Protein AF-0000000075462450 (afdb_homodimer)

pLDDT: mean 81.47, std 20.23, range [20.88, 98.69]

Sequence (1156 aa):
MPPSSGRVQSLVVSHPALSFTASSAVLGLFALSPTPPLVPVALLVAIIRLSAWTFVPRQHGYVKGGLQALAIAASAGAAHLAPGLDATSTPRTAFVVLSAMSLGTSAFAVFLVFLGTRLGWSGNMHWSKLTVFPALWASGWGLMSEVTSVGQLVTWSPVVGQGPYVWMRQFFGQWGIDWVTAAWAVVISEVLGDWLVGAPDHDGDALVDTEPLLGDHAHPQYGSVATPADTKTSAPLSRSRSLLVLTGTLVLLMLPSYTFPVTPLPYTSGDTVTPFHVSCALPITRSGNPTLEDYIVETRRIQDKADVILWPESAVRFESPQEREEAFARIQNSSGVTNKKHIGVSFEEYVPADARGQPGHRYNGFALLSLKGPPAIEYYKRNLVPIVFSDPGHGPPAIFDVELDRPKGAAGPKTRLVPVTASICLDFASTSSFTPLENRAAVILAPAKTWHPSVGLAMWEQAKARAAETGASIVWCDGGRGGLSGVAEGRYSEIVQVGPGSWSKPLGVPYPFDERRTFYERGGQFATLGTVWAVVAAGYVVEIAFSDKAVGGVRVAVQTLAQKLRGGRPTEGNLLDMMPPSSGRVQSLVVSHPALSFTASSAVLGLFALSPTPPLVPVALLVAIIRLSAWTFVPRQHGYVKGGLQALAIAASAGAAHLAPGLDATSTPRTAFVVLSAMSLGTSAFAVFLVFLGTRLGWSGNMHWSKLTVFPALWASGWGLMSEVTSVGQLVTWSPVVGQGPYVWMRQFFGQWGIDWVTAAWAVVISEVLGDWLVGAPDHDGDALVDTEPLLGDHAHPQYGSVATPADTKTSAPLSRSRSLLVLTGTLVLLMLPSYTFPVTPLPYTSGDTVTPFHVSCALPITRSGNPTLEDYIVETRRIQDKADVILWPESAVRFESPQEREEAFARIQNSSGVTNKKHIGVSFEEYVPADARGQPGHRYNGFALLSLKGPPAIEYYKRNLVPIVFSDPGHGPPAIFDVELDRPKGAAGPKTRLVPVTASICLDFASTSSFTPLENRAAVILAPAKTWHPSVGLAMWEQAKARAAETGASIVWCDGGRGGLSGVAEGRYSEIVQVGPGSWSKPLGVPYPFDERRTFYERGGQFATLGTVWAVVAAGYVVEIAFSDKAVGGVRVAVQTLAQKLRGGRPTEGNLLDM

Organism: Phanerochaete carnosa (strain HHB-10118-sp) (NCBI:txid650164)

Structure (mmCIF, N/CA/C/O backbone):
data_AF-0000000075462450-model_v1
#
loop_
_entity.id
_entity.type
_entity.pdbx_description
1 polymer 'CN hydrolase domain-containing protein'
#
loop_
_atom_site.group_PDB
_atom_site.id
_atom_site.type_symbol
_atom_site.label_atom_id
_atom_site.label_alt_id
_atom_site.label_comp_id
_atom_site.label_asym_id
_atom_site.label_entity_id
_atom_site.label_seq_id
_atom_site.pdbx_PDB_ins_code
_atom_site.Cartn_x
_atom_site.Cartn_y
_atom_site.Cartn_z
_atom_site.occupancy
_atom_site.B_iso_or_equiv
_atom_site.auth_seq_id
_atom_site.auth_comp_id
_atom_site.auth_asym_id
_atom_site.auth_atom_id
_atom_site.pdbx_PDB_model_num
ATOM 1 N N . MET A 1 1 ? -5.277 23.609 43.062 1 22.84 1 MET A N 1
ATOM 2 C CA . MET A 1 1 ? -4.535 22.781 42.094 1 22.84 1 MET A CA 1
ATOM 3 C C . MET A 1 1 ? -4.973 23.078 40.656 1 22.84 1 MET A C 1
ATOM 5 O O . MET A 1 1 ? -6.16 23.016 40.344 1 22.84 1 MET A O 1
ATOM 9 N N . PRO A 1 2 ? -4.227 23.844 39.938 1 31.42 2 PRO A N 1
ATOM 10 C CA . PRO A 1 2 ? -4.609 24.344 38.625 1 31.42 2 PRO A CA 1
ATOM 11 C C . PRO A 1 2 ? -5.105 23.234 37.688 1 31.42 2 PRO A C 1
ATOM 13 O O . PRO A 1 2 ? -4.742 22.078 37.844 1 31.42 2 PRO A O 1
ATOM 16 N N . PRO A 1 3 ? -6.152 23.453 37.031 1 34.84 3 PRO A N 1
ATOM 17 C CA . PRO A 1 3 ? -6.805 22.453 36.156 1 34.84 3 PRO A CA 1
ATOM 18 C C . PRO A 1 3 ? -5.824 21.734 35.25 1 34.84 3 PRO A C 1
ATOM 20 O O . PRO A 1 3 ? -4.762 22.281 34.906 1 34.84 3 PRO A O 1
ATOM 23 N N . SER A 1 4 ? -5.988 20.453 35.156 1 36.59 4 SER A N 1
ATOM 24 C CA . SER A 1 4 ? -5.047 19.484 34.594 1 36.59 4 SER A CA 1
ATOM 25 C C . SER A 1 4 ? -4.602 19.891 33.188 1 36.59 4 SER A C 1
ATOM 27 O O . SER A 1 4 ? -3.465 19.625 32.781 1 36.59 4 SER A O 1
ATOM 29 N N . SER A 1 5 ? -5.543 20.234 32.344 1 40.62 5 SER A N 1
ATOM 30 C CA . SER A 1 5 ? -5.215 20.625 30.984 1 40.62 5 SER A CA 1
ATOM 31 C C . SER A 1 5 ? -4.277 21.828 30.953 1 40.62 5 SER A C 1
ATOM 33 O O . SER A 1 5 ? -3.449 21.953 30.047 1 40.62 5 SER A O 1
ATOM 35 N N . GLY A 1 6 ? -4.328 22.719 31.953 1 41.72 6 GLY A N 1
ATOM 36 C CA . GLY A 1 6 ? -3.352 23.703 32.406 1 41.72 6 GLY A CA 1
ATOM 37 C C . GLY A 1 6 ? -2.004 23.094 32.75 1 41.72 6 GLY A C 1
ATOM 38 O O . GLY A 1 6 ? -0.999 23.797 32.844 1 41.72 6 GLY A O 1
ATOM 39 N N . ARG A 1 7 ? -2.107 21.828 32.875 1 44.19 7 ARG A N 1
ATOM 40 C CA . ARG A 1 7 ? -0.915 21.125 33.375 1 44.19 7 ARG A CA 1
ATOM 41 C C . ARG A 1 7 ? -0 20.75 32.219 1 44.19 7 ARG A C 1
ATOM 43 O O . ARG A 1 7 ? 1.225 20.812 32.312 1 44.19 7 ARG A O 1
ATOM 50 N N . VAL A 1 8 ? -0.597 20.234 31.031 1 47.72 8 VAL A N 1
ATOM 51 C CA . VAL A 1 8 ? 0.32 19.922 29.938 1 47.72 8 VAL A CA 1
ATOM 52 C C . VAL A 1 8 ? 1.016 21.203 29.469 1 47.72 8 VAL A C 1
ATOM 54 O O . VAL A 1 8 ? 2.23 21.203 29.25 1 47.72 8 VAL A O 1
ATOM 57 N N . GLN A 1 9 ? 0.197 22.25 29.062 1 52.81 9 GLN A N 1
ATOM 58 C CA . GLN A 1 9 ? 0.823 23.547 28.828 1 52.81 9 GLN A CA 1
ATOM 59 C C . GLN A 1 9 ? 1.702 23.953 30.016 1 52.81 9 GLN A C 1
ATOM 61 O O . GLN A 1 9 ? 2.781 24.516 29.828 1 52.81 9 GLN A O 1
ATOM 66 N N . SER A 1 10 ? 1.159 23.391 31.125 1 55.94 10 SER A N 1
ATOM 67 C CA . SER A 1 10 ? 1.868 23.719 32.344 1 55.94 10 SER A CA 1
ATOM 68 C C . SER A 1 10 ? 3.146 22.891 32.5 1 55.94 10 SER A C 1
ATOM 70 O O . SER A 1 10 ? 4.176 23.406 32.938 1 55.94 10 SER A O 1
ATOM 72 N N . LEU A 1 11 ? 3.018 21.641 31.906 1 51.44 11 LEU A N 1
ATOM 73 C CA . LEU A 1 11 ? 4.223 20.828 32.062 1 51.44 11 LEU A CA 1
ATOM 74 C C . LEU A 1 11 ? 5.312 21.297 31.109 1 51.44 11 LEU A C 1
ATOM 76 O O . LEU A 1 11 ? 6.484 21.359 31.484 1 51.44 11 LEU A O 1
ATOM 80 N N . VAL A 1 12 ? 4.898 21.562 29.859 1 61.53 12 VAL A N 1
ATOM 81 C CA . VAL A 1 12 ? 5.883 22.016 28.875 1 61.53 12 VAL A CA 1
ATOM 82 C C . VAL A 1 12 ? 6.453 23.375 29.297 1 61.53 12 VAL A C 1
ATOM 84 O O . VAL A 1 12 ? 7.641 23.641 29.094 1 61.53 12 VAL A O 1
ATOM 87 N N . VAL A 1 13 ? 5.543 24.078 29.938 1 62.81 13 VAL A N 1
ATOM 88 C CA . VAL A 1 13 ? 5.969 25.406 30.359 1 62.81 13 VAL A CA 1
ATOM 89 C C . VAL A 1 13 ? 6.75 25.297 31.672 1 62.81 13 VAL A C 1
ATOM 91 O O . VAL A 1 13 ? 7.754 25.984 31.859 1 62.81 13 VAL A O 1
ATOM 94 N N . SER A 1 14 ? 6.336 24.234 32.531 1 67.56 14 SER A N 1
ATOM 95 C CA . SER A 1 14 ? 6.984 24.141 33.844 1 67.56 14 SER A CA 1
ATOM 96 C C . SER A 1 14 ? 8.266 23.328 33.781 1 67.56 14 SER A C 1
ATOM 98 O O . SER A 1 14 ? 9.242 23.625 34.438 1 67.56 14 SER A O 1
ATOM 100 N N . HIS A 1 15 ? 8.258 22.312 32.906 1 77.56 15 HIS A N 1
ATOM 101 C CA . HIS A 1 15 ? 9.438 21.469 32.75 1 77.56 15 HIS A CA 1
ATOM 102 C C . HIS A 1 15 ? 9.695 21.125 31.297 1 77.56 15 HIS A C 1
ATOM 104 O O . HIS A 1 15 ? 9.648 19.953 30.906 1 77.56 15 HIS A O 1
ATOM 110 N N . PRO A 1 16 ? 10.07 22.047 30.562 1 80.25 16 PRO A N 1
ATOM 111 C CA . PRO A 1 16 ? 10.203 21.859 29.125 1 80.25 16 PRO A CA 1
ATOM 112 C C . PRO A 1 16 ? 11.242 20.812 28.75 1 80.25 16 PRO A C 1
ATOM 114 O O . PRO A 1 16 ? 11.016 20.016 27.844 1 80.25 16 PRO A O 1
ATOM 117 N N . ALA A 1 17 ? 12.312 20.75 29.516 1 83.88 17 ALA A N 1
ATOM 118 C CA . ALA A 1 17 ? 13.375 19.812 29.172 1 83.88 17 ALA A CA 1
ATOM 119 C C . ALA A 1 17 ? 12.906 18.375 29.297 1 83.88 17 ALA A C 1
ATOM 121 O O . ALA A 1 17 ? 13.141 17.547 28.406 1 83.88 17 ALA A O 1
ATOM 122 N N . LEU A 1 18 ? 12.234 18.125 30.375 1 84.88 18 LEU A N 1
ATOM 123 C CA . LEU A 1 18 ? 11.75 16.766 30.625 1 84.88 18 LEU A CA 1
ATOM 124 C C . LEU A 1 18 ? 10.641 16.391 29.641 1 84.88 18 LEU A C 1
ATOM 126 O O . LEU A 1 18 ? 10.586 15.266 29.156 1 84.88 18 LEU A O 1
ATOM 130 N N . SER A 1 19 ? 9.82 17.328 29.297 1 87.5 19 SER A N 1
ATOM 131 C CA . SER A 1 19 ? 8.703 17.062 28.406 1 87.5 19 SER A CA 1
ATOM 132 C C . SER A 1 19 ? 9.188 16.797 26.984 1 87.5 19 SER A C 1
ATOM 134 O O . SER A 1 19 ? 8.734 15.836 26.344 1 87.5 19 SER A O 1
ATOM 136 N N . PHE A 1 20 ? 10.102 17.578 26.531 1 90.69 20 PHE A N 1
ATOM 137 C CA . PHE A 1 20 ? 10.609 17.406 25.188 1 90.69 20 PHE A CA 1
ATOM 138 C C . PHE A 1 20 ? 11.43 16.125 25.078 1 90.69 20 PHE A C 1
ATOM 140 O O . PHE A 1 20 ? 11.328 15.391 24.094 1 90.69 20 PHE A O 1
ATOM 147 N N . THR A 1 21 ? 12.203 15.859 26.125 1 91.38 21 THR A N 1
ATOM 148 C CA . THR A 1 21 ? 13.023 14.656 26.125 1 91.38 21 THR A CA 1
ATOM 149 C C . THR A 1 21 ? 12.148 13.406 26.172 1 91.38 21 THR A C 1
ATOM 151 O O . THR A 1 21 ? 12.359 12.461 25.406 1 91.38 21 THR A O 1
ATOM 154 N N . ALA A 1 22 ? 11.156 13.438 26.969 1 91.19 22 ALA A N 1
ATOM 155 C CA . ALA A 1 22 ? 10.258 12.289 27.094 1 91.19 22 ALA A CA 1
ATOM 156 C C . ALA A 1 22 ? 9.453 12.078 25.812 1 91.19 22 ALA A C 1
ATOM 158 O O . ALA A 1 22 ? 9.305 10.945 25.344 1 91.19 22 ALA A O 1
ATOM 159 N N . SER A 1 23 ? 8.922 13.156 25.25 1 91.75 23 SER A N 1
ATOM 160 C CA . SER A 1 23 ? 8.156 13.055 24.016 1 91.75 23 SER A CA 1
ATOM 161 C C . SER A 1 23 ? 9.023 12.555 22.875 1 91.75 23 SER A C 1
ATOM 163 O O . SER A 1 23 ? 8.578 11.758 22.047 1 91.75 23 SER A O 1
ATOM 165 N N . SER A 1 24 ? 10.242 13.039 22.891 1 94.56 24 SER A N 1
ATOM 166 C CA . SER A 1 24 ? 11.156 12.594 21.844 1 94.56 24 SER A CA 1
ATOM 167 C C . SER A 1 24 ? 11.484 11.117 21.984 1 94.56 24 SER A C 1
ATOM 169 O O . SER A 1 24 ? 11.625 10.406 20.984 1 94.56 24 SER A O 1
ATOM 171 N N . ALA A 1 25 ? 11.602 10.688 23.188 1 93.31 25 ALA A N 1
ATOM 172 C CA . ALA A 1 25 ? 11.898 9.281 23.438 1 93.31 25 ALA A CA 1
ATOM 173 C C . ALA A 1 25 ? 10.75 8.383 23 1 93.31 25 ALA A C 1
ATOM 175 O O . ALA A 1 25 ? 10.969 7.355 22.344 1 93.31 25 ALA A O 1
ATOM 176 N N . VAL A 1 26 ? 9.578 8.789 23.25 1 91.75 26 VAL A N 1
ATOM 177 C CA . VAL A 1 26 ? 8.414 7.996 22.891 1 91.75 26 VAL A CA 1
ATOM 178 C C . VAL A 1 26 ? 8.266 7.969 21.359 1 91.75 26 VAL A C 1
ATOM 180 O O . VAL A 1 26 ? 8.062 6.906 20.766 1 91.75 26 VAL A O 1
ATOM 183 N N . LEU A 1 27 ? 8.383 9.109 20.75 1 93.5 27 LEU A N 1
ATOM 184 C CA . LEU A 1 27 ? 8.266 9.188 19.297 1 93.5 27 LEU A CA 1
ATOM 185 C C . LEU A 1 27 ? 9.414 8.445 18.625 1 93.5 27 LEU A C 1
ATOM 187 O O . LEU A 1 27 ? 9.25 7.887 17.531 1 93.5 27 LEU A O 1
ATOM 191 N N . GLY A 1 28 ? 10.562 8.469 19.328 1 94.62 28 GLY A N 1
ATOM 192 C CA . GLY A 1 28 ? 11.719 7.777 18.781 1 94.62 28 GLY A CA 1
ATOM 193 C C . GLY A 1 28 ? 11.508 6.285 18.625 1 94.62 28 GLY A C 1
ATOM 194 O O . GLY A 1 28 ? 12.055 5.664 17.703 1 94.62 28 GLY A O 1
ATOM 195 N N . LEU A 1 29 ? 10.664 5.703 19.453 1 92.56 29 LEU A N 1
ATOM 196 C CA . LEU A 1 29 ? 10.383 4.273 19.406 1 92.56 29 LEU A CA 1
ATOM 197 C C . LEU A 1 29 ? 9.688 3.904 18.094 1 92.56 29 LEU A C 1
ATOM 199 O O . LEU A 1 29 ? 9.898 2.811 17.562 1 92.56 29 LEU A O 1
ATOM 203 N N . PHE A 1 30 ? 8.977 4.871 17.562 1 92 30 PHE A N 1
ATOM 204 C CA . PHE A 1 30 ? 8.219 4.598 16.344 1 92 30 PHE A CA 1
ATOM 205 C C . PHE A 1 30 ? 8.93 5.164 15.125 1 92 30 PHE A C 1
ATOM 207 O O . PHE A 1 30 ? 8.977 4.527 14.07 1 92 30 PHE A O 1
ATOM 214 N N . ALA A 1 31 ? 9.516 6.273 15.273 1 95.38 31 ALA A N 1
ATOM 215 C CA . ALA A 1 31 ? 10.125 6.992 14.156 1 95.38 31 ALA A CA 1
ATOM 216 C C . ALA A 1 31 ? 11.422 6.312 13.711 1 95.38 31 ALA A C 1
ATOM 218 O O . ALA A 1 31 ? 11.781 6.375 12.531 1 95.38 31 ALA A O 1
ATOM 219 N N . LEU A 1 32 ? 12.117 5.73 14.672 1 94.81 32 LEU A N 1
ATOM 220 C CA . LEU A 1 32 ? 13.445 5.211 14.352 1 94.81 32 LEU A CA 1
ATOM 221 C C . LEU A 1 32 ? 13.453 3.688 14.391 1 94.81 32 LEU A C 1
ATOM 223 O O . LEU A 1 32 ? 14.43 3.08 14.836 1 94.81 32 LEU A O 1
ATOM 227 N N . SER A 1 33 ? 12.32 3.096 13.961 1 91.44 33 SER A N 1
ATOM 228 C CA . SER A 1 33 ? 12.258 1.657 13.727 1 91.44 33 SER A CA 1
ATOM 229 C C . SER A 1 33 ? 13.062 1.26 12.5 1 91.44 33 SER A C 1
ATOM 231 O O . SER A 1 33 ? 13.555 2.121 11.766 1 91.44 33 SER A O 1
ATOM 233 N N . PRO A 1 34 ? 13.258 -0.022 12.227 1 90.31 34 PRO A N 1
ATOM 234 C CA . PRO A 1 34 ? 13.992 -0.437 11.031 1 90.31 34 PRO A CA 1
ATOM 235 C C . PRO A 1 34 ? 13.328 0.048 9.742 1 90.31 34 PRO A C 1
ATOM 237 O O . PRO A 1 34 ? 13.984 0.101 8.695 1 90.31 34 PRO A O 1
ATOM 240 N N . THR A 1 35 ? 12.07 0.319 9.836 1 93.19 35 THR A N 1
ATOM 241 C CA . THR A 1 35 ? 11.328 0.921 8.727 1 93.19 35 THR A CA 1
ATOM 242 C C . THR A 1 35 ? 10.703 2.246 9.156 1 93.19 35 THR A C 1
ATOM 244 O O . THR A 1 35 ? 9.492 2.318 9.398 1 93.19 35 THR A O 1
ATOM 247 N N . PRO A 1 36 ? 11.445 3.307 9.227 1 95.25 36 PRO A N 1
ATOM 248 C CA . PRO A 1 36 ? 10.945 4.59 9.727 1 95.25 36 PRO A CA 1
ATOM 249 C C . PRO A 1 36 ? 9.781 5.125 8.891 1 95.25 36 PRO A C 1
ATOM 251 O O . PRO A 1 36 ? 9.914 5.305 7.68 1 95.25 36 PRO A O 1
ATOM 254 N N . PRO A 1 37 ? 8.664 5.41 9.539 1 95.44 37 PRO A N 1
ATOM 255 C CA . PRO A 1 37 ? 7.508 5.969 8.836 1 95.44 37 PRO A CA 1
ATOM 256 C C . PRO A 1 37 ? 7.551 7.492 8.75 1 95.44 37 PRO A C 1
ATOM 258 O O . PRO A 1 37 ? 8.094 8.148 9.641 1 95.44 37 PRO A O 1
ATOM 261 N N . LEU A 1 38 ? 6.914 8.039 7.77 1 96.25 38 LEU A N 1
ATOM 262 C CA . LEU A 1 38 ? 6.988 9.469 7.492 1 96.25 38 LEU A CA 1
ATOM 263 C C . LEU A 1 38 ? 6.387 10.273 8.641 1 96.25 38 LEU A C 1
ATOM 265 O O . LEU A 1 38 ? 7.023 11.195 9.156 1 96.25 38 LEU A O 1
ATOM 269 N N . VAL A 1 39 ? 5.203 9.953 9.141 1 94.69 39 VAL A N 1
ATOM 270 C CA . VAL A 1 39 ? 4.484 10.781 10.102 1 94.69 39 VAL A CA 1
ATOM 271 C C . VAL A 1 39 ? 5.215 10.766 11.445 1 94.69 39 VAL A C 1
ATOM 273 O O . VAL A 1 39 ? 5.516 11.82 12.008 1 94.69 39 VAL A O 1
ATOM 276 N N . PRO A 1 40 ? 5.609 9.617 11.961 1 95.56 40 PRO A N 1
ATOM 277 C CA . PRO A 1 40 ? 6.359 9.617 13.219 1 95.56 40 PRO A CA 1
ATOM 278 C C . PRO A 1 40 ? 7.688 10.359 13.117 1 95.56 40 PRO A C 1
ATOM 280 O O . PRO A 1 40 ? 8.078 11.062 14.047 1 95.56 40 PRO A O 1
ATOM 283 N N . VAL A 1 41 ? 8.344 10.219 11.992 1 97.44 41 VAL A N 1
ATOM 284 C CA . VAL A 1 41 ? 9.609 10.922 11.828 1 97.44 41 VAL A CA 1
ATOM 285 C C . VAL A 1 41 ? 9.367 12.43 11.805 1 97.44 41 VAL A C 1
ATOM 287 O O . VAL A 1 41 ? 10.07 13.18 12.477 1 97.44 41 VAL A O 1
ATOM 290 N N . ALA A 1 42 ? 8.367 12.875 11.07 1 97.31 42 ALA A N 1
ATOM 291 C CA . ALA A 1 42 ? 8.047 14.297 11.008 1 97.31 42 ALA A CA 1
ATOM 292 C C . ALA A 1 42 ? 7.691 14.836 12.383 1 97.31 42 ALA A C 1
ATOM 294 O O . ALA A 1 42 ? 8.117 15.938 12.758 1 97.31 42 ALA A O 1
ATOM 295 N N . LEU A 1 43 ? 6.961 14.062 13.148 1 96.06 43 LEU A N 1
ATOM 296 C CA . LEU A 1 43 ? 6.562 14.484 14.484 1 96.06 43 LEU A CA 1
ATOM 297 C C . LEU A 1 43 ? 7.77 14.57 15.414 1 96.06 43 LEU A C 1
ATOM 299 O O . LEU A 1 43 ? 7.879 15.5 16.219 1 96.06 43 LEU A O 1
ATOM 303 N N . LEU A 1 44 ? 8.609 13.578 15.32 1 96.88 44 LEU A N 1
ATOM 304 C CA . LEU A 1 44 ? 9.82 13.594 16.141 1 96.88 44 LEU A CA 1
ATOM 305 C C . LEU A 1 44 ? 10.68 14.812 15.82 1 96.88 44 LEU A C 1
ATOM 307 O O . LEU A 1 44 ? 11.117 15.523 16.734 1 96.88 44 LEU A O 1
ATOM 311 N N . VAL A 1 45 ? 10.891 15.07 14.555 1 97.88 45 VAL A N 1
ATOM 312 C CA . VAL A 1 45 ? 11.695 16.219 14.125 1 97.88 45 VAL A CA 1
ATOM 313 C C . VAL A 1 45 ? 11.023 17.516 14.57 1 97.88 45 VAL A C 1
ATOM 315 O O . VAL A 1 45 ? 11.695 18.453 14.984 1 97.88 45 VAL A O 1
ATOM 318 N N . ALA A 1 46 ? 9.703 17.578 14.516 1 96.5 46 ALA A N 1
ATOM 319 C CA . ALA A 1 46 ? 8.961 18.75 14.961 1 96.5 46 ALA A CA 1
ATOM 320 C C . ALA A 1 46 ? 9.195 19.016 16.453 1 96.5 46 ALA A C 1
ATOM 322 O O . ALA A 1 46 ? 9.391 20.156 16.859 1 96.5 46 ALA A O 1
ATOM 323 N N . ILE A 1 47 ? 9.18 17.953 17.25 1 94.75 47 ILE A N 1
ATOM 324 C CA . ILE A 1 47 ? 9.367 18.094 18.688 1 94.75 47 ILE A CA 1
ATOM 325 C C . ILE A 1 47 ? 10.789 18.562 18.969 1 94.75 47 ILE A C 1
ATOM 327 O O . ILE A 1 47 ? 11.008 19.406 19.844 1 94.75 47 ILE A O 1
ATOM 331 N N . ILE A 1 48 ? 11.758 18.062 18.266 1 96.19 48 ILE A N 1
ATOM 332 C CA . ILE A 1 48 ? 13.133 18.484 18.438 1 96.19 48 ILE A CA 1
ATOM 333 C C . ILE A 1 48 ? 13.273 19.953 18.047 1 96.19 48 ILE A C 1
ATOM 335 O O . ILE A 1 48 ? 14 20.719 18.703 1 96.19 48 ILE A O 1
ATOM 339 N N . ARG A 1 49 ? 12.625 20.344 17 1 95.12 49 ARG A N 1
ATOM 340 C CA . ARG A 1 49 ? 12.656 21.734 16.594 1 95.12 49 ARG A CA 1
ATOM 341 C C . ARG A 1 49 ? 12.078 22.641 17.688 1 95.12 49 ARG A C 1
ATOM 343 O O . ARG A 1 49 ? 12.633 23.703 17.984 1 95.12 49 ARG A O 1
ATOM 350 N N . LEU A 1 50 ? 10.984 22.234 18.25 1 92.75 50 LEU A N 1
ATOM 351 C CA . LEU A 1 50 ? 10.383 23 19.344 1 92.75 50 LEU A CA 1
ATOM 352 C C . LEU A 1 50 ? 11.328 23.078 20.531 1 92.75 50 LEU A C 1
ATOM 354 O O . LEU A 1 50 ? 11.438 24.125 21.172 1 92.75 50 LEU A O 1
ATOM 358 N N . SER A 1 51 ? 11.984 21.969 20.797 1 92.94 51 SER A N 1
ATOM 359 C CA . SER A 1 51 ? 12.961 21.969 21.875 1 92.94 51 SER A CA 1
ATOM 360 C C . SER A 1 51 ? 14.117 22.922 21.578 1 92.94 51 SER A C 1
ATOM 362 O O . SER A 1 51 ? 14.625 23.594 22.469 1 92.94 51 SER A O 1
ATOM 364 N N . ALA A 1 52 ? 14.523 22.938 20.359 1 92.25 52 ALA A N 1
ATOM 365 C CA . ALA A 1 52 ? 15.617 23.828 19.953 1 92.25 52 ALA A CA 1
ATOM 366 C C . ALA A 1 52 ? 15.242 25.297 20.172 1 92.25 52 ALA A C 1
ATOM 368 O O . ALA A 1 52 ? 16.078 26.094 20.562 1 92.25 52 ALA A O 1
ATOM 369 N N . TRP A 1 53 ? 14 25.625 19.891 1 88.81 53 TRP A N 1
ATOM 370 C CA . TRP A 1 53 ? 13.523 26.984 20.125 1 88.81 53 TRP A CA 1
ATOM 371 C C . TRP A 1 53 ? 13.656 27.359 21.594 1 88.81 53 TRP A C 1
ATOM 373 O O . TRP A 1 53 ? 13.883 28.531 21.922 1 88.81 53 TRP A O 1
ATOM 383 N N . THR A 1 54 ? 13.5 26.391 22.391 1 85.44 54 THR A N 1
ATOM 384 C CA . THR A 1 54 ? 13.5 26.625 23.844 1 85.44 54 THR A CA 1
ATOM 385 C C . THR A 1 54 ? 14.922 26.578 24.391 1 85.44 54 THR A C 1
ATOM 387 O O . THR A 1 54 ? 15.273 27.344 25.281 1 85.44 54 THR A O 1
ATOM 390 N N . PHE A 1 55 ? 15.734 25.75 23.859 1 86.62 55 PHE A N 1
ATOM 391 C CA . PHE A 1 55 ? 17.031 25.469 24.453 1 86.62 55 PHE A CA 1
ATOM 392 C C . PHE A 1 55 ? 18.094 26.422 23.906 1 86.62 55 PHE A C 1
ATOM 394 O O . PHE A 1 55 ? 19 26.828 24.641 1 86.62 55 PHE A O 1
ATOM 401 N N . VAL A 1 56 ? 18.047 26.766 22.672 1 83.69 56 VAL A N 1
ATOM 402 C CA . VAL A 1 56 ? 19.109 27.5 22 1 83.69 56 VAL A CA 1
ATOM 403 C C . VAL A 1 56 ? 19.328 28.828 22.703 1 83.69 56 VAL A C 1
ATOM 405 O O . VAL A 1 56 ? 20.469 29.219 22.969 1 83.69 56 VAL A O 1
ATOM 408 N N . PRO A 1 57 ? 18.203 29.594 23.047 1 81.19 57 PRO A N 1
ATOM 409 C CA . PRO A 1 57 ? 18.438 30.891 23.688 1 81.19 57 PRO A CA 1
ATOM 410 C C . PRO A 1 57 ? 18.844 30.766 25.156 1 81.19 57 PRO A C 1
ATOM 412 O O . PRO A 1 57 ? 19.25 31.75 25.766 1 81.19 57 PRO A O 1
ATOM 415 N N . ARG A 1 58 ? 18.828 29.703 25.75 1 82.38 58 ARG A N 1
ATOM 416 C CA . ARG A 1 58 ? 19.078 29.531 27.188 1 82.38 58 ARG A CA 1
ATOM 417 C C . ARG A 1 58 ? 20.516 29.109 27.438 1 82.38 58 ARG A C 1
ATOM 419 O O . ARG A 1 58 ? 21.188 28.594 26.547 1 82.38 58 ARG A O 1
ATOM 426 N N . GLN A 1 59 ? 20.891 29.359 28.719 1 78.31 59 GLN A N 1
ATOM 427 C CA . GLN A 1 59 ? 22.219 28.922 29.141 1 78.31 59 GLN A CA 1
ATOM 428 C C . GLN A 1 59 ? 22.312 27.406 29.234 1 78.31 59 GLN A C 1
ATOM 430 O O . GLN A 1 59 ? 21.375 26.75 29.703 1 78.31 59 GLN A O 1
ATOM 435 N N . HIS A 1 60 ? 23.281 26.719 28.719 1 80.31 60 HIS A N 1
ATOM 436 C CA . HIS A 1 60 ? 23.531 25.281 28.719 1 80.31 60 HIS A CA 1
ATOM 437 C C . HIS A 1 60 ? 22.547 24.547 27.828 1 80.31 60 HIS A C 1
ATOM 439 O O . HIS A 1 60 ? 22.234 23.375 28.062 1 80.31 60 HIS A O 1
ATOM 445 N N . GLY A 1 61 ? 21.859 25.234 26.938 1 84.31 61 GLY A N 1
ATOM 446 C CA . GLY A 1 61 ? 20.875 24.656 26.047 1 84.31 61 GLY A CA 1
ATOM 447 C C . GLY A 1 61 ? 21.422 23.484 25.25 1 84.31 61 GLY A C 1
ATOM 448 O O . GLY A 1 61 ? 20.703 22.516 25 1 84.31 61 GLY A O 1
ATOM 449 N N . TYR A 1 62 ? 22.656 23.516 24.984 1 86.06 62 TYR A N 1
ATOM 450 C CA . TYR A 1 62 ? 23.266 22.484 24.172 1 86.06 62 TYR A CA 1
ATOM 451 C C . TYR A 1 62 ? 23.422 21.188 24.969 1 86.06 62 TYR A C 1
ATOM 453 O O . TYR A 1 62 ? 23.391 20.094 24.391 1 86.06 62 TYR A O 1
ATOM 461 N N . VAL A 1 63 ? 23.484 21.312 26.312 1 87.88 63 VAL A N 1
ATOM 462 C CA . VAL A 1 63 ? 23.547 20.125 27.156 1 87.88 63 VAL A CA 1
ATOM 463 C C . VAL A 1 63 ? 22.203 19.406 27.156 1 87.88 63 VAL A C 1
ATOM 465 O O . VAL A 1 63 ? 22.141 18.172 27.109 1 87.88 63 VAL A O 1
ATOM 468 N N . LYS A 1 64 ? 21.188 20.203 27.141 1 89.38 64 LYS A N 1
ATOM 469 C CA . LYS A 1 64 ? 19.844 19.609 27.094 1 89.38 64 LYS A CA 1
ATOM 470 C C . LYS A 1 64 ? 19.594 18.938 25.75 1 89.38 64 LYS A C 1
ATOM 472 O O . LYS A 1 64 ? 18.938 17.891 25.688 1 89.38 64 LYS A O 1
ATOM 477 N N . GLY A 1 65 ? 20.109 19.562 24.75 1 91.19 65 GLY A N 1
ATOM 478 C CA . GLY A 1 65 ? 20.031 18.922 23.438 1 91.19 65 GLY A CA 1
ATOM 479 C C . GLY A 1 65 ? 20.781 17.594 23.391 1 91.19 65 GLY A C 1
ATOM 480 O O . GLY A 1 65 ? 20.312 16.641 22.766 1 91.19 65 GLY A O 1
ATOM 481 N N . GLY A 1 66 ? 21.906 17.594 24.078 1 92.25 66 GLY A N 1
ATOM 482 C CA . GLY A 1 66 ? 22.656 16.359 24.172 1 92.25 66 GLY A CA 1
ATOM 483 C C . GLY A 1 66 ? 21.922 15.258 24.922 1 92.25 66 GLY A C 1
ATOM 484 O O . GLY A 1 66 ? 21.969 14.094 24.516 1 92.25 66 GLY A O 1
ATOM 485 N N . LEU A 1 67 ? 21.266 15.648 25.984 1 92.31 67 LEU A N 1
ATOM 486 C CA . LEU A 1 67 ? 20.469 14.688 26.734 1 92.31 67 LEU A CA 1
ATOM 487 C C . LEU A 1 67 ? 19.312 14.164 25.891 1 92.31 67 LEU A C 1
ATOM 489 O O . LEU A 1 67 ? 18.938 12.992 26 1 92.31 67 LEU A O 1
ATOM 493 N N . GLN A 1 68 ? 18.719 15.062 25.156 1 94.06 68 GLN A N 1
ATOM 494 C CA . GLN A 1 68 ? 17.656 14.664 24.25 1 94.06 68 GLN A CA 1
ATOM 495 C C . GLN A 1 68 ? 18.156 13.664 23.219 1 94.06 68 GLN A C 1
ATOM 497 O O . GLN A 1 68 ? 17.5 12.664 22.938 1 94.06 68 GLN A O 1
ATOM 502 N N . ALA A 1 69 ? 19.297 13.898 22.703 1 95.38 69 ALA A N 1
ATOM 503 C CA . ALA A 1 69 ? 19.906 12.992 21.719 1 95.38 69 ALA A CA 1
ATOM 504 C C . ALA A 1 69 ? 20.172 11.625 22.344 1 95.38 69 ALA A C 1
ATOM 506 O O . ALA A 1 69 ? 19.984 10.594 21.703 1 95.38 69 ALA A O 1
ATOM 507 N N . LEU A 1 70 ? 20.609 11.664 23.594 1 94.75 70 LEU A N 1
ATOM 508 C CA . LEU A 1 70 ? 20.891 10.422 24.297 1 94.75 70 LEU A CA 1
ATOM 509 C C . LEU A 1 70 ? 19.609 9.617 24.5 1 94.75 70 LEU A C 1
ATOM 511 O O . LEU A 1 70 ? 19.609 8.391 24.328 1 94.75 70 LEU A O 1
ATOM 515 N N . ALA A 1 71 ? 18.562 10.297 24.859 1 95.25 71 ALA A N 1
ATOM 516 C CA . ALA A 1 71 ? 17.281 9.633 25.062 1 95.25 71 ALA A CA 1
ATOM 517 C C . ALA A 1 71 ? 16.75 9.047 23.75 1 95.25 71 ALA A C 1
ATOM 519 O O . ALA A 1 71 ? 16.203 7.941 23.734 1 95.25 71 ALA A O 1
ATOM 520 N N . ILE A 1 72 ? 16.875 9.805 22.688 1 95.94 72 ILE A N 1
ATOM 521 C CA . ILE A 1 72 ? 16.438 9.336 21.375 1 95.94 72 ILE A CA 1
ATOM 522 C C . ILE A 1 72 ? 17.266 8.125 20.953 1 95.94 72 ILE A C 1
ATOM 524 O O . ILE A 1 72 ? 16.719 7.164 20.391 1 95.94 72 ILE A O 1
ATOM 528 N N . ALA A 1 73 ? 18.531 8.172 21.234 1 95.44 73 ALA A N 1
ATOM 529 C CA . ALA A 1 73 ? 19.422 7.055 20.906 1 95.44 73 ALA A CA 1
ATOM 530 C C . ALA A 1 73 ? 19 5.785 21.641 1 95.44 73 ALA A C 1
ATOM 532 O O . ALA A 1 73 ? 19.031 4.688 21.078 1 95.44 73 ALA A O 1
ATOM 533 N N . ALA A 1 74 ? 18.641 5.93 22.859 1 93.75 74 ALA A N 1
ATOM 534 C CA . ALA A 1 74 ? 18.172 4.785 23.656 1 93.75 74 ALA A CA 1
ATOM 535 C C . ALA A 1 74 ? 16.875 4.207 23.062 1 93.75 74 ALA A C 1
ATOM 537 O O . ALA A 1 74 ? 16.703 2.986 23.016 1 93.75 74 ALA A O 1
ATOM 538 N N . SER A 1 75 ? 16.031 5.105 22.641 1 94.31 75 SER A N 1
ATOM 539 C CA . SER A 1 75 ? 14.797 4.652 22.031 1 94.31 75 SER A CA 1
ATOM 540 C C . SER A 1 75 ? 15.062 3.938 20.703 1 94.31 75 SER A C 1
ATOM 542 O O . SER A 1 75 ? 14.414 2.934 20.406 1 94.31 75 SER A O 1
ATOM 544 N N . ALA A 1 76 ? 15.922 4.457 20 1 93.12 76 ALA A N 1
ATOM 545 C CA . ALA A 1 76 ? 16.297 3.809 18.734 1 93.12 76 ALA A CA 1
ATOM 546 C C . ALA A 1 76 ? 16.891 2.428 18.984 1 93.12 76 ALA A C 1
ATOM 548 O O . ALA A 1 76 ? 16.609 1.478 18.25 1 93.12 76 ALA A O 1
ATOM 549 N N . GLY A 1 77 ? 17.75 2.352 20 1 90.62 77 GLY A N 1
ATOM 550 C CA . GLY A 1 77 ? 18.297 1.061 20.375 1 90.62 77 GLY A CA 1
ATOM 551 C C . GLY A 1 77 ? 17.234 0.046 20.75 1 90.62 77 GLY A C 1
ATOM 552 O O . GLY A 1 77 ? 17.312 -1.123 20.375 1 90.62 77 GLY A O 1
ATOM 553 N N . ALA A 1 78 ? 16.219 0.513 21.422 1 90.62 78 ALA A N 1
ATOM 554 C CA . ALA A 1 78 ? 15.117 -0.359 21.812 1 90.62 78 ALA A CA 1
ATOM 555 C C . ALA A 1 78 ? 14.32 -0.82 20.594 1 90.62 78 ALA A C 1
ATOM 557 O O . ALA A 1 78 ? 13.883 -1.974 20.531 1 90.62 78 ALA A O 1
ATOM 558 N N . ALA A 1 79 ? 14.172 0.053 19.688 1 88.69 79 ALA A N 1
ATOM 559 C CA . ALA A 1 79 ? 13.406 -0.262 18.484 1 88.69 79 ALA A CA 1
ATOM 560 C C . ALA A 1 79 ? 14.133 -1.294 17.625 1 88.69 79 ALA A C 1
ATOM 562 O O . ALA A 1 79 ? 13.5 -2.02 16.844 1 88.69 79 ALA A O 1
ATOM 563 N N . HIS A 1 80 ? 15.406 -1.416 17.734 1 87 80 HIS A N 1
ATOM 564 C CA . HIS A 1 80 ? 16.203 -2.332 16.922 1 87 80 HIS A CA 1
ATOM 565 C C . HIS A 1 80 ? 16.656 -3.539 17.75 1 87 80 HIS A C 1
ATOM 567 O O . HIS A 1 80 ? 17.516 -4.301 17.312 1 87 80 HIS A O 1
ATOM 573 N N . LEU A 1 81 ? 16.141 -3.73 18.922 1 84.62 81 LEU A N 1
ATOM 574 C CA . LEU A 1 81 ? 16.625 -4.758 19.828 1 84.62 81 LEU A CA 1
ATOM 575 C C . LEU A 1 81 ? 16.375 -6.152 19.266 1 84.62 81 LEU A C 1
ATOM 577 O O . LEU A 1 81 ? 17.266 -7.012 19.312 1 84.62 81 LEU A O 1
ATOM 581 N N . ALA A 1 82 ? 15.273 -6.359 18.641 1 79.38 82 ALA A N 1
ATOM 582 C CA . ALA A 1 82 ? 14.906 -7.695 18.172 1 79.38 82 ALA A CA 1
ATOM 583 C C . ALA A 1 82 ? 15.867 -8.188 17.094 1 79.38 82 ALA A C 1
ATOM 585 O O . ALA A 1 82 ? 16.484 -9.25 17.25 1 79.38 82 ALA A O 1
ATOM 586 N N . PRO A 1 83 ? 16.078 -7.461 16.047 1 76.25 83 PRO A N 1
ATOM 587 C CA . PRO A 1 83 ? 17.062 -7.918 15.062 1 76.25 83 PRO A CA 1
ATOM 588 C C . PRO A 1 83 ? 18.484 -7.914 15.609 1 76.25 83 PRO A C 1
ATOM 590 O O . PRO A 1 83 ? 19.328 -8.695 15.156 1 76.25 83 PRO A O 1
ATOM 593 N N . GLY A 1 84 ? 18.703 -7.086 16.609 1 75.5 84 GLY A N 1
ATOM 594 C CA . GLY A 1 84 ? 20.031 -7.031 17.203 1 75.5 84 GLY A CA 1
ATOM 595 C C . GLY A 1 84 ? 20.375 -8.273 18 1 75.5 84 GLY A C 1
ATOM 596 O O . GLY A 1 84 ? 21.531 -8.688 18.047 1 75.5 84 GLY A O 1
ATOM 597 N N . LEU A 1 85 ? 19.328 -8.875 18.672 1 75.75 85 LEU A N 1
ATOM 598 C CA . LEU A 1 85 ? 19.562 -10.078 19.469 1 75.75 85 LEU A CA 1
ATOM 599 C C . LEU A 1 85 ? 19.969 -11.242 18.578 1 75.75 85 LEU A C 1
ATOM 601 O O . LEU A 1 85 ? 20.734 -12.109 19 1 75.75 85 LEU A O 1
ATOM 605 N N . ASP A 1 86 ? 19.516 -11.242 17.406 1 70.12 86 ASP A N 1
ATOM 606 C CA . ASP A 1 86 ? 19.859 -12.312 16.484 1 70.12 86 ASP A CA 1
ATOM 607 C C . ASP A 1 86 ? 21.266 -12.133 15.922 1 70.12 86 ASP A C 1
ATOM 609 O O . ASP A 1 86 ? 21.906 -13.102 15.484 1 70.12 86 ASP A O 1
ATOM 613 N N . ALA A 1 87 ? 21.734 -10.891 16.031 1 64.81 87 ALA A N 1
ATOM 614 C CA . ALA A 1 87 ? 23.062 -10.594 15.5 1 64.81 87 ALA A CA 1
ATOM 615 C C . ALA A 1 87 ? 24.125 -10.688 16.578 1 64.81 87 ALA A C 1
ATOM 617 O O . ALA A 1 87 ? 25.312 -10.883 16.297 1 64.81 87 ALA A O 1
ATOM 618 N N . THR A 1 88 ? 23.547 -10.477 17.875 1 68.75 88 THR A N 1
ATOM 619 C CA . THR A 1 88 ? 24.5 -10.43 18.984 1 68.75 88 THR A CA 1
ATOM 620 C C . THR A 1 88 ? 24.156 -11.477 20.047 1 68.75 88 THR A C 1
ATOM 622 O O . THR A 1 88 ? 23.125 -12.148 19.938 1 68.75 88 THR A O 1
ATOM 625 N N . SER A 1 89 ? 24.922 -11.594 21.141 1 69.44 89 SER A N 1
ATOM 626 C CA . SER A 1 89 ? 24.922 -12.711 22.094 1 69.44 89 SER A CA 1
ATOM 627 C C . SER A 1 89 ? 23.906 -12.477 23.203 1 69.44 89 SER A C 1
ATOM 629 O O . SER A 1 89 ? 23.25 -13.414 23.656 1 69.44 89 SER A O 1
ATOM 631 N N . THR A 1 90 ? 23.828 -11.188 23.734 1 79.12 90 THR A N 1
ATOM 632 C CA . THR A 1 90 ? 22.922 -10.969 24.859 1 79.12 90 THR A CA 1
ATOM 633 C C . THR A 1 90 ? 22.062 -9.727 24.609 1 79.12 90 THR A C 1
ATOM 635 O O . THR A 1 90 ? 22.469 -8.805 23.922 1 79.12 90 THR A O 1
ATOM 638 N N . PRO A 1 91 ? 20.906 -9.711 25.219 1 82.25 91 PRO A N 1
ATOM 639 C CA . PRO A 1 91 ? 20.016 -8.57 25.031 1 82.25 91 PRO A CA 1
ATOM 640 C C . PRO A 1 91 ? 20.578 -7.262 25.562 1 82.25 91 PRO A C 1
ATOM 642 O O . PRO A 1 91 ? 20.406 -6.207 24.953 1 82.25 91 PRO A O 1
ATOM 645 N N . ARG A 1 92 ? 21.25 -7.266 26.703 1 82.62 92 ARG A N 1
ATOM 646 C CA . ARG A 1 92 ? 21.797 -6.043 27.266 1 82.62 92 ARG A CA 1
ATOM 647 C C . ARG A 1 92 ? 22.922 -5.484 26.406 1 82.62 92 ARG A C 1
ATOM 649 O O . ARG A 1 92 ? 22.969 -4.281 26.141 1 82.62 92 ARG A O 1
ATOM 656 N N . THR A 1 93 ? 23.719 -6.324 26.031 1 79.5 93 THR A N 1
ATOM 657 C CA . THR A 1 93 ? 24.828 -5.895 25.172 1 79.5 93 THR A CA 1
ATOM 658 C C . THR A 1 93 ? 24.297 -5.371 23.844 1 79.5 93 THR A C 1
ATOM 660 O O . THR A 1 93 ? 24.797 -4.371 23.312 1 79.5 93 THR A O 1
ATOM 663 N N . ALA A 1 94 ? 23.344 -6.043 23.391 1 82.38 94 ALA A N 1
ATOM 664 C CA . ALA A 1 94 ? 22.75 -5.602 22.125 1 82.38 94 ALA A CA 1
ATOM 665 C C . ALA A 1 94 ? 22.141 -4.211 22.266 1 82.38 94 ALA A C 1
ATOM 667 O O . ALA A 1 94 ? 22.359 -3.34 21.422 1 82.38 94 ALA A O 1
ATOM 668 N N . PHE A 1 95 ? 21.469 -4.047 23.344 1 85.62 95 PHE A N 1
ATOM 669 C CA . PHE A 1 95 ? 20.828 -2.76 23.578 1 85.62 95 PHE A CA 1
ATOM 670 C C . PHE A 1 95 ? 21.875 -1.648 23.688 1 85.62 95 PHE A C 1
ATOM 672 O O . PHE A 1 95 ? 21.703 -0.579 23.094 1 85.62 95 PHE A O 1
ATOM 679 N N . VAL A 1 96 ? 22.891 -1.888 24.359 1 85.19 96 VAL A N 1
ATOM 680 C CA . VAL A 1 96 ? 23.922 -0.877 24.594 1 85.19 96 VAL A CA 1
ATOM 681 C C . VAL A 1 96 ? 24.641 -0.572 23.281 1 85.19 96 VAL A C 1
ATOM 683 O O . VAL A 1 96 ? 24.859 0.593 22.938 1 85.19 96 VAL A O 1
ATOM 686 N N . VAL A 1 97 ? 24.953 -1.529 22.562 1 81.5 97 VAL A N 1
ATOM 687 C CA . VAL A 1 97 ? 25.688 -1.352 21.312 1 81.5 97 VAL A CA 1
ATOM 688 C C . VAL A 1 97 ? 24.812 -0.622 20.297 1 81.5 97 VAL A C 1
ATOM 690 O O . VAL A 1 97 ? 25.266 0.315 19.641 1 81.5 97 VAL A O 1
ATOM 693 N N . LEU A 1 98 ? 23.641 -1.037 20.266 1 85.31 98 LEU A N 1
ATOM 694 C CA . LEU A 1 98 ? 22.719 -0.416 19.312 1 85.31 98 LEU A CA 1
ATOM 695 C C . LEU A 1 98 ? 22.453 1.04 19.688 1 85.31 98 LEU A C 1
ATOM 697 O O . LEU A 1 98 ? 22.391 1.905 18.812 1 85.31 98 LEU A O 1
ATOM 701 N N . SER A 1 99 ? 22.297 1.228 20.969 1 88.38 99 SER A N 1
ATOM 702 C CA . SER A 1 99 ? 22.109 2.598 21.438 1 88.38 99 SER A CA 1
ATOM 703 C C . SER A 1 99 ? 23.328 3.459 21.156 1 88.38 99 SER A C 1
ATOM 705 O O . SER A 1 99 ? 23.203 4.613 20.734 1 88.38 99 SER A O 1
ATOM 707 N N . ALA A 1 100 ? 24.422 2.922 21.312 1 87.69 100 ALA A N 1
ATOM 708 C CA . ALA A 1 100 ? 25.672 3.645 21.062 1 87.69 100 ALA A CA 1
ATOM 709 C C . ALA A 1 100 ? 25.828 3.965 19.578 1 87.69 100 ALA A C 1
ATOM 711 O O . ALA A 1 100 ? 26.234 5.07 19.203 1 87.69 100 ALA A O 1
ATOM 712 N N . MET A 1 101 ? 25.5 3.111 18.797 1 84.62 101 MET A N 1
ATOM 713 C CA . MET A 1 101 ? 25.562 3.328 17.359 1 84.62 101 MET A CA 1
ATOM 714 C C . MET A 1 101 ? 24.562 4.387 16.906 1 84.62 101 MET A C 1
ATOM 716 O O . MET A 1 101 ? 24.844 5.18 16.016 1 84.62 101 MET A O 1
ATOM 720 N N . SER A 1 102 ? 23.438 4.336 17.641 1 91.19 102 SER A N 1
ATOM 721 C CA . SER A 1 102 ? 22.391 5.281 17.281 1 91.19 102 SER A CA 1
ATOM 722 C C . SER A 1 102 ? 22.688 6.676 17.828 1 91.19 102 SER A C 1
ATOM 724 O O . SER A 1 102 ? 22.078 7.656 17.406 1 91.19 102 SER A O 1
ATOM 726 N N . LEU A 1 103 ? 23.594 6.727 18.781 1 93.12 103 LEU A N 1
ATOM 727 C CA . LEU A 1 103 ? 23.938 8.023 19.344 1 93.12 103 LEU A CA 1
ATOM 728 C C . LEU A 1 103 ? 24.547 8.938 18.297 1 93.12 103 LEU A C 1
ATOM 730 O O . LEU A 1 103 ? 24.266 10.141 18.281 1 93.12 103 LEU A O 1
ATOM 734 N N . GLY A 1 104 ? 25.391 8.367 17.406 1 91.5 104 GLY A N 1
ATOM 735 C CA . GLY A 1 104 ? 25.953 9.164 16.328 1 91.5 104 GLY A CA 1
ATOM 736 C C . GLY A 1 104 ? 24.906 9.766 15.406 1 91.5 104 GLY A C 1
ATOM 737 O O . GLY A 1 104 ? 24.953 10.961 15.109 1 91.5 104 GLY A O 1
ATOM 738 N N . THR A 1 105 ? 23.984 9.039 15.039 1 93.56 105 THR A N 1
ATOM 739 C CA . THR A 1 105 ? 22.953 9.508 14.117 1 93.56 105 THR A CA 1
ATOM 740 C C . THR A 1 105 ? 21.984 10.445 14.828 1 93.56 105 THR A C 1
ATOM 742 O O . THR A 1 105 ? 21.516 11.43 14.242 1 93.56 105 THR A O 1
ATOM 745 N N . SER A 1 106 ? 21.656 10.133 16.094 1 95.94 106 SER A N 1
ATOM 746 C CA . SER A 1 106 ? 20.781 11.008 16.859 1 95.94 106 SER A CA 1
ATOM 747 C C . SER A 1 106 ? 21.422 12.367 17.094 1 95.94 106 SER A C 1
ATOM 749 O O . SER A 1 106 ? 20.766 13.406 16.984 1 95.94 106 SER A O 1
ATOM 751 N N . ALA A 1 107 ? 22.656 12.32 17.453 1 94.88 107 ALA A N 1
ATOM 752 C CA . ALA A 1 107 ? 23.391 13.578 17.641 1 94.88 107 ALA A CA 1
ATOM 753 C C . ALA A 1 107 ? 23.438 14.383 16.344 1 94.88 107 ALA A C 1
ATOM 755 O O . ALA A 1 107 ? 23.297 15.602 16.359 1 94.88 107 ALA A O 1
ATOM 756 N N . PHE A 1 108 ? 23.688 13.703 15.266 1 94.81 108 PHE A N 1
ATOM 757 C CA . PHE A 1 108 ? 23.719 14.359 13.961 1 94.81 108 PHE A CA 1
ATOM 758 C C . PHE A 1 108 ? 22.375 15 13.633 1 94.81 108 PHE A C 1
ATOM 760 O O . PHE A 1 108 ? 22.328 16.125 13.148 1 94.81 108 PHE A O 1
ATOM 767 N N . ALA A 1 109 ? 21.266 14.305 13.891 1 96.81 109 ALA A N 1
ATOM 768 C CA . ALA A 1 109 ? 19.922 14.82 13.633 1 96.81 109 ALA A CA 1
ATOM 769 C C . ALA A 1 109 ? 19.656 16.062 14.477 1 96.81 109 ALA A C 1
ATOM 771 O O . ALA A 1 109 ? 19.156 17.078 13.969 1 96.81 109 ALA A O 1
ATOM 772 N N . VAL A 1 110 ? 19.953 15.945 15.766 1 95.5 110 VAL A N 1
ATOM 773 C CA . VAL A 1 110 ? 19.734 17.062 16.672 1 95.5 110 VAL A CA 1
ATOM 774 C C . VAL A 1 110 ? 20.594 18.25 16.234 1 95.5 110 VAL A C 1
ATOM 776 O O . VAL A 1 110 ? 20.156 19.391 16.25 1 95.5 110 VAL A O 1
ATOM 779 N N . PHE A 1 111 ? 21.844 17.922 15.828 1 94.5 111 PHE A N 1
ATOM 780 C CA . PHE A 1 111 ? 22.734 18.969 15.344 1 94.5 111 PHE A CA 1
ATOM 781 C C . PHE A 1 111 ? 22.141 19.672 14.133 1 94.5 111 PHE A C 1
ATOM 783 O O . PHE A 1 111 ? 22.156 20.906 14.062 1 94.5 111 PHE A O 1
ATOM 790 N N . LEU A 1 112 ? 21.594 18.906 13.133 1 96.12 112 LEU A N 1
ATOM 791 C CA . LEU A 1 112 ? 21 19.516 11.938 1 96.12 112 LEU A CA 1
ATOM 792 C C . LEU A 1 112 ? 19.828 20.406 12.312 1 96.12 112 LEU A C 1
ATOM 794 O O . LEU A 1 112 ? 19.641 21.469 11.727 1 96.12 112 LEU A O 1
ATOM 798 N N . VAL A 1 113 ? 19 19.953 13.273 1 96.19 113 VAL A N 1
ATOM 799 C CA . VAL A 1 113 ? 17.844 20.734 13.68 1 96.19 113 VAL A CA 1
ATOM 800 C C . VAL A 1 113 ? 18.281 22.016 14.352 1 96.19 113 VAL A C 1
ATOM 802 O O . VAL A 1 113 ? 17.766 23.094 14.062 1 96.19 113 VAL A O 1
ATOM 805 N N . PHE A 1 114 ? 19.266 21.938 15.281 1 93.62 114 PHE A N 1
ATOM 806 C CA . PHE A 1 114 ? 19.766 23.125 15.992 1 93.62 114 PHE A CA 1
ATOM 807 C C . PHE A 1 114 ? 20.438 24.078 15.023 1 93.62 114 PHE A C 1
ATOM 809 O O . PHE A 1 114 ? 20.234 25.297 15.102 1 93.62 114 PHE A O 1
ATOM 816 N N . LEU A 1 115 ? 21.219 23.531 14.086 1 93 115 LEU A N 1
ATOM 817 C CA . LEU A 1 115 ? 21.859 24.359 13.062 1 93 115 LEU A CA 1
ATOM 818 C C . LEU A 1 115 ? 20.812 25.031 12.188 1 93 115 LEU A C 1
ATOM 820 O O . LEU A 1 115 ? 20.938 26.219 11.867 1 93 115 LEU A O 1
ATOM 824 N N . GLY A 1 116 ? 19.797 24.25 11.773 1 93.12 116 GLY A N 1
ATOM 825 C CA . GLY A 1 116 ? 18.719 24.828 10.984 1 93.12 116 GLY A CA 1
ATOM 826 C C . GLY A 1 116 ? 17.984 25.953 11.695 1 93.12 116 GLY A C 1
ATOM 827 O O . GLY A 1 116 ? 17.609 26.938 11.07 1 93.12 116 GLY A O 1
ATOM 828 N N . THR A 1 117 ? 17.766 25.781 12.977 1 89.75 117 THR A N 1
ATOM 829 C CA . THR A 1 117 ? 17.094 26.797 13.766 1 89.75 117 THR A CA 1
ATOM 830 C C . THR A 1 117 ? 17.953 28.062 13.836 1 89.75 117 THR A C 1
ATOM 832 O O . THR A 1 117 ? 17.438 29.172 13.68 1 89.75 117 THR A O 1
ATOM 835 N N . ARG A 1 118 ? 19.219 27.984 14.031 1 88.56 118 ARG A N 1
ATOM 836 C CA . ARG A 1 118 ? 20.109 29.141 14.109 1 88.56 118 ARG A CA 1
ATOM 837 C C . ARG A 1 118 ? 20.188 29.859 12.766 1 88.56 118 ARG A C 1
ATOM 839 O O . ARG A 1 118 ? 20.156 31.094 12.727 1 88.56 118 ARG A O 1
ATOM 846 N N . LEU A 1 119 ? 20.25 29.094 11.711 1 88.12 119 LEU A N 1
ATOM 847 C CA . LEU A 1 119 ? 20.312 29.672 10.375 1 88.12 119 LEU A CA 1
ATOM 848 C C . LEU A 1 119 ? 19.016 30.375 10.023 1 88.12 119 LEU A C 1
ATOM 850 O O . LEU A 1 119 ? 19.016 31.422 9.359 1 88.12 119 LEU A O 1
ATOM 854 N N . GLY A 1 120 ? 17.969 29.75 10.461 1 83.19 120 GLY A N 1
ATOM 855 C CA . GLY A 1 120 ? 16.672 30.359 10.227 1 83.19 120 GLY A CA 1
ATOM 856 C C . GLY A 1 120 ? 16.5 31.703 10.938 1 83.19 120 GLY A C 1
ATOM 857 O O . GLY A 1 120 ? 15.906 32.625 10.391 1 83.19 120 GLY A O 1
ATOM 858 N N . TRP A 1 121 ? 17.047 31.828 12.109 1 81.38 121 TRP A N 1
ATOM 859 C CA . TRP A 1 121 ? 16.922 33.031 12.906 1 81.38 121 TRP A CA 1
ATOM 860 C C . TRP A 1 121 ? 17.844 34.125 12.359 1 81.38 121 TRP A C 1
ATOM 862 O O . TRP A 1 121 ? 17.609 35.312 12.586 1 81.38 121 TRP A O 1
ATOM 872 N N . SER A 1 122 ? 18.859 33.75 11.75 1 78.19 122 SER A N 1
ATOM 873 C CA . SER A 1 122 ? 19.797 34.719 11.219 1 78.19 122 SER A CA 1
ATOM 874 C C . SER A 1 122 ? 19.281 35.344 9.938 1 78.19 122 SER A C 1
ATOM 876 O O . SER A 1 122 ? 19.703 36.438 9.562 1 78.19 122 SER A O 1
ATOM 878 N N . GLY A 1 123 ? 18.312 34.688 9.398 1 68.06 123 GLY A N 1
ATOM 879 C CA . GLY A 1 123 ? 17.797 35.188 8.141 1 68.06 123 GLY A CA 1
ATOM 880 C C . GLY A 1 123 ? 16.688 36.219 8.32 1 68.06 123 GLY A C 1
ATOM 881 O O . GLY A 1 123 ? 16.047 36.281 9.367 1 68.06 123 GLY A O 1
ATOM 882 N N . ASN A 1 124 ? 16.609 37.219 7.391 1 70.38 124 ASN A N 1
ATOM 883 C CA . ASN A 1 124 ? 15.633 38.281 7.473 1 70.38 124 ASN A CA 1
ATOM 884 C C . ASN A 1 124 ? 14.375 37.969 6.684 1 70.38 124 ASN A C 1
ATOM 886 O O . ASN A 1 124 ? 13.352 38.625 6.824 1 70.38 124 ASN A O 1
ATOM 890 N N . MET A 1 125 ? 14.453 36.906 5.941 1 77.19 125 MET A N 1
ATOM 891 C CA . MET A 1 125 ? 13.305 36.594 5.086 1 77.19 125 MET A CA 1
ATOM 892 C C . MET A 1 125 ? 12.477 35.469 5.676 1 77.19 125 MET A C 1
ATOM 894 O O . MET A 1 125 ? 13.023 34.5 6.188 1 77.19 125 MET A O 1
ATOM 898 N N . HIS A 1 126 ? 11.188 35.625 5.594 1 81.62 126 HIS A N 1
ATOM 899 C CA . HIS A 1 126 ? 10.266 34.656 6.211 1 81.62 126 HIS A CA 1
ATOM 900 C C . HIS A 1 126 ? 10.289 33.312 5.484 1 81.62 126 HIS A C 1
ATOM 902 O O . HIS A 1 126 ? 10.266 32.281 6.125 1 81.62 126 HIS A O 1
ATOM 908 N N . TRP A 1 127 ? 10.375 33.375 4.199 1 85.25 127 TRP A N 1
ATOM 909 C CA . TRP A 1 127 ? 10.391 32.156 3.424 1 85.25 127 TRP A CA 1
ATOM 910 C C . TRP A 1 127 ? 11.648 31.344 3.709 1 85.25 127 TRP A C 1
ATOM 912 O O . TRP A 1 127 ? 11.594 30.125 3.9 1 85.25 127 TRP A O 1
ATOM 922 N N . SER A 1 128 ? 12.781 32.062 3.725 1 83.56 128 SER A N 1
ATOM 923 C CA . SER A 1 128 ? 14.047 31.375 3.969 1 83.56 128 SER A CA 1
ATOM 924 C C . SER A 1 128 ? 14.094 30.781 5.375 1 83.56 128 SER A C 1
ATOM 926 O O . SER A 1 128 ? 14.688 29.734 5.594 1 83.56 128 SER A O 1
ATOM 928 N N . LYS A 1 129 ? 13.375 31.344 6.234 1 86.94 129 LYS A N 1
ATOM 929 C CA . LYS A 1 129 ? 13.328 30.859 7.605 1 86.94 129 LYS A CA 1
ATOM 930 C C . LYS A 1 129 ? 12.609 29.516 7.68 1 86.94 129 LYS A C 1
ATOM 932 O O . LYS A 1 129 ? 12.945 28.672 8.516 1 86.94 129 LYS A O 1
ATOM 937 N N . LEU A 1 130 ? 11.711 29.328 6.754 1 91.06 130 LEU A N 1
ATOM 938 C CA . LEU A 1 130 ? 10.898 28.125 6.793 1 91.06 130 LEU A CA 1
ATOM 939 C C . LEU A 1 130 ? 11.523 27.016 5.957 1 91.06 130 LEU A C 1
ATOM 941 O O . LEU A 1 130 ? 11.336 25.828 6.242 1 91.06 130 LEU A O 1
ATOM 945 N N . THR A 1 131 ? 12.328 27.375 4.91 1 93.75 131 THR A N 1
ATOM 946 C CA . THR A 1 131 ? 12.688 26.359 3.922 1 93.75 131 THR A CA 1
ATOM 947 C C . THR A 1 131 ? 14.164 26 4.043 1 93.75 131 THR A C 1
ATOM 949 O O . THR A 1 131 ? 14.609 25 3.475 1 93.75 131 THR A O 1
ATOM 952 N N . VAL A 1 132 ? 14.953 26.703 4.832 1 93.56 132 VAL A N 1
ATOM 953 C CA . VAL A 1 132 ? 16.375 26.406 4.977 1 93.56 132 VAL A CA 1
ATOM 954 C C . VAL A 1 132 ? 16.562 25.078 5.707 1 93.56 132 VAL A C 1
ATOM 956 O O . VAL A 1 132 ? 17.391 24.266 5.312 1 93.56 132 VAL A O 1
ATOM 959 N N . PHE A 1 133 ? 15.758 24.844 6.715 1 95.56 133 PHE A N 1
ATOM 960 C CA . PHE A 1 133 ? 15.93 23.625 7.496 1 95.56 133 PHE A CA 1
ATOM 961 C C . PHE A 1 133 ? 15.609 22.391 6.66 1 95.56 133 PHE A C 1
ATOM 963 O O . PHE A 1 133 ? 16.375 21.422 6.645 1 95.56 133 PHE A O 1
ATOM 970 N N . PRO A 1 134 ? 14.453 22.375 5.918 1 97.69 134 PRO A N 1
ATOM 971 C CA . PRO A 1 134 ? 14.195 21.219 5.074 1 97.69 134 PRO A CA 1
ATOM 972 C C . PRO A 1 134 ? 15.312 20.953 4.07 1 97.69 134 PRO A C 1
ATOM 974 O O . PRO A 1 134 ? 15.641 19.781 3.801 1 97.69 134 PRO A O 1
ATOM 977 N N . ALA A 1 135 ? 15.859 22.031 3.547 1 96.75 135 ALA A N 1
ATOM 978 C CA . ALA A 1 135 ? 16.969 21.859 2.611 1 96.75 135 ALA A CA 1
ATOM 979 C C . ALA A 1 135 ? 18.188 21.281 3.311 1 96.75 135 ALA A C 1
ATOM 981 O O . ALA A 1 135 ? 18.859 20.391 2.775 1 96.75 135 ALA A O 1
ATOM 982 N N . LEU A 1 136 ? 18.453 21.812 4.473 1 96.88 136 LEU A N 1
ATOM 983 C CA . LEU A 1 136 ? 19.578 21.328 5.266 1 96.88 136 LEU A CA 1
ATOM 984 C C . LEU A 1 136 ? 19.375 19.875 5.664 1 96.88 136 LEU A C 1
ATOM 986 O O . LEU A 1 136 ? 20.312 19.078 5.613 1 96.88 136 LEU A O 1
ATOM 990 N N . TRP A 1 137 ? 18.156 19.531 6.098 1 97.94 137 TRP A N 1
ATOM 991 C CA . TRP A 1 137 ? 17.828 18.172 6.531 1 97.94 137 TRP A CA 1
ATOM 992 C C . TRP A 1 137 ? 18.016 17.172 5.395 1 97.94 137 TRP A C 1
ATOM 994 O O . TRP A 1 137 ? 18.656 16.141 5.574 1 97.94 137 TRP A O 1
ATOM 1004 N N . ALA A 1 138 ? 17.484 17.5 4.203 1 96.62 138 ALA A N 1
ATOM 1005 C CA . ALA A 1 138 ? 17.594 16.625 3.033 1 96.62 138 ALA A CA 1
ATOM 1006 C C . ALA A 1 138 ? 19.047 16.469 2.6 1 96.62 138 ALA A C 1
ATOM 1008 O O . ALA A 1 138 ? 19.5 15.359 2.291 1 96.62 138 ALA A O 1
ATOM 1009 N N . SER A 1 139 ? 19.828 17.594 2.621 1 95.31 139 SER A N 1
ATOM 1010 C CA . SER A 1 139 ? 21.219 17.547 2.219 1 95.31 139 SER A CA 1
ATOM 1011 C C . SER A 1 139 ? 22.062 16.766 3.221 1 95.31 139 SER A C 1
ATOM 1013 O O . SER A 1 139 ? 22.969 16.016 2.834 1 95.31 139 SER A O 1
ATOM 1015 N N . GLY A 1 140 ? 21.781 17 4.473 1 95.19 140 GLY A N 1
ATOM 1016 C CA . GLY A 1 140 ? 22.531 16.328 5.504 1 95.19 140 GLY A CA 1
ATOM 1017 C C . GLY A 1 140 ? 22.422 14.812 5.434 1 95.19 140 GLY A C 1
ATOM 1018 O O . GLY A 1 140 ? 23.422 14.109 5.363 1 95.19 140 GLY A O 1
ATOM 1019 N N . TRP A 1 141 ? 21.219 14.352 5.441 1 94.94 141 TRP A N 1
ATOM 1020 C CA . TRP A 1 141 ? 21.016 12.906 5.426 1 94.94 141 TRP A CA 1
ATOM 1021 C C . TRP A 1 141 ? 21.375 12.32 4.066 1 94.94 141 TRP A C 1
ATOM 1023 O O . TRP A 1 141 ? 21.859 11.188 3.982 1 94.94 141 TRP A O 1
ATOM 1033 N N . GLY A 1 142 ? 21.156 13.07 2.965 1 91.69 142 GLY A N 1
ATOM 1034 C CA . GLY A 1 142 ? 21.594 12.625 1.654 1 91.69 142 GLY A CA 1
ATOM 1035 C C . GLY A 1 142 ? 23.094 12.398 1.577 1 91.69 142 GLY A C 1
ATOM 1036 O O . GLY A 1 142 ? 23.547 11.367 1.073 1 91.69 142 GLY A O 1
ATOM 1037 N N . LEU A 1 143 ? 23.828 13.312 2.082 1 90.44 143 LEU A N 1
ATOM 1038 C CA . LEU A 1 143 ? 25.281 13.203 2.066 1 90.44 143 LEU A CA 1
ATOM 1039 C C . LEU A 1 143 ? 25.766 12.117 3.016 1 90.44 143 LEU A C 1
ATOM 1041 O O . LEU A 1 143 ? 26.703 11.375 2.703 1 90.44 143 LEU A O 1
ATOM 1045 N N . MET A 1 144 ? 25.094 12.023 4.137 1 90 144 MET A N 1
ATOM 1046 C CA . MET A 1 144 ? 25.453 10.984 5.098 1 90 144 MET A CA 1
ATOM 1047 C C . MET A 1 144 ? 25.266 9.594 4.488 1 90 144 MET A C 1
ATOM 1049 O O . MET A 1 144 ? 26.094 8.703 4.707 1 90 144 MET A O 1
ATOM 1053 N N . SER A 1 145 ? 24.219 9.383 3.76 1 88.88 145 SER A N 1
ATOM 1054 C CA . SER A 1 145 ? 23.938 8.094 3.152 1 88.88 145 SER A CA 1
ATOM 1055 C C . SER A 1 145 ? 24.984 7.719 2.109 1 88.88 145 SER A C 1
ATOM 1057 O O . SER A 1 145 ? 25.203 6.539 1.841 1 88.88 145 SER A O 1
ATOM 1059 N N . GLU A 1 146 ? 25.641 8.711 1.521 1 84.88 146 GLU A N 1
ATOM 1060 C CA . GLU A 1 146 ? 26.656 8.461 0.498 1 84.88 146 GLU A CA 1
ATOM 1061 C C . GLU A 1 146 ? 28 8.102 1.127 1 84.88 146 GLU A C 1
ATOM 1063 O O . GLU A 1 146 ? 28.797 7.402 0.516 1 84.88 146 GLU A O 1
ATOM 1068 N N . VAL A 1 147 ? 28.141 8.516 2.332 1 84.06 147 VAL A N 1
ATOM 1069 C CA . VAL A 1 147 ? 29.453 8.336 2.957 1 84.06 147 VAL A CA 1
ATOM 1070 C C . VAL A 1 147 ? 29.453 7.051 3.781 1 84.06 147 VAL A C 1
ATOM 1072 O O . VAL A 1 147 ? 30.484 6.387 3.898 1 84.06 147 VAL A O 1
ATOM 1075 N N . THR A 1 148 ? 28.328 6.672 4.227 1 83.94 148 THR A N 1
ATOM 1076 C CA . THR A 1 148 ? 28.266 5.477 5.062 1 83.94 148 THR A CA 1
ATOM 1077 C C . THR A 1 148 ? 28.141 4.223 4.199 1 83.94 148 THR A C 1
ATOM 1079 O O . THR A 1 148 ? 27.562 4.273 3.111 1 83.94 148 THR A O 1
ATOM 1082 N N . SER A 1 149 ? 28.609 3.076 4.707 1 80.31 149 SER A N 1
ATOM 1083 C CA . SER A 1 149 ? 28.578 1.818 3.969 1 80.31 149 SER A CA 1
ATOM 1084 C C . SER A 1 149 ? 27.203 1.173 4.035 1 80.31 149 SER A C 1
ATOM 1086 O O . SER A 1 149 ? 26.891 0.288 3.236 1 80.31 149 SER A O 1
ATOM 1088 N N . VAL A 1 150 ? 26.391 1.638 5.004 1 84.5 150 VAL A N 1
ATOM 1089 C CA . VAL A 1 150 ? 25.078 0.999 5.16 1 84.5 150 VAL A CA 1
ATOM 1090 C C . VAL A 1 150 ? 24 1.861 4.516 1 84.5 150 VAL A C 1
ATOM 1092 O O . VAL A 1 150 ? 22.812 1.564 4.633 1 84.5 150 VAL A O 1
ATOM 1095 N N . GLY A 1 151 ? 24.406 2.926 3.926 1 86.81 151 GLY A N 1
ATOM 1096 C CA . GLY A 1 151 ? 23.516 3.75 3.113 1 86.81 151 GLY A CA 1
ATOM 1097 C C . GLY A 1 151 ? 22.359 4.344 3.9 1 86.81 151 GLY A C 1
ATOM 1098 O O . GLY A 1 151 ? 22.578 4.969 4.941 1 86.81 151 GLY A O 1
ATOM 1099 N N . GLN A 1 152 ? 21.172 4.023 3.463 1 90 152 GLN A N 1
ATOM 1100 C CA . GLN A 1 152 ? 19.953 4.645 3.992 1 90 152 GLN A CA 1
ATOM 1101 C C . GLN A 1 152 ? 19.484 3.945 5.266 1 90 152 GLN A C 1
ATOM 1103 O O . GLN A 1 152 ? 18.562 4.406 5.93 1 90 152 GLN A O 1
ATOM 1108 N N . LEU A 1 153 ? 20.094 2.906 5.746 1 88.25 153 LEU A N 1
ATOM 1109 C CA . LEU A 1 153 ? 19.594 2.105 6.859 1 88.25 153 LEU A CA 1
ATOM 1110 C C . LEU A 1 153 ? 19.859 2.807 8.188 1 88.25 153 LEU A C 1
ATOM 1112 O O . LEU A 1 153 ? 19.266 2.443 9.211 1 88.25 153 LEU A O 1
ATOM 1116 N N . VAL A 1 154 ? 20.688 3.857 8.219 1 84.69 154 VAL A N 1
ATOM 1117 C CA . VAL A 1 154 ? 21 4.523 9.477 1 84.69 154 VAL A CA 1
ATOM 1118 C C . VAL A 1 154 ? 20.469 5.953 9.453 1 84.69 154 VAL A C 1
ATOM 1120 O O . VAL A 1 154 ? 20.656 6.711 10.406 1 84.69 154 VAL A O 1
ATOM 1123 N N . THR A 1 155 ? 19.828 6.355 8.391 1 91.44 155 THR A N 1
ATOM 1124 C CA . THR A 1 155 ? 19.344 7.723 8.242 1 91.44 155 THR A CA 1
ATOM 1125 C C . THR A 1 155 ? 17.953 7.867 8.844 1 91.44 155 THR A C 1
ATOM 1127 O O . THR A 1 155 ? 17.25 6.875 9.039 1 91.44 155 THR A O 1
ATOM 1130 N N . TRP A 1 156 ? 17.656 9.078 9.242 1 95.88 156 TRP A N 1
ATOM 1131 C CA . TRP A 1 156 ? 16.297 9.398 9.672 1 95.88 156 TRP A CA 1
ATOM 1132 C C . TRP A 1 156 ? 15.398 9.68 8.477 1 95.88 156 TRP A C 1
ATOM 1134 O O . TRP A 1 156 ? 14.727 10.711 8.422 1 95.88 156 TRP A O 1
ATOM 1144 N N . SER A 1 157 ? 15.453 8.805 7.488 1 95.69 157 SER A N 1
ATOM 1145 C CA . SER A 1 157 ? 14.703 8.93 6.242 1 95.69 157 SER A CA 1
ATOM 1146 C C . SER A 1 157 ? 13.523 7.957 6.199 1 95.69 157 SER A C 1
ATOM 1148 O O . SER A 1 157 ? 13.719 6.742 6.285 1 95.69 157 SER A O 1
ATOM 1150 N N . PRO A 1 158 ? 12.367 8.523 6.105 1 96.25 158 PRO A N 1
ATOM 1151 C CA . PRO A 1 158 ? 11.219 7.613 6.062 1 96.25 158 PRO A CA 1
ATOM 1152 C C . PRO A 1 158 ? 11.219 6.723 4.82 1 96.25 158 PRO A C 1
ATOM 1154 O O . PRO A 1 158 ? 11.516 7.195 3.719 1 96.25 158 PRO A O 1
ATOM 1157 N N . VAL A 1 159 ? 10.852 5.473 5.031 1 94.25 159 VAL A N 1
ATOM 1158 C CA . VAL A 1 159 ? 10.805 4.527 3.92 1 94.25 159 VAL A CA 1
ATOM 1159 C C . VAL A 1 159 ? 9.398 3.939 3.801 1 94.25 159 VAL A C 1
ATOM 1161 O O . VAL A 1 159 ? 9.062 3.309 2.795 1 94.25 159 VAL A O 1
ATOM 1164 N N . VAL A 1 160 ? 8.562 4.133 4.828 1 92.31 160 VAL A N 1
ATOM 1165 C CA . VAL A 1 160 ? 7.176 3.68 4.77 1 92.31 160 VAL A CA 1
ATOM 1166 C C . VAL A 1 160 ? 6.238 4.844 5.07 1 92.31 160 VAL A C 1
ATOM 1168 O O . VAL A 1 160 ? 6.66 5.863 5.625 1 92.31 160 VAL A O 1
ATOM 1171 N N . GLY A 1 161 ? 5.012 4.711 4.609 1 90.56 161 GLY A N 1
ATOM 1172 C CA . GLY A 1 161 ? 3.998 5.707 4.93 1 90.56 161 GLY A CA 1
ATOM 1173 C C . GLY A 1 161 ? 4.125 6.973 4.102 1 90.56 161 GLY A C 1
ATOM 1174 O O . GLY A 1 161 ? 3.662 8.039 4.516 1 90.56 161 GLY A O 1
ATOM 1175 N N . GLN A 1 162 ? 4.812 6.926 3.014 1 92 162 GLN A N 1
ATOM 1176 C CA . GLN A 1 162 ? 4.969 8.109 2.172 1 92 162 GLN A CA 1
ATOM 1177 C C . GLN A 1 162 ? 3.672 8.438 1.437 1 92 162 GLN A C 1
ATOM 1179 O O . GLN A 1 162 ? 3.439 9.586 1.061 1 92 162 GLN A O 1
ATOM 1184 N N . GLY A 1 163 ? 2.877 7.395 1.289 1 88.25 163 GLY A N 1
ATOM 1185 C CA . GLY A 1 163 ? 1.562 7.594 0.703 1 88.25 163 GLY A CA 1
ATOM 1186 C C . GLY A 1 163 ? 1.606 8.305 -0.636 1 88.25 163 GLY A C 1
ATOM 1187 O O . GLY A 1 163 ? 2.201 7.805 -1.592 1 88.25 163 GLY A O 1
ATOM 1188 N N . PRO A 1 164 ? 1.058 9.555 -0.628 1 90.25 164 PRO A N 1
ATOM 1189 C CA . PRO A 1 164 ? 0.921 10.281 -1.894 1 90.25 164 PRO A CA 1
ATOM 1190 C C . PRO A 1 164 ? 2.238 10.883 -2.373 1 90.25 164 PRO A C 1
ATOM 1192 O O . PRO A 1 164 ? 2.309 11.422 -3.48 1 90.25 164 PRO A O 1
ATOM 1195 N N . TYR A 1 165 ? 3.307 10.75 -1.62 1 94.75 165 TYR A N 1
ATOM 1196 C CA . TYR A 1 165 ? 4.562 11.383 -2.012 1 94.75 165 TYR A CA 1
ATOM 1197 C C . TYR A 1 165 ? 5.469 10.391 -2.732 1 94.75 165 TYR A C 1
ATOM 1199 O O . TYR A 1 165 ? 6.555 10.758 -3.189 1 94.75 165 TYR A O 1
ATOM 1207 N N . VAL A 1 166 ? 5.078 9.164 -2.93 1 92.69 166 VAL A N 1
ATOM 1208 C CA . VAL A 1 166 ? 5.922 8.133 -3.523 1 92.69 166 VAL A CA 1
ATOM 1209 C C . VAL A 1 166 ? 6.293 8.523 -4.949 1 92.69 166 VAL A C 1
ATOM 1211 O O . VAL A 1 166 ? 7.395 8.219 -5.418 1 92.69 166 VAL A O 1
ATOM 1214 N N . TRP A 1 167 ? 5.383 9.25 -5.625 1 91.88 167 TRP A N 1
ATOM 1215 C CA . TRP A 1 167 ? 5.633 9.633 -7.008 1 91.88 167 TRP A CA 1
ATOM 1216 C C . TRP A 1 167 ? 6.871 10.516 -7.117 1 91.88 167 TRP A C 1
ATOM 1218 O O . TRP A 1 167 ? 7.512 10.578 -8.172 1 91.88 167 TRP A O 1
ATOM 1228 N N . MET A 1 168 ? 7.23 11.164 -6.066 1 94.19 168 MET A N 1
ATOM 1229 C CA . MET A 1 168 ? 8.344 12.109 -6.09 1 94.19 168 MET A CA 1
ATOM 1230 C C . MET A 1 168 ? 9.672 11.383 -6.242 1 94.19 168 MET A C 1
ATOM 1232 O O . MET A 1 168 ? 10.688 12 -6.586 1 94.19 168 MET A O 1
ATOM 1236 N N . ARG A 1 169 ? 9.695 10.094 -5.977 1 92.81 169 ARG A N 1
ATOM 1237 C CA . ARG A 1 169 ? 10.945 9.344 -6.016 1 92.81 169 ARG A CA 1
ATOM 1238 C C . ARG A 1 169 ? 11.516 9.305 -7.426 1 92.81 169 ARG A C 1
ATOM 1240 O O . ARG A 1 169 ? 12.734 9.289 -7.609 1 92.81 169 ARG A O 1
ATOM 1247 N N . GLN A 1 170 ? 10.703 9.281 -8.422 1 91.5 170 GLN A N 1
ATOM 1248 C CA . GLN A 1 170 ? 11.18 9.211 -9.797 1 91.5 170 GLN A CA 1
ATOM 1249 C C . GLN A 1 170 ? 11.844 10.516 -10.219 1 91.5 170 GLN A C 1
ATOM 1251 O O . GLN A 1 170 ? 12.594 10.555 -11.195 1 91.5 170 GLN A O 1
ATOM 1256 N N . PHE A 1 171 ? 11.531 11.594 -9.469 1 92.56 171 PHE A N 1
ATOM 1257 C CA . PHE A 1 171 ? 12.062 12.891 -9.859 1 92.56 171 PHE A CA 1
ATOM 1258 C C . PHE A 1 171 ? 13.141 13.352 -8.883 1 92.56 171 PHE A C 1
ATOM 1260 O O . PHE A 1 171 ? 14.164 13.898 -9.297 1 92.56 171 PHE A O 1
ATOM 1267 N N . PHE A 1 172 ? 12.844 13.07 -7.531 1 93.75 172 PHE A N 1
ATOM 1268 C CA . PHE A 1 172 ? 13.711 13.703 -6.543 1 93.75 172 PHE A CA 1
ATOM 1269 C C . PHE A 1 172 ? 14.352 12.664 -5.629 1 93.75 172 PHE A C 1
ATOM 1271 O O . PHE A 1 172 ? 15.125 13.008 -4.734 1 93.75 172 PHE A O 1
ATOM 1278 N N . GLY A 1 173 ? 14.039 11.391 -5.828 1 93 173 GLY A N 1
ATOM 1279 C CA . GLY A 1 173 ? 14.633 10.336 -5.02 1 93 173 GLY A CA 1
ATOM 1280 C C . GLY A 1 173 ? 14.336 10.484 -3.539 1 93 173 GLY A C 1
ATOM 1281 O O . GLY A 1 173 ? 13.328 11.086 -3.156 1 93 173 GLY A O 1
ATOM 1282 N N . GLN A 1 174 ? 15.18 9.938 -2.707 1 93.44 174 GLN A N 1
ATOM 1283 C CA . GLN A 1 174 ? 15.008 9.961 -1.259 1 93.44 174 GLN A CA 1
ATOM 1284 C C . GLN A 1 174 ? 15.18 11.375 -0.713 1 93.44 174 GLN A C 1
ATOM 1286 O O . GLN A 1 174 ? 14.562 11.742 0.288 1 93.44 174 GLN A O 1
ATOM 1291 N N . TRP A 1 175 ? 15.93 12.172 -1.349 1 93.5 175 TRP A N 1
ATOM 1292 C CA . TRP A 1 175 ? 16.141 13.547 -0.909 1 93.5 175 TRP A CA 1
ATOM 1293 C C . TRP A 1 175 ? 14.828 14.328 -0.899 1 93.5 175 TRP A C 1
ATOM 1295 O O . TRP A 1 175 ? 14.578 15.125 0.011 1 93.5 175 TRP A O 1
ATOM 1305 N N . GLY A 1 176 ? 14.102 14.078 -1.943 1 94.81 176 GLY A N 1
ATOM 1306 C CA . GLY A 1 176 ? 12.805 14.734 -1.999 1 94.81 176 GLY A CA 1
ATOM 1307 C C . GLY A 1 176 ? 11.891 14.359 -0.846 1 94.81 176 GLY A C 1
ATOM 1308 O O . GLY A 1 176 ? 11.227 15.219 -0.27 1 94.81 176 GLY A O 1
ATOM 1309 N N . ILE A 1 177 ? 11.891 13.109 -0.497 1 96.38 177 ILE A N 1
ATOM 1310 C CA . ILE A 1 177 ? 11.062 12.625 0.601 1 96.38 177 ILE A CA 1
ATOM 1311 C C . ILE A 1 177 ? 11.547 13.227 1.919 1 96.38 177 ILE A C 1
ATOM 1313 O O . ILE A 1 177 ? 10.734 13.617 2.764 1 96.38 177 ILE A O 1
ATOM 1317 N N . ASP A 1 178 ? 12.828 13.312 2.08 1 97.5 178 ASP A N 1
ATOM 1318 C CA . ASP A 1 178 ? 13.398 13.906 3.287 1 97.5 178 ASP A CA 1
ATOM 1319 C C . ASP A 1 178 ? 13.039 15.383 3.4 1 97.5 178 ASP A C 1
ATOM 1321 O O . ASP A 1 178 ? 12.75 15.875 4.492 1 97.5 178 ASP A O 1
ATOM 1325 N N . TRP A 1 179 ? 13.062 16.047 2.297 1 97.75 179 TRP A N 1
ATOM 1326 C CA . TRP A 1 179 ? 12.688 17.453 2.283 1 97.75 179 TRP A CA 1
ATOM 1327 C C . TRP A 1 179 ? 11.234 17.641 2.717 1 97.75 179 TRP A C 1
ATOM 1329 O O . TRP A 1 179 ? 10.93 18.484 3.553 1 97.75 179 TRP A O 1
ATOM 1339 N N . VAL A 1 180 ? 10.359 16.797 2.146 1 97.81 180 VAL A N 1
ATOM 1340 C CA . VAL A 1 180 ? 8.938 16.859 2.473 1 97.81 180 VAL A CA 1
ATOM 1341 C C . VAL A 1 180 ? 8.734 16.562 3.957 1 97.81 180 VAL A C 1
ATOM 1343 O O . VAL A 1 180 ? 7.938 17.219 4.625 1 97.81 180 VAL A O 1
ATOM 1346 N N . THR A 1 181 ? 9.438 15.617 4.461 1 98 181 THR A N 1
ATOM 1347 C CA . THR A 1 181 ? 9.328 15.234 5.863 1 98 181 THR A CA 1
ATOM 1348 C C . THR A 1 181 ? 9.734 16.391 6.777 1 98 181 THR A C 1
ATOM 1350 O O . THR A 1 181 ? 9.016 16.719 7.719 1 98 181 THR A O 1
ATOM 1353 N N . ALA A 1 182 ? 10.828 17.016 6.477 1 98.31 182 ALA A N 1
ATOM 1354 C CA . ALA A 1 182 ? 11.305 18.141 7.262 1 98.31 182 ALA A CA 1
ATOM 1355 C C . ALA A 1 182 ? 10.375 19.344 7.117 1 98.31 182 ALA A C 1
ATOM 1357 O O . ALA A 1 182 ? 10.164 20.094 8.07 1 98.31 182 ALA A O 1
ATOM 1358 N N . ALA A 1 183 ? 9.859 19.5 5.91 1 97.75 183 ALA A N 1
ATOM 1359 C CA . ALA A 1 183 ? 8.93 20.609 5.68 1 97.75 183 ALA A CA 1
ATOM 1360 C C . ALA A 1 183 ? 7.66 20.438 6.508 1 97.75 183 ALA A C 1
ATOM 1362 O O . ALA A 1 183 ? 7.137 21.406 7.062 1 97.75 183 ALA A O 1
ATOM 1363 N N . TRP A 1 184 ? 7.191 19.25 6.562 1 97 184 TRP A N 1
ATOM 1364 C CA . TRP A 1 184 ? 6.047 19 7.43 1 97 184 TRP A CA 1
ATOM 1365 C C . TRP A 1 184 ? 6.406 19.234 8.891 1 97 184 TRP A C 1
ATOM 1367 O O . TRP A 1 184 ? 5.586 19.719 9.672 1 97 184 TRP A O 1
ATOM 1377 N N . ALA A 1 185 ? 7.594 18.844 9.305 1 97.5 185 ALA A N 1
ATOM 1378 C CA . ALA A 1 185 ? 8.039 19.109 10.672 1 97.5 185 ALA A CA 1
ATOM 1379 C C . ALA A 1 185 ? 8.016 20.609 10.969 1 97.5 185 ALA A C 1
ATOM 1381 O O . ALA A 1 185 ? 7.66 21.016 12.07 1 97.5 185 ALA A O 1
ATOM 1382 N N . VAL A 1 186 ? 8.398 21.375 9.992 1 96.06 186 VAL A N 1
ATOM 1383 C CA . VAL A 1 186 ? 8.383 22.828 10.141 1 96.06 186 VAL A CA 1
ATOM 1384 C C . VAL A 1 186 ? 6.941 23.312 10.32 1 96.06 186 VAL A C 1
ATOM 1386 O O . VAL A 1 186 ? 6.648 24.078 11.242 1 96.06 186 VAL A O 1
ATOM 1389 N N . VAL A 1 187 ? 6.082 22.828 9.508 1 93.25 187 VAL A N 1
ATOM 1390 C CA . VAL A 1 187 ? 4.684 23.25 9.578 1 93.25 187 VAL A CA 1
ATOM 1391 C C . VAL A 1 187 ? 4.098 22.859 10.93 1 93.25 187 VAL A C 1
ATOM 1393 O O . VAL A 1 187 ? 3.473 23.688 11.602 1 93.25 187 VAL A O 1
ATOM 1396 N N . ILE A 1 188 ? 4.344 21.672 11.352 1 92.62 188 ILE A N 1
ATOM 1397 C CA . ILE A 1 188 ? 3.805 21.172 12.609 1 92.62 188 ILE A CA 1
ATOM 1398 C C . ILE A 1 188 ? 4.371 21.969 13.773 1 92.62 188 ILE A C 1
ATOM 1400 O O . ILE A 1 188 ? 3.633 22.375 14.68 1 92.62 188 ILE A O 1
ATOM 1404 N N . SER A 1 189 ? 5.66 22.203 13.789 1 93 189 SER A N 1
ATOM 1405 C CA . SER A 1 189 ? 6.285 22.922 14.891 1 93 189 SER A CA 1
ATOM 1406 C C . SER A 1 189 ? 5.797 24.375 14.961 1 93 189 SER A C 1
ATOM 1408 O O . SER A 1 189 ? 5.609 24.922 16.047 1 93 189 SER A O 1
ATOM 1410 N N . GLU A 1 190 ? 5.574 24.969 13.805 1 88.19 190 GLU A N 1
ATOM 1411 C CA . GLU A 1 190 ? 5.078 26.328 13.773 1 88.19 190 GLU A CA 1
ATOM 1412 C C . GLU A 1 190 ? 3.652 26.406 14.32 1 88.19 190 GLU A C 1
ATOM 1414 O O . GLU A 1 190 ? 3.324 27.312 15.086 1 88.19 190 GLU A O 1
ATOM 1419 N N . VAL A 1 191 ? 2.893 25.5 13.953 1 83.56 191 VAL A N 1
ATOM 1420 C CA . VAL A 1 191 ? 1.5 25.5 14.383 1 83.56 191 VAL A CA 1
ATOM 1421 C C . VAL A 1 191 ? 1.426 25.156 15.875 1 83.56 191 VAL A C 1
ATOM 1423 O O . VAL A 1 191 ? 0.73 25.828 16.641 1 83.56 191 VAL A O 1
ATOM 1426 N N . LEU A 1 192 ? 2.193 24.172 16.281 1 82.81 192 LEU A N 1
ATOM 1427 C CA . LEU A 1 192 ? 2.195 23.766 17.672 1 82.81 192 LEU A CA 1
ATOM 1428 C C . LEU A 1 192 ? 2.826 24.844 18.562 1 82.81 192 LEU A C 1
ATOM 1430 O O . LEU A 1 192 ? 2.391 25.047 19.688 1 82.81 192 LEU A O 1
ATOM 1434 N N . GLY A 1 193 ? 3.912 25.406 18.062 1 80.94 193 GLY A N 1
ATOM 1435 C CA . GLY A 1 193 ? 4.539 26.5 18.812 1 80.94 193 GLY A CA 1
ATOM 1436 C C . GLY A 1 193 ? 3.6 27.656 19.094 1 80.94 193 GLY A C 1
ATOM 1437 O O . GLY A 1 193 ? 3.582 28.188 20.203 1 80.94 193 GLY A O 1
ATOM 1438 N N . ASP A 1 194 ? 2.857 28.031 18.094 1 75.94 194 ASP A N 1
ATOM 1439 C CA . ASP A 1 194 ? 1.873 29.094 18.266 1 75.94 194 ASP A CA 1
ATOM 1440 C C . ASP A 1 194 ? 0.817 28.719 19.297 1 75.94 194 ASP A C 1
ATOM 1442 O O . ASP A 1 194 ? 0.347 29.562 20.062 1 75.94 194 ASP A O 1
ATOM 1446 N N . TRP A 1 195 ? 0.547 27.484 19.297 1 71.5 195 TRP A N 1
ATOM 1447 C CA . TRP A 1 195 ? -0.452 26.984 20.234 1 71.5 195 TRP A CA 1
ATOM 1448 C C . TRP A 1 195 ? 0.101 26.953 21.656 1 71.5 195 TRP A C 1
ATOM 1450 O O . TRP A 1 195 ? -0.615 27.266 22.609 1 71.5 195 TRP A O 1
ATOM 1460 N N . LEU A 1 196 ? 1.355 26.609 21.797 1 69 196 LEU A N 1
ATOM 1461 C CA . LEU A 1 196 ? 1.981 26.5 23.109 1 69 196 LEU A CA 1
ATOM 1462 C C . LEU A 1 196 ? 2.229 27.875 23.703 1 69 196 LEU A C 1
ATOM 1464 O O . LEU A 1 196 ? 2.133 28.047 24.922 1 69 196 LEU A O 1
ATOM 1468 N N . VAL A 1 197 ? 2.779 28.969 22.969 1 61.19 197 VAL A N 1
ATOM 1469 C CA . VAL A 1 197 ? 3.061 30.312 23.469 1 61.19 197 VAL A CA 1
ATOM 1470 C C . VAL A 1 197 ? 1.757 31.078 23.656 1 61.19 197 VAL A C 1
ATOM 1472 O O . VAL A 1 197 ? 1.644 31.922 24.547 1 61.19 197 VAL A O 1
ATOM 1475 N N . GLY A 1 198 ? 0.798 30.922 23.797 1 49.34 198 GLY A N 1
ATOM 1476 C CA . GLY A 1 198 ? -0.45 31.641 23.984 1 49.34 198 GLY A CA 1
ATOM 1477 C C . GLY A 1 198 ? -0.575 32.875 23.094 1 49.34 198 GLY A C 1
ATOM 1478 O O . GLY A 1 198 ? 0.421 33.344 22.547 1 49.34 198 GLY A O 1
ATOM 1479 N N . ALA A 1 199 ? -1.661 33.344 22.516 1 40.06 199 ALA A N 1
ATOM 1480 C CA . ALA A 1 199 ? -1.896 34.594 21.812 1 40.06 199 ALA A CA 1
ATOM 1481 C C . ALA A 1 199 ? -1.236 35.75 22.562 1 40.06 199 ALA A C 1
ATOM 1483 O O . ALA A 1 199 ? -1.291 35.844 23.781 1 40.06 199 ALA A O 1
ATOM 1484 N N . PRO A 1 200 ? -0.21 36.531 22 1 34.28 200 PRO A N 1
ATOM 1485 C CA . PRO A 1 200 ? 0.349 37.656 22.734 1 34.28 200 PRO A CA 1
ATOM 1486 C C . PRO A 1 200 ? -0.694 38.406 23.578 1 34.28 200 PRO A C 1
ATOM 1488 O O . PRO A 1 200 ? -1.746 38.781 23.062 1 34.28 200 PRO A O 1
ATOM 1491 N N . ASP A 1 201 ? -0.888 38.062 24.812 1 32.16 201 ASP A N 1
ATOM 1492 C CA . ASP A 1 201 ? -1.617 39 25.672 1 32.16 201 ASP A CA 1
ATOM 1493 C C . ASP A 1 201 ? -1.117 40.438 25.469 1 32.16 201 ASP A C 1
ATOM 1495 O O . ASP A 1 201 ? 0.088 40.688 25.516 1 32.16 201 ASP A O 1
ATOM 1499 N N . HIS A 1 202 ? -1.746 41.406 24.766 1 29.11 202 HIS A N 1
ATOM 1500 C CA . HIS A 1 202 ? -1.47 42.812 24.875 1 29.11 202 HIS A CA 1
ATOM 1501 C C . HIS A 1 202 ? -1.161 43.219 26.312 1 29.11 202 HIS A C 1
ATOM 1503 O O . HIS A 1 202 ? -0.933 44.375 26.609 1 29.11 202 HIS A O 1
ATOM 1509 N N . ASP A 1 203 ? -1.665 42.594 27.344 1 29.27 203 ASP A N 1
ATOM 1510 C CA . ASP A 1 203 ? -1.229 43.125 28.625 1 29.27 203 ASP A CA 1
ATOM 1511 C C . ASP A 1 203 ? 0.226 42.781 28.906 1 29.27 203 ASP A C 1
ATOM 1513 O O . ASP A 1 203 ? 0.691 41.688 28.531 1 29.27 203 ASP A O 1
ATOM 1517 N N . GLY A 1 204 ? 1.189 43.719 29.188 1 28.69 204 GLY A N 1
ATOM 1518 C CA . GLY A 1 204 ? 2.527 43.875 29.734 1 28.69 204 GLY A CA 1
ATOM 1519 C C . GLY A 1 204 ? 2.877 42.844 30.766 1 28.69 204 GLY A C 1
ATOM 1520 O O . GLY A 1 204 ? 3.775 43.031 31.578 1 28.69 204 GLY A O 1
ATOM 1521 N N . ASP A 1 205 ? 1.96 42.031 31.203 1 29.27 205 ASP A N 1
ATOM 1522 C CA . ASP A 1 205 ? 2.523 41.344 32.344 1 29.27 205 ASP A CA 1
ATOM 1523 C C . ASP A 1 205 ? 3.625 40.375 31.922 1 29.27 205 ASP A C 1
ATOM 1525 O O . ASP A 1 205 ? 3.355 39.375 31.266 1 29.27 205 ASP A O 1
ATOM 1529 N N . ALA A 1 206 ? 4.793 40.938 31.578 1 29.16 206 ALA A N 1
ATOM 1530 C CA . ALA A 1 206 ? 6.094 40.281 31.734 1 29.16 206 ALA A CA 1
ATOM 1531 C C . ALA A 1 206 ? 6.074 39.281 32.875 1 29.16 206 ALA A C 1
ATOM 1533 O O . ALA A 1 206 ? 5.641 39.594 34 1 29.16 206 ALA A O 1
ATOM 1534 N N . LEU A 1 207 ? 6.148 38.125 32.656 1 28.27 207 LEU A N 1
ATOM 1535 C CA . LEU A 1 207 ? 6.664 37.156 33.656 1 28.27 207 LEU A CA 1
ATOM 1536 C C . LEU A 1 207 ? 7.895 37.75 34.344 1 28.27 207 LEU A C 1
ATOM 1538 O O . LEU A 1 207 ? 9.023 37.531 33.906 1 28.27 207 LEU A O 1
ATOM 1542 N N . VAL A 1 208 ? 7.895 39.094 34.938 1 27.72 208 VAL A N 1
ATOM 1543 C CA . VAL A 1 208 ? 8.844 39.625 35.906 1 27.72 208 VAL A CA 1
ATOM 1544 C C . VAL A 1 208 ? 8.867 38.719 37.156 1 27.72 208 VAL A C 1
ATOM 1546 O O . VAL A 1 208 ? 7.984 38.812 38 1 27.72 208 VAL A O 1
ATOM 1549 N N . ASP A 1 209 ? 9.039 37.562 37.219 1 25.42 209 ASP A N 1
ATOM 1550 C CA . ASP A 1 209 ? 9.297 37.031 38.562 1 25.42 209 ASP A CA 1
ATOM 1551 C C . ASP A 1 209 ? 10.367 37.875 39.281 1 25.42 209 ASP A C 1
ATOM 1553 O O . ASP A 1 209 ? 11.086 38.625 38.656 1 25.42 209 ASP A O 1
ATOM 1557 N N . THR A 1 210 ? 11.219 37.219 40.344 1 24.97 210 THR A N 1
ATOM 1558 C CA . THR A 1 210 ? 11.719 37.562 41.688 1 24.97 210 THR A CA 1
ATOM 1559 C C . THR A 1 210 ? 12.875 38.562 41.594 1 24.97 210 THR A C 1
ATOM 1561 O O . THR A 1 210 ? 12.781 39.688 42.125 1 24.97 210 THR A O 1
ATOM 1564 N N . GLU A 1 211 ? 14.086 38.25 42.406 1 24.94 211 GLU A N 1
ATOM 1565 C CA . GLU A 1 211 ? 14.992 39 43.281 1 24.94 211 GLU A CA 1
ATOM 1566 C C . GLU A 1 211 ? 15.914 39.906 42.469 1 24.94 211 GLU A C 1
ATOM 1568 O O . GLU A 1 211 ? 16.391 39.5 41.406 1 24.94 211 GLU A O 1
ATOM 1573 N N . PRO A 1 212 ? 15.914 41.281 42.844 1 27.14 212 PRO A N 1
ATOM 1574 C CA . PRO A 1 212 ? 16.875 42.281 42.406 1 27.14 212 PRO A CA 1
ATOM 1575 C C . PRO A 1 212 ? 18.328 41.844 42.594 1 27.14 212 PRO A C 1
ATOM 1577 O O . PRO A 1 212 ? 18.812 41.719 43.719 1 27.14 212 PRO A O 1
ATOM 1580 N N . LEU A 1 213 ? 18.844 40.75 42.219 1 22.23 213 LEU A N 1
ATOM 1581 C CA . LEU A 1 213 ? 20.188 40.625 42.781 1 22.23 213 LEU A CA 1
ATOM 1582 C C . LEU A 1 213 ? 20.969 41.938 42.625 1 22.23 213 LEU A C 1
ATOM 1584 O O . LEU A 1 213 ? 21.547 42.406 43.594 1 22.23 213 LEU A O 1
ATOM 1588 N N . LEU A 1 214 ? 22.156 42 41.906 1 23.05 214 LEU A N 1
ATOM 1589 C CA . LEU A 1 214 ? 23.391 42.688 42.25 1 23.05 214 LEU A CA 1
ATOM 1590 C C . LEU A 1 214 ? 23.234 44.188 42.094 1 23.05 214 LEU A C 1
ATOM 1592 O O . LEU A 1 214 ? 22.328 44.656 41.375 1 23.05 214 LEU A O 1
ATOM 1596 N N . GLY A 1 215 ? 24.406 45 42.312 1 23.28 215 GLY A N 1
ATOM 1597 C CA . GLY A 1 215 ? 25 46.281 42.688 1 23.28 215 GLY A CA 1
ATOM 1598 C C . GLY A 1 215 ? 24.734 47.375 41.688 1 23.28 215 GLY A C 1
ATOM 1599 O O . GLY A 1 215 ? 24.359 47.125 40.531 1 23.28 215 GLY A O 1
ATOM 1600 N N . ASP A 1 216 ? 24.719 48.625 42.156 1 25.5 216 ASP A N 1
ATOM 1601 C CA . ASP A 1 216 ? 24.406 50 41.812 1 25.5 216 ASP A CA 1
ATOM 1602 C C . ASP A 1 216 ? 25.234 50.5 40.656 1 25.5 216 ASP A C 1
ATOM 1604 O O . ASP A 1 216 ? 25.375 51.719 40.438 1 25.5 216 ASP A O 1
ATOM 1608 N N . HIS A 1 217 ? 26.109 49.688 40 1 24.05 217 HIS A N 1
ATOM 1609 C CA . HIS A 1 217 ? 27.062 50.594 39.312 1 24.05 217 HIS A CA 1
ATOM 1610 C C . HIS A 1 217 ? 26.344 51.562 38.375 1 24.05 217 HIS A C 1
ATOM 1612 O O . HIS A 1 217 ? 25.266 51.25 37.875 1 24.05 217 HIS A O 1
ATOM 1618 N N . ALA A 1 218 ? 26.75 52.781 38.406 1 25.94 218 ALA A N 1
ATOM 1619 C CA . ALA A 1 218 ? 26.422 54.094 37.844 1 25.94 218 ALA A CA 1
ATOM 1620 C C . ALA A 1 218 ? 26.172 54 36.344 1 25.94 218 ALA A C 1
ATOM 1622 O O . ALA A 1 218 ? 27.094 53.688 35.562 1 25.94 218 ALA A O 1
ATOM 1623 N N . HIS A 1 219 ? 25.109 53.406 36 1 22.84 219 HIS A N 1
ATOM 1624 C CA . HIS A 1 219 ? 24.875 53.281 34.562 1 22.84 219 HIS A CA 1
ATOM 1625 C C . HIS A 1 219 ? 24.797 54.656 33.906 1 22.84 219 HIS A C 1
ATOM 1627 O O . HIS A 1 219 ? 24.078 55.531 34.375 1 22.84 219 HIS A O 1
ATOM 1633 N N . PRO A 1 220 ? 25.891 55.094 33.25 1 26.62 220 PRO A N 1
ATOM 1634 C CA . PRO A 1 220 ? 25.938 56.406 32.594 1 26.62 220 PRO A CA 1
ATOM 1635 C C . PRO A 1 220 ? 24.672 56.688 31.781 1 26.62 220 PRO A C 1
ATOM 1637 O O . PRO A 1 220 ? 23.984 55.781 31.344 1 26.62 220 PRO A O 1
ATOM 1640 N N . GLN A 1 221 ? 24.094 57.812 32.062 1 25.55 221 GLN A N 1
ATOM 1641 C CA . GLN A 1 221 ? 22.891 58.438 31.5 1 25.55 221 GLN A CA 1
ATOM 1642 C C . GLN A 1 221 ? 22.938 58.469 29.969 1 25.55 221 GLN A C 1
ATOM 1644 O O . GLN A 1 221 ? 23.625 59.312 29.391 1 25.55 221 GLN A O 1
ATOM 1649 N N . TYR A 1 222 ? 23.219 57.312 29.328 1 22.12 222 TYR A N 1
ATOM 1650 C CA . TYR A 1 222 ? 23.297 57.438 27.875 1 22.12 222 TYR A CA 1
ATOM 1651 C C . TYR A 1 222 ? 22.062 58.156 27.328 1 22.12 222 TYR A C 1
ATOM 1653 O O . TYR A 1 222 ? 20.984 58.094 27.906 1 22.12 222 TYR A O 1
ATOM 1661 N N . GLY A 1 223 ? 22.25 59.156 26.438 1 25.2 223 GLY A N 1
ATOM 1662 C CA . GLY A 1 223 ? 21.438 60.125 25.719 1 25.2 223 GLY A CA 1
ATOM 1663 C C . GLY A 1 223 ? 20.141 59.531 25.188 1 25.2 223 GLY A C 1
ATOM 1664 O O . GLY A 1 223 ? 19.984 58.312 25.141 1 25.2 223 GLY A O 1
ATOM 1665 N N . SER A 1 224 ? 19.156 60.375 24.953 1 26.86 224 SER A N 1
ATOM 1666 C CA . SER A 1 224 ? 17.781 60.25 24.484 1 26.86 224 SER A CA 1
ATOM 1667 C C . SER A 1 224 ? 17.719 59.375 23.234 1 26.86 224 SER A C 1
ATOM 1669 O O . SER A 1 224 ? 18.156 59.781 22.156 1 26.86 224 SER A O 1
ATOM 1671 N N . VAL A 1 225 ? 18.188 58.156 23.312 1 26.25 225 VAL A N 1
ATOM 1672 C CA . VAL A 1 225 ? 18.062 57.406 22.062 1 26.25 225 VAL A CA 1
ATOM 1673 C C . VAL A 1 225 ? 16.641 57.531 21.531 1 26.25 225 VAL A C 1
ATOM 1675 O O . VAL A 1 225 ? 15.672 57.406 22.297 1 26.25 225 VAL A O 1
ATOM 1678 N N . ALA A 1 226 ? 16.484 58.156 20.297 1 29.97 226 ALA A N 1
ATOM 1679 C CA . ALA A 1 226 ? 15.328 58.25 19.406 1 29.97 226 ALA A CA 1
ATOM 1680 C C . ALA A 1 226 ? 14.43 57.031 19.547 1 29.97 226 ALA A C 1
ATOM 1682 O O . ALA A 1 226 ? 14.914 55.906 19.75 1 29.97 226 ALA A O 1
ATOM 1683 N N . THR A 1 227 ? 13.297 57.344 20.031 1 29.89 227 THR A N 1
ATOM 1684 C CA . THR A 1 227 ? 12.219 56.344 20.078 1 29.89 227 THR A CA 1
ATOM 1685 C C . THR A 1 227 ? 12.227 55.469 18.844 1 29.89 227 THR A C 1
ATOM 1687 O O . THR A 1 227 ? 12.172 55.969 17.719 1 29.89 227 THR A O 1
ATOM 1690 N N . PRO A 1 228 ? 13.023 54.406 18.891 1 28.97 228 PRO A N 1
ATOM 1691 C CA . PRO A 1 228 ? 13.016 53.594 17.672 1 28.97 228 PRO A CA 1
ATOM 1692 C C . PRO A 1 228 ? 11.648 53.531 17 1 28.97 228 PRO A C 1
ATOM 1694 O O . PRO A 1 228 ? 10.617 53.531 17.672 1 28.97 228 PRO A O 1
ATOM 1697 N N . ALA A 1 229 ? 11.562 54.094 15.812 1 30.69 229 ALA A N 1
ATOM 1698 C CA . ALA A 1 229 ? 10.445 54 14.875 1 30.69 229 ALA A CA 1
ATOM 1699 C C . ALA A 1 229 ? 9.664 52.719 15.047 1 30.69 229 ALA A C 1
ATOM 1701 O O . ALA A 1 229 ? 10.234 51.688 15.422 1 30.69 229 ALA A O 1
ATOM 1702 N N . ASP A 1 230 ? 8.391 52.844 15.234 1 30.31 230 ASP A N 1
ATOM 1703 C CA . ASP A 1 230 ? 7.336 51.844 15.227 1 30.31 230 ASP A CA 1
ATOM 1704 C C . ASP A 1 230 ? 7.633 50.75 14.203 1 30.31 230 ASP A C 1
ATOM 1706 O O . ASP A 1 230 ? 7.336 50.906 13.016 1 30.31 230 ASP A O 1
ATOM 1710 N N . THR A 1 231 ? 8.781 50.25 14.109 1 33.16 231 THR A N 1
ATOM 1711 C CA . THR A 1 231 ? 8.906 49.062 13.281 1 33.16 231 THR A CA 1
ATOM 1712 C C . THR A 1 231 ? 7.688 48.156 13.461 1 33.16 231 THR A C 1
ATOM 1714 O O . THR A 1 231 ? 7.574 47.438 14.461 1 33.16 231 THR A O 1
ATOM 1717 N N . LYS A 1 232 ? 6.52 48.469 12.992 1 37.59 232 LYS A N 1
ATOM 1718 C CA . LYS A 1 232 ? 5.105 48.125 12.852 1 37.59 232 LYS A CA 1
ATOM 1719 C C . LYS A 1 232 ? 4.902 46.625 12.75 1 37.59 232 LYS A C 1
ATOM 1721 O O . LYS A 1 232 ? 5.797 45.906 12.312 1 37.59 232 LYS A O 1
ATOM 1726 N N . THR A 1 233 ? 3.67 46.031 13.07 1 36.5 233 THR A N 1
ATOM 1727 C CA . THR A 1 233 ? 2.795 44.875 13.258 1 36.5 233 THR A CA 1
ATOM 1728 C C . THR A 1 233 ? 2.803 43.969 12.016 1 36.5 233 THR A C 1
ATOM 1730 O O . THR A 1 233 ? 1.975 43.062 11.891 1 36.5 233 THR A O 1
ATOM 1733 N N . SER A 1 234 ? 3.525 44.312 10.961 1 39.97 234 SER A N 1
ATOM 1734 C CA . SER A 1 234 ? 3.502 43.562 9.711 1 39.97 234 SER A CA 1
ATOM 1735 C C . SER A 1 234 ? 4.137 42.188 9.891 1 39.97 234 SER A C 1
ATOM 1737 O O . SER A 1 234 ? 4 41.312 9.031 1 39.97 234 SER A O 1
ATOM 1739 N N . ALA A 1 235 ? 4.891 41.875 10.891 1 45.41 235 ALA A N 1
ATOM 1740 C CA . ALA A 1 235 ? 5.75 40.688 11.016 1 45.41 235 ALA A CA 1
ATOM 1741 C C . ALA A 1 235 ? 4.922 39.438 11.211 1 45.41 235 ALA A C 1
ATOM 1743 O O . ALA A 1 235 ? 5.191 38.406 10.578 1 45.41 235 ALA A O 1
ATOM 1744 N N . PRO A 1 236 ? 3.879 39.5 12.062 1 50.56 236 PRO A N 1
ATOM 1745 C CA . PRO A 1 236 ? 3.158 38.25 12.305 1 50.56 236 PRO A CA 1
ATOM 1746 C C . PRO A 1 236 ? 2.352 37.781 11.094 1 50.56 236 PRO A C 1
ATOM 1748 O O . PRO A 1 236 ? 2.211 36.594 10.859 1 50.56 236 PRO A O 1
ATOM 1751 N N . LEU A 1 237 ? 1.993 38.75 10.18 1 46.84 237 LEU A N 1
ATOM 1752 C CA . LEU A 1 237 ? 1.169 38.406 9.031 1 46.84 237 LEU A CA 1
ATOM 1753 C C . LEU A 1 237 ? 1.998 37.719 7.953 1 46.84 237 LEU A C 1
ATOM 1755 O O . LEU A 1 237 ? 1.523 36.781 7.309 1 46.84 237 LEU A O 1
ATOM 1759 N N . SER A 1 238 ? 3.254 38.156 7.797 1 58.41 238 SER A N 1
ATOM 1760 C CA . SER A 1 238 ? 4.09 37.594 6.738 1 58.41 238 SER A CA 1
ATOM 1761 C C . SER A 1 238 ? 4.508 36.188 7.051 1 58.41 238 SER A C 1
ATOM 1763 O O . SER A 1 238 ? 4.555 35.312 6.16 1 58.41 238 SER A O 1
ATOM 1765 N N . ARG A 1 239 ? 4.625 35.906 8.32 1 66.44 239 ARG A N 1
ATOM 1766 C CA . ARG A 1 239 ? 4.984 34.562 8.734 1 66.44 239 ARG A CA 1
ATOM 1767 C C . ARG A 1 239 ? 3.848 33.594 8.461 1 66.44 239 ARG A C 1
ATOM 1769 O O . ARG A 1 239 ? 4.078 32.5 7.965 1 66.44 239 ARG A O 1
ATOM 1776 N N . SER A 1 240 ? 2.781 34.125 8.672 1 74.56 240 SER A N 1
ATOM 1777 C CA . SER A 1 240 ? 1.61 33.281 8.492 1 74.56 240 SER A CA 1
ATOM 1778 C C . SER A 1 240 ? 1.365 33 7.016 1 74.56 240 SER A C 1
ATOM 1780 O O . SER A 1 240 ? 1.006 31.875 6.656 1 74.56 240 SER A O 1
ATOM 1782 N N . ARG A 1 241 ? 1.74 33.938 6.215 1 77.5 241 ARG A N 1
ATOM 1783 C CA . ARG A 1 241 ? 1.539 33.719 4.785 1 77.5 241 ARG A CA 1
ATOM 1784 C C . ARG A 1 241 ? 2.525 32.688 4.23 1 77.5 241 ARG A C 1
ATOM 1786 O O . ARG A 1 241 ? 2.15 31.828 3.445 1 77.5 241 ARG A O 1
ATOM 1793 N N . SER A 1 242 ? 3.719 32.844 4.617 1 84.88 242 SER A N 1
ATOM 1794 C CA . SER A 1 242 ? 4.734 31.906 4.137 1 84.88 242 SER A CA 1
ATOM 1795 C C . SER A 1 242 ? 4.445 30.484 4.605 1 84.88 242 SER A C 1
ATOM 1797 O O . SER A 1 242 ? 4.699 29.516 3.881 1 84.88 242 SER A O 1
ATOM 1799 N N . LEU A 1 243 ? 3.93 30.391 5.773 1 88.06 243 LEU A N 1
ATOM 1800 C CA . LEU A 1 243 ? 3.584 29.078 6.301 1 88.06 243 LEU A CA 1
ATOM 1801 C C . LEU A 1 243 ? 2.43 28.469 5.516 1 88.06 243 LEU A C 1
ATOM 1803 O O . LEU A 1 243 ? 2.43 27.266 5.238 1 88.06 243 LEU A O 1
ATOM 1807 N N . LEU A 1 244 ? 1.479 29.297 5.129 1 84.69 244 LEU A N 1
ATOM 1808 C CA . LEU A 1 244 ? 0.347 28.828 4.34 1 84.69 244 LEU A CA 1
ATOM 1809 C C . LEU A 1 244 ? 0.801 28.375 2.955 1 84.69 244 LEU A C 1
ATOM 1811 O O . LEU A 1 244 ? 0.316 27.359 2.438 1 84.69 244 LEU A O 1
ATOM 1815 N N . VAL A 1 245 ? 1.692 29.141 2.42 1 86.44 245 VAL A N 1
ATOM 1816 C CA . VAL A 1 245 ? 2.209 28.781 1.103 1 86.44 245 VAL A CA 1
ATOM 1817 C C . VAL A 1 245 ? 2.965 27.453 1.183 1 86.44 245 VAL A C 1
ATOM 1819 O O . VAL A 1 245 ? 2.812 26.594 0.312 1 86.44 245 VAL A O 1
ATOM 1822 N N . LEU A 1 246 ? 3.758 27.297 2.213 1 91.94 246 LEU A N 1
ATOM 1823 C CA . LEU A 1 246 ? 4.496 26.047 2.383 1 91.94 246 LEU A CA 1
ATOM 1824 C C . LEU A 1 246 ? 3.541 24.875 2.564 1 91.94 246 LEU A C 1
ATOM 1826 O O . LEU A 1 246 ? 3.703 23.844 1.925 1 91.94 246 LEU A O 1
ATOM 1830 N N . THR A 1 247 ? 2.535 25.078 3.381 1 91.5 247 THR A N 1
ATOM 1831 C CA . THR A 1 247 ? 1.553 24.031 3.617 1 91.5 247 THR A CA 1
ATOM 1832 C C . THR A 1 247 ? 0.792 23.703 2.336 1 91.5 247 THR A C 1
ATOM 1834 O O . THR A 1 247 ? 0.598 22.531 2.008 1 91.5 247 THR A O 1
ATOM 1837 N N . GLY A 1 248 ? 0.354 24.766 1.61 1 88.88 248 GLY A N 1
ATOM 1838 C CA . GLY A 1 248 ? -0.323 24.562 0.339 1 88.88 248 GLY A CA 1
ATOM 1839 C C . GLY A 1 248 ? 0.521 23.828 -0.679 1 88.88 248 GLY A C 1
ATOM 1840 O O . GLY A 1 248 ? 0.019 22.953 -1.395 1 88.88 248 GLY A O 1
ATOM 1841 N N . THR A 1 249 ? 1.793 24.125 -0.705 1 91.94 249 THR A N 1
ATOM 1842 C CA . THR A 1 249 ? 2.709 23.453 -1.621 1 91.94 249 THR A CA 1
ATOM 1843 C C . THR A 1 249 ? 2.838 21.984 -1.27 1 91.94 249 THR A C 1
ATOM 1845 O O . THR A 1 249 ? 2.85 21.125 -2.158 1 91.94 249 THR A O 1
ATOM 1848 N N . LEU A 1 250 ? 2.953 21.688 0.007 1 95.5 250 LEU A N 1
ATOM 1849 C CA . LEU A 1 250 ? 3.074 20.297 0.45 1 95.5 250 LEU A CA 1
ATOM 1850 C C . LEU A 1 250 ? 1.82 19.516 0.099 1 95.5 250 LEU A C 1
ATOM 1852 O O . LEU A 1 250 ? 1.909 18.344 -0.311 1 95.5 250 LEU A O 1
ATOM 1856 N N . VAL A 1 251 ? 0.682 20.125 0.155 1 91.31 251 VAL A N 1
ATOM 1857 C CA . VAL A 1 251 ? -0.579 19.469 -0.184 1 91.31 251 VAL A CA 1
ATOM 1858 C C . VAL A 1 251 ? -0.671 19.281 -1.696 1 91.31 251 VAL A C 1
ATOM 1860 O O . VAL A 1 251 ? -1.097 18.219 -2.168 1 91.31 251 VAL A O 1
ATOM 1863 N N . LEU A 1 252 ? -0.266 20.312 -2.438 1 91.38 252 LEU A N 1
ATOM 1864 C CA . LEU A 1 252 ? -0.302 20.219 -3.893 1 91.38 252 LEU A CA 1
ATOM 1865 C C . LEU A 1 252 ? 0.606 19.109 -4.398 1 91.38 252 LEU A C 1
ATOM 1867 O O . LEU A 1 252 ? 0.31 18.469 -5.41 1 91.38 252 LEU A O 1
ATOM 1871 N N . LEU A 1 253 ? 1.694 18.875 -3.689 1 94.62 253 LEU A N 1
ATOM 1872 C CA . LEU A 1 253 ? 2.637 17.828 -4.078 1 94.62 253 LEU A CA 1
ATOM 1873 C C . LEU A 1 253 ? 2.016 16.438 -3.918 1 94.62 253 LEU A C 1
ATOM 1875 O O . LEU A 1 253 ? 2.547 15.453 -4.434 1 94.62 253 LEU A O 1
ATOM 1879 N N . MET A 1 254 ? 0.856 16.312 -3.273 1 93.06 254 MET A N 1
ATOM 1880 C CA . MET A 1 254 ? 0.172 15.039 -3.113 1 93.06 254 MET A CA 1
ATOM 1881 C C . MET A 1 254 ? -0.665 14.711 -4.344 1 93.06 254 MET A C 1
ATOM 1883 O O . MET A 1 254 ? -0.97 13.547 -4.598 1 93.06 254 MET A O 1
ATOM 1887 N N . LEU A 1 255 ? -1.025 15.625 -5.133 1 88 255 LEU A N 1
ATOM 1888 C CA . LEU A 1 255 ? -2.08 15.531 -6.137 1 88 255 LEU A CA 1
ATOM 1889 C C . LEU A 1 255 ? -1.673 14.594 -7.266 1 88 255 LEU A C 1
ATOM 1891 O O . LEU A 1 255 ? -2.479 13.773 -7.723 1 88 255 LEU A O 1
ATOM 1895 N N . PRO A 1 256 ? -0.414 14.633 -7.703 1 89.12 256 PRO A N 1
ATOM 1896 C CA . PRO A 1 256 ? -0.059 13.766 -8.828 1 89.12 256 PRO A CA 1
ATOM 1897 C C . PRO A 1 256 ? -0.243 12.281 -8.508 1 89.12 256 PRO A C 1
ATOM 1899 O O . PRO A 1 256 ? -0.499 11.477 -9.414 1 89.12 256 PRO A O 1
ATOM 1902 N N . SER A 1 257 ? -0.102 11.961 -7.273 1 88.56 257 SER A N 1
ATOM 1903 C CA . SER A 1 257 ? -0.217 10.562 -6.867 1 88.56 257 SER A CA 1
ATOM 1904 C C . SER A 1 257 ? -1.589 9.992 -7.215 1 88.56 257 SER A C 1
ATOM 1906 O O . SER A 1 257 ? -1.729 8.797 -7.445 1 88.56 257 SER A O 1
ATOM 1908 N N . TYR A 1 258 ? -2.559 10.812 -7.285 1 85.75 258 TYR A N 1
ATOM 1909 C CA . TYR A 1 258 ? -3.934 10.352 -7.461 1 85.75 258 TYR A CA 1
ATOM 1910 C C . TYR A 1 258 ? -4.273 10.203 -8.938 1 85.75 258 TYR A C 1
ATOM 1912 O O . TYR A 1 258 ? -5.355 9.727 -9.289 1 85.75 258 TYR A O 1
ATOM 1920 N N . THR A 1 259 ? -3.357 10.508 -9.836 1 82.31 259 THR A N 1
ATOM 1921 C CA . THR A 1 259 ? -3.586 10.367 -11.266 1 82.31 259 THR A CA 1
ATOM 1922 C C . THR A 1 259 ? -2.75 9.227 -11.836 1 82.31 259 THR A C 1
ATOM 1924 O O . THR A 1 259 ? -2.953 8.812 -12.984 1 82.31 259 THR A O 1
ATOM 1927 N N . PHE A 1 260 ? -1.862 8.68 -11.047 1 80.94 260 PHE A N 1
ATOM 1928 C CA . PHE A 1 260 ? -0.997 7.605 -11.523 1 80.94 260 PHE A CA 1
ATOM 1929 C C . PHE A 1 260 ? -1.695 6.254 -11.406 1 80.94 260 PHE A C 1
ATOM 1931 O O . PHE A 1 260 ? -2.482 6.035 -10.484 1 80.94 260 PHE A O 1
ATOM 1938 N N . PRO A 1 261 ? -1.364 5.355 -12.312 1 78.19 261 PRO A N 1
ATOM 1939 C CA . PRO A 1 261 ? -1.933 4.012 -12.203 1 78.19 261 PRO A CA 1
ATOM 1940 C C . PRO A 1 261 ? -1.422 3.256 -10.977 1 78.19 261 PRO A C 1
ATOM 1942 O O . PRO A 1 261 ? -0.264 3.422 -10.578 1 78.19 261 PRO A O 1
ATOM 1945 N N . VAL A 1 262 ? -2.301 2.52 -10.406 1 78.56 262 VAL A N 1
ATOM 1946 C CA . VAL A 1 262 ? -1.945 1.815 -9.18 1 78.56 262 VAL A CA 1
ATOM 1947 C C . VAL A 1 262 ? -2.004 0.307 -9.414 1 78.56 262 VAL A C 1
ATOM 1949 O O . VAL A 1 262 ? -1.827 -0.479 -8.477 1 78.56 262 VAL A O 1
ATOM 1952 N N . THR A 1 263 ? -2.186 -0.163 -10.695 1 84.38 263 THR A N 1
ATOM 1953 C CA . THR A 1 263 ? -2.275 -1.587 -11 1 84.38 263 THR A CA 1
ATOM 1954 C C . THR A 1 263 ? -1.073 -2.041 -11.82 1 84.38 263 THR A C 1
ATOM 1956 O O . THR A 1 263 ? -0.523 -1.267 -12.609 1 84.38 263 THR A O 1
ATOM 1959 N N . PRO A 1 264 ? -0.661 -3.27 -11.547 1 84.94 264 PRO A N 1
ATOM 1960 C CA . PRO A 1 264 ? 0.373 -3.801 -12.438 1 84.94 264 PRO A CA 1
ATOM 1961 C C . PRO A 1 264 ? -0.115 -3.965 -13.875 1 84.94 264 PRO A C 1
ATOM 1963 O O . PRO A 1 264 ? -1.322 -4.047 -14.117 1 84.94 264 PRO A O 1
ATOM 1966 N N . LEU A 1 265 ? 0.799 -3.961 -14.828 1 82.94 265 LEU A N 1
ATOM 1967 C CA . LEU A 1 265 ? 0.446 -4.16 -16.219 1 82.94 265 LEU A CA 1
ATOM 1968 C C . LEU A 1 265 ? -0.066 -5.578 -16.453 1 82.94 265 LEU A C 1
ATOM 1970 O O . LEU A 1 265 ? 0.493 -6.539 -15.93 1 82.94 265 LEU A O 1
ATOM 1974 N N . PRO A 1 266 ? -1.157 -5.625 -17.141 1 79.75 266 PRO A N 1
ATOM 1975 C CA . PRO A 1 266 ? -1.606 -6.969 -17.5 1 79.75 266 PRO A CA 1
ATOM 1976 C C . PRO A 1 266 ? -0.629 -7.691 -18.422 1 79.75 266 PRO A C 1
ATOM 1978 O O . PRO A 1 266 ? -0.363 -7.223 -19.531 1 79.75 266 PRO A O 1
ATOM 1981 N N . TYR A 1 267 ? -0.203 -8.82 -18.016 1 77.06 267 TYR A N 1
ATOM 1982 C CA . TYR A 1 267 ? 0.831 -9.484 -18.797 1 77.06 267 TYR A CA 1
ATOM 1983 C C . TYR A 1 267 ? 0.23 -10.188 -20.016 1 77.06 267 TYR A C 1
ATOM 1985 O O . TYR A 1 267 ? 0.957 -10.617 -20.922 1 77.06 267 TYR A O 1
ATOM 1993 N N . THR A 1 268 ? -1.112 -10.188 -20.172 1 77.44 268 THR A N 1
ATOM 1994 C CA . THR A 1 268 ? -1.766 -10.906 -21.266 1 77.44 268 THR A CA 1
ATOM 1995 C C . THR A 1 268 ? -2.031 -9.969 -22.438 1 77.44 268 THR A C 1
ATOM 1997 O O . THR A 1 268 ? -2.518 -10.398 -23.484 1 77.44 268 THR A O 1
ATOM 2000 N N . SER A 1 269 ? -1.7 -8.703 -22.25 1 77.81 269 SER A N 1
ATOM 2001 C CA . SER A 1 269 ? -1.842 -7.758 -23.359 1 77.81 269 SER A CA 1
ATOM 2002 C C . SER A 1 269 ? -0.665 -7.859 -24.328 1 77.81 269 SER A C 1
ATOM 2004 O O . SER A 1 269 ? 0.176 -6.961 -24.375 1 77.81 269 SER A O 1
ATOM 2006 N N . GLY A 1 270 ? -0.677 -8.773 -25.234 1 79.19 270 GLY A N 1
ATOM 2007 C CA . GLY A 1 270 ? 0.454 -9.203 -26.047 1 79.19 270 GLY A CA 1
ATOM 2008 C C . GLY A 1 270 ? 1 -8.102 -26.938 1 79.19 270 GLY A C 1
ATOM 2009 O O . GLY A 1 270 ? 2.201 -8.055 -27.219 1 79.19 270 GLY A O 1
ATOM 2010 N N . ASP A 1 271 ? 0.237 -7.109 -27.281 1 86.12 271 ASP A N 1
ATOM 2011 C CA . ASP A 1 271 ? 0.696 -6.098 -28.219 1 86.12 271 ASP A CA 1
ATOM 2012 C C . ASP A 1 271 ? 1.488 -5.004 -27.516 1 86.12 271 ASP A C 1
ATOM 2014 O O . ASP A 1 271 ? 2.422 -4.434 -28.094 1 86.12 271 ASP A O 1
ATOM 2018 N N . THR A 1 272 ? 1.1 -4.777 -26.297 1 90.12 272 THR A N 1
ATOM 2019 C CA . THR A 1 272 ? 1.721 -3.635 -25.625 1 90.12 272 THR A CA 1
ATOM 2020 C C . THR A 1 272 ? 2.561 -4.094 -24.438 1 90.12 272 THR A C 1
ATOM 2022 O O . THR A 1 272 ? 3.23 -3.279 -23.797 1 90.12 272 THR A O 1
ATOM 2025 N N . VAL A 1 273 ? 2.525 -5.336 -24.141 1 92.5 273 VAL A N 1
ATOM 2026 C CA . VAL A 1 273 ? 3.238 -5.832 -22.969 1 92.5 273 VAL A CA 1
ATOM 2027 C C . VAL A 1 273 ? 3.953 -7.137 -23.312 1 92.5 273 VAL A C 1
ATOM 2029 O O . VAL A 1 273 ? 3.412 -7.977 -24.031 1 92.5 273 VAL A O 1
ATOM 2032 N N . THR A 1 274 ? 5.18 -7.293 -22.906 1 93.19 274 THR A N 1
ATOM 2033 C CA . THR A 1 274 ? 5.922 -8.547 -22.984 1 93.19 274 THR A CA 1
ATOM 2034 C C . THR A 1 274 ? 5.902 -9.273 -21.641 1 93.19 274 THR A C 1
ATOM 2036 O O . THR A 1 274 ? 6.43 -8.773 -20.656 1 93.19 274 THR A O 1
ATOM 2039 N N . PRO A 1 275 ? 5.254 -10.438 -21.625 1 92.31 275 PRO A N 1
ATOM 2040 C CA . PRO A 1 275 ? 5.301 -11.203 -20.375 1 92.31 275 PRO A CA 1
ATOM 2041 C C . PRO A 1 275 ? 6.707 -11.695 -20.031 1 92.31 275 PRO A C 1
ATOM 2043 O O . PRO A 1 275 ? 7.398 -12.242 -20.891 1 92.31 275 PRO A O 1
ATOM 2046 N N . PHE A 1 276 ? 7.211 -11.398 -18.906 1 94.56 276 PHE A N 1
ATOM 2047 C CA . PHE A 1 276 ? 8.508 -11.812 -18.391 1 94.56 276 PHE A CA 1
ATOM 2048 C C . PHE A 1 276 ? 8.328 -12.641 -17.109 1 94.56 276 PHE A C 1
ATOM 2050 O O . PHE A 1 276 ? 8.086 -12.094 -16.031 1 94.56 276 PHE A O 1
ATOM 2057 N N . HIS A 1 277 ? 8.492 -13.977 -17.203 1 94.31 277 HIS A N 1
ATOM 2058 C CA . HIS A 1 277 ? 8.258 -14.883 -16.078 1 94.31 277 HIS A CA 1
ATOM 2059 C C . HIS A 1 277 ? 9.508 -15.023 -15.219 1 94.31 277 HIS A C 1
ATOM 2061 O O . HIS A 1 277 ? 10.555 -15.461 -15.695 1 94.31 277 HIS A O 1
ATOM 2067 N N . VAL A 1 278 ? 9.359 -14.633 -13.961 1 96.19 278 VAL A N 1
ATOM 2068 C CA . VAL A 1 278 ? 10.484 -14.727 -13.039 1 96.19 278 VAL A CA 1
ATOM 2069 C C . VAL A 1 278 ? 10.18 -15.742 -11.945 1 96.19 278 VAL A C 1
ATOM 2071 O O . VAL A 1 278 ? 9.023 -15.914 -11.555 1 96.19 278 VAL A O 1
ATOM 2074 N N . SER A 1 279 ? 11.203 -16.438 -11.477 1 96.44 279 SER A N 1
ATOM 2075 C CA . SER A 1 279 ? 11.086 -17.359 -10.359 1 96.44 279 SER A CA 1
ATOM 2076 C C . SER A 1 279 ? 12.195 -17.125 -9.336 1 96.44 279 SER A C 1
ATOM 2078 O O . SER A 1 279 ? 13.281 -16.672 -9.68 1 96.44 279 SER A O 1
ATOM 2080 N N . CYS A 1 280 ? 11.883 -17.25 -8.164 1 97.44 280 CYS A N 1
ATOM 2081 C CA . CYS A 1 280 ? 12.836 -17.297 -7.062 1 97.44 280 CYS A CA 1
ATOM 2082 C C . CYS A 1 280 ? 12.977 -18.703 -6.508 1 97.44 280 CYS A C 1
ATOM 2084 O O . CYS A 1 280 ? 12 -19.281 -6.035 1 97.44 280 CYS A O 1
ATOM 2086 N N . ALA A 1 281 ? 14.18 -19.297 -6.59 1 96.94 281 ALA A N 1
ATOM 2087 C CA . ALA A 1 281 ? 14.422 -20.641 -6.078 1 96.94 281 ALA A CA 1
ATOM 2088 C C . ALA A 1 281 ? 14.766 -20.609 -4.59 1 96.94 281 ALA A C 1
ATOM 2090 O O . ALA A 1 281 ? 15.836 -20.141 -4.203 1 96.94 281 ALA A O 1
ATOM 2091 N N . LEU A 1 282 ? 13.914 -21.078 -3.812 1 95.19 282 LEU A N 1
ATOM 2092 C CA . LEU A 1 282 ? 14.078 -21.188 -2.367 1 95.19 282 LEU A CA 1
ATOM 2093 C C . LEU A 1 282 ? 13.773 -22.594 -1.883 1 95.19 282 LEU A C 1
ATOM 2095 O O . LEU A 1 282 ? 12.727 -22.844 -1.28 1 95.19 282 LEU A O 1
ATOM 2099 N N . PRO A 1 283 ? 14.711 -23.516 -2.029 1 94 283 PRO A N 1
ATOM 2100 C CA . PRO A 1 283 ? 14.469 -24.891 -1.629 1 94 283 PRO A CA 1
ATOM 2101 C C . PRO A 1 283 ? 14.141 -25.031 -0.143 1 94 283 PRO A C 1
ATOM 2103 O O . PRO A 1 283 ? 14.719 -24.328 0.687 1 94 283 PRO A O 1
ATOM 2106 N N . ILE A 1 284 ? 13.164 -25.859 0.122 1 86.94 284 ILE A N 1
ATOM 2107 C CA . ILE A 1 284 ? 12.82 -26.172 1.503 1 86.94 284 ILE A CA 1
ATOM 2108 C C . ILE A 1 284 ? 13.672 -27.344 1.984 1 86.94 284 ILE A C 1
ATOM 2110 O O . ILE A 1 284 ? 13.609 -28.453 1.423 1 86.94 284 ILE A O 1
ATOM 2114 N N . THR A 1 285 ? 14.492 -27.047 2.91 1 83.31 285 THR A N 1
ATOM 2115 C CA . THR A 1 285 ? 15.328 -28.109 3.459 1 83.31 285 THR A CA 1
ATOM 2116 C C . THR A 1 285 ? 14.992 -28.359 4.926 1 83.31 285 THR A C 1
ATOM 2118 O O . THR A 1 285 ? 14.57 -27.438 5.637 1 83.31 285 THR A O 1
ATOM 2121 N N . ARG A 1 286 ? 14.93 -29.578 5.375 1 71.06 286 ARG A N 1
ATOM 2122 C CA . ARG A 1 286 ? 14.594 -29.953 6.742 1 71.06 286 ARG A CA 1
ATOM 2123 C C . ARG A 1 286 ? 15.695 -29.547 7.711 1 71.06 286 ARG A C 1
ATOM 2125 O O . ARG A 1 286 ? 15.422 -29.156 8.852 1 71.06 286 ARG A O 1
ATOM 2132 N N . SER A 1 287 ? 16.844 -29.75 7.176 1 73.5 287 SER A N 1
ATOM 2133 C CA . SER A 1 287 ? 17.953 -29.438 8.078 1 73.5 287 SER A CA 1
ATOM 2134 C C . SER A 1 287 ? 19.062 -28.703 7.348 1 73.5 287 SER A C 1
ATOM 2136 O O . SER A 1 287 ? 19.406 -29.047 6.215 1 73.5 287 SER A O 1
ATOM 2138 N N . GLY A 1 288 ? 19.484 -27.641 7.941 1 77.69 288 GLY A N 1
ATOM 2139 C CA . GLY A 1 288 ? 20.672 -26.953 7.457 1 77.69 288 GLY A CA 1
ATOM 2140 C C . GLY A 1 288 ? 20.391 -26.031 6.285 1 77.69 288 GLY A C 1
ATOM 2141 O O . GLY A 1 288 ? 19.234 -25.828 5.91 1 77.69 288 GLY A O 1
ATOM 2142 N N . ASN A 1 289 ? 21.406 -25.438 5.715 1 86.62 289 ASN A N 1
ATOM 2143 C CA . ASN A 1 289 ? 21.328 -24.578 4.539 1 86.62 289 ASN A CA 1
ATOM 2144 C C . ASN A 1 289 ? 21.266 -25.391 3.252 1 86.62 289 ASN A C 1
ATOM 2146 O O . ASN A 1 289 ? 21.844 -26.469 3.164 1 86.62 289 ASN A O 1
ATOM 2150 N N . PRO A 1 290 ? 20.578 -24.969 2.314 1 93.75 290 PRO A N 1
ATOM 2151 C CA . PRO A 1 290 ? 20.516 -25.672 1.029 1 93.75 290 PRO A CA 1
ATOM 2152 C C . PRO A 1 290 ? 21.891 -25.797 0.367 1 93.75 290 PRO A C 1
ATOM 2154 O O . PRO A 1 290 ? 22.719 -24.891 0.485 1 93.75 290 PRO A O 1
ATOM 2157 N N . THR A 1 291 ? 22.094 -26.922 -0.336 1 94.44 291 THR A N 1
ATOM 2158 C CA . THR A 1 291 ? 23.328 -27.188 -1.057 1 94.44 291 THR A CA 1
ATOM 2159 C C . THR A 1 291 ? 23.172 -26.859 -2.537 1 94.44 291 THR A C 1
ATOM 2161 O O . THR A 1 291 ? 22.078 -26.531 -2.996 1 94.44 291 THR A O 1
ATOM 2164 N N . LEU A 1 292 ? 24.359 -26.922 -3.258 1 95.94 292 LEU A N 1
ATOM 2165 C CA . LEU A 1 292 ? 24.344 -26.703 -4.699 1 95.94 292 LEU A CA 1
ATOM 2166 C C . LEU A 1 292 ? 23.375 -27.672 -5.375 1 95.94 292 LEU A C 1
ATOM 2168 O O . LEU A 1 292 ? 22.594 -27.266 -6.246 1 95.94 292 LEU A O 1
ATOM 2172 N N . GLU A 1 293 ? 23.359 -28.906 -4.957 1 95.06 293 GLU A N 1
ATOM 2173 C CA . GLU A 1 293 ? 22.469 -29.906 -5.543 1 95.06 293 GLU A CA 1
ATOM 2174 C C . GLU A 1 293 ? 21 -29.562 -5.273 1 95.06 293 GLU A C 1
ATOM 2176 O O . GLU A 1 293 ? 20.141 -29.797 -6.129 1 95.06 293 GLU A O 1
ATOM 2181 N N . ASP A 1 294 ? 20.703 -29.094 -4.062 1 95.62 294 ASP A N 1
ATOM 2182 C CA . ASP A 1 294 ? 19.344 -28.688 -3.736 1 95.62 294 ASP A CA 1
ATOM 2183 C C . ASP A 1 294 ? 18.844 -27.594 -4.684 1 95.62 294 ASP A C 1
ATOM 2185 O O . ASP A 1 294 ? 17.703 -27.641 -5.141 1 95.62 294 ASP A O 1
ATOM 2189 N N . TYR A 1 295 ? 19.703 -26.641 -4.941 1 96.81 295 TYR A N 1
ATOM 2190 C CA . TYR A 1 295 ? 19.328 -25.531 -5.828 1 96.81 295 TYR A CA 1
ATOM 2191 C C . TYR A 1 295 ? 19.141 -26.031 -7.258 1 96.81 295 TYR A C 1
ATOM 2193 O O . TYR A 1 295 ? 18.25 -25.562 -7.977 1 96.81 295 TYR A O 1
ATOM 2201 N N . ILE A 1 296 ? 20.016 -26.938 -7.703 1 95.88 296 ILE A N 1
ATOM 2202 C CA . ILE A 1 296 ? 19.906 -27.484 -9.047 1 95.88 296 ILE A CA 1
ATOM 2203 C C . ILE A 1 296 ? 18.594 -28.234 -9.203 1 95.88 296 ILE A C 1
ATOM 2205 O O . ILE A 1 296 ? 17.859 -28.047 -10.188 1 95.88 296 ILE A O 1
ATOM 2209 N N . VAL A 1 297 ? 18.25 -29.031 -8.219 1 94.62 297 VAL A N 1
ATOM 2210 C CA . VAL A 1 297 ? 17.016 -29.812 -8.25 1 94.62 297 VAL A CA 1
ATOM 2211 C C . VAL A 1 297 ? 15.812 -28.875 -8.234 1 94.62 297 VAL A C 1
ATOM 2213 O O . VAL A 1 297 ? 14.852 -29.062 -8.992 1 94.62 297 VAL A O 1
ATOM 2216 N N . GLU A 1 298 ? 15.828 -27.891 -7.32 1 94.56 298 GLU A N 1
ATOM 2217 C CA . GLU A 1 298 ? 14.734 -26.938 -7.242 1 94.56 298 GLU A CA 1
ATOM 2218 C C . GLU A 1 298 ? 14.57 -26.172 -8.555 1 94.56 298 GLU A C 1
ATOM 2220 O O . GLU A 1 298 ? 13.445 -25.922 -9 1 94.56 298 GLU A O 1
ATOM 2225 N N . THR A 1 299 ? 15.68 -25.766 -9.172 1 95.19 299 THR A N 1
ATOM 2226 C CA . THR A 1 299 ? 15.656 -25.062 -10.453 1 95.19 299 THR A CA 1
ATOM 2227 C C . THR A 1 299 ? 15 -25.922 -11.523 1 95.19 299 THR A C 1
ATOM 2229 O O . THR A 1 299 ? 14.188 -25.438 -12.312 1 95.19 299 THR A O 1
ATOM 2232 N N . ARG A 1 300 ? 15.281 -27.188 -11.562 1 92.81 300 ARG A N 1
ATOM 2233 C CA . ARG A 1 300 ? 14.68 -28.125 -12.523 1 92.81 300 ARG A CA 1
ATOM 2234 C C . ARG A 1 300 ? 13.164 -28.188 -12.328 1 92.81 300 ARG A C 1
ATOM 2236 O O . ARG A 1 300 ? 12.414 -28.281 -13.305 1 92.81 300 ARG A O 1
ATOM 2243 N N . ARG A 1 301 ? 12.781 -28.109 -11.125 1 89.94 301 ARG A N 1
ATOM 2244 C CA . ARG A 1 301 ? 11.367 -28.219 -10.789 1 89.94 301 ARG A CA 1
ATOM 2245 C C . ARG A 1 301 ? 10.578 -27.016 -11.273 1 89.94 301 ARG A C 1
ATOM 2247 O O . ARG A 1 301 ? 9.438 -27.141 -11.711 1 89.94 301 ARG A O 1
ATOM 2254 N N . ILE A 1 302 ? 11.18 -25.844 -11.242 1 90.69 302 ILE A N 1
ATOM 2255 C CA . ILE A 1 302 ? 10.383 -24.641 -11.461 1 90.69 302 ILE A CA 1
ATOM 2256 C C . ILE A 1 302 ? 10.75 -24.016 -12.805 1 90.69 302 ILE A C 1
ATOM 2258 O O . ILE A 1 302 ? 10.148 -23.016 -13.219 1 90.69 302 ILE A O 1
ATOM 2262 N N . GLN A 1 303 ? 11.664 -24.516 -13.555 1 88.31 303 GLN A N 1
ATOM 2263 C CA . GLN A 1 303 ? 12.219 -23.906 -14.75 1 88.31 303 GLN A CA 1
ATOM 2264 C C . GLN A 1 303 ? 11.156 -23.766 -15.836 1 88.31 303 GLN A C 1
ATOM 2266 O O . GLN A 1 303 ? 11.203 -22.828 -16.641 1 88.31 303 GLN A O 1
ATOM 2271 N N . ASP A 1 304 ? 10.117 -24.594 -15.898 1 84.44 304 ASP A N 1
ATOM 2272 C CA . ASP A 1 304 ? 9.117 -24.562 -16.953 1 84.44 304 ASP A CA 1
ATOM 2273 C C . ASP A 1 304 ? 8.297 -23.281 -16.906 1 84.44 304 ASP A C 1
ATOM 2275 O O . ASP A 1 304 ? 7.672 -22.891 -17.891 1 84.44 304 ASP A O 1
ATOM 2279 N N . LYS A 1 305 ? 8.305 -22.609 -15.844 1 80.56 305 LYS A N 1
ATOM 2280 C CA . LYS A 1 305 ? 7.438 -21.438 -15.633 1 80.56 305 LYS A CA 1
ATOM 2281 C C . LYS A 1 305 ? 8.25 -20.156 -15.625 1 80.56 305 LYS A C 1
ATOM 2283 O O . LYS A 1 305 ? 7.75 -19.094 -15.211 1 80.56 305 LYS A O 1
ATOM 2288 N N . ALA A 1 306 ? 9.523 -20.234 -16.062 1 91.5 306 ALA A N 1
ATOM 2289 C CA . ALA A 1 306 ? 10.352 -19.062 -15.812 1 91.5 306 ALA A CA 1
ATOM 2290 C C . ALA A 1 306 ? 11.227 -18.734 -17.016 1 91.5 306 ALA A C 1
ATOM 2292 O O . ALA A 1 306 ? 11.672 -19.641 -17.734 1 91.5 306 ALA A O 1
ATOM 2293 N N . ASP A 1 307 ? 11.336 -17.453 -17.297 1 94.5 307 ASP A N 1
ATOM 2294 C CA . ASP A 1 307 ? 12.367 -16.969 -18.203 1 94.5 307 ASP A CA 1
ATOM 2295 C C . ASP A 1 307 ? 13.695 -16.781 -17.484 1 94.5 307 ASP A C 1
ATOM 2297 O O . ASP A 1 307 ? 14.758 -16.969 -18.078 1 94.5 307 ASP A O 1
ATOM 2301 N N . VAL A 1 308 ? 13.617 -16.406 -16.25 1 96.94 308 VAL A N 1
ATOM 2302 C CA . VAL A 1 308 ? 14.781 -16.234 -15.398 1 96.94 308 VAL A CA 1
ATOM 2303 C C . VAL A 1 308 ? 14.5 -16.828 -14.023 1 96.94 308 VAL A C 1
ATOM 2305 O O . VAL A 1 308 ? 13.445 -16.594 -13.438 1 96.94 308 VAL A O 1
ATOM 2308 N N . ILE A 1 309 ? 15.352 -17.688 -13.516 1 97.5 309 ILE A N 1
ATOM 2309 C CA . ILE A 1 309 ? 15.297 -18.234 -12.172 1 97.5 309 ILE A CA 1
ATOM 2310 C C . ILE A 1 309 ? 16.391 -17.625 -11.312 1 97.5 309 ILE A C 1
ATOM 2312 O O . ILE A 1 309 ? 17.578 -17.703 -11.641 1 97.5 309 ILE A O 1
ATOM 2316 N N . LEU A 1 310 ? 16.031 -16.984 -10.242 1 98.44 310 LEU A N 1
ATOM 2317 C CA . LEU A 1 310 ? 16.953 -16.25 -9.383 1 98.44 310 LEU A CA 1
ATOM 2318 C C . LEU A 1 310 ? 17.219 -17 -8.094 1 98.44 310 LEU A C 1
ATOM 2320 O O . LEU A 1 310 ? 16.281 -17.438 -7.414 1 98.44 310 LEU A O 1
ATOM 2324 N N . TRP A 1 311 ? 18.516 -17.266 -7.773 1 98.56 311 TRP A N 1
ATOM 2325 C CA . TRP A 1 311 ? 18.922 -17.797 -6.48 1 98.56 311 TRP A CA 1
ATOM 2326 C C . TRP A 1 311 ? 19.172 -16.688 -5.477 1 98.56 311 TRP A C 1
ATOM 2328 O O . TRP A 1 311 ? 19.562 -15.578 -5.852 1 98.56 311 TRP A O 1
ATOM 2338 N N . PRO A 1 312 ? 18.906 -16.953 -4.203 1 98.25 312 PRO A N 1
ATOM 2339 C CA . PRO A 1 312 ? 19.141 -15.914 -3.195 1 98.25 312 PRO A CA 1
ATOM 2340 C C . PRO A 1 312 ? 20.625 -15.641 -2.967 1 98.25 312 PRO A C 1
ATOM 2342 O O . PRO A 1 312 ? 21.484 -16.391 -3.447 1 98.25 312 PRO A O 1
ATOM 2345 N N . GLU A 1 313 ? 20.906 -14.555 -2.293 1 97.19 313 GLU A N 1
ATOM 2346 C CA . GLU A 1 313 ? 22.281 -14.133 -2.033 1 97.19 313 GLU A CA 1
ATOM 2347 C C . GLU A 1 313 ? 23.062 -15.234 -1.331 1 97.19 313 GLU A C 1
ATOM 2349 O O . GLU A 1 313 ? 22.562 -15.875 -0.407 1 97.19 313 GLU A O 1
ATOM 2354 N N . SER A 1 314 ? 24.297 -15.422 -1.756 1 94.69 314 SER A N 1
ATOM 2355 C CA . SER A 1 314 ? 25.219 -16.375 -1.151 1 94.69 314 SER A CA 1
ATOM 2356 C C . SER A 1 314 ? 24.609 -17.781 -1.103 1 94.69 314 SER A C 1
ATOM 2358 O O . SER A 1 314 ? 24.781 -18.5 -0.118 1 94.69 314 SER A O 1
ATOM 2360 N N . ALA A 1 315 ? 23.891 -18.125 -2.111 1 96.94 315 ALA A N 1
ATOM 2361 C CA . ALA A 1 315 ? 23.234 -19.438 -2.189 1 96.94 315 ALA A CA 1
ATOM 2362 C C . ALA A 1 315 ? 24.25 -20.562 -2.111 1 96.94 315 ALA A C 1
ATOM 2364 O O . ALA A 1 315 ? 24 -21.594 -1.48 1 96.94 315 ALA A O 1
ATOM 2365 N N . VAL A 1 316 ? 25.375 -20.344 -2.822 1 96.44 316 VAL A N 1
ATOM 2366 C CA . VAL A 1 316 ? 26.422 -21.359 -2.822 1 96.44 316 VAL A CA 1
ATOM 2367 C C . VAL A 1 316 ? 27.766 -20.703 -2.555 1 96.44 316 VAL A C 1
ATOM 2369 O O . VAL A 1 316 ? 27.922 -19.484 -2.719 1 96.44 316 VAL A O 1
ATOM 2372 N N . ARG A 1 317 ? 28.703 -21.531 -2.096 1 95.25 317 ARG A N 1
ATOM 2373 C CA . ARG A 1 317 ? 30.047 -21.062 -1.752 1 95.25 317 ARG A CA 1
ATOM 2374 C C . ARG A 1 317 ? 31.109 -21.844 -2.51 1 95.25 317 ARG A C 1
ATOM 2376 O O . ARG A 1 317 ? 31.031 -23.062 -2.623 1 95.25 317 ARG A O 1
ATOM 2383 N N . PHE A 1 318 ? 32.094 -21.062 -3.035 1 95.06 318 PHE A N 1
ATOM 2384 C CA . PHE A 1 318 ? 33.219 -21.672 -3.736 1 95.06 318 PHE A CA 1
ATOM 2385 C C . PHE A 1 318 ? 34.531 -21.312 -3.062 1 95.06 318 PHE A C 1
ATOM 2387 O O . PHE A 1 318 ? 34.719 -20.172 -2.625 1 95.06 318 PHE A O 1
ATOM 2394 N N . GLU A 1 319 ? 35.406 -22.312 -2.998 1 92.38 319 GLU A N 1
ATOM 2395 C CA . GLU A 1 319 ? 36.688 -22.078 -2.354 1 92.38 319 GLU A CA 1
ATOM 2396 C C . GLU A 1 319 ? 37.75 -21.703 -3.379 1 92.38 319 GLU A C 1
ATOM 2398 O O . GLU A 1 319 ? 38.906 -21.453 -3.018 1 92.38 319 GLU A O 1
ATOM 2403 N N . SER A 1 320 ? 37.438 -21.734 -4.695 1 90.88 320 SER A N 1
ATOM 2404 C CA . SER A 1 320 ? 38.344 -21.328 -5.766 1 90.88 320 SER A CA 1
ATOM 2405 C C . SER A 1 320 ? 37.562 -20.969 -7.035 1 90.88 320 SER A C 1
ATOM 2407 O O . SER A 1 320 ? 36.438 -21.422 -7.23 1 90.88 320 SER A O 1
ATOM 2409 N N . PRO A 1 321 ? 38.219 -20.141 -7.891 1 91 321 PRO A N 1
ATOM 2410 C CA . PRO A 1 321 ? 37.594 -19.844 -9.18 1 91 321 PRO A CA 1
ATOM 2411 C C . PRO A 1 321 ? 37.344 -21.094 -10.008 1 91 321 PRO A C 1
ATOM 2413 O O . PRO A 1 321 ? 36.344 -21.156 -10.758 1 91 321 PRO A O 1
ATOM 2416 N N . GLN A 1 322 ? 38.188 -22.031 -9.883 1 93.06 322 GLN A N 1
ATOM 2417 C CA . GLN A 1 322 ? 38.031 -23.281 -10.617 1 93.06 322 GLN A CA 1
ATOM 2418 C C . GLN A 1 322 ? 36.781 -24.016 -10.164 1 93.06 322 GLN A C 1
ATOM 2420 O O . GLN A 1 322 ? 36.031 -24.562 -10.984 1 93.06 322 GLN A O 1
ATOM 2425 N N . GLU A 1 323 ? 36.562 -24.031 -8.898 1 95.06 323 GLU A N 1
ATOM 2426 C CA . GLU A 1 323 ? 35.375 -24.672 -8.352 1 95.06 323 GLU A CA 1
ATOM 2427 C C . GLU A 1 323 ? 34.125 -23.969 -8.844 1 95.06 323 GLU A C 1
ATOM 2429 O O . GLU A 1 323 ? 33.094 -24.625 -9.125 1 95.06 323 GLU A O 1
ATOM 2434 N N . ARG A 1 324 ? 34.156 -22.703 -8.922 1 95.56 324 ARG A N 1
ATOM 2435 C CA . ARG A 1 324 ? 33.031 -21.922 -9.43 1 95.56 324 ARG A CA 1
ATOM 2436 C C . ARG A 1 324 ? 32.719 -22.297 -10.875 1 95.56 324 ARG A C 1
ATOM 2438 O O . ARG A 1 324 ? 31.562 -22.531 -11.219 1 95.56 324 ARG A O 1
ATOM 2445 N N . GLU A 1 325 ? 33.781 -22.359 -11.695 1 95.19 325 GLU A N 1
ATOM 2446 C CA . GLU A 1 325 ? 33.594 -22.688 -13.109 1 95.19 325 GLU A CA 1
ATOM 2447 C C . GLU A 1 325 ? 33 -24.078 -13.281 1 95.19 325 GLU A C 1
ATOM 2449 O O . GLU A 1 325 ? 32.156 -24.312 -14.148 1 95.19 325 GLU A O 1
ATOM 2454 N N . GLU A 1 326 ? 33.469 -24.953 -12.445 1 95.44 326 GLU A N 1
ATOM 2455 C CA . GLU A 1 326 ? 32.938 -26.312 -12.492 1 95.44 326 GLU A CA 1
ATOM 2456 C C . GLU A 1 326 ? 31.469 -26.344 -12.078 1 95.44 326 GLU A C 1
ATOM 2458 O O . GLU A 1 326 ? 30.672 -27.078 -12.664 1 95.44 326 GLU A O 1
ATOM 2463 N N . ALA A 1 327 ? 31.172 -25.641 -11.07 1 96.38 327 ALA A N 1
ATOM 2464 C CA . ALA A 1 327 ? 29.797 -25.562 -10.609 1 96.38 327 ALA A CA 1
ATOM 2465 C C . ALA A 1 327 ? 28.891 -24.953 -11.688 1 96.38 327 ALA A C 1
ATOM 2467 O O . ALA A 1 327 ? 27.766 -25.406 -11.898 1 96.38 327 ALA A O 1
ATOM 2468 N N . PHE A 1 328 ? 29.359 -23.891 -12.359 1 96.44 328 PHE A N 1
ATOM 2469 C CA . PHE A 1 328 ? 28.594 -23.266 -13.43 1 96.44 328 PHE A CA 1
ATOM 2470 C C . PHE A 1 328 ? 28.297 -24.266 -14.547 1 96.44 328 PHE A C 1
ATOM 2472 O O . PHE A 1 328 ? 27.172 -24.328 -15.047 1 96.44 328 PHE A O 1
ATOM 2479 N N . ALA A 1 329 ? 29.312 -25.016 -14.867 1 94.69 329 ALA A N 1
ATOM 2480 C CA . ALA A 1 329 ? 29.125 -26.047 -15.898 1 94.69 329 ALA A CA 1
ATOM 2481 C C . ALA A 1 329 ? 28.094 -27.078 -15.469 1 94.69 329 ALA A C 1
ATOM 2483 O O . ALA A 1 329 ? 27.266 -27.516 -16.281 1 94.69 329 ALA A O 1
ATOM 2484 N N . ARG A 1 330 ? 28.172 -27.422 -14.266 1 94.56 330 ARG A N 1
ATOM 2485 C CA . ARG A 1 330 ? 27.219 -28.391 -13.734 1 94.56 330 ARG A CA 1
ATOM 2486 C C . ARG A 1 330 ? 25.797 -27.844 -13.766 1 94.56 330 ARG A C 1
ATOM 2488 O O . ARG A 1 330 ? 24.859 -28.562 -14.094 1 94.56 330 ARG A O 1
ATOM 2495 N N . ILE A 1 331 ? 25.625 -26.625 -13.367 1 95.12 331 ILE A N 1
ATOM 2496 C CA . ILE A 1 331 ? 24.328 -25.969 -13.375 1 95.12 331 ILE A CA 1
ATOM 2497 C C . ILE A 1 331 ? 23.781 -25.922 -14.797 1 95.12 331 ILE A C 1
ATOM 2499 O O . ILE A 1 331 ? 22.609 -26.25 -15.031 1 95.12 331 ILE A O 1
ATOM 2503 N N . GLN A 1 332 ? 24.578 -25.562 -15.727 1 92.62 332 GLN A N 1
ATOM 2504 C CA . GLN A 1 332 ? 24.172 -25.422 -17.125 1 92.62 332 GLN A CA 1
ATOM 2505 C C . GLN A 1 332 ? 23.781 -26.781 -17.703 1 92.62 332 GLN A C 1
ATOM 2507 O O . GLN A 1 332 ? 22.828 -26.875 -18.5 1 92.62 332 GLN A O 1
ATOM 2512 N N . ASN A 1 333 ? 24.422 -27.797 -17.25 1 89.25 333 ASN A N 1
ATOM 2513 C CA . ASN A 1 333 ? 24.188 -29.125 -17.812 1 89.25 333 ASN A CA 1
ATOM 2514 C C . ASN A 1 333 ? 23.031 -29.828 -17.125 1 89.25 333 ASN A C 1
ATOM 2516 O O . ASN A 1 333 ? 22.375 -30.688 -17.719 1 89.25 333 ASN A O 1
ATOM 2520 N N . SER A 1 334 ? 22.75 -29.453 -15.914 1 83.94 334 SER A N 1
ATOM 2521 C CA . SER A 1 334 ? 21.875 -30.297 -15.109 1 83.94 334 SER A CA 1
ATOM 2522 C C . SER A 1 334 ? 20.562 -29.578 -14.797 1 83.94 334 SER A C 1
ATOM 2524 O O . SER A 1 334 ? 19.641 -30.188 -14.258 1 83.94 334 SER A O 1
ATOM 2526 N N . SER A 1 335 ? 20.469 -28.375 -15.086 1 77.25 335 SER A N 1
ATOM 2527 C CA . SER A 1 335 ? 19.297 -27.625 -14.672 1 77.25 335 SER A CA 1
ATOM 2528 C C . SER A 1 335 ? 18.125 -27.859 -15.625 1 77.25 335 SER A C 1
ATOM 2530 O O . SER A 1 335 ? 16.984 -27.547 -15.297 1 77.25 335 SER A O 1
ATOM 2532 N N . GLY A 1 336 ? 18.375 -28.516 -16.797 1 72.12 336 GLY A N 1
ATOM 2533 C CA . GLY A 1 336 ? 17.328 -28.766 -17.766 1 72.12 336 GLY A CA 1
ATOM 2534 C C . GLY A 1 336 ? 16.797 -27.5 -18.406 1 72.12 336 GLY A C 1
ATOM 2535 O O . GLY A 1 336 ? 15.711 -27.5 -19 1 72.12 336 GLY A O 1
ATOM 2536 N N . VAL A 1 337 ? 17.531 -26.438 -18.219 1 71.12 337 VAL A N 1
ATOM 2537 C CA . VAL A 1 337 ? 17.078 -25.156 -18.75 1 71.12 337 VAL A CA 1
ATOM 2538 C C . VAL A 1 337 ? 17.281 -25.125 -20.266 1 71.12 337 VAL A C 1
ATOM 2540 O O . VAL A 1 337 ? 18.266 -25.672 -20.781 1 71.12 337 VAL A O 1
ATOM 2543 N N . THR A 1 338 ? 16.203 -24.656 -20.906 1 73.25 338 THR A N 1
ATOM 2544 C CA . THR A 1 338 ? 16.234 -24.562 -22.359 1 73.25 338 THR A CA 1
ATOM 2545 C C . THR A 1 338 ? 16.953 -23.297 -22.812 1 73.25 338 THR A C 1
ATOM 2547 O O . THR A 1 338 ? 17.281 -22.438 -21.969 1 73.25 338 THR A O 1
ATOM 2550 N N . ASN A 1 339 ? 17.25 -23.125 -24.047 1 71.19 339 ASN A N 1
ATOM 2551 C CA . ASN A 1 339 ? 18.094 -22.094 -24.641 1 71.19 339 ASN A CA 1
ATOM 2552 C C . ASN A 1 339 ? 17.562 -20.703 -24.328 1 71.19 339 ASN A C 1
ATOM 2554 O O . ASN A 1 339 ? 18.328 -19.734 -24.312 1 71.19 339 ASN A O 1
ATOM 2558 N N . LYS A 1 340 ? 16.453 -20.469 -23.984 1 83.62 340 LYS A N 1
ATOM 2559 C CA . LYS A 1 340 ? 16 -19.078 -23.812 1 83.62 340 LYS A CA 1
ATOM 2560 C C . LYS A 1 340 ? 15.805 -18.75 -22.328 1 83.62 340 LYS A C 1
ATOM 2562 O O . LYS A 1 340 ? 15.359 -17.656 -22 1 83.62 340 LYS A O 1
ATOM 2567 N N . LYS A 1 341 ? 16.281 -19.609 -21.547 1 92.31 341 LYS A N 1
ATOM 2568 C CA . LYS A 1 341 ? 16.109 -19.375 -20.109 1 92.31 341 LYS A CA 1
ATOM 2569 C C . LYS A 1 341 ? 17.453 -19.047 -19.453 1 92.31 341 LYS A C 1
ATOM 2571 O O . LYS A 1 341 ? 18.516 -19.391 -19.984 1 92.31 341 LYS A O 1
ATOM 2576 N N . HIS A 1 342 ? 17.406 -18.312 -18.375 1 96.12 342 HIS A N 1
ATOM 2577 C CA . HIS A 1 342 ? 18.609 -17.906 -17.641 1 96.12 342 HIS A CA 1
ATOM 2578 C C . HIS A 1 342 ? 18.5 -18.234 -16.156 1 96.12 342 HIS A C 1
ATOM 2580 O O . HIS A 1 342 ? 17.391 -18.25 -15.609 1 96.12 342 HIS A O 1
ATOM 2586 N N . ILE A 1 343 ? 19.609 -18.531 -15.57 1 97.31 343 ILE A N 1
ATOM 2587 C CA . ILE A 1 343 ? 19.672 -18.797 -14.141 1 97.31 343 ILE A CA 1
ATOM 2588 C C . ILE A 1 343 ? 20.594 -17.781 -13.469 1 97.31 343 ILE A C 1
ATOM 2590 O O . ILE A 1 343 ? 21.781 -17.688 -13.812 1 97.31 343 ILE A O 1
ATOM 2594 N N . GLY A 1 344 ? 20.016 -16.922 -12.57 1 98.06 344 GLY A N 1
ATOM 2595 C CA . GLY A 1 344 ? 20.828 -16.047 -11.742 1 98.06 344 GLY A CA 1
ATOM 2596 C C . GLY A 1 344 ? 21.391 -16.734 -10.508 1 98.06 344 GLY A C 1
ATOM 2597 O O . GLY A 1 344 ? 20.672 -16.938 -9.531 1 98.06 344 GLY A O 1
ATOM 2598 N N . VAL A 1 345 ? 22.688 -17 -10.516 1 98 345 VAL A N 1
ATOM 2599 C CA . VAL A 1 345 ? 23.359 -17.734 -9.445 1 98 345 VAL A CA 1
ATOM 2600 C C . VAL A 1 345 ? 24.125 -16.75 -8.562 1 98 345 VAL A C 1
ATOM 2602 O O . VAL A 1 345 ? 25 -16.031 -9.047 1 98 345 VAL A O 1
ATOM 2605 N N . SER A 1 346 ? 23.766 -16.719 -7.344 1 97.38 346 SER A N 1
ATOM 2606 C CA . SER A 1 346 ? 24.516 -15.922 -6.379 1 97.38 346 SER A CA 1
ATOM 2607 C C . SER A 1 346 ? 25.453 -16.797 -5.547 1 97.38 346 SER A C 1
ATOM 2609 O O . SER A 1 346 ? 25.094 -17.922 -5.176 1 97.38 346 SER A O 1
ATOM 2611 N N . PHE A 1 347 ? 26.688 -16.266 -5.234 1 96 347 PHE A N 1
ATOM 2612 C CA . PHE A 1 347 ? 27.703 -17.109 -4.598 1 96 347 PHE A CA 1
ATOM 2613 C C . PHE A 1 347 ? 28.688 -16.25 -3.797 1 96 347 PHE A C 1
ATOM 2615 O O . PHE A 1 347 ? 28.75 -15.039 -3.982 1 96 347 PHE A O 1
ATOM 2622 N N . GLU A 1 348 ? 29.281 -16.938 -2.898 1 94.12 348 GLU A N 1
ATOM 2623 C CA . GLU A 1 348 ? 30.5 -16.438 -2.277 1 94.12 348 GLU A CA 1
ATOM 2624 C C . GLU A 1 348 ? 31.734 -17.156 -2.822 1 94.12 348 GLU A C 1
ATOM 2626 O O . GLU A 1 348 ? 31.703 -18.375 -3.033 1 94.12 348 GLU A O 1
ATOM 2631 N N . GLU A 1 349 ? 32.719 -16.359 -3.129 1 92.06 349 GLU A N 1
ATOM 2632 C CA . GLU A 1 349 ? 33.906 -16.969 -3.678 1 92.06 349 GLU A CA 1
ATOM 2633 C C . GLU A 1 349 ? 35.156 -16.5 -2.932 1 92.06 349 GLU A C 1
ATOM 2635 O O . GLU A 1 349 ? 35.312 -15.312 -2.641 1 92.06 349 GLU A O 1
ATOM 2640 N N . TYR A 1 350 ? 35.969 -17.469 -2.576 1 88.81 350 TYR A N 1
ATOM 2641 C CA . TYR A 1 350 ? 37.281 -17.172 -2.037 1 88.81 350 TYR A CA 1
ATOM 2642 C C . TYR A 1 350 ? 38.344 -17.188 -3.139 1 88.81 350 TYR A C 1
ATOM 2644 O O . TYR A 1 350 ? 38.438 -18.156 -3.896 1 88.81 350 TYR A O 1
ATOM 2652 N N . VAL A 1 351 ? 39 -16.062 -3.281 1 82.81 351 VAL A N 1
ATOM 2653 C CA . VAL A 1 351 ? 40.156 -15.969 -4.195 1 82.81 351 VAL A CA 1
ATOM 2654 C C . VAL A 1 351 ? 41.438 -15.984 -3.4 1 82.81 351 VAL A C 1
ATOM 2656 O O . VAL A 1 351 ? 41.75 -15.031 -2.686 1 82.81 351 VAL A O 1
ATOM 2659 N N . PRO A 1 352 ? 42.094 -17.125 -3.477 1 81.5 352 PRO A N 1
ATOM 2660 C CA . PRO A 1 352 ? 43.312 -17.281 -2.674 1 81.5 352 PRO A CA 1
ATOM 2661 C C . PRO A 1 352 ? 44.375 -16.219 -2.998 1 81.5 352 PRO A C 1
ATOM 2663 O O . PRO A 1 352 ? 44.312 -15.57 -4.047 1 81.5 352 PRO A O 1
ATOM 2666 N N . ALA A 1 353 ? 45.188 -16.047 -1.914 1 75.38 353 ALA A N 1
ATOM 2667 C CA . ALA A 1 353 ? 46.281 -15.102 -2.041 1 75.38 353 ALA A CA 1
ATOM 2668 C C . ALA A 1 353 ? 47.188 -15.453 -3.23 1 75.38 353 ALA A C 1
ATOM 2670 O O . ALA A 1 353 ? 47.281 -16.625 -3.604 1 75.38 353 ALA A O 1
ATOM 2671 N N . ASP A 1 354 ? 47.469 -14.32 -4.082 1 65.12 354 ASP A N 1
ATOM 2672 C CA . ASP A 1 354 ? 48.375 -14.562 -5.188 1 65.12 354 ASP A CA 1
ATOM 2673 C C . ASP A 1 354 ? 49.812 -14.758 -4.684 1 65.12 354 ASP A C 1
ATOM 2675 O O . ASP A 1 354 ? 50.094 -14.586 -3.496 1 65.12 354 ASP A O 1
ATOM 2679 N N . ALA A 1 355 ? 50.625 -15.32 -5.52 1 60 355 ALA A N 1
ATOM 2680 C CA . ALA A 1 355 ? 52.031 -15.555 -5.234 1 60 355 ALA A CA 1
ATOM 2681 C C . ALA A 1 355 ? 52.719 -14.273 -4.785 1 60 355 ALA A C 1
ATOM 2683 O O . ALA A 1 355 ? 53.812 -14.32 -4.176 1 60 355 ALA A O 1
ATOM 2684 N N . ARG A 1 356 ? 52.125 -13.188 -5.066 1 55.88 356 ARG A N 1
ATOM 2685 C CA . ARG A 1 356 ? 52.812 -11.945 -4.746 1 55.88 356 ARG A CA 1
ATOM 2686 C C . ARG A 1 356 ? 52.5 -11.477 -3.332 1 55.88 356 ARG A C 1
ATOM 2688 O O . ARG A 1 356 ? 52.812 -10.352 -2.949 1 55.88 356 ARG A O 1
ATOM 2695 N N . GLY A 1 357 ? 51.812 -12.258 -2.584 1 59.59 357 GLY A N 1
ATOM 2696 C CA . GLY A 1 357 ? 51.656 -11.93 -1.176 1 59.59 357 GLY A CA 1
ATOM 2697 C C . GLY A 1 357 ? 50.344 -11.25 -0.867 1 59.59 357 GLY A C 1
ATOM 2698 O O . GLY A 1 357 ? 50.156 -10.742 0.237 1 59.59 357 GLY A O 1
ATOM 2699 N N . GLN A 1 358 ? 49.562 -11.039 -1.853 1 64.38 358 GLN A N 1
ATOM 2700 C CA . GLN A 1 358 ? 48.312 -10.383 -1.498 1 64.38 358 GLN A CA 1
ATOM 2701 C C . GLN A 1 358 ? 47.344 -11.359 -0.802 1 64.38 358 GLN A C 1
ATOM 2703 O O . GLN A 1 358 ? 47.25 -12.516 -1.21 1 64.38 358 GLN A O 1
ATOM 2708 N N . PRO A 1 359 ? 46.844 -10.977 0.406 1 74.06 359 PRO A N 1
ATOM 2709 C CA . PRO A 1 359 ? 45.969 -11.852 1.192 1 74.06 359 PRO A CA 1
ATOM 2710 C C . PRO A 1 359 ? 44.719 -12.297 0.415 1 74.06 359 PRO A C 1
ATOM 2712 O O . PRO A 1 359 ? 44.344 -11.648 -0.558 1 74.06 359 PRO A O 1
ATOM 2715 N N . GLY A 1 360 ? 44.25 -13.484 0.682 1 79 360 GLY A N 1
ATOM 2716 C CA . GLY A 1 360 ? 43.031 -14 0.081 1 79 360 GLY A CA 1
ATOM 2717 C C . GLY A 1 360 ? 41.812 -13.109 0.325 1 79 360 GLY A C 1
ATOM 2718 O O . GLY A 1 360 ? 41.781 -12.375 1.316 1 79 360 GLY A O 1
ATOM 2719 N N . HIS A 1 361 ? 41 -13.023 -0.709 1 84.12 361 HIS A N 1
ATOM 2720 C CA . HIS A 1 361 ? 39.812 -12.188 -0.636 1 84.12 361 HIS A CA 1
ATOM 2721 C C . HIS A 1 361 ? 38.531 -13.008 -0.849 1 84.12 361 HIS A C 1
ATOM 2723 O O . HIS A 1 361 ? 38.562 -14.016 -1.562 1 84.12 361 HIS A O 1
ATOM 2729 N N . ARG A 1 362 ? 37.562 -12.672 -0.122 1 88.44 362 ARG A N 1
ATOM 2730 C CA . ARG A 1 362 ? 36.281 -13.273 -0.325 1 88.44 362 ARG A CA 1
ATOM 2731 C C . ARG A 1 362 ? 35.281 -12.281 -0.941 1 88.44 362 ARG A C 1
ATOM 2733 O O . ARG A 1 362 ? 35.188 -11.141 -0.479 1 88.44 362 ARG A O 1
ATOM 2740 N N . TYR A 1 363 ? 34.625 -12.719 -2.016 1 91.44 363 TYR A N 1
ATOM 2741 C CA . TYR A 1 363 ? 33.719 -11.852 -2.729 1 91.44 363 TYR A CA 1
ATOM 2742 C C . TYR A 1 363 ? 32.312 -12.438 -2.723 1 91.44 363 TYR A C 1
ATOM 2744 O O . TYR A 1 363 ? 32.125 -13.664 -2.691 1 91.44 363 TYR A O 1
ATOM 2752 N N . ASN A 1 364 ? 31.344 -11.586 -2.594 1 93.31 364 ASN A N 1
ATOM 2753 C CA . ASN A 1 364 ? 29.953 -11.922 -2.836 1 93.31 364 ASN A CA 1
ATOM 2754 C C . ASN A 1 364 ? 29.531 -11.586 -4.266 1 93.31 364 ASN A C 1
ATOM 2756 O O . ASN A 1 364 ? 29.469 -10.414 -4.641 1 93.31 364 ASN A O 1
ATOM 2760 N N . GLY A 1 365 ? 29.281 -12.672 -4.996 1 94.62 365 GLY A N 1
ATOM 2761 C CA . GLY A 1 365 ? 29.109 -12.453 -6.422 1 94.62 365 GLY A CA 1
ATOM 2762 C C . GLY A 1 365 ? 27.781 -12.977 -6.953 1 94.62 365 GLY A C 1
ATOM 2763 O O . GLY A 1 365 ? 27.062 -13.688 -6.25 1 94.62 365 GLY A O 1
ATOM 2764 N N . PHE A 1 366 ? 27.422 -12.508 -8.148 1 96.5 366 PHE A N 1
ATOM 2765 C CA . PHE A 1 366 ? 26.25 -12.891 -8.922 1 96.5 366 PHE A CA 1
ATOM 2766 C C . PHE A 1 366 ? 26.625 -13.164 -10.375 1 96.5 366 PHE A C 1
ATOM 2768 O O . PHE A 1 366 ? 27.438 -12.445 -10.953 1 96.5 366 PHE A O 1
ATOM 2775 N N . ALA A 1 367 ? 26.094 -14.25 -10.914 1 97.12 367 ALA A N 1
ATOM 2776 C CA . ALA A 1 367 ? 26.281 -14.57 -12.328 1 97.12 367 ALA A CA 1
ATOM 2777 C C . ALA A 1 367 ? 24.969 -14.969 -12.977 1 97.12 367 ALA A C 1
ATOM 2779 O O . ALA A 1 367 ? 24.219 -15.781 -12.43 1 97.12 367 ALA A O 1
ATOM 2780 N N . LEU A 1 368 ? 24.625 -14.289 -14.031 1 97.44 368 LEU A N 1
ATOM 2781 C CA . LEU A 1 368 ? 23.5 -14.727 -14.852 1 97.44 368 LEU A CA 1
ATOM 2782 C C . LEU A 1 368 ? 23.953 -15.719 -15.914 1 97.44 368 LEU A C 1
ATOM 2784 O O . LEU A 1 368 ? 24.641 -15.336 -16.875 1 97.44 368 LEU A O 1
ATOM 2788 N N . LEU A 1 369 ? 23.531 -16.953 -15.766 1 96.38 369 LEU A N 1
ATOM 2789 C CA . LEU A 1 369 ? 23.984 -18.016 -16.656 1 96.38 369 LEU A CA 1
ATOM 2790 C C . LEU A 1 369 ? 22.953 -18.297 -17.75 1 96.38 369 LEU A C 1
ATOM 2792 O O . LEU A 1 369 ? 21.75 -18.297 -17.484 1 96.38 369 LEU A O 1
ATOM 2796 N N . SER A 1 370 ? 23.438 -18.422 -18.891 1 91.69 370 SER A N 1
ATOM 2797 C CA . SER A 1 370 ? 22.656 -18.969 -20 1 91.69 370 SER A CA 1
ATOM 2798 C C . SER A 1 370 ? 22.891 -20.469 -20.141 1 91.69 370 SER A C 1
ATOM 2800 O O . SER A 1 370 ? 23.578 -21.078 -19.312 1 91.69 370 SER A O 1
ATOM 2802 N N . LEU A 1 371 ? 22.297 -21.062 -21.156 1 85.81 371 LEU A N 1
ATOM 2803 C CA . LEU A 1 371 ? 22.438 -22.5 -21.359 1 85.81 371 LEU A CA 1
ATOM 2804 C C . LEU A 1 371 ? 23.906 -22.875 -21.578 1 85.81 371 LEU A C 1
ATOM 2806 O O . LEU A 1 371 ? 24.359 -23.922 -21.109 1 85.81 371 LEU A O 1
ATOM 2810 N N . LYS A 1 372 ? 24.562 -22 -22.344 1 85.88 372 LYS A N 1
ATOM 2811 C CA . LYS A 1 372 ? 25.969 -22.266 -22.625 1 85.88 372 LYS A CA 1
ATOM 2812 C C . LYS A 1 372 ? 26.797 -20.984 -22.609 1 85.88 372 LYS A C 1
ATOM 2814 O O . LYS A 1 372 ? 26.234 -19.891 -22.656 1 85.88 372 LYS A O 1
ATOM 2819 N N . GLY A 1 373 ? 28.141 -21.219 -22.328 1 87.81 373 GLY A N 1
ATOM 2820 C CA . GLY A 1 373 ? 29.047 -20.094 -22.438 1 87.81 373 GLY A CA 1
ATOM 2821 C C . GLY A 1 373 ? 29.266 -19.359 -21.125 1 87.81 373 GLY A C 1
ATOM 2822 O O . GLY A 1 373 ? 28.844 -19.844 -20.062 1 87.81 373 GLY A O 1
ATOM 2823 N N . PRO A 1 374 ? 30.031 -18.281 -21.234 1 91.5 374 PRO A N 1
ATOM 2824 C CA . PRO A 1 374 ? 30.281 -17.484 -20.031 1 91.5 374 PRO A CA 1
ATOM 2825 C C . PRO A 1 374 ? 29.031 -16.781 -19.516 1 91.5 374 PRO A C 1
ATOM 2827 O O . PRO A 1 374 ? 28.047 -16.656 -20.234 1 91.5 374 PRO A O 1
ATOM 2830 N N . PRO A 1 375 ? 29.094 -16.375 -18.25 1 94.62 375 PRO A N 1
ATOM 2831 C CA . PRO A 1 375 ? 27.938 -15.664 -17.703 1 94.62 375 PRO A CA 1
ATOM 2832 C C . PRO A 1 375 ? 27.594 -14.414 -18.5 1 94.62 375 PRO A C 1
ATOM 2834 O O . PRO A 1 375 ? 28.484 -13.695 -18.953 1 94.62 375 PRO A O 1
ATOM 2837 N N . ALA A 1 376 ? 26.281 -14.164 -18.719 1 93.88 376 ALA A N 1
ATOM 2838 C CA . ALA A 1 376 ? 25.781 -12.977 -19.406 1 93.88 376 ALA A CA 1
ATOM 2839 C C . ALA A 1 376 ? 26.016 -11.719 -18.578 1 93.88 376 ALA A C 1
ATOM 2841 O O . ALA A 1 376 ? 26.219 -10.633 -19.109 1 93.88 376 ALA A O 1
ATOM 2842 N N . ILE A 1 377 ? 25.844 -11.812 -17.297 1 94.88 377 ILE A N 1
ATOM 2843 C CA . ILE A 1 377 ? 26.125 -10.773 -16.312 1 94.88 377 ILE A CA 1
ATOM 2844 C C . ILE A 1 377 ? 27 -11.344 -15.195 1 94.88 377 ILE A C 1
ATOM 2846 O O . ILE A 1 377 ? 26.766 -12.461 -14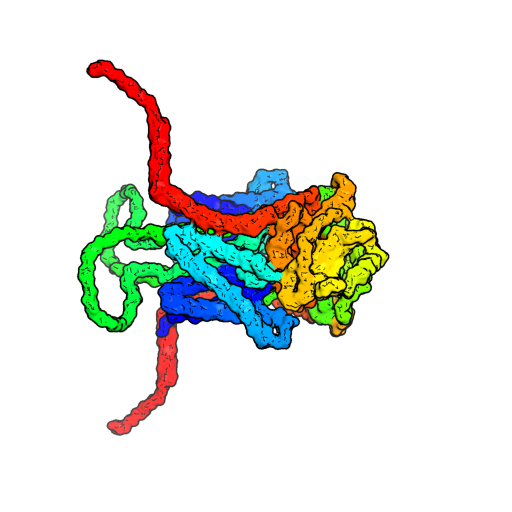.734 1 94.88 377 ILE A O 1
ATOM 2850 N N . GLU A 1 378 ? 28.031 -10.656 -14.891 1 94.44 378 GLU A N 1
ATOM 2851 C CA . GLU A 1 378 ? 28.812 -10.906 -13.688 1 94.44 378 GLU A CA 1
ATOM 2852 C C . GLU A 1 378 ? 28.922 -9.656 -12.828 1 94.44 378 GLU A C 1
ATOM 2854 O O . GLU A 1 378 ? 29.312 -8.594 -13.312 1 94.44 378 GLU A O 1
ATOM 2859 N N . TYR A 1 379 ? 28.469 -9.797 -11.617 1 94.5 379 TYR A N 1
ATOM 2860 C CA . TYR A 1 379 ? 28.453 -8.656 -10.711 1 94.5 379 TYR A CA 1
ATOM 2861 C C . TYR A 1 379 ? 28.938 -9.055 -9.32 1 94.5 379 TYR A C 1
ATOM 2863 O O . TYR A 1 379 ? 28.641 -10.156 -8.844 1 94.5 379 TYR A O 1
ATOM 2871 N N . TYR A 1 380 ? 29.734 -8.219 -8.742 1 92.25 380 TYR A N 1
ATOM 2872 C CA . TYR A 1 380 ? 30.188 -8.406 -7.375 1 92.25 380 TYR A CA 1
ATOM 2873 C C . TYR A 1 380 ? 29.703 -7.277 -6.473 1 92.25 380 TYR A C 1
ATOM 2875 O O . TYR A 1 380 ? 29.812 -6.102 -6.828 1 92.25 380 TYR A O 1
ATOM 2883 N N . LYS A 1 381 ? 29.234 -7.719 -5.387 1 90.5 381 LYS A N 1
ATOM 2884 C CA . LYS A 1 381 ? 28.625 -6.809 -4.418 1 90.5 381 LYS A CA 1
ATOM 2885 C C . LYS A 1 381 ? 29.594 -5.691 -4.031 1 90.5 381 LYS A C 1
ATOM 2887 O O . LYS A 1 381 ? 30.766 -5.941 -3.758 1 90.5 381 LYS A O 1
ATOM 2892 N N . ARG A 1 382 ? 29.062 -4.473 -3.967 1 85.94 382 ARG A N 1
ATOM 2893 C CA . ARG A 1 382 ? 29.906 -3.314 -3.709 1 85.94 382 ARG A CA 1
ATOM 2894 C C . ARG A 1 382 ? 29.766 -2.84 -2.268 1 85.94 382 ARG A C 1
ATOM 2896 O O . ARG A 1 382 ? 30.734 -2.398 -1.653 1 85.94 382 ARG A O 1
ATOM 2903 N N . ASN A 1 383 ? 28.516 -2.887 -1.836 1 82.44 383 ASN A N 1
ATOM 2904 C CA . ASN A 1 383 ? 28.25 -2.436 -0.472 1 82.44 383 ASN A CA 1
ATOM 2905 C C . ASN A 1 383 ? 28.219 -3.604 0.509 1 82.44 383 ASN A C 1
ATOM 2907 O O . ASN A 1 383 ? 27.406 -4.516 0.371 1 82.44 383 ASN A O 1
ATOM 2911 N N . LEU A 1 384 ? 29.141 -3.555 1.47 1 80.75 384 LEU A N 1
ATOM 2912 C CA . LEU A 1 384 ? 29.297 -4.676 2.391 1 80.75 384 LEU A CA 1
ATOM 2913 C C . LEU A 1 384 ? 28.844 -4.293 3.795 1 80.75 384 LEU A C 1
ATOM 2915 O O . LEU A 1 384 ? 28.953 -3.127 4.188 1 80.75 384 LEU A O 1
ATOM 2919 N N . VAL A 1 385 ? 28.219 -5.285 4.469 1 73.56 385 VAL A N 1
ATOM 2920 C CA . VAL A 1 385 ? 27.922 -5.09 5.883 1 73.56 385 VAL A CA 1
ATOM 2921 C C . VAL A 1 385 ? 29.219 -4.871 6.652 1 73.56 385 VAL A C 1
ATOM 2923 O O . VAL A 1 385 ? 30.234 -5.531 6.383 1 73.56 385 VAL A O 1
ATOM 2926 N N . PRO A 1 386 ? 29.062 -3.955 7.562 1 66.94 386 PRO A N 1
ATOM 2927 C CA . PRO A 1 386 ? 30.281 -3.746 8.344 1 66.94 386 PRO A CA 1
ATOM 2928 C C . PRO A 1 386 ? 30.688 -4.977 9.148 1 66.94 386 PRO A C 1
ATOM 2930 O O . PRO A 1 386 ? 29.828 -5.699 9.656 1 66.94 386 PRO A O 1
ATOM 2933 N N . ILE A 1 387 ? 31.781 -5.453 9.148 1 60.31 387 ILE A N 1
ATOM 2934 C CA . ILE A 1 387 ? 32.375 -6.504 9.977 1 60.31 387 ILE A CA 1
ATOM 2935 C C . ILE A 1 387 ? 32.406 -7.812 9.188 1 60.31 387 ILE A C 1
ATOM 2937 O O . ILE A 1 387 ? 33.156 -8.734 9.547 1 60.31 387 ILE A O 1
ATOM 2941 N N . VAL A 1 388 ? 31.547 -7.836 8.078 1 57.91 388 VAL A N 1
ATOM 2942 C CA . VAL A 1 388 ? 31.625 -9.07 7.297 1 57.91 388 VAL A CA 1
ATOM 2943 C C . VAL A 1 388 ? 32.844 -9.023 6.375 1 57.91 388 VAL A C 1
ATOM 2945 O O . VAL A 1 388 ? 33.188 -7.965 5.836 1 57.91 388 VAL A O 1
ATOM 2948 N N . PHE A 1 389 ? 33.531 -10.062 6.453 1 57.5 389 PHE A N 1
ATOM 2949 C CA . PHE A 1 389 ? 34.875 -10.164 5.883 1 57.5 389 PHE A CA 1
ATOM 2950 C C . PHE A 1 389 ? 34.781 -10.43 4.383 1 57.5 389 PHE A C 1
ATOM 2952 O O . PHE A 1 389 ? 35.156 -11.508 3.918 1 57.5 389 PHE A O 1
ATOM 2959 N N . SER A 1 390 ? 33.969 -9.648 3.668 1 68.81 390 SER A N 1
ATOM 2960 C CA . SER A 1 390 ? 34.062 -9.727 2.213 1 68.81 390 SER A CA 1
ATOM 2961 C C . SER A 1 390 ? 34.625 -8.438 1.617 1 68.81 390 SER A C 1
ATOM 2963 O O . SER A 1 390 ? 34.656 -7.406 2.285 1 68.81 390 SER A O 1
ATOM 2965 N N . ASP A 1 391 ? 35.312 -8.625 0.419 1 74.44 391 ASP A N 1
ATOM 2966 C CA . ASP A 1 391 ? 35.844 -7.477 -0.301 1 74.44 391 ASP A CA 1
ATOM 2967 C C . ASP A 1 391 ? 34.844 -6.918 -1.293 1 74.44 391 ASP A C 1
ATOM 2969 O O . ASP A 1 391 ? 34.094 -7.676 -1.9 1 74.44 391 ASP A O 1
ATOM 2973 N N . PRO A 1 392 ? 34.812 -5.602 -1.372 1 78.38 392 PRO A N 1
ATOM 2974 C CA . PRO A 1 392 ? 33.875 -4.988 -2.303 1 78.38 392 PRO A CA 1
ATOM 2975 C C . PRO A 1 392 ? 34.219 -5.23 -3.766 1 78.38 392 PRO A C 1
ATOM 2977 O O . PRO A 1 392 ? 35.406 -5.27 -4.109 1 78.38 392 PRO A O 1
ATOM 2980 N N . GLY A 1 393 ? 33.188 -5.52 -4.555 1 79.19 393 GLY A N 1
ATOM 2981 C CA . GLY A 1 393 ? 33.406 -5.59 -5.992 1 79.19 393 GLY A CA 1
ATOM 2982 C C . GLY A 1 393 ? 33.656 -4.234 -6.625 1 79.19 393 GLY A C 1
ATOM 2983 O O . GLY A 1 393 ? 33.625 -3.209 -5.945 1 79.19 393 GLY A O 1
ATOM 2984 N N . HIS A 1 394 ? 34.062 -4.441 -7.93 1 76.69 394 HIS A N 1
ATOM 2985 C CA . HIS A 1 394 ? 34.344 -3.219 -8.664 1 76.69 394 HIS A CA 1
ATOM 2986 C C . HIS A 1 394 ? 33.375 -3.016 -9.812 1 76.69 394 HIS A C 1
ATOM 2988 O O . HIS A 1 394 ? 32.969 -3.98 -10.461 1 76.69 394 HIS A O 1
ATOM 2994 N N . GLY A 1 395 ? 32.781 -1.844 -9.938 1 78.81 395 GLY A N 1
ATOM 2995 C CA . GLY A 1 395 ? 32.031 -1.445 -11.117 1 78.81 395 GLY A CA 1
ATOM 2996 C C . GLY A 1 395 ? 30.547 -1.696 -10.992 1 78.81 395 GLY A C 1
ATOM 2997 O O . GLY A 1 395 ? 30.109 -2.5 -10.156 1 78.81 395 GLY A O 1
ATOM 2998 N N . PRO A 1 396 ? 29.75 -1.002 -11.773 1 81.62 396 PRO A N 1
ATOM 2999 C CA . PRO A 1 396 ? 28.312 -1.204 -11.797 1 81.62 396 PRO A CA 1
ATOM 3000 C C . PRO A 1 396 ? 27.906 -2.484 -12.523 1 81.62 396 PRO A C 1
ATOM 3002 O O . PRO A 1 396 ? 28.688 -3.043 -13.289 1 81.62 396 PRO A O 1
ATOM 3005 N N . PRO A 1 397 ? 26.75 -2.939 -12.172 1 83.88 397 PRO A N 1
ATOM 3006 C CA . PRO A 1 397 ? 26.312 -4.121 -12.914 1 83.88 397 PRO A CA 1
ATOM 3007 C C . PRO A 1 397 ? 26.062 -3.834 -14.391 1 83.88 397 PRO A C 1
ATOM 3009 O O . PRO A 1 397 ? 25.797 -2.688 -14.766 1 83.88 397 PRO A O 1
ATOM 3012 N N . ALA A 1 398 ? 26.219 -4.836 -15.219 1 91.06 398 ALA A N 1
ATOM 3013 C CA . ALA A 1 398 ? 25.953 -4.715 -16.656 1 91.06 398 ALA A CA 1
ATOM 3014 C C . ALA A 1 398 ? 24.484 -4.984 -16.969 1 91.06 398 ALA A C 1
ATOM 3016 O O . ALA A 1 398 ? 23.781 -5.613 -16.172 1 91.06 398 ALA A O 1
ATOM 3017 N N . ILE A 1 399 ? 24.062 -4.367 -18.047 1 95.75 399 ILE A N 1
ATOM 3018 C CA . ILE A 1 399 ? 22.734 -4.664 -18.562 1 95.75 399 ILE A CA 1
ATOM 3019 C C . ILE A 1 399 ? 22.828 -5.723 -19.656 1 95.75 399 ILE A C 1
ATOM 3021 O O . ILE A 1 399 ? 23.688 -5.648 -20.531 1 95.75 399 ILE A O 1
ATOM 3025 N N . PHE A 1 400 ? 22.078 -6.758 -19.547 1 96.12 400 PHE A N 1
ATOM 3026 C CA . PHE A 1 400 ? 21.984 -7.816 -20.547 1 96.12 400 PHE A CA 1
ATOM 3027 C C . PHE A 1 400 ? 20.562 -7.895 -21.125 1 96.12 400 PHE A C 1
ATOM 3029 O O . PHE A 1 400 ? 19.594 -7.895 -20.375 1 96.12 400 PHE A O 1
ATOM 3036 N N . ASP A 1 401 ? 20.469 -7.984 -22.453 1 95.94 401 ASP A N 1
ATOM 3037 C CA . ASP A 1 401 ? 19.172 -8.086 -23.125 1 95.94 401 ASP A CA 1
ATOM 3038 C C . ASP A 1 401 ? 18.719 -9.539 -23.219 1 95.94 401 ASP A C 1
ATOM 3040 O O . ASP A 1 401 ? 19.234 -10.312 -24.016 1 95.94 401 ASP A O 1
ATOM 3044 N N . VAL A 1 402 ? 17.75 -9.898 -22.391 1 95.94 402 VAL A N 1
ATOM 3045 C CA . VAL A 1 402 ? 17.141 -11.219 -22.484 1 95.94 402 VAL A CA 1
ATOM 3046 C C . VAL A 1 402 ? 16.234 -11.289 -23.703 1 95.94 402 VAL A C 1
ATOM 3048 O O . VAL A 1 402 ? 15.359 -10.438 -23.875 1 95.94 402 VAL A O 1
ATOM 3051 N N . GLU A 1 403 ? 16.438 -12.289 -24.516 1 94.25 403 GLU A N 1
ATOM 3052 C CA . GLU A 1 403 ? 15.633 -12.469 -25.719 1 94.25 403 GLU A CA 1
ATOM 3053 C C . GLU A 1 403 ? 14.406 -13.336 -25.422 1 94.25 403 GLU A C 1
ATOM 3055 O O . GLU A 1 403 ? 14.539 -14.461 -24.938 1 94.25 403 GLU A O 1
ATOM 3060 N N . LEU A 1 404 ? 13.242 -12.82 -25.688 1 93.56 404 LEU A N 1
ATOM 3061 C CA . LEU A 1 404 ? 11.992 -13.547 -25.531 1 93.56 404 LEU A CA 1
ATOM 3062 C C . LEU A 1 404 ? 11.227 -13.609 -26.844 1 93.56 404 LEU A C 1
ATOM 3064 O O . LEU A 1 404 ? 11.422 -12.766 -27.719 1 93.56 404 LEU A O 1
ATOM 3068 N N . ASP A 1 405 ? 10.383 -14.641 -26.953 1 91.44 405 ASP A N 1
ATOM 3069 C CA . ASP A 1 405 ? 9.5 -14.727 -28.109 1 91.44 405 ASP A CA 1
ATOM 3070 C C . ASP A 1 405 ? 8.312 -13.773 -27.969 1 91.44 405 ASP A C 1
ATOM 3072 O O . ASP A 1 405 ? 7.82 -13.555 -26.859 1 91.44 405 ASP A O 1
ATOM 3076 N N . ARG A 1 406 ? 7.902 -13.289 -29.094 1 89.81 406 ARG A N 1
ATOM 3077 C CA . ARG A 1 406 ? 6.688 -12.484 -29.125 1 89.81 406 ARG A CA 1
ATOM 3078 C C . ARG A 1 406 ? 5.48 -13.305 -28.672 1 89.81 406 ARG A C 1
ATOM 3080 O O . ARG A 1 406 ? 5.348 -14.477 -29.047 1 89.81 406 ARG A O 1
ATOM 3087 N N . PRO A 1 407 ? 4.629 -12.648 -27.812 1 87.69 407 PRO A N 1
ATOM 3088 C CA . PRO A 1 407 ? 3.418 -13.383 -27.422 1 87.69 407 PRO A CA 1
ATOM 3089 C C . PRO A 1 407 ? 2.572 -13.805 -28.625 1 87.69 407 PRO A C 1
ATOM 3091 O O . PRO A 1 407 ? 2.533 -13.094 -29.641 1 87.69 407 PRO A O 1
ATOM 3094 N N . LYS A 1 408 ? 1.912 -14.906 -28.422 1 82.12 408 LYS A N 1
ATOM 3095 C CA . LYS A 1 408 ? 1.061 -15.414 -29.484 1 82.12 408 LYS A CA 1
ATOM 3096 C C . LYS A 1 408 ? -0.013 -14.398 -29.859 1 82.12 408 LYS A C 1
ATOM 3098 O O . LYS A 1 408 ? -0.676 -13.836 -28.984 1 82.12 408 LYS A O 1
ATOM 3103 N N . GLY A 1 409 ? -0.13 -14.148 -31.109 1 80.75 409 GLY A N 1
ATOM 3104 C CA . GLY A 1 409 ? -1.177 -13.266 -31.594 1 80.75 409 GLY A CA 1
ATOM 3105 C C . GLY A 1 409 ? -0.764 -11.805 -31.625 1 80.75 409 GLY A C 1
ATOM 3106 O O . GLY A 1 409 ? -1.464 -10.969 -32.188 1 80.75 409 GLY A O 1
ATOM 3107 N N . ALA A 1 410 ? 0.38 -11.57 -31.047 1 86.12 410 ALA A N 1
ATOM 3108 C CA . ALA A 1 410 ? 0.823 -10.172 -31.016 1 86.12 410 ALA A CA 1
ATOM 3109 C C . ALA A 1 410 ? 1.512 -9.781 -32.312 1 86.12 410 ALA A C 1
ATOM 3111 O O . ALA A 1 410 ? 2.035 -10.641 -33.031 1 86.12 410 ALA A O 1
ATOM 3112 N N . ALA A 1 411 ? 1.468 -8.547 -32.656 1 87.44 411 ALA A N 1
ATOM 3113 C CA . ALA A 1 411 ? 2.133 -8.023 -33.844 1 87.44 411 ALA A CA 1
ATOM 3114 C C . ALA A 1 411 ? 3.572 -7.625 -33.562 1 87.44 411 ALA A C 1
ATOM 3116 O O . ALA A 1 411 ? 3.982 -7.594 -32.375 1 87.44 411 ALA A O 1
ATOM 3117 N N . GLY A 1 412 ? 4.375 -7.492 -34.625 1 88.31 412 GLY A N 1
ATOM 3118 C CA . GLY A 1 412 ? 5.738 -7.02 -34.469 1 88.31 412 GLY A CA 1
ATOM 3119 C C . GLY A 1 412 ? 6.777 -8.109 -34.625 1 88.31 412 GLY A C 1
ATOM 3120 O O . GLY A 1 412 ? 6.469 -9.188 -35.156 1 88.31 412 GLY A O 1
ATOM 3121 N N . PRO A 1 413 ? 7.969 -7.805 -34.281 1 90.81 413 PRO A N 1
ATOM 3122 C CA . PRO A 1 413 ? 9.062 -8.766 -34.438 1 90.81 413 PRO A CA 1
ATOM 3123 C C . PRO A 1 413 ? 8.875 -10.023 -33.594 1 90.81 413 PRO A C 1
ATOM 3125 O O . PRO A 1 413 ? 8.297 -9.961 -32.5 1 90.81 413 PRO A O 1
ATOM 3128 N N . LYS A 1 414 ? 9.477 -11.047 -34.062 1 91.31 414 LYS A N 1
ATOM 3129 C CA . LYS A 1 414 ? 9.367 -12.344 -33.406 1 91.31 414 LYS A CA 1
ATOM 3130 C C . LYS A 1 414 ? 10.094 -12.344 -32.062 1 91.31 414 LYS A C 1
ATOM 3132 O O . LYS A 1 414 ? 9.695 -13.055 -31.125 1 91.31 414 LYS A O 1
ATOM 3137 N N . THR A 1 415 ? 11.172 -11.578 -32.062 1 93.75 415 THR A N 1
ATOM 3138 C CA . THR A 1 415 ? 11.977 -11.539 -30.844 1 93.75 415 THR A CA 1
ATOM 3139 C C . THR A 1 415 ? 11.836 -10.188 -30.141 1 93.75 415 THR A C 1
ATOM 3141 O O . THR A 1 415 ? 11.883 -9.141 -30.781 1 93.75 415 THR A O 1
ATOM 3144 N N . ARG A 1 416 ? 11.594 -10.266 -28.875 1 94.81 416 ARG A N 1
ATOM 3145 C CA . ARG A 1 416 ? 11.531 -9.07 -28.047 1 94.81 416 ARG A CA 1
ATOM 3146 C C . ARG A 1 416 ? 12.648 -9.078 -27 1 94.81 416 ARG A C 1
ATOM 3148 O O . ARG A 1 416 ? 12.953 -10.125 -26.422 1 94.81 416 ARG A O 1
ATOM 3155 N N . LEU A 1 417 ? 13.305 -7.945 -26.859 1 95.19 417 LEU A N 1
ATOM 3156 C CA . LEU A 1 417 ? 14.422 -7.82 -25.922 1 95.19 417 LEU A CA 1
ATOM 3157 C C . LEU A 1 417 ? 13.961 -7.191 -24.609 1 95.19 417 LEU A C 1
ATOM 3159 O O . LEU A 1 417 ? 13.234 -6.199 -24.609 1 95.19 417 LEU A O 1
ATOM 3163 N N . VAL A 1 418 ? 14.328 -7.785 -23.484 1 96.5 418 VAL A N 1
ATOM 3164 C CA . VAL A 1 418 ? 14.078 -7.254 -22.156 1 96.5 418 VAL A CA 1
ATOM 3165 C C . VAL A 1 418 ? 15.398 -6.98 -21.453 1 96.5 418 VAL A C 1
ATOM 3167 O O . VAL A 1 418 ? 16.109 -7.914 -21.047 1 96.5 418 VAL A O 1
ATOM 3170 N N . PRO A 1 419 ? 15.82 -5.719 -21.312 1 97.75 419 PRO A N 1
ATOM 3171 C CA . PRO A 1 419 ? 17.078 -5.41 -20.625 1 97.75 419 PRO A CA 1
ATOM 3172 C C . PRO A 1 419 ? 17.031 -5.746 -19.125 1 97.75 419 PRO A C 1
ATOM 3174 O O . PRO A 1 419 ? 16.156 -5.258 -18.406 1 97.75 419 PRO A O 1
ATOM 3177 N N . VAL A 1 420 ? 17.969 -6.551 -18.641 1 97.75 420 VAL A N 1
ATOM 3178 C CA . VAL A 1 420 ? 18.016 -7.031 -17.266 1 97.75 420 VAL A CA 1
ATOM 3179 C C . VAL A 1 420 ? 19.359 -6.672 -16.641 1 97.75 420 VAL A C 1
ATOM 3181 O O . VAL A 1 420 ? 20.391 -6.691 -17.312 1 97.75 420 VAL A O 1
ATOM 3184 N N . THR A 1 421 ? 19.391 -6.234 -15.398 1 97.5 421 THR A N 1
ATOM 3185 C CA . THR A 1 421 ? 20.609 -6.043 -14.609 1 97.5 421 THR A CA 1
ATOM 3186 C C . THR A 1 421 ? 20.453 -6.684 -13.227 1 97.5 421 THR A C 1
ATOM 3188 O O . THR A 1 421 ? 19.516 -7.43 -12.984 1 97.5 421 THR A O 1
ATOM 3191 N N . ALA A 1 422 ? 21.5 -6.574 -12.391 1 97.25 422 ALA A N 1
ATOM 3192 C CA . ALA A 1 422 ? 21.438 -7.234 -11.086 1 97.25 422 ALA A CA 1
ATOM 3193 C C . ALA A 1 422 ? 22.219 -6.449 -10.039 1 97.25 422 ALA A C 1
ATOM 3195 O O . ALA A 1 422 ? 23.125 -5.672 -10.383 1 97.25 422 ALA A O 1
ATOM 3196 N N . SER A 1 423 ? 21.859 -6.5 -8.867 1 95.94 423 SER A N 1
ATOM 3197 C CA . SER A 1 423 ? 22.562 -6.047 -7.668 1 95.94 423 SER A CA 1
ATOM 3198 C C . SER A 1 423 ? 22.203 -6.898 -6.457 1 95.94 423 SER A C 1
ATOM 3200 O O . SER A 1 423 ? 21.312 -7.738 -6.527 1 95.94 423 SER A O 1
ATOM 3202 N N . ILE A 1 424 ? 22.984 -6.723 -5.352 1 96.12 424 ILE A N 1
ATOM 3203 C CA . ILE A 1 424 ? 22.859 -7.711 -4.285 1 96.12 424 ILE A CA 1
ATOM 3204 C C . ILE A 1 424 ? 22.516 -7.008 -2.975 1 96.12 424 ILE A C 1
ATOM 3206 O O . ILE A 1 424 ? 23.297 -6.191 -2.479 1 96.12 424 ILE A O 1
ATOM 3210 N N . CYS A 1 425 ? 21.359 -7.281 -2.404 1 94.69 425 CYS A N 1
ATOM 3211 C CA . CYS A 1 425 ? 20.953 -7.039 -1.026 1 94.69 425 CYS A CA 1
ATOM 3212 C C . CYS A 1 425 ? 21.328 -5.629 -0.586 1 94.69 425 CYS A C 1
ATOM 3214 O O . CYS A 1 425 ? 20.781 -4.648 -1.097 1 94.69 425 CYS A O 1
ATOM 3216 N N . LEU A 1 426 ? 22.391 -5.422 0.196 1 93 426 LEU A N 1
ATOM 3217 C CA . LEU A 1 426 ? 22.75 -4.156 0.821 1 93 426 LEU A CA 1
ATOM 3218 C C . LEU A 1 426 ? 23 -3.082 -0.233 1 93 426 LEU A C 1
ATOM 3220 O O . LEU A 1 426 ? 22.922 -1.888 0.059 1 93 426 LEU A O 1
ATOM 3224 N N . ASP A 1 427 ? 23.281 -3.428 -1.497 1 93.38 427 ASP A N 1
ATOM 3225 C CA . ASP A 1 427 ? 23.469 -2.463 -2.576 1 93.38 427 ASP A CA 1
ATOM 3226 C C . ASP A 1 427 ? 22.219 -1.584 -2.74 1 93.38 427 ASP A C 1
ATOM 3228 O O . ASP A 1 427 ? 22.328 -0.431 -3.164 1 93.38 427 ASP A O 1
ATOM 3232 N N . PHE A 1 428 ? 21.125 -2.148 -2.361 1 94.94 428 PHE A N 1
ATOM 3233 C CA . PHE A 1 428 ? 19.859 -1.441 -2.58 1 94.94 428 PHE A CA 1
ATOM 3234 C C . PHE A 1 428 ? 19.656 -0.364 -1.522 1 94.94 428 PHE A C 1
ATOM 3236 O O . PHE A 1 428 ? 18.766 0.474 -1.649 1 94.94 428 PHE A O 1
ATOM 3243 N N . ALA A 1 429 ? 20.469 -0.36 -0.488 1 93.81 429 ALA A N 1
ATOM 3244 C CA . ALA A 1 429 ? 20.375 0.674 0.54 1 93.81 429 ALA A CA 1
ATOM 3245 C C . ALA A 1 429 ? 21.047 1.967 0.077 1 93.81 429 ALA A C 1
ATOM 3247 O O . ALA A 1 429 ? 20.875 3.02 0.696 1 93.81 429 ALA A O 1
ATOM 3248 N N . SER A 1 430 ? 21.734 1.835 -0.991 1 89.94 430 SER A N 1
ATOM 3249 C CA . SER A 1 430 ? 22.391 3.018 -1.552 1 89.94 430 SER A CA 1
ATOM 3250 C C . SER A 1 430 ? 21.516 3.656 -2.635 1 89.94 430 SER A C 1
ATOM 3252 O O . SER A 1 430 ? 21.078 2.975 -3.559 1 89.94 430 SER A O 1
ATOM 3254 N N . THR A 1 431 ? 21.391 4.957 -2.613 1 87.62 431 THR A N 1
ATOM 3255 C CA . THR A 1 431 ? 20.562 5.672 -3.586 1 87.62 431 THR A CA 1
ATOM 3256 C C . THR A 1 431 ? 21.312 5.836 -4.906 1 87.62 431 THR A C 1
ATOM 3258 O O . THR A 1 431 ? 20.719 6.188 -5.926 1 87.62 431 THR A O 1
ATOM 3261 N N . SER A 1 432 ? 22.594 5.516 -4.926 1 86.06 432 SER A N 1
ATOM 3262 C CA . SER A 1 432 ? 23.391 5.715 -6.125 1 86.06 432 SER A CA 1
ATOM 3263 C C . SER A 1 432 ? 23.75 4.383 -6.777 1 86.06 432 SER A C 1
ATOM 3265 O O . SER A 1 432 ? 24.578 4.336 -7.695 1 86.06 432 SER A O 1
ATOM 3267 N N . SER A 1 433 ? 23.125 3.357 -6.355 1 86.56 433 SER A N 1
ATOM 3268 C CA . SER A 1 433 ? 23.5 2.023 -6.812 1 86.56 433 SER A CA 1
ATOM 3269 C C . SER A 1 433 ? 23.312 1.879 -8.32 1 86.56 433 SER A C 1
ATOM 3271 O O . SER A 1 433 ? 24.062 1.156 -8.977 1 86.56 433 SER A O 1
ATOM 3273 N N . PHE A 1 434 ? 22.359 2.578 -8.875 1 89.19 434 PHE A N 1
ATOM 3274 C CA . PHE A 1 434 ? 22.016 2.316 -10.266 1 89.19 434 PHE A CA 1
ATOM 3275 C C . PHE A 1 434 ? 22.203 3.57 -11.117 1 89.19 434 PHE A C 1
ATOM 3277 O O . PHE A 1 434 ? 22.016 3.535 -12.336 1 89.19 434 PHE A O 1
ATOM 3284 N N . THR A 1 435 ? 22.625 4.668 -10.516 1 85.5 435 THR A N 1
ATOM 3285 C CA . THR A 1 435 ? 22.812 5.926 -11.234 1 85.5 435 THR A CA 1
ATOM 3286 C C . THR A 1 435 ? 23.922 5.805 -12.266 1 85.5 435 THR A C 1
ATOM 3288 O O . THR A 1 435 ? 23.969 6.551 -13.242 1 85.5 435 THR A O 1
ATOM 3291 N N . PRO A 1 436 ? 24.875 4.848 -12.125 1 85.12 436 PRO A N 1
ATOM 3292 C CA . PRO A 1 436 ? 25.938 4.723 -13.125 1 85.12 436 PRO A CA 1
ATOM 3293 C C . PRO A 1 436 ? 25.484 3.988 -14.383 1 85.12 436 PRO A C 1
ATOM 3295 O O . PRO A 1 436 ? 26.203 3.979 -15.391 1 85.12 436 PRO A O 1
ATOM 3298 N N . LEU A 1 437 ? 24.344 3.361 -14.336 1 90.06 437 LEU A N 1
ATOM 3299 C CA . LEU A 1 437 ? 23.844 2.662 -15.516 1 90.06 437 LEU A CA 1
ATOM 3300 C C . LEU A 1 437 ? 23.547 3.645 -16.641 1 90.06 437 LEU A C 1
ATOM 3302 O O . LEU A 1 437 ? 23 4.723 -16.391 1 90.06 437 LEU A O 1
ATOM 3306 N N . GLU A 1 438 ? 23.922 3.312 -17.844 1 89.31 438 GLU A N 1
ATOM 3307 C CA . GLU A 1 438 ? 23.75 4.211 -18.969 1 89.31 438 GLU A CA 1
ATOM 3308 C C . GLU A 1 438 ? 22.297 4.203 -19.453 1 89.31 438 GLU A C 1
ATOM 3310 O O . GLU A 1 438 ? 21.812 5.195 -20.016 1 89.31 438 GLU A O 1
ATOM 3315 N N . ASN A 1 439 ? 21.703 3.062 -19.297 1 94.19 439 ASN A N 1
ATOM 3316 C CA . ASN A 1 439 ? 20.312 2.902 -19.703 1 94.19 439 ASN A CA 1
ATOM 3317 C C . ASN A 1 439 ? 19.469 2.352 -18.562 1 94.19 439 ASN A C 1
ATOM 3319 O O . ASN A 1 439 ? 20 1.84 -17.578 1 94.19 439 ASN A O 1
ATOM 3323 N N . ARG A 1 440 ? 18.188 2.564 -18.766 1 94.31 440 ARG A N 1
ATOM 3324 C CA . ARG A 1 440 ? 17.234 2.008 -17.812 1 94.31 440 ARG A CA 1
ATOM 3325 C C . ARG A 1 440 ? 17.047 0.512 -18.031 1 94.31 440 ARG A C 1
ATOM 3327 O O . ARG A 1 440 ? 16.812 0.074 -19.156 1 94.31 440 ARG A O 1
ATOM 3334 N N . ALA A 1 441 ? 17.25 -0.261 -17.047 1 96.75 441 ALA A N 1
ATOM 3335 C CA . ALA A 1 441 ? 16.891 -1.677 -17.094 1 96.75 441 ALA A CA 1
ATOM 3336 C C . ALA A 1 441 ? 15.391 -1.872 -16.875 1 96.75 441 ALA A C 1
ATOM 3338 O O . ALA A 1 441 ? 14.758 -1.103 -16.141 1 96.75 441 ALA A O 1
ATOM 3339 N N . ALA A 1 442 ? 14.836 -2.902 -17.562 1 97.38 442 ALA A N 1
ATOM 3340 C CA . ALA A 1 442 ? 13.438 -3.242 -17.344 1 97.38 442 ALA A CA 1
ATOM 3341 C C . ALA A 1 442 ? 13.258 -4.02 -16.047 1 97.38 442 ALA A C 1
ATOM 3343 O O . ALA A 1 442 ? 12.258 -3.84 -15.336 1 97.38 442 ALA A O 1
ATOM 3344 N N . VAL A 1 443 ? 14.219 -4.891 -15.789 1 97.81 443 VAL A N 1
ATOM 3345 C CA . VAL A 1 443 ? 14.141 -5.754 -14.617 1 97.81 443 VAL A CA 1
ATOM 3346 C C . VAL A 1 443 ? 15.484 -5.746 -13.883 1 97.81 443 VAL A C 1
ATOM 3348 O O . VAL A 1 443 ? 16.547 -5.836 -14.508 1 97.81 443 VAL A O 1
ATOM 3351 N N . ILE A 1 444 ? 15.469 -5.566 -12.625 1 98.12 444 ILE A N 1
ATOM 3352 C CA . ILE A 1 444 ? 16.641 -5.703 -11.773 1 98.12 444 ILE A CA 1
ATOM 3353 C C . ILE A 1 444 ? 16.516 -6.957 -10.906 1 98.12 444 ILE A C 1
ATOM 3355 O O . ILE A 1 444 ? 15.586 -7.074 -10.109 1 98.12 444 ILE A O 1
ATOM 3359 N N . LEU A 1 445 ? 17.375 -7.938 -11.109 1 98.69 445 LEU A N 1
ATOM 3360 C CA . LEU A 1 445 ? 17.438 -9.125 -10.273 1 98.69 445 LEU A CA 1
ATOM 3361 C C . LEU A 1 445 ? 18.125 -8.828 -8.945 1 98.69 445 LEU A C 1
ATOM 3363 O O . LEU A 1 445 ? 19.25 -8.312 -8.922 1 98.69 445 LEU A O 1
ATOM 3367 N N . ALA A 1 446 ? 17.453 -9.117 -7.852 1 98.62 446 ALA A N 1
ATOM 3368 C CA . ALA A 1 446 ? 17.922 -8.68 -6.539 1 98.62 446 ALA A CA 1
ATOM 3369 C C . ALA A 1 446 ? 17.984 -9.844 -5.562 1 98.62 446 ALA A C 1
ATOM 3371 O O . ALA A 1 446 ? 17.109 -9.992 -4.703 1 98.62 446 ALA A O 1
ATOM 3372 N N . PRO A 1 447 ? 19.078 -10.672 -5.605 1 98.5 447 PRO A N 1
ATOM 3373 C CA . PRO A 1 447 ? 19.25 -11.688 -4.57 1 98.5 447 PRO A CA 1
ATOM 3374 C C . PRO A 1 447 ? 19.547 -11.086 -3.197 1 98.5 447 PRO A C 1
ATOM 3376 O O . PRO A 1 447 ? 20.266 -10.078 -3.098 1 98.5 447 PRO A O 1
ATOM 3379 N N . ALA A 1 448 ? 18.969 -11.664 -2.215 1 97.75 448 ALA A N 1
ATOM 3380 C CA . ALA A 1 448 ? 19.141 -11.148 -0.86 1 97.75 448 ALA A CA 1
ATOM 3381 C C . ALA A 1 448 ? 19.203 -12.281 0.158 1 97.75 448 ALA A C 1
ATOM 3383 O O . ALA A 1 448 ? 18.75 -13.398 -0.119 1 97.75 448 ALA A O 1
ATOM 3384 N N . LYS A 1 449 ? 19.844 -12.047 1.247 1 95.5 449 LYS A N 1
ATOM 3385 C CA . LYS A 1 449 ? 19.906 -12.922 2.418 1 95.5 449 LYS A CA 1
ATOM 3386 C C . LYS A 1 449 ? 19.922 -12.109 3.707 1 95.5 449 LYS A C 1
ATOM 3388 O O . LYS A 1 449 ? 20.969 -11.586 4.105 1 95.5 449 LYS A O 1
ATOM 3393 N N . THR A 1 450 ? 18.812 -11.984 4.332 1 92.31 450 THR A N 1
ATOM 3394 C CA . THR A 1 450 ? 18.703 -11.203 5.555 1 92.31 450 THR A CA 1
ATOM 3395 C C . THR A 1 450 ? 18.609 -12.109 6.777 1 92.31 450 THR A C 1
ATOM 3397 O O . THR A 1 450 ? 18.172 -13.258 6.672 1 92.31 450 THR A O 1
ATOM 3400 N N . TRP A 1 451 ? 18.984 -11.625 7.988 1 86.94 451 TRP A N 1
ATOM 3401 C CA . TRP A 1 451 ? 19.125 -12.516 9.133 1 86.94 451 TRP A CA 1
ATOM 3402 C C . TRP A 1 451 ? 17.938 -12.383 10.078 1 86.94 451 TRP A C 1
ATOM 3404 O O . TRP A 1 451 ? 17.828 -13.125 11.062 1 86.94 451 TRP A O 1
ATOM 3414 N N . HIS A 1 452 ? 17.094 -11.461 9.82 1 88.5 452 HIS A N 1
ATOM 3415 C CA . HIS A 1 452 ? 15.906 -11.242 10.641 1 88.5 452 HIS A CA 1
ATOM 3416 C C . HIS A 1 452 ? 14.766 -10.656 9.812 1 88.5 452 HIS A C 1
ATOM 3418 O O . HIS A 1 452 ? 15 -9.852 8.906 1 88.5 452 HIS A O 1
ATOM 3424 N N . PRO A 1 453 ? 13.523 -11 10.172 1 87.88 453 PRO A N 1
ATOM 3425 C CA . PRO A 1 453 ? 12.375 -10.5 9.398 1 87.88 453 PRO A CA 1
ATOM 3426 C C . PRO A 1 453 ? 12.32 -8.977 9.344 1 87.88 453 PRO A C 1
ATOM 3428 O O . PRO A 1 453 ? 11.984 -8.406 8.305 1 87.88 453 PRO A O 1
ATOM 3431 N N . SER A 1 454 ? 12.625 -8.305 10.414 1 88.75 454 SER A N 1
ATOM 3432 C CA . SER A 1 454 ? 12.57 -6.848 10.422 1 88.75 454 SER A CA 1
ATOM 3433 C C . SER A 1 454 ? 13.625 -6.258 9.492 1 88.75 454 SER A C 1
ATOM 3435 O O . SER A 1 454 ? 13.414 -5.203 8.891 1 88.75 454 SER A O 1
ATOM 3437 N N . VAL A 1 455 ? 14.766 -6.918 9.391 1 90.38 455 VAL A N 1
ATOM 3438 C CA . VAL A 1 455 ? 15.797 -6.48 8.461 1 90.38 455 VAL A CA 1
ATOM 3439 C C . VAL A 1 455 ? 15.336 -6.742 7.023 1 90.38 455 VAL A C 1
ATOM 3441 O O . VAL A 1 455 ? 15.586 -5.93 6.129 1 90.38 455 VAL A O 1
ATOM 3444 N N . GLY A 1 456 ? 14.727 -7.902 6.906 1 93.44 456 GLY A N 1
ATOM 3445 C CA . GLY A 1 456 ? 14.148 -8.203 5.605 1 93.44 456 GLY A CA 1
ATOM 3446 C C . GLY A 1 456 ? 13.18 -7.148 5.121 1 93.44 456 GLY A C 1
ATOM 3447 O O . GLY A 1 456 ? 13.211 -6.75 3.957 1 93.44 456 GLY A O 1
ATOM 3448 N N . LEU A 1 457 ? 12.367 -6.711 6.043 1 93.38 457 LEU A N 1
ATOM 3449 C CA . LEU A 1 457 ? 11.406 -5.668 5.715 1 93.38 457 LEU A CA 1
ATOM 3450 C C . LEU A 1 457 ? 12.109 -4.359 5.379 1 93.38 457 LEU A C 1
ATOM 3452 O O . LEU A 1 457 ? 11.703 -3.648 4.457 1 93.38 457 LEU A O 1
ATOM 3456 N N . ALA A 1 458 ? 13.078 -4.047 6.172 1 94.38 458 ALA A N 1
ATOM 3457 C CA . ALA A 1 458 ? 13.836 -2.822 5.926 1 94.38 458 ALA A CA 1
ATOM 3458 C C . ALA A 1 458 ? 14.469 -2.836 4.535 1 94.38 458 ALA A C 1
ATOM 3460 O O . ALA A 1 458 ? 14.367 -1.855 3.795 1 94.38 458 ALA A O 1
ATOM 3461 N N . MET A 1 459 ? 15.031 -3.918 4.18 1 95.62 459 MET A N 1
ATOM 3462 C CA . MET A 1 459 ? 15.703 -4.027 2.887 1 95.62 459 MET A CA 1
ATOM 3463 C C . MET A 1 459 ? 14.688 -4.051 1.747 1 95.62 459 MET A C 1
ATOM 3465 O O . MET A 1 459 ? 14.953 -3.523 0.665 1 95.62 459 MET A O 1
ATOM 3469 N N . TRP A 1 460 ? 13.586 -4.656 1.999 1 96.25 460 TRP A N 1
ATOM 3470 C CA . TRP A 1 460 ? 12.5 -4.668 1.028 1 96.25 460 TRP A CA 1
ATOM 3471 C C . TRP A 1 460 ? 12.047 -3.25 0.699 1 96.25 460 TRP A C 1
ATOM 3473 O O . TRP A 1 460 ? 11.82 -2.918 -0.468 1 96.25 460 TRP A O 1
ATOM 3483 N N . GLU A 1 461 ? 11.906 -2.463 1.714 1 95.94 461 GLU A N 1
ATOM 3484 C CA . GLU A 1 461 ? 11.492 -1.08 1.504 1 95.94 461 GLU A CA 1
ATOM 3485 C C . GLU A 1 461 ? 12.531 -0.309 0.693 1 95.94 461 GLU A C 1
ATOM 3487 O O . GLU A 1 461 ? 12.18 0.576 -0.091 1 95.94 461 GLU A O 1
ATOM 3492 N N . GLN A 1 462 ? 13.781 -0.626 0.888 1 96.31 462 GLN A N 1
ATOM 3493 C CA . GLN A 1 462 ? 14.82 -0.012 0.067 1 96.31 462 GLN A CA 1
ATOM 3494 C C . GLN A 1 462 ? 14.703 -0.448 -1.391 1 96.31 462 GLN A C 1
ATOM 3496 O O . GLN A 1 462 ? 14.875 0.363 -2.303 1 96.31 462 GLN A O 1
ATOM 3501 N N . ALA A 1 463 ? 14.43 -1.705 -1.594 1 97.19 463 ALA A N 1
ATOM 3502 C CA . ALA A 1 463 ? 14.227 -2.209 -2.949 1 97.19 463 ALA A CA 1
ATOM 3503 C C . ALA A 1 463 ? 13.07 -1.489 -3.639 1 97.19 463 ALA A C 1
ATOM 3505 O O . ALA A 1 463 ? 13.172 -1.131 -4.816 1 97.19 463 ALA A O 1
ATOM 3506 N N . LYS A 1 464 ? 12.016 -1.294 -2.885 1 96.31 464 LYS A N 1
ATOM 3507 C CA . LYS A 1 464 ? 10.867 -0.564 -3.414 1 96.31 464 LYS A CA 1
ATOM 3508 C C . LYS A 1 464 ? 11.258 0.854 -3.82 1 96.31 464 LYS A C 1
ATOM 3510 O O . LYS A 1 464 ? 10.805 1.354 -4.852 1 96.31 464 LYS A O 1
ATOM 3515 N N . ALA A 1 465 ? 12.023 1.445 -2.982 1 95.88 465 ALA A N 1
ATOM 3516 C CA . ALA A 1 465 ? 12.461 2.807 -3.273 1 95.88 465 ALA A CA 1
ATOM 3517 C C . ALA A 1 465 ? 13.273 2.855 -4.566 1 95.88 465 ALA A C 1
ATOM 3519 O O . ALA A 1 465 ? 13.07 3.742 -5.398 1 95.88 465 ALA A O 1
ATOM 3520 N N . ARG A 1 466 ? 14.164 1.898 -4.758 1 95.69 466 ARG A N 1
ATOM 3521 C CA . ARG A 1 466 ? 14.977 1.842 -5.973 1 95.69 466 ARG A CA 1
ATOM 3522 C C . ARG A 1 466 ? 14.102 1.588 -7.199 1 95.69 466 ARG A C 1
ATOM 3524 O O . ARG A 1 466 ? 14.352 2.146 -8.266 1 95.69 466 ARG A O 1
ATOM 3531 N N . ALA A 1 467 ? 13.125 0.724 -6.996 1 96.19 467 ALA A N 1
ATOM 3532 C CA . ALA A 1 467 ? 12.211 0.471 -8.102 1 96.19 467 ALA A CA 1
ATOM 3533 C C . ALA A 1 467 ? 11.516 1.756 -8.547 1 96.19 467 ALA A C 1
ATOM 3535 O O . ALA A 1 467 ? 11.43 2.037 -9.742 1 96.19 467 ALA A O 1
ATOM 3536 N N . ALA A 1 468 ? 11.062 2.531 -7.602 1 93.75 468 ALA A N 1
ATOM 3537 C CA . ALA A 1 468 ? 10.375 3.783 -7.895 1 93.75 468 ALA A CA 1
ATOM 3538 C C . ALA A 1 468 ? 11.32 4.801 -8.523 1 93.75 468 ALA A C 1
ATOM 3540 O O . ALA A 1 468 ? 10.922 5.562 -9.406 1 93.75 468 ALA A O 1
ATOM 3541 N N . GLU A 1 469 ? 12.531 4.855 -8.07 1 94.38 469 GLU A N 1
ATOM 3542 C CA . GLU A 1 469 ? 13.516 5.82 -8.547 1 94.38 469 GLU A CA 1
ATOM 3543 C C . GLU A 1 469 ? 13.984 5.477 -9.961 1 94.38 469 GLU A C 1
ATOM 3545 O O . GLU A 1 469 ? 14.164 6.367 -10.789 1 94.38 469 GLU A O 1
ATOM 3550 N N . THR A 1 470 ? 14.125 4.18 -10.266 1 94.19 470 THR A N 1
ATOM 3551 C CA . THR A 1 470 ? 14.695 3.756 -11.531 1 94.19 470 THR A CA 1
ATOM 3552 C C . THR A 1 470 ? 13.602 3.514 -12.57 1 94.19 470 THR A C 1
ATOM 3554 O O . THR A 1 470 ? 13.859 3.535 -13.773 1 94.19 470 THR A O 1
ATOM 3557 N N . GLY A 1 471 ? 12.391 3.232 -12.062 1 93.06 471 GLY A N 1
ATOM 3558 C CA . GLY A 1 471 ? 11.328 2.846 -12.969 1 93.06 471 GLY A CA 1
ATOM 3559 C C . GLY A 1 471 ? 11.43 1.406 -13.438 1 93.06 471 GLY A C 1
ATOM 3560 O O . GLY A 1 471 ? 10.734 0.997 -14.367 1 93.06 471 GLY A O 1
ATOM 3561 N N . ALA A 1 472 ? 12.336 0.618 -12.844 1 95.94 472 ALA A N 1
ATOM 3562 C CA . ALA A 1 472 ? 12.516 -0.794 -13.172 1 95.94 472 ALA A CA 1
ATOM 3563 C C . ALA A 1 472 ? 11.68 -1.679 -12.25 1 95.94 472 ALA A C 1
ATOM 3565 O O . ALA A 1 472 ? 11.234 -1.235 -11.188 1 95.94 472 ALA A O 1
ATOM 3566 N N . SER A 1 473 ? 11.383 -2.918 -12.711 1 96.38 473 SER A N 1
ATOM 3567 C CA . SER A 1 473 ? 10.836 -3.945 -11.836 1 96.38 473 SER A CA 1
ATOM 3568 C C . SER A 1 473 ? 11.938 -4.668 -11.07 1 96.38 473 SER A C 1
ATOM 3570 O O . SER A 1 473 ? 12.93 -5.102 -11.664 1 96.38 473 SER A O 1
ATOM 3572 N N . ILE A 1 474 ? 11.82 -4.727 -9.805 1 98.06 474 ILE A N 1
ATOM 3573 C CA . ILE A 1 474 ? 12.82 -5.422 -9 1 98.06 474 ILE A CA 1
ATOM 3574 C C . ILE A 1 474 ? 12.281 -6.789 -8.578 1 98.06 474 ILE A C 1
ATOM 3576 O O . ILE A 1 474 ? 11.172 -6.891 -8.047 1 98.06 474 ILE A O 1
ATOM 3580 N N . VAL A 1 475 ? 12.961 -7.852 -8.883 1 98.44 475 VAL A N 1
ATOM 3581 C CA . VAL A 1 475 ? 12.68 -9.203 -8.406 1 98.44 475 VAL A CA 1
ATOM 3582 C C . VAL A 1 475 ? 13.531 -9.5 -7.168 1 98.44 475 VAL A C 1
ATOM 3584 O O . VAL A 1 475 ? 14.727 -9.766 -7.277 1 98.44 475 VAL A O 1
ATOM 3587 N N . TRP A 1 476 ? 12.938 -9.422 -6.043 1 98.56 476 TRP A N 1
ATOM 3588 C CA . TRP A 1 476 ? 13.602 -9.578 -4.754 1 98.56 476 TRP A CA 1
ATOM 3589 C C . TRP A 1 476 ? 13.516 -11.023 -4.266 1 98.56 476 TRP A C 1
ATOM 3591 O O . TRP A 1 476 ? 12.422 -11.539 -4.035 1 98.56 476 TRP A O 1
ATOM 3601 N N . CYS A 1 477 ? 14.609 -11.742 -4.145 1 98.5 477 CYS A N 1
ATOM 3602 C CA . CYS A 1 477 ? 14.68 -13.133 -3.705 1 98.5 477 CYS A CA 1
ATOM 3603 C C . CYS A 1 477 ? 15.523 -13.266 -2.445 1 98.5 477 CYS A C 1
ATOM 3605 O O . CYS A 1 477 ? 16.75 -13.336 -2.523 1 98.5 477 CYS A O 1
ATOM 3607 N N . ASP A 1 478 ? 14.906 -13.352 -1.313 1 97.75 478 ASP A N 1
ATOM 3608 C CA . ASP A 1 478 ? 15.57 -13.367 -0.015 1 97.75 478 ASP A CA 1
ATOM 3609 C C . ASP A 1 478 ? 15.562 -14.766 0.594 1 97.75 478 ASP A C 1
ATOM 3611 O O . ASP A 1 478 ? 14.508 -15.266 0.994 1 97.75 478 ASP A O 1
ATOM 3615 N N . GLY A 1 479 ? 16.719 -15.367 0.748 1 95.38 479 GLY A N 1
ATOM 3616 C CA . GLY A 1 479 ? 16.844 -16.703 1.29 1 95.38 479 GLY A CA 1
ATOM 3617 C C . GLY A 1 479 ? 17.281 -16.734 2.742 1 95.38 479 GLY A C 1
ATOM 3618 O O . GLY A 1 479 ? 17.797 -17.734 3.229 1 95.38 479 GLY A O 1
ATOM 3619 N N . GLY A 1 480 ? 17.156 -15.625 3.414 1 92.19 480 GLY A N 1
ATOM 3620 C CA . GLY A 1 480 ? 17.578 -15.539 4.805 1 92.19 480 GLY A CA 1
ATOM 3621 C C . GLY A 1 480 ? 16.531 -16.078 5.77 1 92.19 480 GLY A C 1
ATOM 3622 O O . GLY A 1 480 ? 15.539 -16.672 5.352 1 92.19 480 GLY A O 1
ATOM 3623 N N . ARG A 1 481 ? 16.812 -15.93 7.07 1 86.19 481 ARG A N 1
ATOM 3624 C CA . ARG A 1 481 ? 15.898 -16.375 8.117 1 86.19 481 ARG A CA 1
ATOM 3625 C C . ARG A 1 481 ? 14.648 -15.5 8.164 1 86.19 481 ARG A C 1
ATOM 3627 O O . ARG A 1 481 ? 14.719 -14.336 8.578 1 86.19 481 ARG A O 1
ATOM 3634 N N . GLY A 1 482 ? 13.547 -16.125 7.746 1 86.06 482 GLY A N 1
ATOM 3635 C CA . GLY A 1 482 ? 12.336 -15.336 7.695 1 86.06 482 GLY A CA 1
ATOM 3636 C C . GLY A 1 482 ? 12.344 -14.297 6.594 1 86.06 482 GLY A C 1
ATOM 3637 O O . GLY A 1 482 ? 11.656 -13.273 6.688 1 86.06 482 GLY A O 1
ATOM 3638 N N . GLY A 1 483 ? 13.172 -14.547 5.641 1 91.5 483 GLY A N 1
ATOM 3639 C CA . GLY A 1 483 ? 13.305 -13.594 4.551 1 91.5 483 GLY A CA 1
ATOM 3640 C C . GLY A 1 483 ? 12.031 -13.406 3.754 1 91.5 483 GLY A C 1
ATOM 3641 O O . GLY A 1 483 ? 11.141 -14.266 3.785 1 91.5 483 GLY A O 1
ATOM 3642 N N . LEU A 1 484 ? 11.891 -12.234 3.139 1 94.12 484 LEU A N 1
ATOM 3643 C CA . LEU A 1 484 ? 10.734 -11.93 2.301 1 94.12 484 LEU A CA 1
ATOM 3644 C C . LEU A 1 484 ? 11.148 -11.789 0.839 1 94.12 484 LEU A C 1
ATOM 3646 O O . LEU A 1 484 ? 12.195 -11.211 0.538 1 94.12 484 LEU A O 1
ATOM 3650 N N . SER A 1 485 ? 10.406 -12.367 -0.075 1 96.38 485 SER A N 1
ATOM 3651 C CA . SER A 1 485 ? 10.625 -12.266 -1.514 1 96.38 485 SER A CA 1
ATOM 3652 C C . SER A 1 485 ? 9.406 -11.695 -2.227 1 96.38 485 SER A C 1
ATOM 3654 O O . SER A 1 485 ? 8.273 -11.867 -1.768 1 96.38 485 SER A O 1
ATOM 3656 N N . GLY A 1 486 ? 9.68 -11.031 -3.23 1 95.38 486 GLY A N 1
ATOM 3657 C CA . GLY A 1 486 ? 8.57 -10.43 -3.959 1 95.38 486 GLY A CA 1
ATOM 3658 C C . GLY A 1 486 ? 9.016 -9.586 -5.141 1 95.38 486 GLY A C 1
ATOM 3659 O O . GLY A 1 486 ? 10.148 -9.734 -5.621 1 95.38 486 GLY A O 1
ATOM 3660 N N . VAL A 1 487 ? 8.094 -8.812 -5.711 1 96.12 487 VAL A N 1
ATOM 3661 C CA . VAL A 1 487 ? 8.359 -7.961 -6.867 1 96.12 487 VAL A CA 1
ATOM 3662 C C . VAL A 1 487 ? 7.93 -6.527 -6.562 1 96.12 487 VAL A C 1
ATOM 3664 O O . VAL A 1 487 ? 6.898 -6.301 -5.926 1 96.12 487 VAL A O 1
ATOM 3667 N N . ALA A 1 488 ? 8.742 -5.625 -6.844 1 95.38 488 ALA A N 1
ATOM 3668 C CA . ALA A 1 488 ? 8.438 -4.203 -6.723 1 95.38 488 ALA A CA 1
ATOM 3669 C C . ALA A 1 488 ? 8.492 -3.51 -8.078 1 95.38 488 ALA A C 1
ATOM 3671 O O . ALA A 1 488 ? 9.469 -3.66 -8.82 1 95.38 488 ALA A O 1
ATOM 3672 N N . GLU A 1 489 ? 7.418 -2.791 -8.445 1 90.62 489 GLU A N 1
ATOM 3673 C CA . GLU A 1 489 ? 7.305 -2.08 -9.719 1 90.62 489 GLU A CA 1
ATOM 3674 C C . GLU A 1 489 ? 6.77 -0.666 -9.508 1 90.62 489 GLU A C 1
ATOM 3676 O O . GLU A 1 489 ? 5.555 -0.457 -9.461 1 90.62 489 GLU A O 1
ATOM 3681 N N . GLY A 1 490 ? 7.637 0.287 -9.523 1 80.38 490 GLY A N 1
ATOM 3682 C CA . GLY A 1 490 ? 7.16 1.65 -9.344 1 80.38 490 GLY A CA 1
ATOM 3683 C C . GLY A 1 490 ? 6.34 1.84 -8.086 1 80.38 490 GLY A C 1
ATOM 3684 O O . GLY A 1 490 ? 6.875 1.78 -6.977 1 80.38 490 GLY A O 1
ATOM 3685 N N . ARG A 1 491 ? 4.984 1.938 -8.32 1 77.56 491 ARG A N 1
ATOM 3686 C CA . ARG A 1 491 ? 4.105 2.213 -7.188 1 77.56 491 ARG A CA 1
ATOM 3687 C C . ARG A 1 491 ? 3.4 0.943 -6.723 1 77.56 491 ARG A C 1
ATOM 3689 O O . ARG A 1 491 ? 2.619 0.976 -5.77 1 77.56 491 ARG A O 1
ATOM 3696 N N . TYR A 1 492 ? 3.744 -0.137 -7.418 1 86 492 TYR A N 1
ATOM 3697 C CA . TYR A 1 492 ? 3.178 -1.428 -7.043 1 86 492 TYR A CA 1
ATOM 3698 C C . TYR A 1 492 ? 4.25 -2.355 -6.488 1 86 492 TYR A C 1
ATOM 3700 O O . TYR A 1 492 ? 5.387 -2.359 -6.969 1 86 492 TYR A O 1
ATOM 3708 N N . SER A 1 493 ? 3.943 -2.967 -5.426 1 90.88 493 SER A N 1
ATOM 3709 C CA . SER A 1 493 ? 4.824 -3.986 -4.867 1 90.88 493 SER A CA 1
ATOM 3710 C C . SER A 1 493 ? 4.027 -5.133 -4.254 1 90.88 493 SER A C 1
ATOM 3712 O O . SER A 1 493 ? 2.879 -4.945 -3.844 1 90.88 493 SER A O 1
ATOM 3714 N N . GLU A 1 494 ? 4.648 -6.289 -4.297 1 90.12 494 GLU A N 1
ATOM 3715 C CA . GLU A 1 494 ? 4.004 -7.484 -3.758 1 90.12 494 GLU A CA 1
ATOM 3716 C C . GLU A 1 494 ? 5.012 -8.391 -3.061 1 90.12 494 GLU A C 1
ATOM 3718 O O . GLU A 1 494 ? 6.062 -8.711 -3.623 1 90.12 494 GLU A O 1
ATOM 3723 N N . ILE A 1 495 ? 4.711 -8.656 -1.815 1 91.56 495 ILE A N 1
ATOM 3724 C CA . ILE A 1 495 ? 5.43 -9.734 -1.151 1 91.56 495 ILE A CA 1
ATOM 3725 C C . ILE A 1 495 ? 4.828 -11.078 -1.551 1 91.56 495 ILE A C 1
ATOM 3727 O O . ILE A 1 495 ? 3.703 -11.398 -1.161 1 91.56 495 ILE A O 1
ATOM 3731 N N . VAL A 1 496 ? 5.539 -11.828 -2.301 1 90.25 496 VAL A N 1
ATOM 3732 C CA . VAL A 1 496 ? 5.016 -13.062 -2.875 1 90.25 496 VAL A CA 1
ATOM 3733 C C . VAL A 1 496 ? 5.227 -14.219 -1.898 1 90.25 496 VAL A C 1
ATOM 3735 O O . VAL A 1 496 ? 4.387 -15.117 -1.805 1 90.25 496 VAL A O 1
ATOM 3738 N N . GLN A 1 497 ? 6.355 -14.18 -1.192 1 90.44 497 GLN A N 1
ATOM 3739 C CA . GLN A 1 497 ? 6.719 -15.297 -0.327 1 90.44 497 GLN A CA 1
ATOM 3740 C C . GLN A 1 497 ? 7.465 -14.812 0.914 1 90.44 497 GLN A C 1
ATOM 3742 O O . GLN A 1 497 ? 8.328 -13.938 0.825 1 90.44 497 GLN A O 1
ATOM 3747 N N . VAL A 1 498 ? 7.004 -15.328 2.066 1 90.25 498 VAL A N 1
ATOM 3748 C CA . VAL A 1 498 ? 7.754 -15.148 3.305 1 90.25 498 VAL A CA 1
ATOM 3749 C C . VAL A 1 498 ? 8.312 -16.484 3.773 1 90.25 498 VAL A C 1
ATOM 3751 O O . VAL A 1 498 ? 7.574 -17.469 3.887 1 90.25 498 VAL A O 1
ATOM 3754 N N . GLY A 1 499 ? 9.625 -16.484 4 1 88.56 499 GLY A N 1
ATOM 3755 C CA . GLY A 1 499 ? 10.258 -17.734 4.375 1 88.56 499 GLY A CA 1
ATOM 3756 C C . GLY A 1 499 ? 10.617 -18.609 3.18 1 88.56 499 GLY A C 1
ATOM 3757 O O . GLY A 1 499 ? 10.68 -18.109 2.049 1 88.56 499 GLY A O 1
ATOM 3758 N N . PRO A 1 500 ? 10.945 -19.859 3.469 1 88.69 500 PRO A N 1
ATOM 3759 C CA . PRO A 1 500 ? 11.344 -20.766 2.385 1 88.69 500 PRO A CA 1
ATOM 3760 C C . PRO A 1 500 ? 10.18 -21.141 1.47 1 88.69 500 PRO A C 1
ATOM 3762 O O . PRO A 1 500 ? 9.016 -20.969 1.842 1 88.69 500 PRO A O 1
ATOM 3765 N N . GLY A 1 501 ? 10.492 -21.656 0.267 1 89.94 501 GLY A N 1
ATOM 3766 C CA . GLY A 1 501 ? 9.531 -22.016 -0.763 1 89.94 501 GLY A CA 1
ATOM 3767 C C . GLY A 1 501 ? 9.68 -21.203 -2.033 1 89.94 501 GLY A C 1
ATOM 3768 O O . GLY A 1 501 ? 9.594 -19.969 -2.002 1 89.94 501 GLY A O 1
ATOM 3769 N N . SER A 1 502 ? 9.859 -21.922 -3.092 1 93.62 502 SER A N 1
ATOM 3770 C CA . SER A 1 502 ? 10.07 -21.25 -4.375 1 93.62 502 SER A CA 1
ATOM 3771 C C . SER A 1 502 ? 8.773 -20.641 -4.902 1 93.62 502 SER A C 1
ATOM 3773 O O . SER A 1 502 ? 7.684 -21.094 -4.547 1 93.62 502 SER A O 1
ATOM 3775 N N . TRP A 1 503 ? 8.891 -19.641 -5.621 1 91.69 503 TRP A N 1
ATOM 3776 C CA . TRP A 1 503 ? 7.723 -19 -6.223 1 91.69 503 TRP A CA 1
ATOM 3777 C C . TRP A 1 503 ? 8.023 -18.531 -7.641 1 91.69 503 TRP A C 1
ATOM 3779 O O . TRP A 1 503 ? 9.188 -18.391 -8.016 1 91.69 503 TRP A O 1
ATOM 3789 N N . SER A 1 504 ? 7.027 -18.469 -8.5 1 92.44 504 SER A N 1
ATOM 3790 C CA . SER A 1 504 ? 7.078 -17.953 -9.859 1 92.44 504 SER A CA 1
ATOM 3791 C C . SER A 1 504 ? 5.965 -16.953 -10.109 1 92.44 504 SER A C 1
ATOM 3793 O O . SER A 1 504 ? 4.859 -17.094 -9.586 1 92.44 504 SER A O 1
ATOM 3795 N N . LYS A 1 505 ? 6.289 -15.953 -10.859 1 90.5 505 LYS A N 1
ATOM 3796 C CA . LYS A 1 505 ? 5.305 -14.922 -11.172 1 90.5 505 LYS A CA 1
ATOM 3797 C C . LYS A 1 505 ? 5.609 -14.258 -12.516 1 90.5 505 LYS A C 1
ATOM 3799 O O . LYS A 1 505 ? 6.77 -13.992 -12.836 1 90.5 505 LYS A O 1
ATOM 3804 N N . PRO A 1 506 ? 4.555 -14.023 -13.289 1 90.75 506 PRO A N 1
ATOM 3805 C CA . PRO A 1 506 ? 4.754 -13.227 -14.5 1 90.75 506 PRO A CA 1
ATOM 3806 C C . PRO A 1 506 ? 4.809 -11.727 -14.227 1 90.75 506 PRO A C 1
ATOM 3808 O O . PRO A 1 506 ? 4.066 -11.227 -13.375 1 90.75 506 PRO A O 1
ATOM 3811 N N . LEU A 1 507 ? 5.688 -11.07 -14.859 1 92.06 507 LEU A N 1
ATOM 3812 C CA . LEU A 1 507 ? 5.758 -9.609 -14.883 1 92.06 507 LEU A CA 1
ATOM 3813 C C . LEU A 1 507 ? 5.367 -9.07 -16.25 1 92.06 507 LEU A C 1
ATOM 3815 O O . LEU A 1 507 ? 5.598 -9.719 -17.266 1 92.06 507 LEU A O 1
ATOM 3819 N N . GLY A 1 508 ? 4.734 -7.93 -16.266 1 91.81 508 GLY A N 1
ATOM 3820 C CA . GLY A 1 508 ? 4.477 -7.242 -17.531 1 91.81 508 GLY A CA 1
ATOM 3821 C C . GLY A 1 508 ? 5.48 -6.148 -17.828 1 91.81 508 GLY A C 1
ATOM 3822 O O . GLY A 1 508 ? 5.57 -5.16 -17.094 1 91.81 508 GLY A O 1
ATOM 3823 N N . VAL A 1 509 ? 6.211 -6.348 -18.891 1 94.19 509 VAL A N 1
ATOM 3824 C CA . VAL A 1 509 ? 7.148 -5.324 -19.344 1 94.19 509 VAL A CA 1
ATOM 3825 C C . VAL A 1 509 ? 6.551 -4.57 -20.531 1 94.19 509 VAL A C 1
ATOM 3827 O O . VAL A 1 509 ? 6.141 -5.18 -21.516 1 94.19 509 VAL A O 1
ATOM 3830 N N . PRO A 1 510 ? 6.492 -3.238 -20.406 1 92.69 510 PRO A N 1
ATOM 3831 C CA . PRO A 1 510 ? 5.965 -2.484 -21.547 1 92.69 510 PRO A CA 1
ATOM 3832 C C . PRO A 1 510 ? 6.723 -2.766 -22.828 1 92.69 510 PRO A C 1
ATOM 3834 O O . PRO A 1 510 ? 7.938 -2.969 -22.812 1 92.69 510 PRO A O 1
ATOM 3837 N N . TYR A 1 511 ? 5.961 -2.805 -24.016 1 93.25 511 TYR A N 1
ATOM 3838 C CA . TYR A 1 511 ? 6.57 -3.014 -25.328 1 93.25 511 TYR A CA 1
ATOM 3839 C C . TYR A 1 511 ? 6.121 -1.94 -26.312 1 93.25 511 TYR A C 1
ATOM 3841 O O . TYR A 1 511 ? 4.926 -1.739 -26.516 1 93.25 511 TYR A O 1
ATOM 3849 N N . PRO A 1 512 ? 7.066 -1.274 -27.047 1 93.12 512 PRO A N 1
ATOM 3850 C CA . PRO A 1 512 ? 8.516 -1.37 -26.844 1 93.12 512 PRO A CA 1
ATOM 3851 C C . PRO A 1 512 ? 8.969 -0.75 -25.531 1 93.12 512 PRO A C 1
ATOM 3853 O O . PRO A 1 512 ? 8.352 0.201 -25.047 1 93.12 512 PRO A O 1
ATOM 3856 N N . PHE A 1 513 ? 9.984 -1.37 -24.969 1 94.25 513 PHE A N 1
ATOM 3857 C CA . PHE A 1 513 ? 10.453 -0.866 -23.688 1 94.25 513 PHE A CA 1
ATOM 3858 C C . PHE A 1 513 ? 11.234 0.431 -23.875 1 94.25 513 PHE A C 1
ATOM 3860 O O . PHE A 1 513 ? 12.078 0.536 -24.766 1 94.25 513 PHE A O 1
ATOM 3867 N N . ASP A 1 514 ? 10.875 1.471 -23.062 1 93.69 514 ASP A N 1
ATOM 3868 C CA . ASP A 1 514 ? 11.578 2.75 -23.062 1 93.69 514 ASP A CA 1
ATOM 3869 C C . ASP A 1 514 ? 12.836 2.684 -22.219 1 93.69 514 ASP A C 1
ATOM 3871 O O . ASP A 1 514 ? 12.766 2.715 -20.984 1 93.69 514 ASP A O 1
ATOM 3875 N N . GLU A 1 515 ? 13.969 2.686 -22.781 1 94.56 515 GLU A N 1
ATOM 3876 C CA . GLU A 1 515 ? 15.234 2.525 -22.078 1 94.56 515 GLU A CA 1
ATOM 3877 C C . GLU A 1 515 ? 15.758 3.865 -21.562 1 94.56 515 GLU A C 1
ATOM 3879 O O . GLU A 1 515 ? 16.828 3.932 -20.969 1 94.56 515 GLU A O 1
ATOM 3884 N N . ARG A 1 516 ? 15.062 4.973 -21.766 1 92.62 516 ARG A N 1
ATOM 3885 C CA . ARG A 1 516 ? 15.477 6.273 -21.25 1 92.62 516 ARG A CA 1
ATOM 3886 C C . ARG A 1 516 ? 15.453 6.289 -19.734 1 92.62 516 ARG A C 1
ATOM 3888 O O . ARG A 1 516 ? 14.477 5.848 -19.109 1 92.62 516 ARG A O 1
ATOM 3895 N N . ARG A 1 517 ? 16.359 6.785 -19.156 1 93.44 517 ARG A N 1
ATOM 3896 C CA . ARG A 1 517 ? 16.5 6.871 -17.703 1 93.44 517 ARG A CA 1
ATOM 3897 C C . ARG A 1 517 ? 15.484 7.852 -17.125 1 93.44 517 ARG A C 1
ATOM 3899 O O . ARG A 1 517 ? 15.039 8.773 -17.812 1 93.44 517 ARG A O 1
ATOM 3906 N N . THR A 1 518 ? 15.023 7.625 -15.898 1 91.69 518 THR A N 1
ATOM 3907 C CA . THR A 1 518 ? 14.148 8.562 -15.203 1 91.69 518 THR A CA 1
ATOM 3908 C C . THR A 1 518 ? 14.875 9.875 -14.93 1 91.69 518 THR A C 1
ATOM 3910 O O . THR A 1 518 ? 16.094 9.961 -15.07 1 91.69 518 THR A O 1
ATOM 3913 N N . PHE A 1 519 ? 14.148 10.906 -14.5 1 90.88 519 PHE A N 1
ATOM 3914 C CA . PHE A 1 519 ? 14.742 12.195 -14.172 1 90.88 519 PHE A CA 1
ATOM 3915 C C . PHE A 1 519 ? 15.742 12.055 -13.031 1 90.88 519 PHE A C 1
ATOM 3917 O O . PHE A 1 519 ? 16.828 12.641 -13.07 1 90.88 519 PHE A O 1
ATOM 3924 N N . TYR A 1 520 ? 15.383 11.258 -12.086 1 92 520 TYR A N 1
ATOM 3925 C CA . TYR A 1 520 ? 16.281 11.062 -10.953 1 92 520 TYR A CA 1
ATOM 3926 C C . TYR A 1 520 ? 17.562 10.359 -11.383 1 92 520 TYR A C 1
ATOM 3928 O O . TYR A 1 520 ? 18.656 10.734 -10.961 1 92 520 TYR A O 1
ATOM 3936 N N . GLU A 1 521 ? 17.438 9.32 -12.172 1 91.19 521 GLU A N 1
ATOM 3937 C CA . GLU A 1 521 ? 18.594 8.547 -12.578 1 91.19 521 GLU A CA 1
ATOM 3938 C C . GLU A 1 521 ? 19.531 9.367 -13.469 1 91.19 521 GLU A C 1
ATOM 3940 O O . GLU A 1 521 ? 20.734 9.125 -13.508 1 91.19 521 GLU A O 1
ATOM 3945 N N . ARG A 1 522 ? 19 10.336 -14.188 1 90.38 522 ARG A N 1
ATOM 3946 C CA . ARG A 1 522 ? 19.812 11.188 -15.055 1 90.38 522 ARG A CA 1
ATOM 3947 C C . ARG A 1 522 ? 20.609 12.203 -14.234 1 90.38 522 ARG A C 1
ATOM 3949 O O . ARG A 1 522 ? 21.781 12.422 -14.5 1 90.38 522 ARG A O 1
ATOM 3956 N N . GLY A 1 523 ? 19.922 12.758 -13.266 1 88.38 523 GLY A N 1
ATOM 3957 C CA . GLY A 1 523 ? 20.547 13.82 -12.492 1 88.38 523 GLY A CA 1
ATOM 3958 C C . GLY A 1 523 ? 21.188 13.32 -11.211 1 88.38 523 GLY A C 1
ATOM 3959 O O . GLY A 1 523 ? 22.094 13.961 -10.672 1 88.38 523 GLY A O 1
ATOM 3960 N N . GLY A 1 524 ? 20.656 12.289 -10.727 1 82.31 524 GLY A N 1
ATOM 3961 C CA . GLY A 1 524 ? 21.172 11.695 -9.5 1 82.31 524 GLY A CA 1
ATOM 3962 C C . GLY A 1 524 ? 20.938 12.555 -8.273 1 82.31 524 GLY A C 1
ATOM 3963 O O . GLY A 1 524 ? 19.969 13.328 -8.227 1 82.31 524 GLY A O 1
ATOM 3964 N N . GLN A 1 525 ? 21.734 12.406 -7.289 1 82.25 525 GLN A N 1
ATOM 3965 C CA . GLN A 1 525 ? 21.641 13.078 -6 1 82.25 525 GLN A CA 1
ATOM 3966 C C . GLN A 1 525 ? 22.016 14.555 -6.121 1 82.25 525 GLN A C 1
ATOM 3968 O O . GLN A 1 525 ? 21.469 15.398 -5.402 1 82.25 525 GLN A O 1
ATOM 3973 N N . PHE A 1 526 ? 22.766 14.875 -7.113 1 82.62 526 PHE A N 1
ATOM 3974 C CA . PHE A 1 526 ? 23.25 16.25 -7.23 1 82.62 526 PHE A CA 1
ATOM 3975 C C . PHE A 1 526 ? 22.156 17.156 -7.801 1 82.62 526 PHE A C 1
ATOM 3977 O O . PHE A 1 526 ? 22.031 18.312 -7.395 1 82.62 526 PHE A O 1
ATOM 3984 N N . ALA A 1 527 ? 21.422 16.594 -8.727 1 87.56 527 ALA A N 1
ATOM 3985 C CA . ALA A 1 527 ? 20.297 17.375 -9.234 1 87.56 527 ALA A CA 1
ATOM 3986 C C . ALA A 1 527 ? 19.281 17.641 -8.133 1 87.56 527 ALA A C 1
ATOM 3988 O O . ALA A 1 527 ? 18.703 18.734 -8.07 1 87.56 527 ALA A O 1
ATOM 3989 N N . THR A 1 528 ? 19.125 16.703 -7.305 1 89.88 528 THR A N 1
ATOM 3990 C CA . THR A 1 528 ? 18.156 16.875 -6.223 1 89.88 528 THR A CA 1
ATOM 3991 C C . THR A 1 528 ? 18.672 17.875 -5.195 1 89.88 528 THR A C 1
ATOM 3993 O O . THR A 1 528 ? 17.906 18.672 -4.648 1 89.88 528 THR A O 1
ATOM 3996 N N . LEU A 1 529 ? 20 17.859 -4.922 1 91.19 529 LEU A N 1
ATOM 3997 C CA . LEU A 1 529 ? 20.609 18.859 -4.062 1 91.19 529 LEU A CA 1
ATOM 3998 C C . LEU A 1 529 ? 20.328 20.266 -4.586 1 91.19 529 LEU A C 1
ATOM 4000 O O . LEU A 1 529 ? 19.922 21.141 -3.826 1 91.19 529 LEU A O 1
ATOM 4004 N N . GLY A 1 530 ? 20.5 20.391 -5.91 1 92.19 530 GLY A N 1
ATOM 4005 C CA . GLY A 1 530 ? 20.203 21.688 -6.523 1 92.19 530 GLY A CA 1
ATOM 4006 C C . GLY A 1 530 ? 18.75 22.094 -6.387 1 92.19 530 GLY A C 1
ATOM 4007 O O . GLY A 1 530 ? 18.453 23.25 -6.117 1 92.19 530 GLY A O 1
ATOM 4008 N N . THR A 1 531 ? 17.859 21.156 -6.461 1 92.62 531 THR A N 1
ATOM 4009 C CA . THR A 1 531 ? 16.438 21.438 -6.438 1 92.62 531 THR A CA 1
ATOM 4010 C C . THR A 1 531 ? 15.992 21.875 -5.043 1 92.62 531 THR A C 1
ATOM 4012 O O . THR A 1 531 ? 15.227 22.828 -4.898 1 92.62 531 THR A O 1
ATOM 4015 N N . VAL A 1 532 ? 16.453 21.188 -3.982 1 93.06 532 VAL A N 1
ATOM 4016 C CA . VAL A 1 532 ? 16.016 21.5 -2.631 1 93.06 532 VAL A CA 1
ATOM 4017 C C . VAL A 1 532 ? 16.516 22.891 -2.232 1 93.06 532 VAL A C 1
ATOM 4019 O O . VAL A 1 532 ? 15.812 23.641 -1.553 1 93.06 532 VAL A O 1
ATOM 4022 N N . TRP A 1 533 ? 17.672 23.297 -2.68 1 93.75 533 TRP A N 1
ATOM 4023 C CA . TRP A 1 533 ? 18.219 24.609 -2.344 1 93.75 533 TRP A CA 1
ATOM 4024 C C . TRP A 1 533 ? 17.656 25.688 -3.273 1 93.75 533 TRP A C 1
ATOM 4026 O O . TRP A 1 533 ? 17.641 26.875 -2.934 1 93.75 533 TRP A O 1
ATOM 4036 N N . ALA A 1 534 ? 17.188 25.266 -4.465 1 92.75 534 ALA A N 1
ATOM 4037 C CA . ALA A 1 534 ? 16.5 26.188 -5.352 1 92.75 534 ALA A CA 1
ATOM 4038 C C . ALA A 1 534 ? 15.195 26.672 -4.727 1 92.75 534 ALA A C 1
ATOM 4040 O O . ALA A 1 534 ? 14.789 27.812 -4.926 1 92.75 534 ALA A O 1
ATOM 4041 N N . VAL A 1 535 ? 14.547 25.766 -3.977 1 91.56 535 VAL A N 1
ATOM 4042 C CA . VAL A 1 535 ? 13.32 26.141 -3.283 1 91.56 535 VAL A CA 1
ATOM 4043 C C . VAL A 1 535 ? 13.617 27.266 -2.287 1 91.56 535 VAL A C 1
ATOM 4045 O O . VAL A 1 535 ? 12.828 28.203 -2.152 1 91.56 535 VAL A O 1
ATOM 4048 N N . VAL A 1 536 ? 14.734 27.188 -1.604 1 90.38 536 VAL A N 1
ATOM 4049 C CA . VAL A 1 536 ? 15.141 28.219 -0.664 1 90.38 536 VAL A CA 1
ATOM 4050 C C . VAL A 1 536 ? 15.414 29.516 -1.417 1 90.38 536 VAL A C 1
ATOM 4052 O O . VAL A 1 536 ? 14.922 30.578 -1.024 1 90.38 536 VAL A O 1
ATOM 4055 N N . ALA A 1 537 ? 16.078 29.375 -2.564 1 89.12 537 ALA A N 1
ATOM 4056 C CA . ALA A 1 537 ? 16.484 30.547 -3.344 1 89.12 537 ALA A CA 1
ATOM 4057 C C . ALA A 1 537 ? 15.289 31.234 -3.986 1 89.12 537 ALA A C 1
ATOM 4059 O O . ALA A 1 537 ? 15.266 32.469 -4.133 1 89.12 537 ALA A O 1
ATOM 4060 N N . ALA A 1 538 ? 14.328 30.453 -4.391 1 84.19 538 ALA A N 1
ATOM 4061 C CA . ALA A 1 538 ? 13.133 31.016 -5.023 1 84.19 538 ALA A CA 1
ATOM 4062 C C . ALA A 1 538 ? 12.406 31.969 -4.082 1 84.19 538 ALA A C 1
ATOM 4064 O O . ALA A 1 538 ? 11.883 33 -4.512 1 84.19 538 ALA A O 1
ATOM 4065 N N . GLY A 1 539 ? 12.336 31.625 -2.84 1 75.62 539 GLY A N 1
ATOM 4066 C CA . GLY A 1 539 ? 11.734 32.5 -1.865 1 75.62 539 GLY A CA 1
ATOM 4067 C C . GLY A 1 539 ? 12.492 33.812 -1.711 1 75.62 539 GLY A C 1
ATOM 4068 O O . GLY A 1 539 ? 11.875 34.875 -1.584 1 75.62 539 GLY A O 1
ATOM 4069 N N . TYR A 1 540 ? 13.789 33.719 -1.874 1 74.19 540 TYR A N 1
ATOM 4070 C CA . TYR A 1 540 ? 14.625 34.938 -1.805 1 74.19 540 TYR A CA 1
ATOM 4071 C C . TYR A 1 540 ? 14.352 35.844 -2.984 1 74.19 540 TYR A C 1
ATOM 4073 O O . TYR A 1 540 ? 14.227 37.062 -2.812 1 74.19 540 TYR A O 1
ATOM 4081 N N . VAL A 1 541 ? 14.211 35.219 -4.082 1 74.06 541 VAL A N 1
ATOM 4082 C CA . VAL A 1 541 ? 14.016 36 -5.305 1 74.06 541 VAL A CA 1
ATOM 4083 C C . VAL A 1 541 ? 12.648 36.656 -5.27 1 74.06 541 VAL A C 1
ATOM 4085 O O . VAL A 1 541 ? 12.523 37.844 -5.605 1 74.06 541 VAL A O 1
ATOM 4088 N N . VAL A 1 542 ? 11.688 35.906 -4.793 1 69.5 542 VAL A N 1
ATOM 4089 C CA . VAL A 1 542 ? 10.328 36.438 -4.75 1 69.5 542 VAL A CA 1
ATOM 4090 C C . VAL A 1 542 ? 10.234 37.531 -3.715 1 69.5 542 VAL A C 1
ATOM 4092 O O . VAL A 1 542 ? 9.617 38.594 -3.963 1 69.5 542 VAL A O 1
ATOM 4095 N N . GLU A 1 543 ? 10.852 37.344 -2.594 1 70.81 543 GLU A N 1
ATOM 4096 C CA . GLU A 1 543 ? 10.797 38.344 -1.531 1 70.81 543 GLU A CA 1
ATOM 4097 C C . GLU A 1 543 ? 11.594 39.594 -1.904 1 70.81 543 GLU A C 1
ATOM 4099 O O . GLU A 1 543 ? 11.188 40.719 -1.593 1 70.81 543 GLU A O 1
ATOM 4104 N N . ILE A 1 544 ? 12.672 39.406 -2.621 1 64.06 544 ILE A N 1
ATOM 4105 C CA . ILE A 1 544 ? 13.445 40.531 -3.102 1 64.06 544 ILE A CA 1
ATOM 4106 C C . ILE A 1 544 ? 12.68 41.25 -4.199 1 64.06 544 ILE A C 1
ATOM 4108 O O . ILE A 1 544 ? 12.633 42.5 -4.223 1 64.06 544 ILE A O 1
ATOM 4112 N N . ALA A 1 545 ? 12.148 40.344 -5.059 1 59.81 545 ALA A N 1
ATOM 4113 C CA . ALA A 1 545 ? 11.43 40.906 -6.195 1 59.81 545 ALA A CA 1
ATOM 4114 C C . ALA A 1 545 ? 10.188 41.656 -5.73 1 59.81 545 ALA A C 1
ATOM 4116 O O . ALA A 1 545 ? 9.812 42.688 -6.336 1 59.81 545 ALA A O 1
ATOM 4117 N N . PHE A 1 546 ? 9.547 41.125 -4.66 1 53.41 546 PHE A N 1
ATOM 4118 C CA . PHE A 1 546 ? 8.328 41.781 -4.191 1 53.41 546 PHE A CA 1
ATOM 4119 C C . PHE A 1 546 ? 8.625 42.719 -3.039 1 53.41 546 PHE A C 1
ATOM 4121 O O . PHE A 1 546 ? 7.707 43.219 -2.395 1 53.41 546 PHE A O 1
ATOM 4128 N N . SER A 1 547 ? 9.773 42.844 -2.545 1 53.78 547 SER A N 1
ATOM 4129 C CA . SER A 1 547 ? 10.141 43.875 -1.582 1 53.78 547 SER A CA 1
ATOM 4130 C C . SER A 1 547 ? 10.016 45.25 -2.188 1 53.78 547 SER A C 1
ATOM 4132 O O . SER A 1 547 ? 10.109 45.406 -3.406 1 53.78 547 SER A O 1
ATOM 4134 N N . ASP A 1 548 ? 9.398 46.188 -1.349 1 51.5 548 ASP A N 1
ATOM 4135 C CA . ASP A 1 548 ? 9.062 47.562 -1.693 1 51.5 548 ASP A CA 1
ATOM 4136 C C . ASP A 1 548 ? 10.125 48.188 -2.605 1 51.5 548 ASP A C 1
ATOM 4138 O O . ASP A 1 548 ? 9.805 48.969 -3.506 1 51.5 548 ASP A O 1
ATOM 4142 N N . LYS A 1 549 ? 11.273 47.875 -2.385 1 50.53 549 LYS A N 1
ATOM 4143 C CA . LYS A 1 549 ? 12.32 48.5 -3.176 1 50.53 549 LYS A CA 1
ATOM 4144 C C . LYS A 1 549 ? 12.328 48 -4.609 1 50.53 549 LYS A C 1
ATOM 4146 O O . LYS A 1 549 ? 12.523 48.75 -5.555 1 50.53 549 LYS A O 1
ATOM 4151 N N . ALA A 1 550 ? 12.125 46.719 -4.793 1 48.06 550 ALA A N 1
ATOM 4152 C CA . ALA A 1 550 ? 12.133 46.156 -6.133 1 48.06 550 ALA A CA 1
ATOM 4153 C C . ALA A 1 550 ? 10.82 46.438 -6.855 1 48.06 550 ALA A C 1
ATOM 4155 O O . ALA A 1 550 ? 10.812 46.719 -8.055 1 48.06 550 ALA A O 1
ATOM 4156 N N . VAL A 1 551 ? 9.695 46.281 -6.164 1 47.97 551 VAL A N 1
ATOM 4157 C CA . VAL A 1 551 ? 8.43 46.656 -6.762 1 47.97 551 VAL A CA 1
ATOM 4158 C C . VAL A 1 551 ? 8.453 48.156 -7.102 1 47.97 551 VAL A C 1
ATOM 4160 O O . VAL A 1 551 ? 7.941 48.562 -8.148 1 47.97 551 VAL A O 1
ATOM 4163 N N . GLY A 1 552 ? 9.047 48.906 -6.203 1 48 552 GLY A N 1
ATOM 4164 C CA . GLY A 1 552 ? 9.312 50.281 -6.543 1 48 552 GLY A CA 1
ATOM 4165 C C . GLY A 1 552 ? 10.211 50.438 -7.754 1 48 552 GLY A C 1
ATOM 4166 O O . GLY A 1 552 ? 9.977 51.312 -8.609 1 48 552 GLY A O 1
ATOM 4167 N N . GLY A 1 553 ? 11.211 49.656 -7.77 1 49.09 553 GLY A N 1
ATOM 4168 C CA . GLY A 1 553 ? 12.094 49.688 -8.922 1 49.09 553 GLY A CA 1
ATOM 4169 C C . GLY A 1 553 ? 11.438 49.219 -10.203 1 49.09 553 GLY A C 1
ATOM 4170 O O . GLY A 1 553 ? 11.578 49.844 -11.25 1 49.09 553 GLY A O 1
ATOM 4171 N N . VAL A 1 554 ? 10.711 48.125 -10.086 1 50.25 554 VAL A N 1
ATOM 4172 C CA . VAL A 1 554 ? 9.984 47.625 -11.25 1 50.25 554 VAL A CA 1
ATOM 4173 C C . VAL A 1 554 ? 8.867 48.625 -11.617 1 50.25 554 VAL A C 1
ATOM 4175 O O . VAL A 1 554 ? 8.641 48.906 -12.805 1 50.25 554 VAL A O 1
ATOM 4178 N N . ARG A 1 555 ? 8.188 49.094 -10.594 1 49.38 555 ARG A N 1
ATOM 4179 C CA . ARG A 1 555 ? 7.215 50.156 -10.844 1 49.38 555 ARG A CA 1
ATOM 4180 C C . ARG A 1 555 ? 7.879 51.375 -11.5 1 49.38 555 ARG A C 1
ATOM 4182 O O . ARG A 1 555 ? 7.34 51.938 -12.445 1 49.38 555 ARG A O 1
ATOM 4189 N N . VAL A 1 556 ? 9.008 51.75 -10.922 1 53.78 556 VAL A N 1
ATOM 4190 C CA . VAL A 1 556 ? 9.758 52.844 -11.516 1 53.78 556 VAL A CA 1
ATOM 4191 C C . VAL A 1 556 ? 10.266 52.438 -12.898 1 53.78 556 VAL A C 1
ATOM 4193 O O . VAL A 1 556 ? 10.188 53.219 -13.844 1 53.78 556 VAL A O 1
ATOM 4196 N N . ALA A 1 557 ? 10.664 51.156 -12.992 1 52.97 557 ALA A N 1
ATOM 4197 C CA . ALA A 1 557 ? 11.141 50.688 -14.289 1 52.97 557 ALA A CA 1
ATOM 4198 C C . ALA A 1 557 ? 9.992 50.594 -15.281 1 52.97 557 ALA A C 1
ATOM 4200 O O . ALA A 1 557 ? 10.125 51 -16.438 1 52.97 557 ALA A O 1
ATOM 4201 N N . VAL A 1 558 ? 8.938 50.031 -14.859 1 53.16 558 VAL A N 1
ATOM 4202 C CA . VAL A 1 558 ? 7.762 49.906 -15.711 1 53.16 558 VAL A CA 1
ATOM 4203 C C . VAL A 1 558 ? 7.215 51.312 -16 1 53.16 558 VAL A C 1
ATOM 4205 O O . VAL A 1 558 ? 6.848 51.625 -17.141 1 53.16 558 VAL A O 1
ATOM 4208 N N . GLN A 1 559 ? 7.152 52.094 -14.961 1 55.25 559 GLN A N 1
ATOM 4209 C CA . GLN A 1 559 ? 6.742 53.469 -15.164 1 55.25 559 GLN A CA 1
ATOM 4210 C C . GLN A 1 559 ? 7.715 54.219 -16.078 1 55.25 559 GLN A C 1
ATOM 4212 O O . GLN A 1 559 ? 7.301 55 -16.938 1 55.25 559 GLN A O 1
ATOM 4217 N N . THR A 1 560 ? 8.977 53.969 -15.852 1 57.78 560 THR A N 1
ATOM 4218 C CA . THR A 1 560 ? 9.984 54.562 -16.719 1 57.78 560 THR A CA 1
ATOM 4219 C C . THR A 1 560 ? 9.859 54.031 -18.141 1 57.78 560 THR A C 1
ATOM 4221 O O . THR A 1 560 ? 9.953 54.781 -19.109 1 57.78 560 THR A O 1
ATOM 4224 N N . LEU A 1 561 ? 9.672 52.688 -18.188 1 54.91 561 LEU A N 1
ATOM 4225 C CA . LEU A 1 561 ? 9.477 52.094 -19.5 1 54.91 561 LEU A CA 1
ATOM 4226 C C . LEU A 1 561 ? 8.18 52.562 -20.141 1 54.91 561 LEU A C 1
ATOM 4228 O O . LEU A 1 561 ? 8.148 52.875 -21.328 1 54.91 561 LEU A O 1
ATOM 4232 N N . ALA A 1 562 ? 7.145 52.531 -19.391 1 54.06 562 ALA A N 1
ATOM 4233 C CA . ALA A 1 562 ? 5.871 53.094 -19.875 1 54.06 562 ALA A CA 1
ATOM 4234 C C . ALA A 1 562 ? 6.008 54.562 -20.266 1 54.06 562 ALA A C 1
ATOM 4236 O O . ALA A 1 562 ? 5.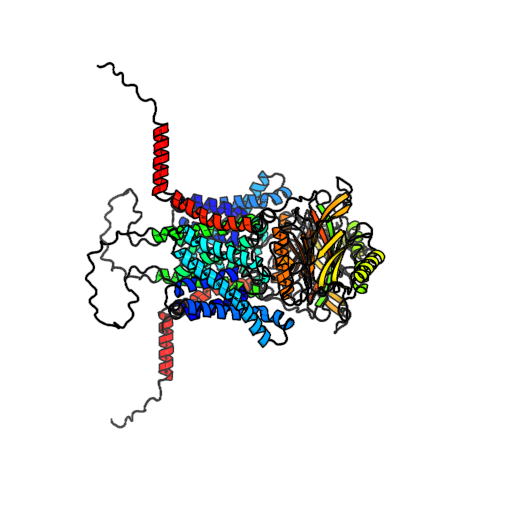453 55 -21.266 1 54.06 562 ALA A O 1
ATOM 4237 N N . GLN A 1 563 ? 6.695 55.312 -19.438 1 55.66 563 GLN A N 1
ATOM 4238 C CA . GLN A 1 563 ? 6.996 56.719 -19.781 1 55.66 563 GLN A CA 1
ATOM 4239 C C . GLN A 1 563 ? 7.84 56.781 -21.047 1 55.66 563 GLN A C 1
ATOM 4241 O O . GLN A 1 563 ? 7.625 57.656 -21.891 1 55.66 563 GLN A O 1
ATOM 4246 N N . LYS A 1 564 ? 8.805 55.844 -21.078 1 53.12 564 LYS A N 1
ATOM 4247 C CA . LYS A 1 564 ? 9.617 55.812 -22.281 1 53.12 564 LYS A CA 1
ATOM 4248 C C . LYS A 1 564 ? 8.781 55.406 -23.5 1 53.12 564 LYS A C 1
ATOM 4250 O O . LYS A 1 564 ? 8.992 55.938 -24.594 1 53.12 564 LYS A O 1
ATOM 4255 N N . LEU A 1 565 ? 7.961 54.438 -23.234 1 49.69 565 LEU A N 1
ATOM 4256 C CA . LEU A 1 565 ? 7.105 54.031 -24.328 1 49.69 565 LEU A CA 1
ATOM 4257 C C . LEU A 1 565 ? 6.078 55.094 -24.656 1 49.69 565 LEU A C 1
ATOM 4259 O O . LEU A 1 565 ? 5.648 55.219 -25.812 1 49.69 565 LEU A O 1
ATOM 4263 N N . ARG A 1 566 ? 5.543 55.781 -23.672 1 45.53 566 ARG A N 1
ATOM 4264 C CA . ARG A 1 566 ? 4.66 56.906 -23.922 1 45.53 566 ARG A CA 1
ATOM 4265 C C . ARG A 1 566 ? 5.438 58.094 -24.453 1 45.53 566 ARG A C 1
ATOM 4267 O O . ARG A 1 566 ? 4.848 59.125 -24.828 1 45.53 566 ARG A O 1
ATOM 4274 N N . GLY A 1 567 ? 6.688 58.188 -24 1 43.25 567 GLY A N 1
ATOM 4275 C CA . GLY A 1 567 ? 7.414 59.375 -24.484 1 43.25 567 GLY A CA 1
ATOM 4276 C C . GLY A 1 567 ? 7.457 59.469 -26 1 43.25 567 GLY A C 1
ATOM 4277 O O . GLY A 1 567 ? 8.164 58.688 -26.656 1 43.25 567 GLY A O 1
ATOM 4278 N N . GLY A 1 568 ? 6.266 59.594 -26.531 1 40 568 GLY A N 1
ATOM 4279 C CA . GLY A 1 568 ? 6.109 60.094 -27.891 1 40 568 GLY A CA 1
ATOM 4280 C C . GLY A 1 568 ? 7.18 61.094 -28.281 1 40 568 GLY A C 1
ATOM 4281 O O . GLY A 1 568 ? 7.977 61.531 -27.453 1 40 568 GLY A O 1
ATOM 4282 N N . ARG A 1 569 ? 6.973 61.812 -29.5 1 39.19 569 ARG A N 1
ATOM 4283 C CA . ARG A 1 569 ? 7.68 62.688 -30.438 1 39.19 569 ARG A CA 1
ATOM 4284 C C . ARG A 1 569 ? 8.164 63.938 -29.75 1 39.19 569 ARG A C 1
ATOM 4286 O O . ARG A 1 569 ? 7.402 64.625 -29.047 1 39.19 569 ARG A O 1
ATOM 4293 N N . PRO A 1 570 ? 9.492 64.062 -29.438 1 36.81 570 PRO A N 1
ATOM 4294 C CA . PRO A 1 570 ? 10.055 65.375 -29.141 1 36.81 570 PRO A CA 1
ATOM 4295 C C . PRO A 1 570 ? 9.516 66.5 -30.047 1 36.81 570 PRO A C 1
ATOM 4297 O O . PRO A 1 570 ? 9.492 66.312 -31.266 1 36.81 570 PRO A O 1
ATOM 4300 N N . THR A 1 571 ? 8.398 67.125 -29.688 1 33.16 571 THR A N 1
ATOM 4301 C CA . THR A 1 571 ? 7.977 68.312 -30.438 1 33.16 571 THR A CA 1
ATOM 4302 C C . THR A 1 571 ? 9.148 69.25 -30.656 1 33.16 571 THR A C 1
ATOM 4304 O O . THR A 1 571 ? 9.82 69.625 -29.703 1 33.16 571 THR A O 1
ATOM 4307 N N . GLU A 1 572 ? 9.875 69.188 -31.859 1 33.03 572 GLU A N 1
ATOM 4308 C CA . GLU A 1 572 ? 10.836 70.125 -32.438 1 33.03 572 GLU A CA 1
ATOM 4309 C C . GLU A 1 572 ? 10.359 71.562 -32.312 1 33.03 572 GLU A C 1
ATOM 4311 O O . GLU A 1 572 ? 9.391 71.938 -32.938 1 33.03 572 GLU A O 1
ATOM 4316 N N . GLY A 1 573 ? 10.156 72.062 -31.156 1 30.06 573 GLY A N 1
ATOM 4317 C CA . GLY A 1 573 ? 9.945 73.5 -31.031 1 30.06 573 GLY A CA 1
ATOM 4318 C C . GLY A 1 573 ? 10.977 74.312 -31.781 1 30.06 573 GLY A C 1
ATOM 4319 O O . GLY A 1 573 ? 12.156 73.938 -31.828 1 30.06 573 GLY A O 1
ATOM 4320 N N . ASN A 1 574 ? 10.555 74.938 -32.938 1 30.75 574 ASN A N 1
ATOM 4321 C CA . ASN A 1 574 ? 11.195 75.938 -33.812 1 30.75 574 ASN A CA 1
ATOM 4322 C C . ASN A 1 574 ? 11.961 77 -33.031 1 30.75 574 ASN A C 1
ATOM 4324 O O . ASN A 1 574 ? 11.422 77.562 -32.094 1 30.75 574 ASN A O 1
ATOM 4328 N N . LEU A 1 575 ? 13.273 76.875 -32.938 1 28.8 575 LEU A N 1
ATOM 4329 C CA . LEU A 1 575 ? 14.266 77.812 -32.469 1 28.8 575 LEU A CA 1
ATOM 4330 C C . LEU A 1 575 ? 14.023 79.188 -33.125 1 28.8 575 LEU A C 1
ATOM 4332 O O . LEU A 1 575 ? 14.852 80.062 -33 1 28.8 575 LEU A O 1
ATOM 4336 N N . LEU A 1 576 ? 12.938 79.312 -33.969 1 28.33 576 LEU A N 1
ATOM 4337 C CA . LEU A 1 576 ? 12.969 80.625 -34.656 1 28.33 576 LEU A CA 1
ATOM 4338 C C . LEU A 1 576 ? 12.781 81.75 -33.688 1 28.33 576 LEU A C 1
ATOM 4340 O O . LEU A 1 576 ? 12.961 82.938 -34.062 1 28.33 576 LEU A O 1
ATOM 4344 N N . ASP A 1 577 ? 12.023 81.625 -32.562 1 25.58 577 ASP A N 1
ATOM 4345 C CA . ASP A 1 577 ? 11.633 83 -32.094 1 25.58 577 ASP A CA 1
ATOM 4346 C C . ASP A 1 577 ? 12.789 83.688 -31.375 1 25.58 577 ASP A C 1
ATOM 4348 O O . ASP A 1 577 ? 12.633 84.75 -30.828 1 25.58 577 ASP A O 1
ATOM 4352 N N . MET A 1 578 ? 13.906 82.875 -31.047 1 21.67 578 MET A N 1
ATOM 4353 C CA . MET A 1 578 ? 14.906 83.938 -30.797 1 21.67 578 MET A CA 1
ATOM 4354 C C . MET A 1 578 ? 15.547 84.375 -32.094 1 21.67 578 MET A C 1
ATOM 4356 O O . MET A 1 578 ? 15.805 83.562 -33 1 21.67 578 MET A O 1
ATOM 4360 N N . MET B 1 1 ? -2.008 48.719 -7.086 1 22.97 1 MET B N 1
ATOM 4361 C CA . MET B 1 1 ? -2.512 47.375 -7.227 1 22.97 1 MET B CA 1
ATOM 4362 C C . MET B 1 1 ? -2.02 46.5 -6.086 1 22.97 1 MET B C 1
ATOM 4364 O O . MET B 1 1 ? -0.817 46.406 -5.828 1 22.97 1 MET B O 1
ATOM 4368 N N . PRO B 1 2 ? -2.832 46.25 -5.105 1 31.33 2 PRO B N 1
ATOM 4369 C CA . PRO B 1 2 ? -2.436 45.594 -3.859 1 31.33 2 PRO B CA 1
ATOM 4370 C C . PRO B 1 2 ? -1.685 44.281 -4.098 1 31.33 2 PRO B C 1
ATOM 4372 O O . PRO B 1 2 ? -1.858 43.625 -5.141 1 31.33 2 PRO B O 1
ATOM 4375 N N . PRO B 1 3 ? -0.64 44.062 -3.438 1 34.72 3 PRO B N 1
ATOM 4376 C CA . PRO B 1 3 ? 0.242 42.906 -3.619 1 34.72 3 PRO B CA 1
ATOM 4377 C C . PRO B 1 3 ? -0.521 41.594 -3.686 1 34.72 3 PRO B C 1
ATOM 4379 O O . PRO B 1 3 ? -1.624 41.5 -3.143 1 34.72 3 PRO B O 1
ATOM 4382 N N . SER B 1 4 ? -0.152 40.781 -4.629 1 36.72 4 SER B N 1
ATOM 4383 C CA . SER B 1 4 ? -0.856 39.594 -5.117 1 36.72 4 SER B CA 1
ATOM 4384 C C . SER B 1 4 ? -1.225 38.656 -3.973 1 36.72 4 SER B C 1
ATOM 4386 O O . SER B 1 4 ? -2.256 38 -4.02 1 36.72 4 SER B O 1
ATOM 4388 N N . SER B 1 5 ? -0.279 38.406 -3.129 1 40.44 5 SER B N 1
ATOM 4389 C CA . SER B 1 5 ? -0.521 37.469 -2.02 1 40.44 5 SER B CA 1
ATOM 4390 C C . SER B 1 5 ? -1.648 37.969 -1.123 1 40.44 5 SER B C 1
ATOM 4392 O O . SER B 1 5 ? -2.365 37.188 -0.513 1 40.44 5 SER B O 1
ATOM 4394 N N . GLY B 1 6 ? -1.879 39.312 -1.014 1 41.78 6 GLY B N 1
ATOM 4395 C CA . GLY B 1 6 ? -3.045 40.062 -0.591 1 41.78 6 GLY B CA 1
ATOM 4396 C C . GLY B 1 6 ? -4.301 39.719 -1.364 1 41.78 6 GLY B C 1
ATOM 4397 O O . GLY B 1 6 ? -5.41 40.062 -0.952 1 41.78 6 GLY B O 1
ATOM 4398 N N . ARG B 1 7 ? -4.004 39.094 -2.438 1 43.97 7 ARG B N 1
ATOM 4399 C CA . ARG B 1 7 ? -5.105 38.844 -3.365 1 43.97 7 ARG B CA 1
ATOM 4400 C C . ARG B 1 7 ? -5.836 37.531 -3.018 1 43.97 7 ARG B C 1
ATOM 4402 O O . ARG B 1 7 ? -7.062 37.469 -3.133 1 43.97 7 ARG B O 1
ATOM 4409 N N . VAL B 1 8 ? -5.07 36.406 -2.646 1 47.53 8 VAL B N 1
ATOM 4410 C CA . VAL B 1 8 ? -5.824 35.219 -2.297 1 47.53 8 VAL B CA 1
ATOM 4411 C C . VAL B 1 8 ? -6.676 35.5 -1.059 1 47.53 8 VAL B C 1
ATOM 4413 O O . VAL B 1 8 ? -7.848 35.125 -1.013 1 47.53 8 VAL B O 1
ATOM 4416 N N . GLN B 1 9 ? -6.016 35.938 0.08 1 53.09 9 GLN B N 1
ATOM 4417 C CA . GLN B 1 9 ? -6.824 36.438 1.191 1 53.09 9 GLN B CA 1
ATOM 4418 C C . GLN B 1 9 ? -7.859 37.438 0.715 1 53.09 9 GLN B C 1
ATOM 4420 O O . GLN B 1 9 ? -8.992 37.438 1.193 1 53.09 9 GLN B O 1
ATOM 4425 N N . SER B 1 10 ? -7.328 38.062 -0.373 1 55.91 10 SER B N 1
ATOM 4426 C CA . SER B 1 10 ? -8.188 39.094 -0.928 1 55.91 10 SER B CA 1
ATOM 4427 C C . SER B 1 10 ? -9.312 38.5 -1.761 1 55.91 10 SER B C 1
ATOM 4429 O O . SER B 1 10 ? -10.445 39 -1.717 1 55.91 10 SER B O 1
ATOM 4431 N N . LEU B 1 11 ? -8.914 37.312 -2.375 1 51.56 11 LEU B N 1
ATOM 4432 C CA . LEU B 1 11 ? -9.977 36.75 -3.203 1 51.56 11 LEU B CA 1
ATOM 4433 C C . LEU B 1 11 ? -11.047 36.094 -2.342 1 51.56 11 LEU B C 1
ATOM 4435 O O . LEU B 1 11 ? -12.242 36.219 -2.611 1 51.56 11 LEU B O 1
ATOM 4439 N N . VAL B 1 12 ? -10.578 35.344 -1.325 1 61.47 12 VAL B N 1
ATOM 4440 C CA . VAL B 1 12 ? -11.547 34.688 -0.449 1 61.47 12 VAL B CA 1
ATOM 4441 C C . VAL B 1 12 ? -12.359 35.719 0.306 1 61.47 12 VAL B C 1
ATOM 4443 O O . VAL B 1 12 ? -13.555 35.531 0.543 1 61.47 12 VAL B O 1
ATOM 4446 N N . VAL B 1 13 ? -11.633 36.781 0.547 1 62.62 13 VAL B N 1
ATOM 4447 C CA . VAL B 1 13 ? -12.305 37.844 1.288 1 62.62 13 VAL B CA 1
ATOM 4448 C C . VAL B 1 13 ? -13.164 38.688 0.338 1 62.62 13 VAL B C 1
ATOM 4450 O O . VAL B 1 13 ? -14.281 39.094 0.684 1 62.62 13 VAL B O 1
ATOM 4453 N N . SER B 1 14 ? -12.664 38.812 -0.987 1 67.12 14 SER B N 1
ATOM 4454 C CA . SER B 1 14 ? -13.391 39.656 -1.912 1 67.12 14 SER B CA 1
ATOM 4455 C C . SER B 1 14 ? -14.508 38.906 -2.617 1 67.12 14 SER B C 1
ATOM 4457 O O . SER B 1 14 ? -15.578 39.438 -2.875 1 67.12 14 SER B O 1
ATOM 4459 N N . HIS B 1 15 ? -14.25 37.625 -2.881 1 76.94 15 HIS B N 1
ATOM 4460 C CA . HIS B 1 15 ? -15.258 36.812 -3.549 1 76.94 15 HIS B CA 1
ATOM 4461 C C . HIS B 1 15 ? -15.328 35.406 -2.939 1 76.94 15 HIS B C 1
ATOM 4463 O O . HIS B 1 15 ? -15.055 34.406 -3.615 1 76.94 15 HIS B O 1
ATOM 4469 N N . PRO B 1 16 ? -15.789 35.312 -1.799 1 79.94 16 PRO B N 1
ATOM 4470 C CA . PRO B 1 16 ? -15.773 34.062 -1.063 1 79.94 16 PRO B CA 1
ATOM 4471 C C . PRO B 1 16 ? -16.594 32.969 -1.746 1 79.94 16 PRO B C 1
ATOM 4473 O O . PRO B 1 16 ? -16.156 31.812 -1.809 1 79.94 16 PRO B O 1
ATOM 4476 N N . ALA B 1 17 ? -17.688 33.375 -2.363 1 83.38 17 ALA B N 1
ATOM 4477 C CA . ALA B 1 17 ? -18.562 32.344 -2.967 1 83.38 17 ALA B CA 1
ATOM 4478 C C . ALA B 1 17 ? -17.875 31.672 -4.148 1 83.38 17 ALA B C 1
ATOM 4480 O O . ALA B 1 17 ? -17.891 30.453 -4.266 1 83.38 17 ALA B O 1
ATOM 4481 N N . LEU B 1 18 ? -17.25 32.469 -4.949 1 84.56 18 LEU B N 1
ATOM 4482 C CA . LEU B 1 18 ? -16.578 31.938 -6.121 1 84.56 18 LEU B CA 1
ATOM 4483 C C . LEU B 1 18 ? -15.352 31.125 -5.719 1 84.56 18 LEU B C 1
ATOM 4485 O O . LEU B 1 18 ? -15.062 30.078 -6.309 1 84.56 18 LEU B O 1
ATOM 4489 N N . SER B 1 19 ? -14.664 31.547 -4.707 1 87.31 19 SER B N 1
ATOM 4490 C CA . SER B 1 19 ? -13.445 30.875 -4.273 1 87.31 19 SER B CA 1
ATOM 4491 C C . SER B 1 19 ? -13.758 29.516 -3.658 1 87.31 19 SER B C 1
ATOM 4493 O O . SER B 1 19 ? -13.109 28.516 -3.979 1 87.31 19 SER B O 1
ATOM 4495 N N . PHE B 1 20 ? -14.758 29.484 -2.838 1 90.56 20 PHE B N 1
ATOM 4496 C CA . PHE B 1 20 ? -15.117 28.219 -2.193 1 90.56 20 PHE B CA 1
ATOM 4497 C C . PHE B 1 20 ? -15.703 27.25 -3.203 1 90.56 20 PHE B C 1
ATOM 4499 O O . PHE B 1 20 ? -15.398 26.047 -3.166 1 90.56 20 PHE B O 1
ATOM 4506 N N . THR B 1 21 ? -16.5 27.797 -4.113 1 91.12 21 THR B N 1
ATOM 4507 C CA . THR B 1 21 ? -17.109 26.938 -5.121 1 91.12 21 THR B CA 1
ATOM 4508 C C . THR B 1 21 ? -16.047 26.375 -6.062 1 91.12 21 THR B C 1
ATOM 4510 O O . THR B 1 21 ? -16.047 25.172 -6.355 1 91.12 21 THR B O 1
ATOM 4513 N N . ALA B 1 22 ? -15.141 27.172 -6.449 1 91 22 ALA B N 1
ATOM 4514 C CA . ALA B 1 22 ? -14.078 26.734 -7.352 1 91 22 ALA B CA 1
ATOM 4515 C C . ALA B 1 22 ? -13.156 25.734 -6.664 1 91 22 ALA B C 1
ATOM 4517 O O . ALA B 1 22 ? -12.781 24.719 -7.254 1 91 22 ALA B O 1
ATOM 4518 N N . SER B 1 23 ? -12.766 26.031 -5.434 1 91.62 23 SER B N 1
ATOM 4519 C CA . SER B 1 23 ? -11.891 25.125 -4.695 1 91.62 23 SER B CA 1
ATOM 4520 C C . SER B 1 23 ? -12.578 23.781 -4.449 1 91.62 23 SER B C 1
ATOM 4522 O O . SER B 1 23 ? -11.938 22.734 -4.535 1 91.62 23 SER B O 1
ATOM 4524 N N . SER B 1 24 ? -13.844 23.875 -4.18 1 94.44 24 SER B N 1
ATOM 4525 C CA . SER B 1 24 ? -14.594 22.641 -3.959 1 94.44 24 SER B CA 1
ATOM 4526 C C . SER B 1 24 ? -14.688 21.828 -5.238 1 94.44 24 SER B C 1
ATOM 4528 O O . SER B 1 24 ? -14.625 20.594 -5.195 1 94.44 24 SER B O 1
ATOM 4530 N N . ALA B 1 25 ? -14.82 22.5 -6.332 1 93.12 25 ALA B N 1
ATOM 4531 C CA . ALA B 1 25 ? -14.906 21.812 -7.613 1 93.12 25 ALA B CA 1
ATOM 4532 C C . ALA B 1 25 ? -13.594 21.109 -7.949 1 93.12 25 ALA B C 1
ATOM 4534 O O . ALA B 1 25 ? -13.586 19.953 -8.375 1 93.12 25 ALA B O 1
ATOM 4535 N N . VAL B 1 26 ? -12.523 21.75 -7.688 1 91.56 26 VAL B N 1
ATOM 4536 C CA . VAL B 1 26 ? -11.211 21.172 -7.984 1 91.56 26 VAL B CA 1
ATOM 4537 C C . VAL B 1 26 ? -10.953 19.984 -7.062 1 91.56 26 VAL B C 1
ATOM 4539 O O . VAL B 1 26 ? -10.531 18.922 -7.52 1 91.56 26 VAL B O 1
ATOM 4542 N N . LEU B 1 27 ? -11.211 20.156 -5.793 1 93.44 27 LEU B N 1
ATOM 4543 C CA . LEU B 1 27 ? -10.992 19.078 -4.836 1 93.44 27 LEU B CA 1
ATOM 4544 C C . LEU B 1 27 ? -11.953 17.922 -5.102 1 93.44 27 LEU B C 1
ATOM 4546 O O . LEU B 1 27 ? -11.609 16.766 -4.855 1 93.44 27 LEU B O 1
ATOM 4550 N N . GLY B 1 28 ? -13.133 18.312 -5.605 1 94.5 28 GLY B N 1
ATOM 4551 C CA . GLY B 1 28 ? -14.117 17.281 -5.91 1 94.5 28 GLY B CA 1
ATOM 4552 C C . GLY B 1 28 ? -13.648 16.312 -6.977 1 94.5 28 GLY B C 1
ATOM 4553 O O . GLY B 1 28 ? -14.016 15.125 -6.949 1 94.5 28 GLY B O 1
ATOM 4554 N N . LEU B 1 29 ? -12.797 16.75 -7.879 1 92.5 29 LEU B N 1
ATOM 4555 C CA . LEU B 1 29 ? -12.281 15.898 -8.945 1 92.5 29 LEU B CA 1
ATOM 4556 C C . LEU B 1 29 ? -11.438 14.758 -8.375 1 92.5 29 LEU B C 1
ATOM 4558 O O . LEU B 1 29 ? -11.422 13.656 -8.922 1 92.5 29 LEU B O 1
ATOM 4562 N N . PHE B 1 30 ? -10.844 15.039 -7.23 1 91.81 30 PHE B N 1
ATOM 4563 C CA . PHE B 1 30 ? -9.961 14.047 -6.641 1 91.81 30 PHE B CA 1
ATOM 4564 C C . PHE B 1 30 ? -10.656 13.305 -5.504 1 91.81 30 PHE B C 1
ATOM 4566 O O . PHE B 1 30 ? -10.516 12.086 -5.371 1 91.81 30 PHE B O 1
ATOM 4573 N N . ALA B 1 31 ? -11.422 13.984 -4.773 1 95.31 31 ALA B N 1
ATOM 4574 C CA . ALA B 1 31 ? -12.055 13.438 -3.574 1 95.31 31 ALA B CA 1
ATOM 4575 C C . ALA B 1 31 ? -13.172 12.469 -3.936 1 95.31 31 ALA B C 1
ATOM 4577 O O . ALA B 1 31 ? -13.445 11.523 -3.195 1 95.31 31 ALA B O 1
ATOM 4578 N N . LEU B 1 32 ? -13.844 12.766 -5.035 1 94.69 32 LEU B N 1
ATOM 4579 C CA . LEU B 1 32 ? -15.039 11.992 -5.355 1 94.69 32 LEU B CA 1
ATOM 4580 C C . LEU B 1 32 ? -14.797 11.109 -6.578 1 94.69 32 LEU B C 1
ATOM 4582 O O . LEU B 1 32 ? -15.695 10.938 -7.406 1 94.69 32 LEU B O 1
ATOM 4586 N N . SER B 1 33 ? -13.562 10.609 -6.688 1 91.38 33 SER B N 1
ATOM 4587 C CA . SER B 1 33 ? -13.234 9.578 -7.668 1 91.38 33 SER B CA 1
ATOM 4588 C C . SER B 1 33 ? -13.867 8.242 -7.289 1 91.38 33 SER B C 1
ATOM 4590 O O . SER B 1 33 ? -14.43 8.102 -6.203 1 91.38 33 SER B O 1
ATOM 4592 N N . PRO B 1 34 ? -13.828 7.234 -8.148 1 90.31 34 PRO B N 1
ATOM 4593 C CA . PRO B 1 34 ? -14.375 5.922 -7.801 1 90.31 34 PRO B CA 1
ATOM 4594 C C . PRO B 1 34 ? -13.703 5.309 -6.574 1 90.31 34 PRO B C 1
ATOM 4596 O O . PRO B 1 34 ? -14.266 4.418 -5.938 1 90.31 34 PRO B O 1
ATOM 4599 N N . THR B 1 35 ? -12.516 5.746 -6.328 1 93.12 35 THR B N 1
ATOM 4600 C CA . THR B 1 35 ? -11.797 5.359 -5.121 1 93.12 35 THR B CA 1
ATOM 4601 C C . THR B 1 35 ? -11.43 6.586 -4.289 1 93.12 35 THR B C 1
ATOM 4603 O O . THR B 1 35 ? -10.281 7.023 -4.293 1 93.12 35 THR B O 1
ATOM 4606 N N . PRO B 1 36 ? -12.336 7.145 -3.562 1 95.19 36 PRO B N 1
ATOM 4607 C CA . PRO B 1 36 ? -12.094 8.383 -2.814 1 95.19 36 PRO B CA 1
ATOM 4608 C C . PRO B 1 36 ? -10.969 8.242 -1.791 1 95.19 36 PRO B C 1
ATOM 4610 O O . PRO B 1 36 ? -11.031 7.371 -0.917 1 95.19 36 PRO B O 1
ATOM 4613 N N . PRO B 1 37 ? -9.977 9.102 -1.869 1 95.44 37 PRO B N 1
ATOM 4614 C CA . PRO B 1 37 ? -8.875 9.07 -0.904 1 95.44 37 PRO B CA 1
ATOM 4615 C C . PRO B 1 37 ? -9.156 9.906 0.341 1 95.44 37 PRO B C 1
ATOM 4617 O O . PRO B 1 37 ? -9.883 10.906 0.267 1 95.44 37 PRO B O 1
ATOM 4620 N N . LEU B 1 38 ? -8.531 9.578 1.423 1 96.25 38 LEU B N 1
ATOM 4621 C CA . LEU B 1 38 ? -8.82 10.203 2.709 1 96.25 38 LEU B CA 1
ATOM 4622 C C . LEU B 1 38 ? -8.461 11.688 2.686 1 96.25 38 LEU B C 1
ATOM 4624 O O . LEU B 1 38 ? -9.281 12.531 3.043 1 96.25 38 LEU B O 1
ATOM 4628 N N . VAL B 1 39 ? -7.285 12.078 2.225 1 94.69 39 VAL B N 1
ATOM 4629 C CA . VAL B 1 39 ? -6.797 13.445 2.344 1 94.69 39 VAL B CA 1
ATOM 4630 C C . VAL B 1 39 ? -7.621 14.367 1.444 1 94.69 39 VAL B C 1
ATOM 4632 O O . VAL B 1 39 ? -8.141 15.391 1.9 1 94.69 39 VAL B O 1
ATOM 4635 N N . PRO B 1 40 ? -7.859 14.023 0.193 1 95.5 40 PRO B N 1
ATOM 4636 C CA . PRO B 1 40 ? -8.703 14.891 -0.641 1 95.5 40 PRO B CA 1
ATOM 4637 C C . PRO B 1 40 ? -10.117 15.031 -0.098 1 95.5 40 PRO B C 1
ATOM 4639 O O . PRO B 1 40 ? -10.695 16.125 -0.146 1 95.5 40 PRO B O 1
ATOM 4642 N N . VAL B 1 41 ? -10.648 13.961 0.429 1 97.44 41 VAL B N 1
ATOM 4643 C CA . VAL B 1 41 ? -12 14.039 0.979 1 97.44 41 VAL B CA 1
ATOM 4644 C C . VAL B 1 41 ? -12.008 14.961 2.195 1 97.44 41 VAL B C 1
ATOM 4646 O O . VAL B 1 41 ? -12.875 15.828 2.324 1 97.44 41 VAL B O 1
ATOM 4649 N N . ALA B 1 42 ? -11.039 14.812 3.082 1 97.31 42 ALA B N 1
ATOM 4650 C CA . ALA B 1 42 ? -10.953 15.664 4.266 1 97.31 42 ALA B CA 1
ATOM 4651 C C . ALA B 1 42 ? -10.805 17.125 3.875 1 97.31 42 ALA B C 1
ATOM 4653 O O . ALA B 1 42 ? -11.43 18 4.477 1 97.31 42 ALA B O 1
ATOM 4654 N N . LEU B 1 43 ? -10.016 17.375 2.854 1 96 43 LEU B N 1
ATOM 4655 C CA . LEU B 1 43 ? -9.797 18.75 2.396 1 96 43 LEU B CA 1
ATOM 4656 C C . LEU B 1 43 ? -11.07 19.328 1.797 1 96 43 LEU B C 1
ATOM 4658 O O . LEU B 1 43 ? -11.398 20.5 2.029 1 96 43 LEU B O 1
ATOM 4662 N N . LEU B 1 44 ? -11.727 18.547 1.013 1 96.88 44 LEU B N 1
ATOM 4663 C CA . LEU B 1 44 ? -12.992 18.984 0.427 1 96.88 44 LEU B CA 1
ATOM 4664 C C . LEU B 1 44 ? -14.008 19.328 1.514 1 96.88 44 LEU B C 1
ATOM 4666 O O . LEU B 1 44 ? -14.625 20.391 1.478 1 96.88 44 LEU B O 1
ATOM 4670 N N . VAL B 1 45 ? -14.148 18.453 2.475 1 97.81 45 VAL B N 1
ATOM 4671 C CA . VAL B 1 45 ? -15.094 18.672 3.566 1 97.81 45 VAL B CA 1
ATOM 4672 C C . VAL B 1 45 ? -14.68 19.906 4.367 1 97.81 45 VAL B C 1
ATOM 4674 O O . VAL B 1 45 ? -15.531 20.688 4.801 1 97.81 45 VAL B O 1
ATOM 4677 N N . ALA B 1 46 ? -13.391 20.109 4.559 1 96.44 46 ALA B N 1
ATOM 4678 C CA . ALA B 1 46 ? -12.891 21.281 5.273 1 96.44 46 ALA B CA 1
ATOM 4679 C C . ALA B 1 46 ? -13.281 22.562 4.547 1 96.44 46 ALA B C 1
ATOM 4681 O O . ALA B 1 46 ? -13.695 23.547 5.18 1 96.44 46 ALA B O 1
ATOM 4682 N N . ILE B 1 47 ? -13.156 22.562 3.232 1 94.62 47 ILE B N 1
ATOM 4683 C CA . ILE B 1 47 ? -13.484 23.75 2.445 1 94.62 47 ILE B CA 1
ATOM 4684 C C . ILE B 1 47 ? -14.984 24.016 2.52 1 94.62 47 ILE B C 1
ATOM 4686 O O . ILE B 1 47 ? -15.406 25.172 2.625 1 94.62 47 ILE B O 1
ATOM 4690 N N . ILE B 1 48 ? -15.789 23 2.486 1 96.12 48 ILE B N 1
ATOM 4691 C CA . ILE B 1 48 ? -17.234 23.172 2.604 1 96.12 48 ILE B CA 1
ATOM 4692 C C . ILE B 1 48 ? -17.578 23.719 3.986 1 96.12 48 ILE B C 1
ATOM 4694 O O . ILE B 1 48 ? -18.469 24.562 4.121 1 96.12 48 ILE B O 1
ATOM 4698 N N . ARG B 1 49 ? -16.922 23.234 4.977 1 95.06 49 ARG B N 1
ATOM 4699 C CA . ARG B 1 49 ? -17.141 23.75 6.324 1 95.06 49 ARG B CA 1
ATOM 4700 C C . ARG B 1 49 ? -16.812 25.234 6.41 1 95.06 49 ARG B C 1
ATOM 4702 O O . ARG B 1 49 ? -17.562 26 7.016 1 95.06 49 ARG B O 1
ATOM 4709 N N . LEU B 1 50 ? -15.719 25.625 5.836 1 92.62 50 LEU B N 1
ATOM 4710 C CA . LEU B 1 50 ? -15.344 27.031 5.816 1 92.62 50 LEU B CA 1
ATOM 4711 C C . LEU B 1 50 ? -16.375 27.859 5.066 1 92.62 50 LEU B C 1
ATOM 4713 O O . LEU B 1 50 ? -16.719 28.969 5.484 1 92.62 50 LEU B O 1
ATOM 4717 N N . SER B 1 51 ? -16.859 27.281 3.979 1 92.69 51 SER B N 1
ATOM 4718 C CA . SER B 1 51 ? -17.906 27.969 3.238 1 92.69 51 SER B CA 1
ATOM 4719 C C . SER B 1 51 ? -19.172 28.125 4.078 1 92.69 51 SER B C 1
ATOM 4721 O O . SER B 1 51 ? -19.859 29.141 4.008 1 92.69 51 SER B O 1
ATOM 4723 N N . ALA B 1 52 ? -19.484 27.094 4.812 1 91.94 52 ALA B N 1
ATOM 4724 C CA . ALA B 1 52 ? -20.672 27.141 5.664 1 91.94 52 ALA B CA 1
ATOM 4725 C C . ALA B 1 52 ? -20.562 28.234 6.715 1 91.94 52 ALA B C 1
ATOM 4727 O O . ALA B 1 52 ? -21.547 28.906 7.035 1 91.94 52 ALA B O 1
ATOM 4728 N N . TRP B 1 53 ? -19.375 28.422 7.246 1 88.44 53 TRP B N 1
ATOM 4729 C CA . TRP B 1 53 ? -19.156 29.484 8.211 1 88.44 53 TRP B CA 1
ATOM 4730 C C . TRP B 1 53 ? -19.453 30.859 7.602 1 88.44 53 TRP B C 1
ATOM 4732 O O . TRP B 1 53 ? -19.906 31.766 8.297 1 88.44 53 TRP B O 1
ATOM 4742 N N . THR B 1 54 ? -19.203 30.938 6.348 1 85.12 54 THR B N 1
ATOM 4743 C CA . THR B 1 54 ? -19.359 32.219 5.652 1 85.12 54 THR B CA 1
ATOM 4744 C C . THR B 1 54 ? -20.797 32.375 5.16 1 85.12 54 THR B C 1
ATOM 4746 O O . THR B 1 54 ? -21.344 33.5 5.191 1 85.12 54 THR B O 1
ATOM 4749 N N . PHE B 1 55 ? -21.422 31.344 4.785 1 86.06 55 PHE B N 1
ATOM 4750 C CA . PHE B 1 55 ? -22.703 31.422 4.094 1 86.06 55 PHE B CA 1
ATOM 4751 C C . PHE B 1 55 ? -23.859 31.391 5.09 1 86.06 55 PHE B C 1
ATOM 4753 O O . PHE B 1 55 ? -24.875 32.062 4.891 1 86.06 55 PHE B O 1
ATOM 4760 N N . VAL B 1 56 ? -23.75 30.625 6.121 1 83 56 VAL B N 1
ATOM 4761 C CA . VAL B 1 56 ? -24.875 30.359 7.02 1 83 56 VAL B CA 1
ATOM 4762 C C . VAL B 1 56 ? -25.375 31.672 7.629 1 83 56 VAL B C 1
ATOM 4764 O O . VAL B 1 56 ? -26.578 31.922 7.68 1 83 56 VAL B O 1
ATOM 4767 N N . PRO B 1 57 ? -24.406 32.594 8.094 1 79.94 57 PRO B N 1
ATOM 4768 C CA . PRO B 1 57 ? -24.891 33.844 8.703 1 79.94 57 PRO B CA 1
ATOM 4769 C C . PRO B 1 57 ? -25.391 34.844 7.676 1 79.94 57 PRO B C 1
ATOM 4771 O O . PRO B 1 57 ? -26 35.844 8.039 1 79.94 57 PRO B O 1
ATOM 4774 N N . ARG B 1 58 ? -25.266 34.688 6.473 1 82 58 ARG B N 1
ATOM 4775 C CA . ARG B 1 58 ? -25.609 35.656 5.438 1 82 58 ARG B CA 1
ATOM 4776 C C . ARG B 1 58 ? -26.969 35.375 4.832 1 82 58 ARG B C 1
ATOM 4778 O O . ARG B 1 58 ? -27.469 34.25 4.93 1 82 58 ARG B O 1
ATOM 4785 N N . GLN B 1 59 ? -27.484 36.438 4.20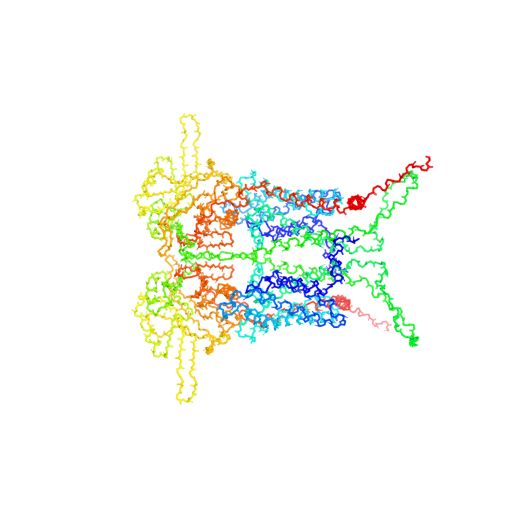7 1 78.06 59 GLN B N 1
ATOM 4786 C CA . GLN B 1 59 ? -28.766 36.281 3.506 1 78.06 59 GLN B CA 1
ATOM 4787 C C . GLN B 1 59 ? -28.594 35.438 2.246 1 78.06 59 GLN B C 1
ATOM 4789 O O . GLN B 1 59 ? -27.609 35.594 1.521 1 78.06 59 GLN B O 1
ATOM 4794 N N . HIS B 1 60 ? -29.391 34.469 1.953 1 80 60 HIS B N 1
ATOM 4795 C CA . HIS B 1 60 ? -29.406 33.594 0.802 1 80 60 HIS B CA 1
ATOM 4796 C C . HIS B 1 60 ? -28.234 32.594 0.85 1 80 60 HIS B C 1
ATOM 4798 O O . HIS B 1 60 ? -27.766 32.156 -0.193 1 80 60 HIS B O 1
ATOM 4804 N N . GLY B 1 61 ? -27.609 32.438 1.987 1 83.88 61 GLY B N 1
ATOM 4805 C CA . GLY B 1 61 ? -26.469 31.531 2.16 1 83.88 61 GLY B CA 1
ATOM 4806 C C . GLY B 1 61 ? -26.75 30.125 1.685 1 83.88 61 GLY B C 1
ATOM 4807 O O . GLY B 1 61 ? -25.875 29.469 1.123 1 83.88 61 GLY B O 1
ATOM 4808 N N . TYR B 1 62 ? -27.953 29.75 1.773 1 85.62 62 TYR B N 1
ATOM 4809 C CA . TYR B 1 62 ? -28.312 28.375 1.405 1 85.62 62 TYR B CA 1
ATOM 4810 C C . TYR B 1 62 ? -28.312 28.203 -0.109 1 85.62 62 TYR B C 1
ATOM 4812 O O . TYR B 1 62 ? -28.062 27.109 -0.613 1 85.62 62 TYR B O 1
ATOM 4820 N N . VAL B 1 63 ? -28.516 29.328 -0.847 1 87.38 63 VAL B N 1
ATOM 4821 C CA . VAL B 1 63 ? -28.453 29.281 -2.305 1 87.38 63 VAL B CA 1
ATOM 4822 C C . VAL B 1 63 ? -27 29.078 -2.754 1 87.38 63 VAL B C 1
ATOM 4824 O O . VAL B 1 63 ? -26.734 28.312 -3.689 1 87.38 63 VAL B O 1
ATOM 4827 N N . LYS B 1 64 ? -26.125 29.703 -2.045 1 89.06 64 LYS B N 1
ATOM 4828 C CA . LYS B 1 64 ? -24.719 29.547 -2.367 1 89.06 64 LYS B CA 1
ATOM 4829 C C . LYS B 1 64 ? -24.25 28.125 -2.053 1 89.06 64 LYS B C 1
ATOM 4831 O O . LYS B 1 64 ? -23.422 27.562 -2.783 1 89.06 64 LYS B O 1
ATOM 4836 N N . GLY B 1 65 ? -24.766 27.625 -0.99 1 90.75 65 GLY B N 1
ATOM 4837 C CA . GLY B 1 65 ? -24.484 26.219 -0.694 1 90.75 65 GLY B CA 1
ATOM 4838 C C . GLY B 1 65 ? -25 25.281 -1.761 1 90.75 65 GLY B C 1
ATOM 4839 O O . GLY B 1 65 ? -24.344 24.281 -2.086 1 90.75 65 GLY B O 1
ATOM 4840 N N . GLY B 1 66 ? -26.156 25.625 -2.271 1 91.94 66 GLY B N 1
ATOM 4841 C CA . GLY B 1 66 ? -26.719 24.844 -3.359 1 91.94 66 GLY B CA 1
ATOM 4842 C C . GLY B 1 66 ? -25.875 24.891 -4.621 1 91.94 66 GLY B C 1
ATOM 4843 O O . GLY B 1 66 ? -25.688 23.859 -5.289 1 91.94 66 GLY B O 1
ATOM 4844 N N . LEU B 1 67 ? -25.375 26.062 -4.91 1 92 67 LEU B N 1
ATOM 4845 C CA . LEU B 1 67 ? -24.5 26.203 -6.066 1 92 67 LEU B CA 1
ATOM 4846 C C . LEU B 1 67 ? -23.203 25.438 -5.867 1 92 67 LEU B C 1
ATOM 4848 O O . LEU B 1 67 ? -22.656 24.875 -6.82 1 92 67 LEU B O 1
ATOM 4852 N N . GLN B 1 68 ? -22.703 25.484 -4.656 1 93.81 68 GLN B N 1
ATOM 4853 C CA . GLN B 1 68 ? -21.516 24.719 -4.328 1 93.81 68 GLN B CA 1
ATOM 4854 C C . GLN B 1 68 ? -21.766 23.219 -4.516 1 93.81 68 GLN B C 1
ATOM 4856 O O . GLN B 1 68 ? -20.938 22.516 -5.082 1 93.81 68 GLN B O 1
ATOM 4861 N N . ALA B 1 69 ? -22.891 22.766 -4.109 1 95.19 69 ALA B N 1
ATOM 4862 C CA . ALA B 1 69 ? -23.25 21.359 -4.273 1 95.19 69 ALA B CA 1
ATOM 4863 C C . ALA B 1 69 ? -23.344 20.984 -5.75 1 95.19 69 ALA B C 1
ATOM 4865 O O . ALA B 1 69 ? -22.938 19.891 -6.148 1 95.19 69 ALA B O 1
ATOM 4866 N N . LEU B 1 70 ? -23.875 21.922 -6.527 1 94.5 70 LEU B N 1
ATOM 4867 C CA . LEU B 1 70 ? -24 21.688 -7.961 1 94.5 70 LEU B CA 1
ATOM 4868 C C . LEU B 1 70 ? -22.625 21.578 -8.617 1 94.5 70 LEU B C 1
ATOM 4870 O O . LEU B 1 70 ? -22.406 20.719 -9.469 1 94.5 70 LEU B O 1
ATOM 4874 N N . ALA B 1 71 ? -21.75 22.438 -8.211 1 95 71 ALA B N 1
ATOM 4875 C CA . ALA B 1 71 ? -20.391 22.406 -8.758 1 95 71 ALA B CA 1
ATOM 4876 C C . ALA B 1 71 ? -19.672 21.109 -8.367 1 95 71 ALA B C 1
ATOM 4878 O O . ALA B 1 71 ? -18.953 20.531 -9.18 1 95 71 ALA B O 1
ATOM 4879 N N . ILE B 1 72 ? -19.844 20.703 -7.125 1 95.75 72 ILE B N 1
ATOM 4880 C CA . ILE B 1 72 ? -19.219 19.484 -6.652 1 95.75 72 ILE B CA 1
ATOM 4881 C C . ILE B 1 72 ? -19.797 18.281 -7.41 1 95.75 72 ILE B C 1
ATOM 4883 O O . ILE B 1 72 ? -19.062 17.359 -7.785 1 95.75 72 ILE B O 1
ATOM 4887 N N . ALA B 1 73 ? -21.078 18.328 -7.664 1 95.19 73 ALA B N 1
ATOM 4888 C CA . ALA B 1 73 ? -21.734 17.25 -8.406 1 95.19 73 ALA B CA 1
ATOM 4889 C C . ALA B 1 73 ? -21.172 17.141 -9.82 1 95.19 73 ALA B C 1
ATOM 4891 O O . ALA B 1 73 ? -20.984 16.031 -10.336 1 95.19 73 ALA B O 1
ATOM 4892 N N . ALA B 1 74 ? -20.938 18.25 -10.43 1 93.44 74 ALA B N 1
ATOM 4893 C CA . ALA B 1 74 ? -20.359 18.266 -11.766 1 93.44 74 ALA B CA 1
ATOM 4894 C C . ALA B 1 74 ? -18.953 17.672 -11.766 1 93.44 74 ALA B C 1
ATOM 4896 O O . ALA B 1 74 ? -18.578 16.938 -12.68 1 93.44 74 ALA B O 1
ATOM 4897 N N . SER B 1 75 ? -18.234 18.016 -10.734 1 94 75 SER B N 1
ATOM 4898 C CA . SER B 1 75 ? -16.891 17.469 -10.617 1 94 75 SER B CA 1
ATOM 4899 C C . SER B 1 75 ? -16.922 15.961 -10.391 1 94 75 SER B C 1
ATOM 4901 O O . SER B 1 75 ? -16.094 15.227 -10.93 1 94 75 SER B O 1
ATOM 4903 N N . ALA B 1 76 ? -17.797 15.562 -9.617 1 92.94 76 ALA B N 1
ATOM 4904 C CA . ALA B 1 76 ? -17.969 14.125 -9.391 1 92.94 76 ALA B CA 1
ATOM 4905 C C . ALA B 1 76 ? -18.344 13.406 -10.672 1 92.94 76 ALA B C 1
ATOM 4907 O O . ALA B 1 76 ? -17.859 12.305 -10.945 1 92.94 76 ALA B O 1
ATOM 4908 N N . GLY B 1 77 ? -19.25 14.008 -11.422 1 90.38 77 GLY B N 1
ATOM 4909 C CA . GLY B 1 77 ? -19.609 13.445 -12.711 1 90.38 77 GLY B CA 1
ATOM 4910 C C . GLY B 1 77 ? -18.422 13.312 -13.656 1 90.38 77 GLY B C 1
ATOM 4911 O O . GLY B 1 77 ? -18.281 12.297 -14.344 1 90.38 77 GLY B O 1
ATOM 4912 N N . ALA B 1 78 ? -17.562 14.281 -13.617 1 90.31 78 ALA B N 1
ATOM 4913 C CA . ALA B 1 78 ? -16.375 14.258 -14.453 1 90.31 78 ALA B CA 1
ATOM 4914 C C . ALA B 1 78 ? -15.406 13.156 -14.008 1 90.31 78 ALA B C 1
ATOM 4916 O O . ALA B 1 78 ? -14.781 12.492 -14.836 1 90.31 78 ALA B O 1
ATOM 4917 N N . ALA B 1 79 ? -15.336 12.984 -12.742 1 88.5 79 ALA B N 1
ATOM 4918 C CA . ALA B 1 79 ? -14.43 11.977 -12.195 1 88.5 79 ALA B CA 1
ATOM 4919 C C . ALA B 1 79 ? -14.898 10.562 -12.531 1 88.5 79 ALA B C 1
ATOM 4921 O O . ALA B 1 79 ? -14.102 9.633 -12.578 1 88.5 79 ALA B O 1
ATOM 4922 N N . HIS B 1 80 ? -16.141 10.367 -12.805 1 86.75 80 HIS B N 1
ATOM 4923 C CA . HIS B 1 80 ? -16.719 9.055 -13.094 1 86.75 80 HIS B CA 1
ATOM 4924 C C . HIS B 1 80 ? -17.031 8.906 -14.578 1 86.75 80 HIS B C 1
ATOM 4926 O O . HIS B 1 80 ? -17.719 7.969 -14.977 1 86.75 80 HIS B O 1
ATOM 4932 N N . LEU B 1 81 ? -16.594 9.797 -15.414 1 84.31 81 LEU B N 1
ATOM 4933 C CA . LEU B 1 81 ? -16.984 9.828 -16.812 1 84.31 81 LEU B CA 1
ATOM 4934 C C . LEU B 1 81 ? -16.469 8.586 -17.547 1 84.31 81 LEU B C 1
ATOM 4936 O O . LEU B 1 81 ? -17.188 7.973 -18.328 1 84.31 81 LEU B O 1
ATOM 4940 N N . ALA B 1 82 ? -15.297 8.141 -17.234 1 79.19 82 ALA B N 1
ATOM 4941 C CA . ALA B 1 82 ? -14.68 7.043 -17.969 1 79.19 82 ALA B CA 1
ATOM 4942 C C . ALA B 1 82 ? -15.461 5.746 -17.781 1 79.19 82 ALA B C 1
ATOM 4944 O O . ALA B 1 82 ? -15.891 5.121 -18.75 1 79.19 82 ALA B O 1
ATOM 4945 N N . PRO B 1 83 ? -15.695 5.328 -16.578 1 76.25 83 PRO B N 1
ATOM 4946 C CA . PRO B 1 83 ? -16.5 4.121 -16.406 1 76.25 83 PRO B CA 1
ATOM 4947 C C . PRO B 1 83 ? -17.953 4.316 -16.859 1 76.25 83 PRO B C 1
ATOM 4949 O O . PRO B 1 83 ? -18.609 3.357 -17.25 1 76.25 83 PRO B O 1
ATOM 4952 N N . GLY B 1 84 ? -18.391 5.551 -16.828 1 75.5 84 GLY B N 1
ATOM 4953 C CA . GLY B 1 84 ? -19.734 5.844 -17.266 1 75.5 84 GLY B CA 1
ATOM 4954 C C . GLY B 1 84 ? -19.938 5.676 -18.766 1 75.5 84 GLY B C 1
ATOM 4955 O O . GLY B 1 84 ? -21.016 5.285 -19.203 1 75.5 84 GLY B O 1
ATOM 4956 N N . LEU B 1 85 ? -18.875 6.004 -19.547 1 75.75 85 LEU B N 1
ATOM 4957 C CA . LEU B 1 85 ? -18.969 5.879 -21 1 75.75 85 LEU B CA 1
ATOM 4958 C C . LEU B 1 85 ? -19.109 4.418 -21.422 1 75.75 85 LEU B C 1
ATOM 4960 O O . LEU B 1 85 ? -19.75 4.117 -22.422 1 75.75 85 LEU B O 1
ATOM 4964 N N . ASP B 1 86 ? -18.594 3.572 -20.672 1 70.19 86 ASP B N 1
ATOM 4965 C CA . ASP B 1 86 ? -18.672 2.146 -20.969 1 70.19 86 ASP B CA 1
ATOM 4966 C C . ASP B 1 86 ? -20.047 1.588 -20.594 1 70.19 86 ASP B C 1
ATOM 4968 O O . ASP B 1 86 ? -20.469 0.567 -21.141 1 70.19 86 ASP B O 1
ATOM 4972 N N . ALA B 1 87 ? -20.703 2.334 -19.719 1 64.62 87 ALA B N 1
ATOM 4973 C CA . ALA B 1 87 ? -22.016 1.878 -19.25 1 64.62 87 ALA B CA 1
ATOM 4974 C C . ALA B 1 87 ? -23.125 2.506 -20.078 1 64.62 87 ALA B C 1
ATOM 4976 O O . ALA B 1 87 ? -24.234 1.969 -20.141 1 64.62 87 ALA B O 1
ATOM 4977 N N . THR B 1 88 ? -22.719 3.73 -20.672 1 68.56 88 THR B N 1
ATOM 4978 C CA . THR B 1 88 ? -23.75 4.48 -21.391 1 68.56 88 THR B CA 1
ATOM 4979 C C . THR B 1 88 ? -23.328 4.738 -22.828 1 68.56 88 THR B C 1
ATOM 4981 O O . THR B 1 88 ? -22.203 4.406 -23.234 1 68.56 88 THR B O 1
ATOM 4984 N N . SER B 1 89 ? -24.156 5.414 -23.656 1 68.75 89 SER B N 1
ATOM 4985 C CA . SER B 1 89 ? -24.062 5.488 -25.109 1 68.75 89 SER B CA 1
ATOM 4986 C C . SER B 1 89 ? -23.203 6.668 -25.547 1 68.75 89 SER B C 1
ATOM 4988 O O . SER B 1 89 ? -22.453 6.57 -26.516 1 68.75 89 SER B O 1
ATOM 4990 N N . THR B 1 90 ? -23.344 7.859 -24.828 1 78.81 90 THR B N 1
ATOM 4991 C CA . THR B 1 90 ? -22.578 9.016 -25.281 1 78.81 90 THR B CA 1
ATOM 4992 C C . THR B 1 90 ? -21.906 9.719 -24.094 1 78.81 90 THR B C 1
ATOM 4994 O O . THR B 1 90 ? -22.406 9.648 -22.969 1 78.81 90 THR B O 1
ATOM 4997 N N . PRO B 1 91 ? -20.844 10.383 -24.359 1 82 91 PRO B N 1
ATOM 4998 C CA . PRO B 1 91 ? -20.125 11.055 -23.266 1 82 91 PRO B CA 1
ATOM 4999 C C . PRO B 1 91 ? -20.953 12.164 -22.625 1 82 91 PRO B C 1
ATOM 5001 O O . PRO B 1 91 ? -20.906 12.344 -21.391 1 82 91 PRO B O 1
ATOM 5004 N N . ARG B 1 92 ? -21.688 12.961 -23.375 1 82.12 92 ARG B N 1
ATOM 5005 C CA . ARG B 1 92 ? -22.469 14.055 -22.812 1 82.12 92 ARG B CA 1
ATOM 5006 C C . ARG B 1 92 ? -23.594 13.516 -21.922 1 82.12 92 ARG B C 1
ATOM 5008 O O . ARG B 1 92 ? -23.828 14.031 -20.828 1 82.12 92 ARG B O 1
ATOM 5015 N N . THR B 1 93 ? -24.219 12.586 -22.406 1 79.25 93 THR B N 1
ATOM 5016 C CA . THR B 1 93 ? -25.297 11.992 -21.625 1 79.25 93 THR B CA 1
ATOM 5017 C C . THR B 1 93 ? -24.766 11.344 -20.359 1 79.25 93 THR B C 1
ATOM 5019 O O . THR B 1 93 ? -25.375 11.453 -19.297 1 79.25 93 THR B O 1
ATOM 5022 N N . ALA B 1 94 ? -23.672 10.734 -20.531 1 82 94 ALA B N 1
ATOM 5023 C CA . ALA B 1 94 ? -23.047 10.109 -19.359 1 82 94 ALA B CA 1
ATOM 5024 C C . ALA B 1 94 ? -22.688 11.156 -18.312 1 82 94 ALA B C 1
ATOM 5026 O O . ALA B 1 94 ? -22.984 10.969 -17.125 1 82 94 ALA B O 1
ATOM 5027 N N . PHE B 1 95 ? -22.156 12.211 -18.797 1 85.25 95 PHE B N 1
ATOM 5028 C CA . PHE B 1 95 ? -21.766 13.266 -17.875 1 85.25 95 PHE B CA 1
ATOM 5029 C C . PHE B 1 95 ? -22.969 13.844 -17.156 1 85.25 95 PHE B C 1
ATOM 5031 O O . PHE B 1 95 ? -22.922 14.047 -15.938 1 85.25 95 PHE B O 1
ATOM 5038 N N . VAL B 1 96 ? -23.984 14.055 -17.828 1 84.81 96 VAL B N 1
ATOM 5039 C CA . VAL B 1 96 ? -25.172 14.672 -17.266 1 84.81 96 VAL B CA 1
ATOM 5040 C C . VAL B 1 96 ? -25.828 13.703 -16.281 1 84.81 96 VAL B C 1
ATOM 5042 O O . VAL B 1 96 ? -26.203 14.094 -15.172 1 84.81 96 VAL B O 1
ATOM 5045 N N . VAL B 1 97 ? -25.922 12.523 -16.609 1 81.06 97 VAL B N 1
ATOM 5046 C CA . VAL B 1 97 ? -26.562 11.523 -15.766 1 81.06 97 VAL B CA 1
ATOM 5047 C C . VAL B 1 97 ? -25.75 11.305 -14.5 1 81.06 97 VAL B C 1
ATOM 5049 O O . VAL B 1 97 ? -26.281 11.273 -13.391 1 81.06 97 VAL B O 1
ATOM 5052 N N . LEU B 1 98 ? -24.531 11.227 -14.711 1 85.12 98 LEU B N 1
ATOM 5053 C CA . LEU B 1 98 ? -23.641 11.008 -13.57 1 85.12 98 LEU B CA 1
ATOM 5054 C C . LEU B 1 98 ? -23.656 12.211 -12.625 1 85.12 98 LEU B C 1
ATOM 5056 O O . LEU B 1 98 ? -23.672 12.047 -11.406 1 85.12 98 LEU B O 1
ATOM 5060 N N . SER B 1 99 ? -23.625 13.359 -13.266 1 88 99 SER B N 1
ATOM 5061 C CA . SER B 1 99 ? -23.688 14.57 -12.453 1 88 99 SER B CA 1
ATOM 5062 C C . SER B 1 99 ? -25.016 14.664 -11.703 1 88 99 SER B C 1
ATOM 5064 O O . SER B 1 99 ? -25.047 15.047 -10.531 1 88 99 SER B O 1
ATOM 5066 N N . ALA B 1 100 ? -26.016 14.281 -12.305 1 87.38 100 ALA B N 1
ATOM 5067 C CA . ALA B 1 100 ? -27.344 14.305 -11.68 1 87.38 100 ALA B CA 1
ATOM 5068 C C . ALA B 1 100 ? -27.406 13.305 -10.523 1 87.38 100 ALA B C 1
ATOM 5070 O O . ALA B 1 100 ? -27.969 13.617 -9.461 1 87.38 100 ALA B O 1
ATOM 5071 N N . MET B 1 101 ? -26.891 12.242 -10.695 1 84.44 101 MET B N 1
ATOM 5072 C CA . MET B 1 101 ? -26.875 11.227 -9.648 1 84.44 101 MET B CA 1
ATOM 5073 C C . MET B 1 101 ? -26.016 11.68 -8.469 1 84.44 101 MET B C 1
ATOM 5075 O O . MET B 1 101 ? -26.359 11.406 -7.312 1 84.44 101 MET B O 1
ATOM 5079 N N . SER B 1 102 ? -24.984 12.406 -8.859 1 91.12 102 SER B N 1
ATOM 5080 C CA . SER B 1 102 ? -24.062 12.867 -7.82 1 91.12 102 SER B CA 1
ATOM 5081 C C . SER B 1 102 ? -24.641 14.07 -7.078 1 91.12 102 SER B C 1
ATOM 5083 O O . SER B 1 102 ? -24.156 14.43 -6 1 91.12 102 SER B O 1
ATOM 5085 N N . LEU B 1 103 ? -25.609 14.703 -7.691 1 93.06 103 LEU B N 1
ATOM 5086 C CA . LEU B 1 103 ? -26.203 15.867 -7.051 1 93.06 103 LEU B CA 1
ATOM 5087 C C . LEU B 1 103 ? -26.875 15.484 -5.734 1 93.06 103 LEU B C 1
ATOM 5089 O O . LEU B 1 103 ? -26.797 16.234 -4.754 1 93.06 103 LEU B O 1
ATOM 5093 N N . GLY B 1 104 ? -27.531 14.289 -5.699 1 91.38 104 GLY B N 1
ATOM 5094 C CA . GLY B 1 104 ? -28.141 13.828 -4.461 1 91.38 104 GLY B CA 1
ATOM 5095 C C . GLY B 1 104 ? -27.125 13.633 -3.342 1 91.38 104 GLY B C 1
ATOM 5096 O O . GLY B 1 104 ? -27.344 14.102 -2.221 1 91.38 104 GLY B O 1
ATOM 5097 N N . THR B 1 105 ? -26.062 13.078 -3.607 1 93.5 105 THR B N 1
ATOM 5098 C CA . THR B 1 105 ? -25.047 12.805 -2.596 1 93.5 105 THR B CA 1
ATOM 5099 C C . THR B 1 105 ? -24.312 14.086 -2.213 1 93.5 105 THR B C 1
ATOM 5101 O O . THR B 1 105 ? -23.969 14.281 -1.045 1 93.5 105 THR B O 1
ATOM 5104 N N . SER B 1 106 ? -24.062 14.953 -3.223 1 95.94 106 SER B N 1
ATOM 5105 C CA . SER B 1 106 ? -23.391 16.219 -2.93 1 95.94 106 SER B CA 1
ATOM 5106 C C . SER B 1 106 ? -24.281 17.109 -2.057 1 95.94 106 SER B C 1
ATOM 5108 O O . SER B 1 106 ? -23.781 17.75 -1.122 1 95.94 106 SER B O 1
ATOM 5110 N N . ALA B 1 107 ? -25.516 17.141 -2.408 1 94.81 107 ALA B N 1
ATOM 5111 C CA . ALA B 1 107 ? -26.438 17.922 -1.597 1 94.81 107 ALA B CA 1
ATOM 5112 C C . ALA B 1 107 ? -26.516 17.375 -0.174 1 94.81 107 ALA B C 1
ATOM 5114 O O . ALA B 1 107 ? -26.578 18.141 0.79 1 94.81 107 ALA B O 1
ATOM 5115 N N . PHE B 1 108 ? -26.562 16.078 -0.068 1 94.75 108 PHE B N 1
ATOM 5116 C CA . PHE B 1 108 ? -26.609 15.438 1.242 1 94.75 108 PHE B CA 1
ATOM 5117 C C . PHE B 1 108 ? -25.359 15.781 2.055 1 94.75 108 PHE B C 1
ATOM 5119 O O . PHE B 1 108 ? -25.453 16.078 3.246 1 94.75 108 PHE B O 1
ATOM 5126 N N . ALA B 1 109 ? -24.172 15.758 1.447 1 96.69 109 ALA B N 1
ATOM 5127 C CA . ALA B 1 109 ? -22.922 16.094 2.119 1 96.69 109 ALA B CA 1
ATOM 5128 C C . ALA B 1 109 ? -22.922 17.547 2.598 1 96.69 109 ALA B C 1
ATOM 5130 O O . ALA B 1 109 ? -22.562 17.828 3.744 1 96.69 109 ALA B O 1
ATOM 5131 N N . VAL B 1 110 ? -23.297 18.438 1.689 1 95.44 110 VAL B N 1
ATOM 5132 C CA . VAL B 1 110 ? -23.344 19.844 2.037 1 95.44 110 VAL B CA 1
ATOM 5133 C C . VAL B 1 110 ? -24.359 20.078 3.158 1 95.44 110 VAL B C 1
ATOM 5135 O O . VAL B 1 110 ? -24.109 20.844 4.086 1 95.44 110 VAL B O 1
ATOM 5138 N N . PHE B 1 111 ? -25.484 19.359 3.061 1 94.38 111 PHE B N 1
ATOM 5139 C CA . PHE B 1 111 ? -26.5 19.438 4.102 1 94.38 111 PHE B CA 1
ATOM 5140 C C . PHE B 1 111 ? -25.938 19.016 5.453 1 94.38 111 PHE B C 1
ATOM 5142 O O . PHE B 1 111 ? -26.156 19.703 6.461 1 94.38 111 PHE B O 1
ATOM 5149 N N . LEU B 1 112 ? -25.188 17.859 5.512 1 96 112 LEU B N 1
ATOM 5150 C CA . LEU B 1 112 ? -24.609 17.391 6.758 1 96 112 LEU B CA 1
ATOM 5151 C C . LEU B 1 112 ? -23.625 18.406 7.328 1 96 112 LEU B C 1
ATOM 5153 O O . LEU B 1 112 ? -23.578 18.609 8.547 1 96 112 LEU B O 1
ATOM 5157 N N . VAL B 1 113 ? -22.828 19.016 6.441 1 96.12 113 VAL B N 1
ATOM 5158 C CA . VAL B 1 113 ? -21.844 20 6.898 1 96.12 113 VAL B CA 1
ATOM 5159 C C . VAL B 1 113 ? -22.547 21.219 7.465 1 96.12 113 VAL B C 1
ATOM 5161 O O . VAL B 1 113 ? -22.188 21.719 8.531 1 96.12 113 VAL B O 1
ATOM 5164 N N . PHE B 1 114 ? -23.578 21.75 6.758 1 93.38 114 PHE B N 1
ATOM 5165 C CA . PHE B 1 114 ? -24.312 22.922 7.211 1 93.38 114 PHE B CA 1
ATOM 5166 C C . PHE B 1 114 ? -25.062 22.609 8.508 1 93.38 114 PHE B C 1
ATOM 5168 O O . PHE B 1 114 ? -25.062 23.438 9.43 1 93.38 114 PHE B O 1
ATOM 5175 N N . LEU B 1 115 ? -25.656 21.422 8.586 1 92.81 115 LEU B N 1
ATOM 5176 C CA . LEU B 1 115 ? -26.328 21 9.812 1 92.81 115 LEU B CA 1
ATOM 5177 C C . LEU B 1 115 ? -25.344 20.906 10.961 1 92.81 115 LEU B C 1
ATOM 5179 O O . LEU B 1 115 ? -25.641 21.328 12.078 1 92.81 115 LEU B O 1
ATOM 5183 N N . GLY B 1 116 ? -24.188 20.281 10.695 1 92.94 116 GLY B N 1
ATOM 5184 C CA . GLY B 1 116 ? -23.156 20.188 11.711 1 92.94 116 GLY B CA 1
ATOM 5185 C C . GLY B 1 116 ? -22.688 21.531 12.219 1 92.94 116 GLY B C 1
ATOM 5186 O O . GLY B 1 116 ? -22.422 21.688 13.414 1 92.94 116 GLY B O 1
ATOM 5187 N N . THR B 1 117 ? -22.531 22.469 11.305 1 89.62 117 THR B N 1
ATOM 5188 C CA . THR B 1 117 ? -22.125 23.812 11.68 1 89.62 117 THR B CA 1
ATOM 5189 C C . THR B 1 117 ? -23.172 24.484 12.562 1 89.62 117 THR B C 1
ATOM 5191 O O . THR B 1 117 ? -22.844 25.109 13.57 1 89.62 117 THR B O 1
ATOM 5194 N N . ARG B 1 118 ? -24.422 24.375 12.281 1 88.38 118 ARG B N 1
ATOM 5195 C CA . ARG B 1 118 ? -25.5 24.969 13.062 1 88.38 118 ARG B CA 1
ATOM 5196 C C . ARG B 1 118 ? -25.578 24.344 14.445 1 88.38 118 ARG B C 1
ATOM 5198 O O . ARG B 1 118 ? -25.75 25.047 15.445 1 88.38 118 ARG B O 1
ATOM 5205 N N . LEU B 1 119 ? -25.422 23.031 14.477 1 88 119 LEU B N 1
ATOM 5206 C CA . LEU B 1 119 ? -25.469 22.328 15.758 1 88 119 LEU B CA 1
ATOM 5207 C C . LEU B 1 119 ? -24.266 22.688 16.625 1 88 119 LEU B C 1
ATOM 5209 O O . LEU B 1 119 ? -24.391 22.781 17.844 1 88 119 LEU B O 1
ATOM 5213 N N . GLY B 1 120 ? -23.188 22.828 15.953 1 83.12 120 GLY B N 1
ATOM 5214 C CA . GLY B 1 120 ? -21.984 23.219 16.688 1 83.12 120 GLY B CA 1
ATOM 5215 C C . GLY B 1 120 ? -22.109 24.594 17.312 1 83.12 120 GLY B C 1
ATOM 5216 O O . GLY B 1 120 ? -21.625 24.828 18.422 1 83.12 120 GLY B O 1
ATOM 5217 N N . TRP B 1 121 ? -22.75 25.5 16.641 1 81.25 121 TRP B N 1
ATOM 5218 C CA . TRP B 1 121 ? -22.891 26.875 17.125 1 81.25 121 TRP B CA 1
ATOM 5219 C C . TRP B 1 121 ? -23.938 26.953 18.234 1 81.25 121 TRP B C 1
ATOM 5221 O O . TRP B 1 121 ? -23.922 27.875 19.047 1 81.25 121 TRP B O 1
ATOM 5231 N N . SER B 1 122 ? -24.812 26.062 18.219 1 78 122 SER B N 1
ATOM 5232 C CA . SER B 1 122 ? -25.859 26.062 19.234 1 78 122 SER B CA 1
ATOM 5233 C C . SER B 1 122 ? -25.344 25.516 20.562 1 78 122 SER B C 1
ATOM 5235 O O . SER B 1 122 ? -25.906 25.797 21.625 1 78 122 SER B O 1
ATOM 5237 N N . GLY B 1 123 ? -24.234 24.859 20.438 1 67.94 123 GLY B N 1
ATOM 5238 C CA . GLY B 1 123 ? -23.703 24.25 21.656 1 67.94 123 GLY B CA 1
ATOM 5239 C C . GLY B 1 123 ? -22.812 25.188 22.453 1 67.94 123 GLY B C 1
ATOM 5240 O O . GLY B 1 123 ? -22.281 26.156 21.906 1 67.94 123 GLY B O 1
ATOM 5241 N N . ASN B 1 124 ? -22.828 25.047 23.797 1 69.88 124 ASN B N 1
ATOM 5242 C CA . ASN B 1 124 ? -22.047 25.906 24.672 1 69.88 124 ASN B CA 1
ATOM 5243 C C . ASN B 1 124 ? -20.688 25.312 25 1 69.88 124 ASN B C 1
ATOM 5245 O O . ASN B 1 124 ? -19.812 25.984 25.547 1 69.88 124 ASN B O 1
ATOM 5249 N N . MET B 1 125 ? -20.531 24.078 24.625 1 76.88 125 MET B N 1
ATOM 5250 C CA . MET B 1 125 ? -19.281 23.422 25 1 76.88 125 MET B CA 1
ATOM 5251 C C . MET B 1 125 ? -18.328 23.359 23.812 1 76.88 125 MET B C 1
ATOM 5253 O O . MET B 1 125 ? -18.75 23.078 22.688 1 76.88 125 MET B O 1
ATOM 5257 N N . HIS B 1 126 ? -17.078 23.594 24.078 1 81.25 126 HIS B N 1
ATOM 5258 C CA . HIS B 1 126 ? -16.062 23.672 23.031 1 81.25 126 HIS B CA 1
ATOM 5259 C C . HIS B 1 126 ? -15.805 22.297 22.422 1 81.25 126 HIS B C 1
ATOM 5261 O O . HIS B 1 126 ? -15.656 22.172 21.203 1 81.25 126 HIS B O 1
ATOM 5267 N N . TRP B 1 127 ? -15.797 21.312 23.266 1 84.94 127 TRP B N 1
ATOM 5268 C CA . TRP B 1 127 ? -15.547 19.953 22.766 1 84.94 127 TRP B CA 1
ATOM 5269 C C . TRP B 1 127 ? -16.672 19.5 21.844 1 84.94 127 TRP B C 1
ATOM 5271 O O . TRP B 1 127 ? -16.438 18.938 20.781 1 84.94 127 TRP B O 1
ATOM 5281 N N . SER B 1 128 ? -17.906 19.75 22.312 1 83.44 128 SER B N 1
ATOM 5282 C CA . SER B 1 128 ? -19.062 19.328 21.516 1 83.44 128 SER B CA 1
ATOM 5283 C C . SER B 1 128 ? -19.125 20.062 20.188 1 83.44 128 SER B C 1
ATOM 5285 O O . SER B 1 128 ? -19.547 19.516 19.172 1 83.44 128 SER B O 1
ATOM 5287 N N . LYS B 1 129 ? -18.578 21.203 20.172 1 86.69 129 LYS B N 1
ATOM 5288 C CA . LYS B 1 129 ? -18.562 21.984 18.938 1 86.69 129 LYS B CA 1
ATOM 5289 C C . LYS B 1 129 ? -17.641 21.359 17.891 1 86.69 129 LYS B C 1
ATOM 5291 O O . LYS B 1 129 ? -17.906 21.469 16.688 1 86.69 129 LYS B O 1
ATOM 5296 N N . LEU B 1 130 ? -16.672 20.672 18.391 1 90.88 130 LEU B N 1
ATOM 5297 C CA . LEU B 1 130 ? -15.672 20.125 17.484 1 90.88 130 LEU B CA 1
ATOM 5298 C C . LEU B 1 130 ? -16.031 18.703 17.078 1 90.88 130 LEU B C 1
ATOM 5300 O O . LEU B 1 130 ? -15.68 18.25 15.992 1 90.88 130 LEU B O 1
ATOM 5304 N N . THR B 1 131 ? -16.797 17.969 17.938 1 93.69 131 THR B N 1
ATOM 5305 C CA . THR B 1 131 ? -16.906 16.531 17.734 1 93.69 131 THR B CA 1
ATOM 5306 C C . THR B 1 131 ? -18.312 16.156 17.25 1 93.69 131 THR B C 1
ATOM 5308 O O . THR B 1 131 ? -18.531 15.047 16.781 1 93.69 131 THR B O 1
ATOM 5311 N N . VAL B 1 132 ? -19.25 17.078 17.25 1 93.56 132 VAL B N 1
ATOM 5312 C CA . VAL B 1 132 ? -20.625 16.781 16.828 1 93.56 132 VAL B CA 1
ATOM 5313 C C . VAL B 1 132 ? -20.641 16.531 15.312 1 93.56 132 VAL B C 1
ATOM 5315 O O . VAL B 1 132 ? -21.297 15.594 14.844 1 93.56 132 VAL B O 1
ATOM 5318 N N . PHE B 1 133 ? -19.906 17.312 14.57 1 95.62 133 PHE B N 1
ATOM 5319 C CA . PHE B 1 133 ? -19.938 17.172 13.117 1 95.62 133 PHE B CA 1
ATOM 5320 C C . PHE B 1 133 ? -19.344 15.844 12.688 1 95.62 133 PHE B C 1
ATOM 5322 O O . PHE B 1 133 ? -19.938 15.125 11.875 1 95.62 133 PHE B O 1
ATOM 5329 N N . PRO B 1 134 ? -18.156 15.438 13.227 1 97.69 134 PRO B N 1
ATOM 5330 C CA . PRO B 1 134 ? -17.641 14.125 12.844 1 97.69 134 PRO B CA 1
ATOM 5331 C C . PRO B 1 134 ? -18.609 12.992 13.164 1 97.69 134 PRO B C 1
ATOM 5333 O O . PRO B 1 134 ? -18.734 12.031 12.391 1 97.69 134 PRO B O 1
ATOM 5336 N N . ALA B 1 135 ? -19.281 13.125 14.289 1 96.75 135 ALA B N 1
ATOM 5337 C CA . ALA B 1 135 ? -20.266 12.109 14.648 1 96.75 135 ALA B CA 1
ATOM 5338 C C . ALA B 1 135 ? -21.438 12.117 13.672 1 96.75 135 ALA B C 1
ATOM 5340 O O . ALA B 1 135 ? -21.906 11.055 13.242 1 96.75 135 ALA B O 1
ATOM 5341 N N . LEU B 1 136 ? -21.875 13.297 13.344 1 96.88 136 LEU B N 1
ATOM 5342 C CA . LEU B 1 136 ? -22.969 13.445 12.391 1 96.88 136 LEU B CA 1
ATOM 5343 C C . LEU B 1 136 ? -22.562 12.93 11.016 1 96.88 136 LEU B C 1
ATOM 5345 O O . LEU B 1 136 ? -23.359 12.258 10.344 1 96.88 136 LEU B O 1
ATOM 5349 N N . TRP B 1 137 ? -21.344 13.266 10.586 1 97.94 137 TRP B N 1
ATOM 5350 C CA . TRP B 1 137 ? -20.828 12.859 9.281 1 97.94 137 TRP B CA 1
ATOM 5351 C C . TRP B 1 137 ? -20.766 11.344 9.18 1 97.94 137 TRP B C 1
ATOM 5353 O O . TRP B 1 137 ? -21.25 10.758 8.203 1 97.94 137 TRP B O 1
ATOM 5363 N N . ALA B 1 138 ? -20.188 10.68 10.203 1 96.69 138 ALA B N 1
ATOM 5364 C CA . ALA B 1 138 ? -20.062 9.227 10.227 1 96.69 138 ALA B CA 1
ATOM 5365 C C . ALA B 1 138 ? -21.438 8.547 10.25 1 96.69 138 ALA B C 1
ATOM 5367 O O . ALA B 1 138 ? -21.656 7.574 9.531 1 96.69 138 ALA B O 1
ATOM 5368 N N . SER B 1 139 ? -22.375 9.102 11.047 1 95.38 139 SER B N 1
ATOM 5369 C CA . SER B 1 139 ? -23.703 8.531 11.156 1 95.38 139 SER B CA 1
ATOM 5370 C C . SER B 1 139 ? -24.5 8.719 9.859 1 95.38 139 SER B C 1
ATOM 5372 O O . SER B 1 139 ? -25.219 7.82 9.43 1 95.38 139 SER B O 1
ATOM 5374 N N . GLY B 1 140 ? -24.344 9.898 9.305 1 95.25 140 GLY B N 1
ATOM 5375 C CA . GLY B 1 140 ? -25.062 10.18 8.078 1 95.25 140 GLY B CA 1
ATOM 5376 C C . GLY B 1 140 ? -24.703 9.242 6.941 1 95.25 140 GLY B C 1
ATOM 5377 O O . GLY B 1 140 ? -25.578 8.602 6.352 1 95.25 140 GLY B O 1
ATOM 5378 N N . TRP B 1 141 ? -23.453 9.172 6.664 1 94.94 141 TRP B N 1
ATOM 5379 C CA . TRP B 1 141 ? -23.016 8.328 5.559 1 94.94 141 TRP B CA 1
ATOM 5380 C C . TRP B 1 141 ? -23.156 6.852 5.902 1 94.94 141 TRP B C 1
ATOM 5382 O O . TRP B 1 141 ? -23.438 6.031 5.023 1 94.94 141 TRP B O 1
ATOM 5392 N N . GLY B 1 142 ? -22.969 6.473 7.188 1 91.81 142 GLY B N 1
ATOM 5393 C CA . GLY B 1 142 ? -23.219 5.105 7.602 1 91.81 142 GLY B CA 1
ATOM 5394 C C . GLY B 1 142 ? -24.656 4.664 7.352 1 91.81 142 GLY B C 1
ATOM 5395 O O . GLY B 1 142 ? -24.891 3.578 6.812 1 91.81 142 GLY B O 1
ATOM 5396 N N . LEU B 1 143 ? -25.578 5.48 7.707 1 90.5 143 LEU B N 1
ATOM 5397 C CA . LEU B 1 143 ? -26.984 5.168 7.52 1 90.5 143 LEU B CA 1
ATOM 5398 C C . LEU B 1 143 ? -27.359 5.184 6.039 1 90.5 143 LEU B C 1
ATOM 5400 O O . LEU B 1 143 ? -28.141 4.348 5.578 1 90.5 143 LEU B O 1
ATOM 5404 N N . MET B 1 144 ? -26.781 6.121 5.328 1 90.06 144 MET B N 1
ATOM 5405 C CA . MET B 1 144 ? -27.031 6.195 3.895 1 90.06 144 MET B CA 1
ATOM 5406 C C . MET B 1 144 ? -26.578 4.922 3.191 1 90.06 144 MET B C 1
ATOM 5408 O O . MET B 1 144 ? -27.266 4.422 2.293 1 90.06 144 MET B O 1
ATOM 5412 N N . SER B 1 145 ? -25.453 4.391 3.561 1 88.88 145 SER B N 1
ATOM 5413 C CA . SER B 1 145 ? -24.906 3.191 2.939 1 88.88 145 SER B CA 1
ATOM 5414 C C . SER B 1 145 ? -25.797 1.979 3.207 1 88.88 145 SER B C 1
ATOM 5416 O O . SER B 1 145 ? -25.797 1.025 2.424 1 88.88 145 SER B O 1
ATOM 5418 N N . GLU B 1 146 ? -26.547 1.997 4.289 1 85.06 146 GLU B N 1
ATOM 5419 C CA . GLU B 1 146 ? -27.422 0.88 4.645 1 85.06 146 GLU B CA 1
ATOM 5420 C C . GLU B 1 146 ? -28.734 0.938 3.871 1 85.06 146 GLU B C 1
ATOM 5422 O O . GLU B 1 146 ? -29.359 -0.094 3.633 1 85.06 146 GLU B O 1
ATOM 5427 N N . VAL B 1 147 ? -29.047 2.104 3.447 1 84.06 147 VAL B N 1
ATOM 5428 C CA . VAL B 1 147 ? -30.344 2.27 2.818 1 84.06 147 VAL B CA 1
ATOM 5429 C C . VAL B 1 147 ? -30.219 2.15 1.303 1 84.06 147 VAL B C 1
ATOM 5431 O O . VAL B 1 147 ? -31.141 1.682 0.626 1 84.06 147 VAL B O 1
ATOM 5434 N N . THR B 1 148 ? -29.094 2.449 0.814 1 83.81 148 THR B N 1
ATOM 5435 C CA . THR B 1 148 ? -28.906 2.404 -0.631 1 83.81 148 THR B CA 1
ATOM 5436 C C . THR B 1 148 ? -28.484 1.004 -1.079 1 83.81 148 THR B C 1
ATOM 5438 O O . THR B 1 148 ? -27.844 0.271 -0.329 1 83.81 148 THR B O 1
ATOM 5441 N N . SER B 1 149 ? -28.828 0.639 -2.334 1 80 149 SER B N 1
ATOM 5442 C CA . SER B 1 149 ? -28.531 -0.685 -2.869 1 80 149 SER B CA 1
ATOM 5443 C C . SER B 1 149 ? -27.062 -0.791 -3.307 1 80 149 SER B C 1
ATOM 5445 O O . SER B 1 149 ? -26.547 -1.893 -3.482 1 80 149 SER B O 1
ATOM 5447 N N . VAL B 1 150 ? -26.406 0.384 -3.467 1 84.44 150 VAL B N 1
ATOM 5448 C CA . VAL B 1 150 ? -25.047 0.343 -3.963 1 84.44 150 VAL B CA 1
ATOM 5449 C C . VAL B 1 150 ? -24.062 0.526 -2.801 1 84.44 150 VAL B C 1
ATOM 5451 O O . VAL B 1 150 ? -22.859 0.633 -3.01 1 84.44 150 VAL B O 1
ATOM 5454 N N . GLY B 1 151 ? -24.594 0.63 -1.633 1 86.81 151 GLY B N 1
ATOM 5455 C CA . GLY B 1 151 ? -23.797 0.626 -0.417 1 86.81 151 GLY B CA 1
ATOM 5456 C C . GLY B 1 151 ? -22.812 1.786 -0.339 1 86.81 151 GLY B C 1
ATOM 5457 O O . GLY B 1 151 ? -23.203 2.943 -0.502 1 86.81 151 GLY B O 1
ATOM 5458 N N . GLN B 1 152 ? -21.547 1.446 -0.228 1 89.94 152 GLN B N 1
ATOM 5459 C CA . GLN B 1 152 ? -20.5 2.434 0.033 1 89.94 152 GLN B CA 1
ATOM 5460 C C . GLN B 1 152 ? -20.047 3.1 -1.26 1 89.94 152 GLN B C 1
ATOM 5462 O O . GLN B 1 152 ? -19.266 4.059 -1.228 1 89.94 152 GLN B O 1
ATOM 5467 N N . LEU B 1 153 ? -20.516 2.744 -2.424 1 88.06 153 LEU B N 1
ATOM 5468 C CA . LEU B 1 153 ? -19.984 3.227 -3.695 1 88.06 153 LEU B CA 1
ATOM 5469 C C . LEU B 1 153 ? -20.469 4.648 -3.979 1 88.06 153 LEU B C 1
ATOM 5471 O O . LEU B 1 153 ? -19.906 5.332 -4.84 1 88.06 153 LEU B O 1
ATOM 5475 N N . VAL B 1 154 ? -21.469 5.164 -3.236 1 84.56 154 VAL B N 1
ATOM 5476 C CA . VAL B 1 154 ? -21.984 6.504 -3.506 1 84.56 154 VAL B CA 1
ATOM 5477 C C . VAL B 1 154 ? -21.688 7.422 -2.322 1 84.56 154 VAL B C 1
ATOM 5479 O O . VAL B 1 154 ? -22.078 8.594 -2.324 1 84.56 154 VAL B O 1
ATOM 5482 N N . THR B 1 155 ? -21.031 6.93 -1.322 1 91.38 155 THR B N 1
ATOM 5483 C CA . THR B 1 155 ? -20.75 7.711 -0.119 1 91.38 155 THR B CA 1
ATOM 5484 C C . THR B 1 155 ? -19.453 8.5 -0.262 1 91.38 155 THR B C 1
ATOM 5486 O O . THR B 1 155 ? -18.609 8.172 -1.101 1 91.38 155 THR B O 1
ATOM 5489 N N . TRP B 1 156 ? -19.391 9.578 0.469 1 95.81 156 TRP B N 1
ATOM 5490 C CA . TRP B 1 156 ? -18.141 10.328 0.565 1 95.81 156 TRP B CA 1
ATOM 5491 C C . TRP B 1 156 ? -17.203 9.703 1.595 1 95.81 156 TRP B C 1
ATOM 5493 O O . TRP B 1 156 ? -16.719 10.391 2.492 1 95.81 156 TRP B O 1
ATOM 5503 N N . SER B 1 157 ? -17.031 8.398 1.5 1 95.69 157 SER B N 1
ATOM 5504 C CA . SER B 1 157 ? -16.219 7.621 2.428 1 95.69 157 SER B CA 1
ATOM 5505 C C . SER B 1 157 ? -14.906 7.195 1.786 1 95.69 157 SER B C 1
ATOM 5507 O O . SER B 1 157 ? -14.898 6.504 0.766 1 95.69 157 SER B O 1
ATOM 5509 N N . PRO B 1 158 ? -13.844 7.656 2.381 1 96.19 158 PRO B N 1
ATOM 5510 C CA . PRO B 1 158 ? -12.562 7.27 1.785 1 96.19 158 PRO B CA 1
ATOM 5511 C C . PRO B 1 158 ? -12.312 5.762 1.85 1 96.19 158 PRO B C 1
ATOM 5513 O O . PRO B 1 158 ? -12.602 5.129 2.869 1 96.19 158 PRO B O 1
ATOM 5516 N N . VAL B 1 159 ? -11.758 5.246 0.762 1 94.19 159 VAL B N 1
ATOM 5517 C CA . VAL B 1 159 ? -11.461 3.816 0.707 1 94.19 159 VAL B CA 1
ATOM 5518 C C . VAL B 1 159 ? -9.977 3.605 0.428 1 94.19 159 VAL B C 1
ATOM 5520 O O . VAL B 1 159 ? -9.461 2.492 0.572 1 94.19 159 VAL B O 1
ATOM 5523 N N . VAL B 1 160 ? -9.273 4.66 0.014 1 92.19 160 VAL B N 1
ATOM 5524 C CA . VAL B 1 160 ? -7.832 4.566 -0.195 1 92.19 160 VAL B CA 1
ATOM 5525 C C . VAL B 1 160 ? -7.121 5.652 0.613 1 92.19 160 VAL B C 1
ATOM 5527 O O . VAL B 1 160 ? -7.746 6.625 1.041 1 92.19 160 VAL B O 1
ATOM 5530 N N . GLY B 1 161 ? -5.855 5.418 0.882 1 90.44 161 GLY B N 1
ATOM 5531 C CA . GLY B 1 161 ? -5.051 6.43 1.55 1 90.44 161 GLY B CA 1
ATOM 5532 C C . GLY B 1 161 ? -5.312 6.512 3.041 1 90.44 161 GLY B C 1
ATOM 5533 O O . GLY B 1 161 ? -5.066 7.547 3.664 1 90.44 161 GLY B O 1
ATOM 5534 N N . GLN B 1 162 ? -5.898 5.516 3.623 1 91.94 162 GLN B N 1
ATOM 5535 C CA . GLN B 1 162 ? -6.18 5.531 5.055 1 91.94 162 GLN B CA 1
ATOM 5536 C C . GLN B 1 162 ? -4.898 5.355 5.867 1 91.94 162 GLN B C 1
ATOM 5538 O O . GLN B 1 162 ? -4.824 5.785 7.02 1 91.94 162 GLN B O 1
ATOM 5543 N N . GLY B 1 163 ? -3.939 4.758 5.203 1 88 163 GLY B N 1
ATOM 5544 C CA . GLY B 1 163 ? -2.631 4.625 5.824 1 88 163 GLY B CA 1
ATOM 5545 C C . GLY B 1 163 ? -2.682 3.992 7.199 1 88 163 GLY B C 1
ATOM 5546 O O . GLY B 1 163 ? -3.109 2.846 7.348 1 88 163 GLY B O 1
ATOM 5547 N N . PRO B 1 164 ? -2.348 4.84 8.219 1 90.19 164 PRO B N 1
ATOM 5548 C CA . PRO B 1 164 ? -2.227 4.301 9.578 1 90.19 164 PRO B CA 1
ATOM 5549 C C . PRO B 1 164 ? -3.582 4.066 10.242 1 90.19 164 PRO B C 1
ATOM 5551 O O . PRO B 1 164 ? -3.646 3.508 11.336 1 90.19 164 PRO B O 1
ATOM 5554 N N . TYR B 1 165 ? -4.672 4.398 9.578 1 94.69 165 TYR B N 1
ATOM 5555 C CA . TYR B 1 165 ? -5.977 4.262 10.219 1 94.69 165 TYR B CA 1
ATOM 5556 C C . TYR B 1 165 ? -6.648 2.955 9.812 1 94.69 165 TYR B C 1
ATOM 5558 O O . TYR B 1 165 ? -7.738 2.635 10.289 1 94.69 165 TYR B O 1
ATOM 5566 N N . VAL B 1 166 ? -6.055 2.133 9.008 1 92.56 166 VAL B N 1
ATOM 5567 C CA . VAL B 1 166 ? -6.66 0.91 8.492 1 92.56 166 VAL B CA 1
ATOM 5568 C C . VAL B 1 166 ? -6.977 -0.036 9.648 1 92.56 166 VAL B C 1
ATOM 5570 O O . VAL B 1 166 ? -7.973 -0.764 9.609 1 92.56 166 VAL B O 1
ATOM 5573 N N . TRP B 1 167 ? -6.137 0.013 10.703 1 91.81 167 TRP B N 1
ATOM 5574 C CA . TRP B 1 167 ? -6.332 -0.888 11.836 1 91.81 167 TRP B CA 1
ATOM 5575 C C . TRP B 1 167 ? -7.688 -0.646 12.5 1 91.81 167 TRP B C 1
ATOM 5577 O O . TRP B 1 167 ? -8.242 -1.542 13.141 1 91.81 167 TRP B O 1
ATOM 5587 N N . MET B 1 168 ? -8.234 0.505 12.328 1 94.12 168 MET B N 1
ATOM 5588 C CA . MET B 1 168 ? -9.484 0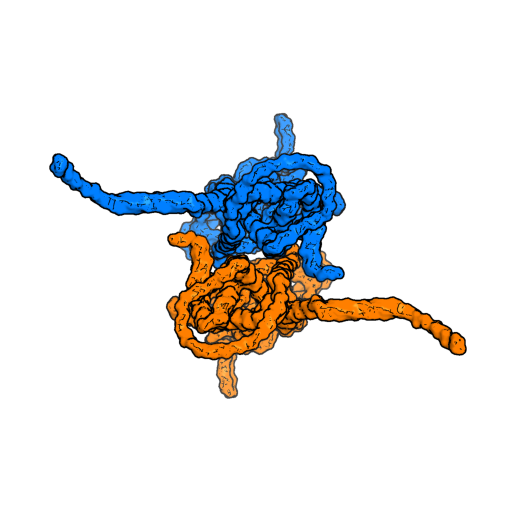.868 13 1 94.12 168 MET B CA 1
ATOM 5589 C C . MET B 1 168 ? -10.664 0.097 12.414 1 94.12 168 MET B C 1
ATOM 5591 O O . MET B 1 168 ? -11.727 0.027 13.023 1 94.12 168 MET B O 1
ATOM 5595 N N . ARG B 1 169 ? -10.492 -0.473 11.242 1 92.75 169 ARG B N 1
ATOM 5596 C CA . ARG B 1 169 ? -11.594 -1.154 10.578 1 92.75 169 ARG B CA 1
ATOM 5597 C C . ARG B 1 169 ? -12.039 -2.379 11.367 1 92.75 169 ARG B C 1
ATOM 5599 O O . ARG B 1 169 ? -13.227 -2.729 11.367 1 92.75 169 ARG B O 1
ATOM 5606 N N . GLN B 1 170 ? -11.156 -3.043 12.031 1 91.56 170 GLN B N 1
ATOM 5607 C CA . GLN B 1 170 ? -11.508 -4.242 12.781 1 91.56 170 GLN B CA 1
ATOM 5608 C C . GLN B 1 170 ? -12.336 -3.9 14.016 1 91.56 170 GLN B C 1
ATOM 5610 O O . GLN B 1 170 ? -13.008 -4.77 14.578 1 91.56 170 GLN B O 1
ATOM 5615 N N . PHE B 1 171 ? -12.266 -2.605 14.422 1 92.62 171 PHE B N 1
ATOM 5616 C CA . PHE B 1 171 ? -12.977 -2.221 15.641 1 92.62 171 PHE B CA 1
ATOM 5617 C C . PHE B 1 171 ? -14.188 -1.357 15.312 1 92.62 171 PHE B C 1
ATOM 5619 O O . PHE B 1 171 ? -15.25 -1.522 15.906 1 92.62 171 PHE B O 1
ATOM 5626 N N . PHE B 1 172 ? -13.953 -0.423 14.266 1 93.88 172 PHE B N 1
ATOM 5627 C CA . PHE B 1 172 ? -14.984 0.594 14.094 1 93.88 172 PHE B CA 1
ATOM 5628 C C . PHE B 1 172 ? -15.516 0.583 12.664 1 93.88 172 PHE B C 1
ATOM 5630 O O . PHE B 1 172 ? -16.406 1.365 12.32 1 93.88 172 PHE B O 1
ATOM 5637 N N . GLY B 1 173 ? -14.992 -0.279 11.812 1 93 173 GLY B N 1
ATOM 5638 C CA . GLY B 1 173 ? -15.469 -0.369 10.438 1 93 173 GLY B CA 1
ATOM 5639 C C . GLY B 1 173 ? -15.32 0.932 9.672 1 93 173 GLY B C 1
ATOM 5640 O O . GLY B 1 173 ? -14.453 1.748 9.977 1 93 173 GLY B O 1
ATOM 5641 N N . GLN B 1 174 ? -16.141 1.121 8.664 1 93.44 174 GLN B N 1
ATOM 5642 C CA . GLN B 1 174 ? -16.094 2.307 7.816 1 93.44 174 GLN B CA 1
ATOM 5643 C C . GLN B 1 174 ? -16.531 3.551 8.586 1 93.44 174 GLN B C 1
ATOM 5645 O O . GLN B 1 174 ? -16.062 4.656 8.305 1 93.44 174 GLN B O 1
ATOM 5650 N N . TRP B 1 175 ? -17.344 3.404 9.539 1 93.62 175 TRP B N 1
ATOM 5651 C CA . TRP B 1 175 ? -17.812 4.531 10.336 1 93.62 175 TRP B CA 1
ATOM 5652 C C . TRP B 1 175 ? -16.656 5.219 11.047 1 93.62 175 TRP B C 1
ATOM 5654 O O . TRP B 1 175 ? -16.609 6.445 11.133 1 93.62 175 TRP B O 1
ATOM 5664 N N . GLY B 1 176 ? -15.805 4.355 11.539 1 94.88 176 GLY B N 1
ATOM 5665 C CA . GLY B 1 176 ? -14.633 4.914 12.195 1 94.88 176 GLY B CA 1
ATOM 5666 C C . GLY B 1 176 ? -13.766 5.746 11.258 1 94.88 176 GLY B C 1
ATOM 5667 O O . GLY B 1 176 ? -13.297 6.82 11.641 1 94.88 176 GLY B O 1
ATOM 5668 N N . ILE B 1 177 ? -13.586 5.281 10.062 1 96.38 177 ILE B N 1
ATOM 5669 C CA . ILE B 1 177 ? -12.789 5.988 9.078 1 96.38 177 ILE B CA 1
ATOM 5670 C C . ILE B 1 177 ? -13.469 7.305 8.703 1 96.38 177 ILE B C 1
ATOM 5672 O O . ILE B 1 177 ? -12.805 8.336 8.562 1 96.38 177 ILE B O 1
ATOM 5676 N N . ASP B 1 178 ? -14.758 7.277 8.578 1 97.5 178 ASP B N 1
ATOM 5677 C CA . ASP B 1 178 ? -15.516 8.484 8.258 1 97.5 178 ASP B CA 1
ATOM 5678 C C . ASP B 1 178 ? -15.406 9.516 9.375 1 97.5 178 ASP B C 1
ATOM 5680 O O . ASP B 1 178 ? -15.297 10.719 9.117 1 97.5 178 ASP B O 1
ATOM 5684 N N . TRP B 1 179 ? -15.453 9.039 10.578 1 97.75 179 TRP B N 1
ATOM 5685 C CA . TRP B 1 179 ? -15.312 9.93 11.727 1 97.75 179 TRP B CA 1
ATOM 5686 C C . TRP B 1 179 ? -13.953 10.617 11.719 1 97.75 179 TRP B C 1
ATOM 5688 O O . TRP B 1 179 ? -13.859 11.836 11.906 1 97.75 179 TRP B O 1
ATOM 5698 N N . VAL B 1 180 ? -12.906 9.805 11.469 1 97.81 180 VAL B N 1
ATOM 5699 C CA . VAL B 1 180 ? -11.547 10.336 11.438 1 97.81 180 VAL B CA 1
ATOM 5700 C C . VAL B 1 180 ? -11.422 11.352 10.312 1 97.81 180 VAL B C 1
ATOM 5702 O O . VAL B 1 180 ? -10.797 12.406 10.484 1 97.81 180 VAL B O 1
ATOM 5705 N N . THR B 1 181 ? -12 11.07 9.203 1 98 181 THR B N 1
ATOM 5706 C CA . THR B 1 181 ? -11.938 11.961 8.047 1 98 181 THR B CA 1
ATOM 5707 C C . THR B 1 181 ? -12.602 13.305 8.367 1 98 181 THR B C 1
ATOM 5709 O O . THR B 1 181 ? -12.023 14.359 8.117 1 98 181 THR B O 1
ATOM 5712 N N . ALA B 1 182 ? -13.75 13.266 8.961 1 98.31 182 ALA B N 1
ATOM 5713 C CA . ALA B 1 182 ? -14.469 14.484 9.328 1 98.31 182 ALA B CA 1
ATOM 5714 C C . ALA B 1 182 ? -13.742 15.234 10.438 1 98.31 182 ALA B C 1
ATOM 5716 O O . ALA B 1 182 ? -13.734 16.469 10.453 1 98.31 182 ALA B O 1
ATOM 5717 N N . ALA B 1 183 ? -13.164 14.469 11.336 1 97.75 183 ALA B N 1
ATOM 5718 C CA . ALA B 1 183 ? -12.406 15.102 12.422 1 97.75 183 ALA B CA 1
ATOM 5719 C C . ALA B 1 183 ? -11.203 15.859 11.883 1 97.75 183 ALA B C 1
ATOM 5721 O O . ALA B 1 183 ? -10.891 16.953 12.344 1 97.75 183 ALA B O 1
ATOM 5722 N N . TRP B 1 184 ? -10.555 15.258 10.945 1 97 184 TRP B N 1
ATOM 5723 C CA . TRP B 1 184 ? -9.453 15.984 10.312 1 97 184 TRP B CA 1
ATOM 5724 C C . TRP B 1 184 ? -9.969 17.203 9.57 1 97 184 TRP B C 1
ATOM 5726 O O . TRP B 1 184 ? -9.305 18.25 9.539 1 97 184 TRP B O 1
ATOM 5736 N N . ALA B 1 185 ? -11.102 17.109 8.922 1 97.44 185 ALA B N 1
ATOM 5737 C CA . ALA B 1 185 ? -11.695 18.266 8.258 1 97.44 185 ALA B CA 1
ATOM 5738 C C . ALA B 1 185 ? -11.945 19.406 9.258 1 97.44 185 ALA B C 1
ATOM 5740 O O . ALA B 1 185 ? -11.75 20.578 8.93 1 97.44 185 ALA B O 1
ATOM 5741 N N . VAL B 1 186 ? -12.367 19.047 10.43 1 96 186 VAL B N 1
ATOM 5742 C CA . VAL B 1 186 ? -12.594 20.031 11.477 1 96 186 VAL B CA 1
ATOM 5743 C C . VAL B 1 186 ? -11.273 20.688 11.859 1 96 186 VAL B C 1
ATOM 5745 O O . VAL B 1 186 ? -11.18 21.922 11.922 1 96 186 VAL B O 1
ATOM 5748 N N . VAL B 1 187 ? -10.281 19.906 12.047 1 93.12 187 VAL B N 1
ATOM 5749 C CA . VAL B 1 187 ? -8.977 20.422 12.438 1 93.12 187 VAL B CA 1
ATOM 5750 C C . VAL B 1 187 ? -8.445 21.359 11.344 1 93.12 187 VAL B C 1
ATOM 5752 O O . VAL B 1 187 ? -8.023 22.484 11.625 1 93.12 187 VAL B O 1
ATOM 5755 N N . ILE B 1 188 ? -8.531 20.938 10.141 1 92.62 188 ILE B N 1
ATOM 5756 C CA . ILE B 1 188 ? -8.023 21.719 9.016 1 92.62 188 ILE B CA 1
ATOM 5757 C C . ILE B 1 188 ? -8.812 23.016 8.883 1 92.62 188 ILE B C 1
ATOM 5759 O O . ILE B 1 188 ? -8.227 24.094 8.711 1 92.62 188 ILE B O 1
ATOM 5763 N N . SER B 1 189 ? -10.117 22.953 8.969 1 92.88 189 SER B N 1
ATOM 5764 C CA . SER B 1 189 ? -10.938 24.156 8.805 1 92.88 189 SER B CA 1
ATOM 5765 C C . SER B 1 189 ? -10.695 25.141 9.938 1 92.88 189 SER B C 1
ATOM 5767 O O . SER B 1 189 ? -10.695 26.359 9.711 1 92.88 189 SER B O 1
ATOM 5769 N N . GLU B 1 190 ? -10.484 24.625 11.125 1 88.06 190 GLU B N 1
ATOM 5770 C CA . GLU B 1 190 ? -10.219 25.5 12.258 1 88.06 190 GLU B CA 1
ATOM 5771 C C . GLU B 1 190 ? -8.875 26.219 12.102 1 88.06 190 GLU B C 1
ATOM 5773 O O . GLU B 1 190 ? -8.766 27.406 12.367 1 88.06 190 GLU B O 1
ATOM 5778 N N . VAL B 1 191 ? -7.957 25.516 11.672 1 83.5 191 VAL B N 1
ATOM 5779 C CA . VAL B 1 191 ? -6.621 26.078 11.508 1 83.5 191 VAL B CA 1
ATOM 5780 C C . VAL B 1 191 ? -6.617 27.047 10.336 1 83.5 191 VAL B C 1
ATOM 5782 O O . VAL B 1 191 ? -6.105 28.172 10.453 1 83.5 191 VAL B O 1
ATOM 5785 N N . LEU B 1 192 ? -7.234 26.656 9.25 1 82.81 192 LEU B N 1
ATOM 5786 C CA . LEU B 1 192 ? -7.285 27.516 8.07 1 82.81 192 LEU B CA 1
ATOM 5787 C C . LEU B 1 192 ? -8.148 28.734 8.32 1 82.81 192 LEU B C 1
ATOM 5789 O O . LEU B 1 192 ? -7.852 29.828 7.832 1 82.81 192 LEU B O 1
ATOM 5793 N N . GLY B 1 193 ? -9.266 28.531 8.992 1 81 193 GLY B N 1
ATOM 5794 C CA . GLY B 1 193 ? -10.117 29.656 9.336 1 81 193 GLY B CA 1
ATOM 5795 C C . GLY B 1 193 ? -9.406 30.719 10.141 1 81 193 GLY B C 1
ATOM 5796 O O . GLY B 1 193 ? -9.562 31.906 9.883 1 81 193 GLY B O 1
ATOM 5797 N N . ASP B 1 194 ? -8.656 30.297 11.109 1 76 194 ASP B N 1
ATOM 5798 C CA . ASP B 1 194 ? -7.879 31.219 11.922 1 76 194 ASP B CA 1
ATOM 5799 C C . ASP B 1 194 ? -6.859 31.969 11.07 1 76 194 ASP B C 1
ATOM 5801 O O . ASP B 1 194 ? -6.594 33.156 11.305 1 76 194 ASP B O 1
ATOM 5805 N N . TRP B 1 195 ? -6.387 31.266 10.125 1 71.62 195 TRP B N 1
ATOM 5806 C CA . TRP B 1 195 ? -5.402 31.875 9.234 1 71.62 195 TRP B CA 1
ATOM 5807 C C . TRP B 1 195 ? -6.059 32.875 8.305 1 71.62 195 TRP B C 1
ATOM 5809 O O . TRP B 1 195 ? -5.484 33.938 8.016 1 71.62 195 TRP B O 1
ATOM 5819 N N . LEU B 1 196 ? -7.25 32.594 7.844 1 69.38 196 LEU B N 1
ATOM 5820 C CA . LEU B 1 196 ? -7.953 33.438 6.902 1 69.38 196 LEU B CA 1
ATOM 5821 C C . LEU B 1 196 ? -8.477 34.688 7.598 1 69.38 196 LEU B C 1
ATOM 5823 O O . LEU B 1 196 ? -8.516 35.781 7 1 69.38 196 LEU B O 1
ATOM 5827 N N . VAL B 1 197 ? -9.133 34.656 8.875 1 61.25 197 VAL B N 1
ATOM 5828 C CA . VAL B 1 197 ? -9.672 35.812 9.594 1 61.25 197 VAL B CA 1
ATOM 5829 C C . VAL B 1 197 ? -8.531 36.625 10.203 1 61.25 197 VAL B C 1
ATOM 5831 O O . VAL B 1 197 ? -8.625 37.844 10.328 1 61.25 197 VAL B O 1
ATOM 5834 N N . GLY B 1 198 ? -7.566 36.812 10.055 1 49.09 198 GLY B N 1
ATOM 5835 C CA . GLY B 1 198 ? -6.477 37.594 10.609 1 49.09 198 GLY B CA 1
ATOM 5836 C C . GLY B 1 198 ? -6.5 37.656 12.125 1 49.09 198 GLY B C 1
ATOM 5837 O O . GLY B 1 198 ? -7.523 37.375 12.75 1 49.09 198 GLY B O 1
ATOM 5838 N N . ALA B 1 199 ? -5.461 37.656 12.969 1 40.16 199 ALA B N 1
ATOM 5839 C CA . ALA B 1 199 ? -5.406 37.938 14.398 1 40.16 199 ALA B CA 1
ATOM 5840 C C . ALA B 1 199 ? -6.305 39.125 14.766 1 40.16 199 ALA B C 1
ATOM 5842 O O . ALA B 1 199 ? -6.348 40.125 14.047 1 40.16 199 ALA B O 1
ATOM 5843 N N . PRO B 1 200 ? -7.41 39 15.617 1 34.19 200 PRO B N 1
ATOM 5844 C CA . PRO B 1 200 ? -8.203 40.188 15.977 1 34.19 200 PRO B CA 1
ATOM 5845 C C . PRO B 1 200 ? -7.363 41.438 16.094 1 34.19 200 PRO B C 1
ATOM 5847 O O . PRO B 1 200 ? -6.355 41.469 16.797 1 34.19 200 PRO B O 1
ATOM 5850 N N . ASP B 1 201 ? -7.211 42.281 15.086 1 32.03 201 ASP B N 1
ATOM 5851 C CA . ASP B 1 201 ? -6.715 43.625 15.328 1 32.03 201 ASP B CA 1
ATOM 5852 C C . ASP B 1 201 ? -7.43 44.25 16.516 1 32.03 201 ASP B C 1
ATOM 5854 O O . ASP B 1 201 ? -8.664 44.25 16.578 1 32.03 201 ASP B O 1
ATOM 5858 N N . HIS B 1 202 ? -6.922 44.375 17.75 1 29.3 202 HIS B N 1
ATOM 5859 C CA . HIS B 1 202 ? -7.441 45.312 18.766 1 29.3 202 HIS B CA 1
ATOM 5860 C C . HIS B 1 202 ? -7.902 46.594 18.125 1 29.3 202 HIS B C 1
ATOM 5862 O O . HIS B 1 202 ? -8.352 47.531 18.828 1 29.3 202 HIS B O 1
ATOM 5868 N N . ASP B 1 203 ? -7.371 47.094 17.031 1 29.34 203 ASP B N 1
ATOM 5869 C CA . ASP B 1 203 ? -7.984 48.344 16.594 1 29.34 203 ASP B CA 1
ATOM 5870 C C . ASP B 1 203 ? -9.375 48.094 16 1 29.34 203 ASP B C 1
ATOM 5872 O O . ASP B 1 203 ? -9.609 47.062 15.375 1 29.34 203 ASP B O 1
ATOM 5876 N N . GLY B 1 204 ? -10.5 48.75 16.469 1 28.91 204 GLY B N 1
ATOM 5877 C CA . GLY B 1 204 ? -11.891 49.031 16.141 1 28.91 204 GLY B CA 1
ATOM 5878 C C . GLY B 1 204 ? -12.133 49.125 14.641 1 28.91 204 GLY B C 1
ATOM 5879 O O . GLY B 1 204 ? -13.109 49.75 14.211 1 28.91 204 GLY B O 1
ATOM 5880 N N . ASP B 1 205 ? -11.125 49.125 13.844 1 29.25 205 ASP B N 1
ATOM 5881 C CA . ASP B 1 205 ? -11.648 49.5 12.531 1 29.25 205 ASP B CA 1
ATOM 5882 C C . ASP B 1 205 ? -12.539 48.375 11.969 1 29.25 205 ASP B C 1
ATOM 5884 O O . ASP B 1 205 ? -12.047 47.312 11.633 1 29.25 205 ASP B O 1
ATOM 5888 N N . ALA B 1 206 ? -13.742 48.281 12.5 1 28.83 206 ALA B N 1
ATOM 5889 C CA . ALA B 1 206 ? -14.93 47.781 11.805 1 28.83 206 ALA B CA 1
ATOM 5890 C C . ALA B 1 206 ? -14.836 48.062 10.305 1 28.83 206 ALA B C 1
ATOM 5892 O O . ALA B 1 206 ? -14.539 49.188 9.883 1 28.83 206 ALA B O 1
ATOM 5893 N N . LEU B 1 207 ? -14.672 47.188 9.531 1 28.36 207 LEU B N 1
ATOM 5894 C CA . LEU B 1 207 ? -15.109 47.281 8.141 1 28.36 207 LEU B CA 1
ATOM 5895 C C . LEU B 1 207 ? -16.469 48 8.055 1 28.36 207 LEU B C 1
ATOM 5897 O O . LEU B 1 207 ? -17.516 47.344 8.117 1 28.36 207 LEU B O 1
ATOM 5901 N N . VAL B 1 208 ? -16.688 49.281 8.688 1 27.64 208 VAL B N 1
ATOM 5902 C CA . VAL B 1 208 ? -17.766 50.219 8.391 1 27.64 208 VAL B CA 1
ATOM 5903 C C . VAL B 1 208 ? -17.797 50.531 6.898 1 27.64 208 VAL B C 1
ATOM 5905 O O . VAL B 1 208 ? -16.953 51.281 6.398 1 27.64 208 VAL B O 1
ATOM 5908 N N . ASP B 1 209 ? -17.969 49.75 5.984 1 25.81 209 ASP B N 1
ATOM 5909 C CA . ASP B 1 209 ? -18.344 50.312 4.684 1 25.81 209 ASP B CA 1
ATOM 5910 C C . ASP B 1 209 ? -19.438 51.344 4.82 1 25.81 209 ASP B C 1
ATOM 5912 O O . ASP B 1 209 ? -20.141 51.406 5.836 1 25.81 209 ASP B O 1
ATOM 5916 N N . THR B 1 210 ? -20 52.031 3.615 1 25.7 210 THR B N 1
ATOM 5917 C CA . THR B 1 210 ? -20.594 53.281 3.146 1 25.7 210 THR B CA 1
ATOM 5918 C C . THR B 1 210 ? -21.984 53.469 3.754 1 25.7 210 THR B C 1
ATOM 5920 O O . THR B 1 210 ? -22.266 54.531 4.316 1 25.7 210 THR B O 1
ATOM 5923 N N . GLU B 1 211 ? -23.109 53.531 2.824 1 25.81 211 GLU B N 1
ATOM 5924 C CA . GLU B 1 211 ? -24.234 54.438 2.721 1 25.81 211 GLU B CA 1
ATOM 5925 C C . GLU B 1 211 ? -25.234 54.219 3.852 1 25.81 211 GLU B C 1
ATOM 5927 O O . GLU B 1 211 ? -25.531 53.062 4.211 1 25.81 211 GLU B O 1
ATOM 5932 N N . PRO B 1 212 ? -25.562 55.375 4.637 1 27.86 212 PRO B N 1
ATOM 5933 C CA . PRO B 1 212 ? -26.672 55.469 5.586 1 27.86 212 PRO B CA 1
ATOM 5934 C C . PRO B 1 212 ? -28.016 55.062 4.98 1 27.86 212 PRO B C 1
ATOM 5936 O O . PRO B 1 212 ? -28.578 55.812 4.156 1 27.86 212 PRO B O 1
ATOM 5939 N N . LEU B 1 213 ? -28.281 54.094 4.25 1 22.64 213 LEU B N 1
ATOM 5940 C CA . LEU B 1 213 ? -29.594 54.219 3.643 1 22.64 213 LEU B CA 1
ATOM 5941 C C . LEU B 1 213 ? -30.641 54.625 4.676 1 22.64 213 LEU B C 1
ATOM 5943 O O . LEU B 1 213 ? -31.406 55.562 4.441 1 22.64 213 LEU B O 1
ATOM 5947 N N . LEU B 1 214 ? -31.672 53.812 5.062 1 23.73 214 LEU B N 1
ATOM 5948 C CA . LEU B 1 214 ? -33.062 54.219 5.281 1 23.73 214 LEU B CA 1
ATOM 5949 C C . LEU B 1 214 ? -33.188 55.031 6.574 1 23.73 214 LEU B C 1
ATOM 5951 O O . LEU B 1 214 ? -32.312 54.969 7.441 1 23.73 214 LEU B O 1
ATOM 5955 N N . GLY B 1 215 ? -34.5 55.562 6.895 1 23.64 215 GLY B N 1
ATOM 5956 C CA . GLY B 1 215 ? -35.312 56.5 7.648 1 23.64 215 GLY B CA 1
ATOM 5957 C C . GLY B 1 215 ? -35.156 56.375 9.148 1 23.64 215 GLY B C 1
ATOM 5958 O O . GLY B 1 215 ? -34.656 55.344 9.633 1 23.64 215 GLY B O 1
ATOM 5959 N N . ASP B 1 216 ? -35.469 57.406 9.875 1 25.81 216 ASP B N 1
ATOM 5960 C CA . ASP B 1 216 ? -35.406 58 11.203 1 25.81 216 ASP B CA 1
ATOM 5961 C C . ASP B 1 216 ? -36.188 57.156 12.227 1 25.81 216 ASP B C 1
ATOM 5963 O O . ASP B 1 216 ? -36.5 57.656 13.312 1 25.81 216 ASP B O 1
ATOM 5967 N N . HIS B 1 217 ? -36.844 56.062 11.891 1 24.2 217 HIS B N 1
ATOM 5968 C CA . HIS B 1 217 ? -37.844 55.844 12.914 1 24.2 217 HIS B CA 1
ATOM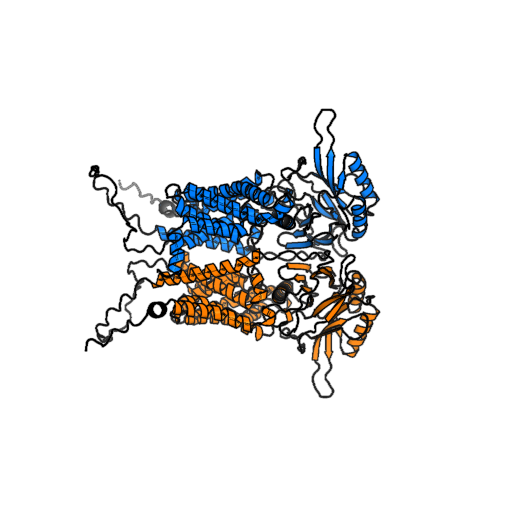 5969 C C . HIS B 1 217 ? -37.219 55.781 14.305 1 24.2 217 HIS B C 1
ATOM 5971 O O . HIS B 1 217 ? -36.062 55.406 14.445 1 24.2 217 HIS B O 1
ATOM 5977 N N . ALA B 1 218 ? -37.844 56.469 15.273 1 25.75 218 ALA B N 1
ATOM 5978 C CA . ALA B 1 218 ? -37.656 56.812 16.688 1 25.75 218 ALA B CA 1
ATOM 5979 C C . ALA B 1 218 ? -37.25 55.594 17.5 1 25.75 218 ALA B C 1
ATOM 5981 O O . ALA B 1 218 ? -38 54.625 17.625 1 25.75 218 ALA B O 1
ATOM 5982 N N . HIS B 1 219 ? -36.062 55.188 17.328 1 23.16 219 HIS B N 1
ATOM 5983 C CA . HIS B 1 219 ? -35.625 54.031 18.109 1 23.16 219 HIS B CA 1
ATOM 5984 C C . HIS B 1 219 ? -35.781 54.312 19.609 1 23.16 219 HIS B C 1
ATOM 5986 O O . HIS B 1 219 ? -35.281 55.344 20.094 1 23.16 219 HIS B O 1
ATOM 5992 N N . PRO B 1 220 ? -36.875 53.875 20.234 1 26.31 220 PRO B N 1
ATOM 5993 C CA . PRO B 1 220 ? -37.094 54.094 21.672 1 26.31 220 PRO B CA 1
ATOM 5994 C C . PRO B 1 220 ? -35.844 53.875 22.5 1 26.31 220 PRO B C 1
ATOM 5996 O O . PRO B 1 220 ? -34.938 53.125 22.094 1 26.31 220 PRO B O 1
ATOM 5999 N N . GLN B 1 221 ? -35.5 54.875 23.25 1 25.55 221 GLN B N 1
ATOM 6000 C CA . GLN B 1 221 ? -34.375 55 24.188 1 25.55 221 GLN B CA 1
ATOM 6001 C C . GLN B 1 221 ? -34.312 53.844 25.156 1 25.55 221 GLN B C 1
ATOM 6003 O O . GLN B 1 221 ? -35.094 53.781 26.109 1 25.55 221 GLN B O 1
ATOM 6008 N N . TYR B 1 222 ? -34.344 52.594 24.656 1 22.02 222 TYR B N 1
ATOM 6009 C CA . TYR B 1 222 ? -34.344 51.5 25.641 1 22.02 222 TYR B CA 1
ATOM 6010 C C . TYR B 1 222 ? -33.25 51.75 26.672 1 22.02 222 TYR B C 1
ATOM 6012 O O . TYR B 1 222 ? -32.219 52.375 26.391 1 22.02 222 TYR B O 1
ATOM 6020 N N . GLY B 1 223 ? -33.531 51.531 27.984 1 24.98 223 GLY B N 1
ATOM 6021 C CA . GLY B 1 223 ? -32.906 51.656 29.281 1 24.98 223 GLY B CA 1
ATOM 6022 C C . GLY B 1 223 ? -31.453 51.219 29.281 1 24.98 223 GLY B C 1
ATOM 6023 O O . GLY B 1 223 ? -31.016 50.531 28.359 1 24.98 223 GLY B O 1
ATOM 6024 N N . SER B 1 224 ? -30.672 51.781 30.172 1 26.91 224 SER B N 1
ATOM 6025 C CA . SER B 1 224 ? -29.25 51.594 30.484 1 26.91 224 SER B CA 1
ATOM 6026 C C . SER B 1 224 ? -28.891 50.125 30.609 1 26.91 224 SER B C 1
ATOM 6028 O O . SER B 1 224 ? -29.312 49.469 31.562 1 26.91 224 SER B O 1
ATOM 6030 N N . VAL B 1 225 ? -29.172 49.375 29.625 1 25.98 225 VAL B N 1
ATOM 6031 C CA . VAL B 1 225 ? -28.75 47.969 29.859 1 25.98 225 VAL B CA 1
ATOM 6032 C C . VAL B 1 225 ? -27.328 47.938 30.422 1 25.98 225 VAL B C 1
ATOM 6034 O O . VAL B 1 225 ? -26.453 48.688 29.938 1 25.98 225 VAL B O 1
ATOM 6037 N N . ALA B 1 226 ? -27.219 47.406 31.719 1 29.45 226 ALA B N 1
ATOM 6038 C CA . ALA B 1 226 ? -26.016 47.031 32.469 1 29.45 226 ALA B CA 1
ATOM 6039 C C . ALA B 1 226 ? -24.906 46.562 31.5 1 29.45 226 ALA B C 1
ATOM 6041 O O . ALA B 1 226 ? -25.172 45.969 30.469 1 29.45 226 ALA B O 1
ATOM 6042 N N . THR B 1 227 ? -23.938 47.375 31.531 1 29.83 227 THR B N 1
ATOM 6043 C CA . THR B 1 227 ? -22.688 47.031 30.844 1 29.83 227 THR B CA 1
ATOM 6044 C C . THR B 1 227 ? -22.406 45.531 30.953 1 29.83 227 THR B C 1
ATOM 6046 O O . THR B 1 227 ? -22.328 45 32.062 1 29.83 227 THR B O 1
ATOM 6049 N N . PRO B 1 228 ? -23.016 44.75 30.062 1 28.77 228 PRO B N 1
ATOM 6050 C CA . PRO B 1 228 ? -22.75 43.344 30.25 1 28.77 228 PRO B CA 1
ATOM 6051 C C . PRO B 1 228 ? -21.344 43.062 30.781 1 28.77 228 PRO B C 1
ATOM 6053 O O . PRO B 1 228 ? -20.391 43.781 30.438 1 28.77 228 PRO B O 1
ATOM 6056 N N . ALA B 1 229 ? -21.266 42.531 31.984 1 30.16 229 ALA B N 1
ATOM 6057 C CA . ALA B 1 229 ? -20.078 41.969 32.625 1 30.16 229 ALA B CA 1
ATOM 6058 C C . ALA B 1 229 ? -19.094 41.438 31.594 1 30.16 229 ALA B C 1
ATOM 6060 O O . ALA B 1 229 ? -19.484 40.969 30.531 1 30.16 229 ALA B O 1
ATOM 6061 N N . ASP B 1 230 ? -17.859 41.844 31.703 1 30.06 230 ASP B N 1
ATOM 6062 C CA . ASP B 1 230 ? -16.641 41.406 31.047 1 30.06 230 ASP B CA 1
ATOM 6063 C C . ASP B 1 230 ? -16.672 39.906 30.812 1 30.06 230 ASP B C 1
ATOM 6065 O O . ASP B 1 230 ? -16.266 39.125 31.672 1 30.06 230 ASP B O 1
ATOM 6069 N N . THR B 1 231 ? -17.688 39.312 30.453 1 33.62 231 THR B N 1
ATOM 6070 C CA . THR B 1 231 ? -17.562 37.938 30.031 1 33.62 231 THR B CA 1
ATOM 6071 C C . THR B 1 231 ? -16.297 37.719 29.219 1 33.62 231 THR B C 1
ATOM 6073 O O . THR B 1 231 ? -16.266 38.031 28.016 1 33.62 231 THR B O 1
ATOM 6076 N N . LYS B 1 232 ? -15.133 37.906 29.75 1 37.56 232 LYS B N 1
ATOM 6077 C CA . LYS B 1 232 ? -13.68 37.969 29.609 1 37.56 232 LYS B CA 1
ATOM 6078 C C . LYS B 1 232 ? -13.164 36.938 28.594 1 37.56 232 LYS B C 1
ATOM 6080 O O . LYS B 1 232 ? -13.852 35.969 28.297 1 37.56 232 LYS B O 1
ATOM 6085 N N . THR B 1 233 ? -11.781 36.906 28.203 1 36.41 233 THR B N 1
ATOM 6086 C CA . THR B 1 233 ? -10.68 36.5 27.344 1 36.41 233 THR B CA 1
ATOM 6087 C C . THR B 1 233 ? -10.508 34.969 27.391 1 36.41 233 THR B C 1
ATOM 6089 O O . THR B 1 233 ? -9.531 34.438 26.859 1 36.41 233 THR B O 1
ATOM 6092 N N . SER B 1 234 ? -11.266 34.25 28.203 1 39.59 234 SER B N 1
ATOM 6093 C CA . SER B 1 234 ? -11.062 32.812 28.391 1 39.59 234 SER B CA 1
ATOM 6094 C C . SER B 1 234 ? -11.492 32.031 27.156 1 39.59 234 SER B C 1
ATOM 6096 O O . SER B 1 234 ? -11.156 30.859 27 1 39.59 234 SER B O 1
ATOM 6098 N N . ALA B 1 235 ? -12.273 32.531 26.25 1 45.12 235 ALA B N 1
ATOM 6099 C CA . ALA B 1 235 ? -12.945 31.781 25.188 1 45.12 235 ALA B CA 1
ATOM 6100 C C . ALA B 1 235 ? -11.945 31.328 24.125 1 45.12 235 ALA B C 1
ATOM 6102 O O . ALA B 1 235 ? -12 30.172 23.688 1 45.12 235 ALA B O 1
ATOM 6103 N N . PRO B 1 236 ? -11.008 32.219 23.75 1 50.31 236 PRO B N 1
ATOM 6104 C CA . PRO B 1 236 ? -10.117 31.766 22.672 1 50.31 236 PRO B CA 1
ATOM 6105 C C . PRO B 1 236 ? -9.148 30.672 23.109 1 50.31 236 PRO B C 1
ATOM 6107 O O . PRO B 1 236 ? -8.797 29.797 22.328 1 50.31 236 PRO B O 1
ATOM 6110 N N . LEU B 1 237 ? -8.898 30.578 24.469 1 46.66 237 LEU B N 1
ATOM 6111 C CA . LEU B 1 237 ? -7.941 29.609 24.969 1 46.66 237 LEU B CA 1
ATOM 6112 C C . LEU B 1 237 ? -8.562 28.203 25.016 1 46.66 237 LEU B C 1
ATOM 6114 O O . LEU B 1 237 ? -7.891 27.219 24.719 1 46.66 237 LEU B O 1
ATOM 6118 N N . SER B 1 238 ? -9.867 28.156 25.359 1 58.06 238 SER B N 1
ATOM 6119 C CA . SER B 1 238 ? -10.516 26.844 25.516 1 58.06 238 SER B CA 1
ATOM 6120 C C . SER B 1 238 ? -10.719 26.172 24.156 1 58.06 238 SER B C 1
ATOM 6122 O O . SER B 1 238 ? -10.555 24.969 24.031 1 58.06 238 SER B O 1
ATOM 6124 N N . ARG B 1 239 ? -10.898 27.016 23.172 1 66.06 239 ARG B N 1
ATOM 6125 C CA . ARG B 1 239 ? -11.07 26.469 21.828 1 66.06 239 ARG B CA 1
ATOM 6126 C C . ARG B 1 239 ? -9.773 25.859 21.312 1 66.06 239 ARG B C 1
ATOM 6128 O O . ARG B 1 239 ? -9.773 24.766 20.734 1 66.06 239 ARG B O 1
ATOM 6135 N N . SER B 1 240 ? -8.828 26.531 21.719 1 74.25 240 SER B N 1
ATOM 6136 C CA . SER B 1 240 ? -7.527 26.062 21.25 1 74.25 240 SER B CA 1
ATOM 6137 C C . SER B 1 240 ? -7.117 24.766 21.938 1 74.25 240 SER B C 1
ATOM 6139 O O . SER B 1 240 ? -6.559 23.875 21.297 1 74.25 240 SER B O 1
ATOM 6141 N N . ARG B 1 241 ? -7.578 24.625 23.125 1 77.5 241 ARG B N 1
ATOM 6142 C CA . ARG B 1 241 ? -7.234 23.422 23.859 1 77.5 241 ARG B CA 1
ATOM 6143 C C . ARG B 1 241 ? -7.988 22.219 23.312 1 77.5 241 ARG B C 1
ATOM 6145 O O . ARG B 1 241 ? -7.414 21.141 23.141 1 77.5 241 ARG B O 1
ATOM 6152 N N . SER B 1 242 ? -9.211 22.406 23.094 1 84.81 242 SER B N 1
ATOM 6153 C CA . SER B 1 242 ? -10.016 21.297 22.562 1 84.81 242 SER B CA 1
ATOM 6154 C C . SER B 1 242 ? -9.539 20.875 21.188 1 84.81 242 SER B C 1
ATOM 6156 O O . SER B 1 242 ? -9.57 19.688 20.844 1 84.81 242 SER B O 1
ATOM 6158 N N . LEU B 1 243 ? -9.109 21.828 20.453 1 87.94 243 LEU B N 1
ATOM 6159 C CA . LEU B 1 243 ? -8.594 21.516 19.109 1 87.94 243 LEU B CA 1
ATOM 6160 C C . LEU B 1 243 ? -7.297 20.719 19.203 1 87.94 243 LEU B C 1
ATOM 6162 O O . LEU B 1 243 ? -7.078 19.781 18.438 1 87.94 243 LEU B O 1
ATOM 6166 N N . LEU B 1 244 ? -6.469 21.062 20.172 1 84.56 244 LEU B N 1
ATOM 6167 C CA . LEU B 1 244 ? -5.215 20.344 20.391 1 84.56 244 LEU B CA 1
ATOM 6168 C C . LEU B 1 244 ? -5.473 18.922 20.844 1 84.56 244 LEU B C 1
ATOM 6170 O O . LEU B 1 244 ? -4.789 17.984 20.406 1 84.56 244 LEU B O 1
ATOM 6174 N N . VAL B 1 245 ? -6.434 18.812 21.703 1 86.25 245 VAL B N 1
ATOM 6175 C CA . VAL B 1 245 ? -6.781 17.484 22.188 1 86.25 245 VAL B CA 1
ATOM 6176 C C . VAL B 1 245 ? -7.309 16.625 21.031 1 86.25 245 VAL B C 1
ATOM 6178 O O . VAL B 1 245 ? -6.949 15.453 20.906 1 86.25 245 VAL B O 1
ATOM 6181 N N . LEU B 1 246 ? -8.141 17.219 20.219 1 91.88 246 LEU B N 1
ATOM 6182 C CA . LEU B 1 246 ? -8.68 16.484 19.078 1 91.88 246 LEU B CA 1
ATOM 6183 C C . LEU B 1 246 ? -7.562 16.078 18.109 1 91.88 246 LEU B C 1
ATOM 6185 O O . LEU B 1 246 ? -7.5 14.93 17.672 1 91.88 246 LEU B O 1
ATOM 6189 N N . THR B 1 247 ? -6.668 17.016 17.859 1 91.38 247 THR B N 1
ATOM 6190 C CA . THR B 1 247 ? -5.551 16.734 16.969 1 91.38 247 THR B CA 1
ATOM 6191 C C . THR B 1 247 ? -4.645 15.648 17.547 1 91.38 247 THR B C 1
ATOM 6193 O O . THR B 1 247 ? -4.234 14.727 16.844 1 91.38 247 THR B O 1
ATOM 6196 N N . GLY B 1 248 ? -4.332 15.789 18.859 1 88.75 248 GLY B N 1
ATOM 6197 C CA . GLY B 1 248 ? -3.533 14.781 19.547 1 88.75 248 GLY B CA 1
ATOM 6198 C C . GLY B 1 248 ? -4.16 13.398 19.516 1 88.75 248 GLY B C 1
ATOM 6199 O O . GLY B 1 248 ? -3.467 12.398 19.312 1 88.75 248 GLY B O 1
ATOM 6200 N N . THR B 1 249 ? -5.453 13.352 19.672 1 91.88 249 THR B N 1
ATOM 6201 C CA . THR B 1 249 ? -6.172 12.078 19.625 1 91.88 249 THR B CA 1
ATOM 6202 C C . THR B 1 249 ? -6.086 11.453 18.25 1 91.88 249 THR B C 1
ATOM 6204 O O . THR B 1 249 ? -5.883 10.242 18.125 1 91.88 249 THR B O 1
ATOM 6207 N N . LEU B 1 250 ? -6.262 12.266 17.219 1 95.38 250 LEU B N 1
ATOM 6208 C CA . LEU B 1 250 ? -6.188 11.766 15.852 1 95.38 250 LEU B CA 1
ATOM 6209 C C . LEU B 1 250 ? -4.797 11.219 15.547 1 95.38 250 LEU B C 1
ATOM 6211 O O . LEU B 1 250 ? -4.664 10.188 14.875 1 95.38 250 LEU B O 1
ATOM 6215 N N . VAL B 1 251 ? -3.777 11.82 16.078 1 91.19 251 VAL B N 1
ATOM 6216 C CA . VAL B 1 251 ? -2.402 11.375 15.883 1 91.19 251 VAL B CA 1
ATOM 6217 C C . VAL B 1 251 ? -2.16 10.086 16.672 1 91.19 251 VAL B C 1
ATOM 6219 O O . VAL B 1 251 ? -1.53 9.156 16.156 1 91.19 251 VAL B O 1
ATOM 6222 N N . LEU B 1 252 ? -2.668 10.047 17.891 1 91.38 252 LEU B N 1
ATOM 6223 C CA . LEU B 1 252 ? -2.504 8.859 18.719 1 91.38 252 LEU B CA 1
ATOM 6224 C C . LEU B 1 252 ? -3.172 7.648 18.078 1 91.38 252 LEU B C 1
ATOM 6226 O O . LEU B 1 252 ? -2.693 6.52 18.219 1 91.38 252 LEU B O 1
ATOM 6230 N N . LEU B 1 253 ? -4.258 7.883 17.375 1 94.62 253 LEU B N 1
ATOM 6231 C CA . LEU B 1 253 ? -4.984 6.801 16.719 1 94.62 253 LEU B CA 1
ATOM 6232 C C . LEU B 1 253 ? -4.16 6.203 15.578 1 94.62 253 LEU B C 1
ATOM 6234 O O . LEU B 1 253 ? -4.477 5.121 15.078 1 94.62 253 LEU B O 1
ATOM 6238 N N . MET B 1 254 ? -3.051 6.828 15.18 1 93.06 254 MET B N 1
ATOM 6239 C CA . MET B 1 254 ? -2.18 6.305 14.133 1 93.06 254 MET B CA 1
ATOM 6240 C C . MET B 1 254 ? -1.204 5.277 14.703 1 93.06 254 MET B C 1
ATOM 6242 O O . MET B 1 254 ? -0.695 4.43 13.969 1 93.06 254 MET B O 1
ATOM 6246 N N . LEU B 1 255 ? -0.935 5.27 15.922 1 88 255 LEU B N 1
ATOM 6247 C CA . LEU B 1 255 ? 0.201 4.598 16.547 1 88 255 LEU B CA 1
ATOM 6248 C C . LEU B 1 255 ? 0.047 3.084 16.469 1 88 255 LEU B C 1
ATOM 6250 O O . LEU B 1 255 ? 1.008 2.371 16.172 1 88 255 LEU B O 1
ATOM 6254 N N . PRO B 1 256 ? -1.162 2.559 16.672 1 89.19 256 PRO B N 1
ATOM 6255 C CA . PRO B 1 256 ? -1.275 1.098 16.656 1 89.19 256 PRO B CA 1
ATOM 6256 C C . PRO B 1 256 ? -0.879 0.495 15.305 1 89.19 256 PRO B C 1
ATOM 6258 O O . PRO B 1 256 ? -0.422 -0.649 15.25 1 89.19 256 PRO B O 1
ATOM 6261 N N . SER B 1 257 ? -1.068 1.254 14.281 1 88.62 257 SER B N 1
ATOM 6262 C CA . SER B 1 257 ? -0.76 0.759 12.945 1 88.62 257 SER B CA 1
ATOM 6263 C C . SER B 1 257 ? 0.711 0.376 12.82 1 88.62 257 SER B C 1
ATOM 6265 O O . SER B 1 257 ? 1.066 -0.495 12.031 1 88.62 257 SER B O 1
ATOM 6267 N N . TYR B 1 258 ? 1.537 0.962 13.594 1 85.75 258 TYR B N 1
ATOM 6268 C CA . TYR B 1 258 ? 2.979 0.777 13.453 1 85.75 258 TYR B CA 1
ATOM 6269 C C . TYR B 1 258 ? 3.457 -0.413 14.273 1 85.75 258 TYR B C 1
ATOM 6271 O O . TYR B 1 258 ? 4.629 -0.792 14.203 1 85.75 258 TYR B O 1
ATOM 6279 N N . THR B 1 259 ? 2.576 -1.093 14.977 1 82.38 259 THR B N 1
ATOM 6280 C CA . THR B 1 259 ? 2.939 -2.266 15.766 1 82.38 259 THR B CA 1
ATOM 6281 C C . THR B 1 259 ? 2.354 -3.533 15.148 1 82.38 259 THR B C 1
ATOM 6283 O O . THR B 1 259 ? 2.713 -4.645 15.547 1 82.38 259 THR B O 1
ATOM 6286 N N . PHE B 1 260 ? 1.504 -3.385 14.172 1 81 260 PHE B N 1
ATOM 6287 C CA . PHE B 1 260 ? 0.87 -4.539 13.547 1 81 260 PHE B CA 1
ATOM 6288 C C . PHE B 1 260 ? 1.768 -5.133 12.469 1 81 260 PHE B C 1
ATOM 6290 O O . PHE B 1 260 ? 2.49 -4.402 11.781 1 81 260 PHE B O 1
ATOM 6297 N N . PRO B 1 261 ? 1.671 -6.441 12.289 1 78.25 261 PRO B N 1
ATOM 6298 C CA . PRO B 1 261 ? 2.443 -7.055 11.211 1 78.25 261 PRO B CA 1
ATOM 6299 C C . PRO B 1 261 ? 1.96 -6.629 9.82 1 78.25 261 PRO B C 1
ATOM 6301 O O . PRO B 1 261 ? 0.762 -6.422 9.617 1 78.25 261 PRO B O 1
ATOM 6304 N N . VAL B 1 262 ? 2.889 -6.484 8.961 1 78.56 262 VAL B N 1
ATOM 6305 C CA . VAL B 1 262 ? 2.551 -6.004 7.629 1 78.56 262 VAL B CA 1
ATOM 6306 C C . VAL B 1 262 ? 2.871 -7.082 6.598 1 78.56 262 VAL B C 1
ATOM 6308 O O . VAL B 1 262 ? 2.732 -6.859 5.391 1 78.56 262 VAL B O 1
ATOM 6311 N N . THR B 1 263 ? 3.244 -8.328 7.031 1 84.5 263 THR B N 1
ATOM 6312 C CA . THR B 1 263 ? 3.594 -9.406 6.109 1 84.5 263 THR B CA 1
ATOM 6313 C C . THR B 1 263 ? 2.553 -10.523 6.16 1 84.5 263 THR B C 1
ATOM 6315 O O . THR B 1 263 ? 1.947 -10.766 7.207 1 84.5 263 THR B O 1
ATOM 6318 N N . PRO B 1 264 ? 2.324 -11.102 4.988 1 85.12 264 PRO B N 1
ATOM 6319 C CA . PRO B 1 264 ? 1.468 -12.289 5.031 1 85.12 264 PRO B CA 1
ATOM 6320 C C . PRO B 1 264 ? 2.09 -13.438 5.824 1 85.12 264 PRO B C 1
ATOM 6322 O O . PRO B 1 264 ? 3.311 -13.477 6.008 1 85.12 264 PRO B O 1
ATOM 6325 N N . LEU B 1 265 ? 1.28 -14.336 6.336 1 83.25 265 LEU B N 1
ATOM 6326 C CA . LEU B 1 265 ? 1.775 -15.492 7.066 1 83.25 265 LEU B CA 1
ATOM 6327 C C . LEU B 1 265 ? 2.529 -16.438 6.137 1 83.25 265 LEU B C 1
ATOM 6329 O O . LEU B 1 265 ? 2.098 -16.688 5.008 1 83.25 265 LEU B O 1
ATOM 6333 N N . PRO B 1 266 ? 3.658 -16.828 6.609 1 80 266 PRO B N 1
ATOM 6334 C CA . PRO B 1 266 ? 4.352 -17.844 5.812 1 80 266 PRO B CA 1
ATOM 6335 C C . PRO B 1 266 ? 3.588 -19.156 5.742 1 80 266 PRO B C 1
ATOM 6337 O O . PRO B 1 266 ? 3.367 -19.797 6.77 1 80 266 PRO B O 1
ATOM 6340 N N . TYR B 1 267 ? 3.307 -19.578 4.582 1 77.31 267 TYR B N 1
ATOM 6341 C CA . TYR B 1 267 ? 2.465 -20.766 4.457 1 77.31 267 TYR B CA 1
ATOM 6342 C C . TYR B 1 267 ? 3.271 -22.031 4.695 1 77.31 267 TYR B C 1
ATOM 6344 O O . TYR B 1 267 ? 2.701 -23.109 4.863 1 77.31 267 TYR B O 1
ATOM 6352 N N . THR B 1 268 ? 4.605 -21.938 4.883 1 77.62 268 THR B N 1
ATOM 6353 C CA . THR B 1 268 ? 5.453 -23.109 5.047 1 77.62 268 THR B CA 1
ATOM 6354 C C . THR B 1 268 ? 5.664 -23.422 6.523 1 77.62 268 THR B C 1
ATOM 6356 O O . THR B 1 268 ? 6.301 -24.422 6.867 1 77.62 268 THR B O 1
ATOM 6359 N N . SER B 1 269 ? 5.125 -22.578 7.379 1 78 269 SER B N 1
ATOM 6360 C CA . SER B 1 269 ? 5.199 -22.859 8.812 1 78 269 SER B CA 1
ATOM 6361 C C . SER B 1 269 ? 4.137 -23.859 9.234 1 78 269 SER B C 1
ATOM 6363 O O . SER B 1 269 ? 3.166 -23.5 9.906 1 78 269 SER B O 1
ATOM 6365 N N . GLY B 1 270 ? 4.367 -25.109 9.078 1 79.38 270 GLY B N 1
ATOM 6366 C CA . GLY B 1 270 ? 3.395 -26.188 9.148 1 79.38 270 GLY B CA 1
ATOM 6367 C C . GLY B 1 270 ? 2.754 -26.328 10.516 1 79.38 270 GLY B C 1
ATOM 6368 O O . GLY B 1 270 ? 1.587 -26.719 10.625 1 79.38 270 GLY B O 1
ATOM 6369 N N . ASP B 1 271 ? 3.361 -25.875 11.562 1 86.38 271 ASP B N 1
ATOM 6370 C CA . ASP B 1 271 ? 2.822 -26.094 12.906 1 86.38 271 ASP B CA 1
ATOM 6371 C C . ASP B 1 271 ? 1.804 -25 13.266 1 86.38 271 ASP B C 1
ATOM 6373 O O . ASP B 1 271 ? 0.835 -25.266 13.977 1 86.38 271 ASP B O 1
ATOM 6377 N N . THR B 1 272 ? 2.055 -23.844 12.719 1 90.19 272 THR B N 1
ATOM 6378 C CA . THR B 1 272 ? 1.202 -22.75 13.156 1 90.19 272 THR B CA 1
ATOM 6379 C C . THR B 1 272 ? 0.354 -22.234 12 1 90.19 272 THR B C 1
ATOM 6381 O O . THR B 1 272 ? -0.494 -21.359 12.188 1 90.19 272 THR B O 1
ATOM 6384 N N . VAL B 1 273 ? 0.567 -22.734 10.844 1 92.62 273 VAL B N 1
ATOM 6385 C CA . VAL B 1 273 ? -0.148 -22.234 9.68 1 92.62 273 VAL B CA 1
ATOM 6386 C C . VAL B 1 273 ? -0.612 -23.406 8.812 1 92.62 273 VAL B C 1
ATOM 6388 O O . VAL B 1 273 ? 0.116 -24.391 8.641 1 92.62 273 VAL B O 1
ATOM 6391 N N . THR B 1 274 ? -1.816 -23.375 8.336 1 93.25 274 THR B N 1
ATOM 6392 C CA . THR B 1 274 ? -2.336 -24.312 7.348 1 93.25 274 THR B CA 1
ATOM 6393 C C . THR B 1 274 ? -2.314 -23.688 5.953 1 93.25 274 THR B C 1
ATOM 6395 O O . THR B 1 274 ? -3 -22.703 5.695 1 93.25 274 THR B O 1
ATOM 6398 N N . PRO B 1 275 ? -1.484 -24.266 5.078 1 92.44 275 PRO B N 1
ATOM 6399 C CA . PRO B 1 275 ? -1.508 -23.75 3.707 1 92.44 275 PRO B CA 1
ATOM 6400 C C . PRO B 1 275 ? -2.84 -24 3.004 1 92.44 275 PRO B C 1
ATOM 6402 O O . PRO B 1 275 ? -3.359 -25.125 3.051 1 92.44 275 PRO B O 1
ATOM 6405 N N . PHE B 1 276 ? -3.482 -23.031 2.5 1 94.69 276 PHE B N 1
ATOM 6406 C CA . PHE B 1 276 ? -4.73 -23.078 1.746 1 94.69 276 PHE B CA 1
ATOM 6407 C C . PHE B 1 276 ? -4.527 -22.547 0.333 1 94.69 276 PHE B C 1
ATOM 6409 O O . PHE B 1 276 ? -4.465 -21.328 0.125 1 94.69 276 PHE B O 1
ATOM 6416 N N . HIS B 1 277 ? -4.453 -23.438 -0.667 1 94.44 277 HIS B N 1
ATOM 6417 C CA . HIS B 1 277 ? -4.164 -23.062 -2.047 1 94.44 277 HIS B CA 1
ATOM 6418 C C . HIS B 1 277 ? -5.434 -22.672 -2.789 1 94.44 277 HIS B C 1
ATOM 6420 O O . HIS B 1 277 ? -6.355 -23.484 -2.926 1 94.44 277 HIS B O 1
ATOM 6426 N N . VAL B 1 278 ? -5.465 -21.422 -3.244 1 96.25 278 VAL B N 1
ATOM 6427 C CA . VAL B 1 278 ? -6.633 -20.953 -3.971 1 96.25 278 VAL B CA 1
ATOM 6428 C C . VAL B 1 278 ? -6.254 -20.641 -5.418 1 96.25 278 VAL B C 1
ATOM 6430 O O . VAL B 1 278 ? -5.117 -20.25 -5.699 1 96.25 278 VAL B O 1
ATOM 6433 N N . SER B 1 279 ? -7.184 -20.875 -6.328 1 96.5 279 SER B N 1
ATOM 6434 C CA . SER B 1 279 ? -7.008 -20.516 -7.734 1 96.5 279 SER B CA 1
ATOM 6435 C C . SER B 1 279 ? -8.219 -19.766 -8.273 1 96.5 279 SER B C 1
ATOM 6437 O O . SER B 1 279 ? -9.336 -19.938 -7.785 1 96.5 279 SER B O 1
ATOM 6439 N N . CYS B 1 280 ? -8 -18.859 -9.062 1 97.44 280 CYS B N 1
ATOM 6440 C CA . CYS B 1 280 ? -9.016 -18.172 -9.844 1 97.44 280 CYS B CA 1
ATOM 6441 C C . CYS B 1 280 ? -8.969 -18.609 -11.305 1 97.44 280 CYS B C 1
ATOM 6443 O O . CYS B 1 280 ? -7.949 -18.422 -11.977 1 97.44 280 CYS B O 1
ATOM 6445 N N . ALA B 1 281 ? -10.047 -19.219 -11.82 1 97 281 ALA B N 1
ATOM 6446 C CA . ALA B 1 281 ? -10.109 -19.656 -13.211 1 97 281 ALA B CA 1
ATOM 6447 C C . ALA B 1 281 ? -10.57 -18.516 -14.125 1 97 281 ALA B C 1
ATOM 6449 O O . ALA B 1 281 ? -11.727 -18.109 -14.07 1 97 281 ALA B O 1
ATOM 6450 N N . LEU B 1 282 ? -9.719 -18.047 -14.906 1 95.19 282 LEU B N 1
ATOM 6451 C CA . LEU B 1 282 ? -9.977 -17 -15.891 1 95.19 282 LEU B CA 1
ATOM 6452 C C . LEU B 1 282 ? -9.484 -17.422 -17.266 1 95.19 282 LEU B C 1
ATOM 6454 O O . LEU B 1 282 ? -8.469 -16.906 -17.75 1 95.19 282 LEU B O 1
ATOM 6458 N N . PRO B 1 283 ? -10.242 -18.234 -17.969 1 94 283 PRO B N 1
ATOM 6459 C CA . PRO B 1 283 ? -9.805 -18.703 -19.297 1 94 283 PRO B CA 1
ATOM 6460 C C . PRO B 1 283 ? -9.586 -17.562 -20.281 1 94 283 PRO B C 1
ATOM 6462 O O . PRO B 1 283 ? -10.336 -16.594 -20.281 1 94 283 PRO B O 1
ATOM 6465 N N . ILE B 1 284 ? -8.508 -17.688 -21.016 1 86.94 284 ILE B N 1
ATOM 6466 C CA . ILE B 1 284 ? -8.234 -16.734 -22.078 1 86.94 284 ILE B CA 1
ATOM 6467 C C . ILE B 1 284 ? -8.922 -17.203 -23.375 1 86.94 284 ILE B C 1
ATOM 6469 O O . ILE B 1 284 ? -8.633 -18.281 -23.875 1 86.94 284 ILE B O 1
ATOM 6473 N N . THR B 1 285 ? -9.844 -16.406 -23.766 1 83.12 285 THR B N 1
ATOM 6474 C CA . THR B 1 285 ? -10.539 -16.75 -25 1 83.12 285 THR B CA 1
ATOM 6475 C C . THR B 1 285 ? -10.281 -15.695 -26.078 1 83.12 285 THR B C 1
ATOM 6477 O O . THR B 1 285 ? -10.078 -14.523 -25.766 1 83.12 285 THR B O 1
ATOM 6480 N N . ARG B 1 286 ? -10.047 -16.062 -27.297 1 71.06 286 ARG B N 1
ATOM 6481 C CA . ARG B 1 286 ? -9.758 -15.164 -28.406 1 71.06 286 ARG B CA 1
ATOM 6482 C C . ARG B 1 286 ? -10.992 -14.344 -28.781 1 71.06 286 ARG B C 1
ATOM 6484 O O . ARG B 1 286 ? -10.883 -13.172 -29.156 1 71.06 286 ARG B O 1
ATOM 6491 N N . SER B 1 287 ? -12.047 -15.078 -28.719 1 73.56 287 SER B N 1
ATOM 6492 C CA . SER B 1 287 ? -13.258 -14.367 -29.109 1 73.56 287 SER B CA 1
ATOM 6493 C C . SER B 1 287 ? -14.414 -14.688 -28.172 1 73.56 287 SER B C 1
ATOM 6495 O O . SER B 1 287 ? -14.602 -15.836 -27.781 1 73.56 287 SER B O 1
ATOM 6497 N N . GLY B 1 288 ? -15.055 -13.664 -27.734 1 77.75 288 GLY B N 1
ATOM 6498 C CA . GLY B 1 288 ? -16.297 -13.836 -27 1 77.75 288 GLY B CA 1
ATOM 6499 C C . GLY B 1 288 ? -16.078 -14.156 -25.531 1 77.75 288 GLY B C 1
ATOM 6500 O O . GLY B 1 288 ? -14.945 -14.133 -25.047 1 77.75 288 GLY B O 1
ATOM 6501 N N . ASN B 1 289 ? -17.125 -14.398 -24.781 1 86.69 289 ASN B N 1
ATOM 6502 C CA . ASN B 1 289 ? -17.109 -14.797 -23.375 1 86.69 289 ASN B CA 1
ATOM 6503 C C . ASN B 1 289 ? -16.797 -16.281 -23.219 1 86.69 289 ASN B C 1
ATOM 6505 O O . ASN B 1 289 ? -17.188 -17.094 -24.062 1 86.69 289 ASN B O 1
ATOM 6509 N N . PRO B 1 290 ? -16.109 -16.656 -22.266 1 93.81 290 PRO B N 1
ATOM 6510 C CA . PRO B 1 290 ? -15.844 -18.078 -22.016 1 93.81 290 PRO B CA 1
ATOM 6511 C C . PRO B 1 290 ? -17.109 -18.906 -21.828 1 93.81 290 PRO B C 1
ATOM 6513 O O . PRO B 1 290 ? -18.094 -18.406 -21.25 1 93.81 290 PRO B O 1
ATOM 6516 N N . THR B 1 291 ? -17.078 -20.172 -22.281 1 94.44 291 THR B N 1
ATOM 6517 C CA . THR B 1 291 ? -18.188 -21.094 -22.156 1 94.44 291 THR B CA 1
ATOM 6518 C C . THR B 1 291 ? -17.969 -22.031 -20.969 1 94.44 291 THR B C 1
ATOM 6520 O O . THR B 1 291 ? -16.906 -22.016 -20.344 1 94.44 291 THR B O 1
ATOM 6523 N N . LEU B 1 292 ? -19.078 -22.828 -20.672 1 96 292 LEU B N 1
ATOM 6524 C CA . LEU B 1 292 ? -18.969 -23.828 -19.625 1 96 292 LEU B CA 1
ATOM 6525 C C . LEU B 1 292 ? -17.797 -24.766 -19.891 1 96 292 LEU B C 1
ATOM 6527 O O . LEU B 1 292 ? -17.031 -25.094 -18.969 1 96 292 LEU B O 1
ATOM 6531 N N . GLU B 1 293 ? -17.625 -25.172 -21.109 1 95.12 293 GLU B N 1
ATOM 6532 C CA . GLU B 1 293 ? -16.531 -26.094 -21.469 1 95.12 293 GLU B CA 1
ATOM 6533 C C . GLU B 1 293 ? -15.172 -25.438 -21.25 1 95.12 293 GLU B C 1
ATOM 6535 O O . GLU B 1 293 ? -14.219 -26.094 -20.828 1 95.12 293 GLU B O 1
ATOM 6540 N N . ASP B 1 294 ? -15.062 -24.156 -21.594 1 95.62 294 ASP B N 1
ATOM 6541 C CA . ASP B 1 294 ? -13.812 -23.422 -21.359 1 95.62 294 ASP B CA 1
ATOM 6542 C C . ASP B 1 294 ? -13.43 -23.438 -19.891 1 95.62 294 ASP B C 1
ATOM 6544 O O . ASP B 1 294 ? -12.258 -23.641 -19.547 1 95.62 294 ASP B O 1
ATOM 6548 N N . TYR B 1 295 ? -14.398 -23.203 -19.031 1 96.88 295 TYR B N 1
ATOM 6549 C CA . TYR B 1 295 ? -14.133 -23.188 -17.609 1 96.88 295 TYR B CA 1
ATOM 6550 C C . TYR B 1 295 ? -13.766 -24.562 -17.094 1 96.88 295 TYR B C 1
ATOM 6552 O O . TYR B 1 295 ? -12.906 -24.703 -16.219 1 96.88 295 TYR B O 1
ATOM 6560 N N . ILE B 1 296 ? -14.43 -25.609 -17.609 1 96 296 ILE B N 1
ATOM 6561 C CA . ILE B 1 296 ? -14.133 -26.969 -17.203 1 96 296 ILE B CA 1
ATOM 6562 C C . ILE B 1 296 ? -12.695 -27.328 -17.594 1 96 296 ILE B C 1
ATOM 6564 O O . ILE B 1 296 ? -11.938 -27.859 -16.781 1 96 296 ILE B O 1
ATOM 6568 N N . VAL B 1 297 ? -12.312 -26.969 -18.797 1 94.75 297 VAL B N 1
ATOM 6569 C CA . VAL B 1 297 ? -10.969 -27.25 -19.281 1 94.75 297 VAL B CA 1
ATOM 6570 C C . VAL B 1 297 ? -9.945 -26.484 -18.469 1 94.75 297 VAL B C 1
ATOM 6572 O O . VAL B 1 297 ? -8.906 -27.031 -18.078 1 94.75 297 VAL B O 1
ATOM 6575 N N . GLU B 1 298 ? -10.188 -25.188 -18.25 1 94.69 298 GLU B N 1
ATOM 6576 C CA . GLU B 1 298 ? -9.281 -24.375 -17.453 1 94.69 298 GLU B CA 1
ATOM 6577 C C . GLU B 1 298 ? -9.141 -24.922 -16.047 1 94.69 298 GLU B C 1
ATOM 6579 O O . GLU B 1 298 ? -8.039 -24.922 -15.484 1 94.69 298 GLU B O 1
ATOM 6584 N N . THR B 1 299 ? -10.242 -25.328 -15.438 1 95.31 299 THR B N 1
ATOM 6585 C CA . THR B 1 299 ? -10.227 -25.922 -14.102 1 95.31 299 THR B CA 1
ATOM 6586 C C . THR B 1 299 ? -9.352 -27.172 -14.07 1 95.31 299 THR B C 1
ATOM 6588 O O . THR B 1 299 ? -8.562 -27.359 -13.133 1 95.31 299 THR B O 1
ATOM 6591 N N . ARG B 1 300 ? -9.414 -28.016 -15.055 1 93 300 ARG B N 1
ATOM 6592 C CA . ARG B 1 300 ? -8.594 -29.203 -15.148 1 93 300 ARG B CA 1
ATOM 6593 C C . ARG B 1 300 ? -7.109 -28.859 -15.195 1 93 300 ARG B C 1
ATOM 6595 O O . ARG B 1 300 ? -6.277 -29.547 -14.617 1 93 300 ARG B O 1
ATOM 6602 N N . ARG B 1 301 ? -6.84 -27.797 -15.844 1 90.19 301 ARG B N 1
ATOM 6603 C CA . ARG B 1 301 ? -5.461 -27.359 -16.031 1 90.19 301 ARG B CA 1
ATOM 6604 C C . ARG B 1 301 ? -4.848 -26.891 -14.727 1 90.19 301 ARG B C 1
ATOM 6606 O O . ARG B 1 301 ? -3.666 -27.109 -14.469 1 90.19 301 ARG B O 1
ATOM 6613 N N . ILE B 1 302 ? -5.637 -26.281 -13.867 1 90.94 302 ILE B N 1
ATOM 6614 C CA . ILE B 1 302 ? -5.035 -25.594 -12.727 1 90.94 302 ILE B CA 1
ATOM 6615 C C . ILE B 1 302 ? -5.387 -26.328 -11.438 1 90.94 302 ILE B C 1
ATOM 6617 O O . ILE B 1 302 ? -4.918 -25.969 -10.359 1 90.94 302 ILE B O 1
ATOM 6621 N N . GLN B 1 303 ? -6.133 -27.375 -11.453 1 88.62 303 GLN B N 1
ATOM 6622 C CA . GLN B 1 303 ? -6.68 -28.047 -10.273 1 88.62 303 GLN B CA 1
ATOM 6623 C C . GLN B 1 303 ? -5.57 -28.641 -9.414 1 88.62 303 GLN B C 1
ATOM 6625 O O . GLN B 1 303 ? -5.707 -28.719 -8.188 1 88.62 303 GLN B O 1
ATOM 6630 N N . ASP B 1 304 ? -4.406 -29 -9.953 1 84.69 304 ASP B N 1
ATOM 6631 C CA . ASP B 1 304 ? -3.34 -29.656 -9.195 1 84.69 304 ASP B CA 1
ATOM 6632 C C . ASP B 1 304 ? -2.748 -28.703 -8.156 1 84.69 304 ASP B C 1
ATOM 6634 O O . ASP B 1 304 ? -2.119 -29.141 -7.191 1 84.69 304 ASP B O 1
ATOM 6638 N N . LYS B 1 305 ? -2.955 -27.469 -8.266 1 80.94 305 LYS B N 1
ATOM 6639 C CA . LYS B 1 305 ? -2.318 -26.484 -7.406 1 80.94 305 LYS B CA 1
ATOM 6640 C C . LYS B 1 305 ? -3.334 -25.828 -6.473 1 80.94 305 LYS B C 1
ATOM 6642 O O . LYS B 1 305 ? -3.055 -24.797 -5.867 1 80.94 305 LYS B O 1
ATOM 6647 N N . ALA B 1 306 ? -4.543 -26.453 -6.363 1 91.69 306 ALA B N 1
ATOM 6648 C CA . ALA B 1 306 ? -5.57 -25.688 -5.66 1 91.69 306 ALA B CA 1
ATOM 6649 C C . ALA B 1 306 ? -6.383 -26.578 -4.734 1 91.69 306 ALA B C 1
ATOM 6651 O O . ALA B 1 306 ? -6.617 -27.75 -5.043 1 91.69 306 ALA B O 1
ATOM 6652 N N . ASP B 1 307 ? -6.68 -26.047 -3.572 1 94.69 307 ASP B N 1
ATOM 6653 C CA . ASP B 1 307 ? -7.695 -26.641 -2.715 1 94.69 307 ASP B CA 1
ATOM 6654 C C . ASP B 1 307 ? -9.094 -26.188 -3.113 1 94.69 307 ASP B C 1
ATOM 6656 O O . ASP B 1 307 ? -10.062 -26.938 -2.992 1 94.69 307 ASP B O 1
ATOM 6660 N N . VAL B 1 308 ? -9.172 -24.984 -3.566 1 97 308 VAL B N 1
ATOM 6661 C CA . VAL B 1 308 ? -10.414 -24.406 -4.055 1 97 308 VAL B CA 1
ATOM 6662 C C . VAL B 1 308 ? -10.156 -23.625 -5.348 1 97 308 VAL B C 1
ATOM 6664 O O . VAL B 1 308 ? -9.203 -22.859 -5.43 1 97 308 VAL B O 1
ATOM 6667 N N . ILE B 1 309 ? -10.898 -23.875 -6.391 1 97.56 309 ILE B N 1
ATOM 6668 C CA . ILE B 1 309 ? -10.867 -23.141 -7.652 1 97.56 309 ILE B CA 1
ATOM 6669 C C . ILE B 1 309 ? -12.117 -22.281 -7.781 1 97.56 309 ILE B C 1
ATOM 6671 O O . ILE B 1 309 ? -13.234 -22.797 -7.738 1 97.56 309 ILE B O 1
ATOM 6675 N N . LEU B 1 310 ? -11.945 -21 -7.898 1 98.44 310 LEU B N 1
ATOM 6676 C CA . LEU B 1 310 ? -13.047 -20.047 -7.922 1 98.44 310 LEU B CA 1
ATOM 6677 C C . LEU B 1 310 ? -13.289 -19.516 -9.336 1 98.44 310 LEU B C 1
ATOM 6679 O O . LEU B 1 310 ? -12.352 -19.094 -10.008 1 98.44 310 LEU B O 1
ATOM 6683 N N . TRP B 1 311 ? -14.539 -19.641 -9.836 1 98.56 311 TRP B N 1
ATOM 6684 C CA . TRP B 1 311 ? -14.953 -19.016 -11.094 1 98.56 311 TRP B CA 1
ATOM 6685 C C . TRP B 1 311 ? -15.469 -17.594 -10.852 1 98.56 311 TRP B C 1
ATOM 6687 O O . TRP B 1 311 ? -16 -17.297 -9.781 1 98.56 311 TRP B O 1
ATOM 6697 N N . PRO B 1 312 ? -15.266 -16.719 -11.82 1 98.25 312 PRO B N 1
ATOM 6698 C CA . PRO B 1 312 ? -15.75 -15.344 -11.641 1 98.25 312 PRO B CA 1
ATOM 6699 C C . PRO B 1 312 ? -17.266 -15.242 -11.688 1 98.25 312 PRO B C 1
ATOM 6701 O O . PRO B 1 312 ? -17.953 -16.219 -12.047 1 98.25 312 PRO B O 1
ATOM 6704 N N . GLU B 1 313 ? -17.766 -14.109 -11.273 1 97.12 313 GLU B N 1
ATOM 6705 C CA . GLU B 1 313 ? -19.219 -13.875 -11.219 1 97.12 313 GLU B CA 1
ATOM 6706 C C . GLU B 1 313 ? -19.875 -14.117 -12.578 1 97.12 313 GLU B C 1
ATOM 6708 O O . GLU B 1 313 ? -19.344 -13.695 -13.602 1 97.12 313 GLU B O 1
ATOM 6713 N N . SER B 1 314 ? -21.016 -14.758 -12.57 1 94.62 314 SER B N 1
ATOM 6714 C CA . SER B 1 314 ? -21.812 -15.008 -13.766 1 94.62 314 SER B CA 1
ATOM 6715 C C . SER B 1 314 ? -21 -15.703 -14.844 1 94.62 314 SER B C 1
ATOM 6717 O O . SER B 1 314 ? -21.125 -15.398 -16.031 1 94.62 314 SER B O 1
ATOM 6719 N N . ALA B 1 315 ? -20.125 -16.594 -14.43 1 96.94 315 ALA B N 1
ATOM 6720 C CA . ALA B 1 315 ? -19.266 -17.328 -15.352 1 96.94 315 ALA B CA 1
ATOM 6721 C C . ALA B 1 315 ? -20.094 -18.109 -16.375 1 96.94 315 ALA B C 1
ATOM 6723 O O . ALA B 1 315 ? -19.734 -18.203 -17.547 1 96.94 315 ALA B O 1
ATOM 6724 N N . VAL B 1 316 ? -21.172 -18.719 -15.852 1 96.44 316 VAL B N 1
ATOM 6725 C CA . VAL B 1 316 ? -22.047 -19.5 -16.734 1 96.44 316 VAL B CA 1
ATOM 6726 C C . VAL B 1 316 ? -23.5 -19.125 -16.484 1 96.44 316 VAL B C 1
ATOM 6728 O O . VAL B 1 316 ? -23.828 -18.547 -15.453 1 96.44 316 VAL B O 1
ATOM 6731 N N . ARG B 1 317 ? -24.312 -19.406 -17.5 1 95.25 317 ARG B N 1
ATOM 6732 C CA . ARG B 1 317 ? -25.734 -19.078 -17.453 1 95.25 317 ARG B CA 1
ATOM 6733 C C . ARG B 1 317 ? -26.594 -20.312 -17.688 1 95.25 317 ARG B C 1
ATOM 6735 O O . ARG B 1 317 ? -26.312 -21.125 -18.578 1 95.25 317 ARG B O 1
ATOM 6742 N N . PHE B 1 318 ? -27.641 -20.422 -16.828 1 95 318 PHE B N 1
ATOM 6743 C CA . PHE B 1 318 ? -28.578 -21.516 -16.969 1 95 318 PHE B CA 1
ATOM 6744 C C . PHE B 1 318 ? -30 -20.984 -17.203 1 95 318 PHE B C 1
ATOM 6746 O O . PHE B 1 318 ? -30.406 -20 -16.594 1 95 318 PHE B O 1
ATOM 6753 N N . GLU B 1 319 ? -30.688 -21.688 -18.094 1 92.31 319 GLU B N 1
ATOM 6754 C CA . GLU B 1 319 ? -32.031 -21.25 -18.406 1 92.31 319 GLU B CA 1
ATOM 6755 C C . GLU B 1 319 ? -33.062 -22.016 -17.578 1 92.31 319 GLU B C 1
ATOM 6757 O O . GLU B 1 319 ? -34.281 -21.766 -17.688 1 92.31 319 GLU B O 1
ATOM 6762 N N . SER B 1 320 ? -32.656 -23 -16.766 1 90.75 320 SER B N 1
ATOM 6763 C CA . SER B 1 320 ? -33.531 -23.75 -15.859 1 90.75 320 SER B CA 1
ATOM 6764 C C . SER B 1 320 ? -32.719 -24.406 -14.742 1 90.75 320 SER B C 1
ATOM 6766 O O . SER B 1 320 ? -31.531 -24.656 -14.883 1 90.75 320 SER B O 1
ATOM 6768 N N . PRO B 1 321 ? -33.438 -24.688 -13.609 1 90.94 321 PRO B N 1
ATOM 6769 C CA . PRO B 1 321 ? -32.75 -25.422 -12.531 1 90.94 321 PRO B CA 1
ATOM 6770 C C . PRO B 1 321 ? -32.219 -26.781 -12.984 1 90.94 321 PRO B C 1
ATOM 6772 O O . PRO B 1 321 ? -31.203 -27.234 -12.492 1 90.94 321 PRO B O 1
ATOM 6775 N N . GLN B 1 322 ? -32.938 -27.375 -13.875 1 93.06 322 GLN B N 1
ATOM 6776 C CA . GLN B 1 322 ? -32.5 -28.672 -14.398 1 93.06 322 GLN B CA 1
ATOM 6777 C C . GLN B 1 322 ? -31.172 -28.547 -15.148 1 93.06 322 GLN B C 1
ATOM 6779 O O . GLN B 1 322 ? -30.297 -29.391 -15.008 1 93.06 322 GLN B O 1
ATOM 6784 N N . GLU B 1 323 ? -31.094 -27.531 -15.922 1 95 323 GLU B N 1
ATOM 6785 C CA . GLU B 1 323 ? -29.859 -27.281 -16.656 1 95 323 GLU B CA 1
ATOM 6786 C C . GLU B 1 323 ? -28.688 -27.047 -15.703 1 95 323 GLU B C 1
ATOM 6788 O O . GLU B 1 323 ? -27.578 -27.5 -15.961 1 95 323 GLU B O 1
ATOM 6793 N N . ARG B 1 324 ? -28.938 -26.359 -14.672 1 95.56 324 ARG B N 1
ATOM 6794 C CA . ARG B 1 324 ? -27.922 -26.109 -13.656 1 95.56 324 ARG B CA 1
ATOM 6795 C C . ARG B 1 324 ? -27.422 -27.406 -13.031 1 95.56 324 ARG B C 1
ATOM 6797 O O . ARG B 1 324 ? -26.219 -27.641 -12.914 1 95.56 324 ARG B O 1
ATOM 6804 N N . GLU B 1 325 ? -28.391 -28.266 -12.664 1 95.25 325 GLU B N 1
ATOM 6805 C CA . GLU B 1 325 ? -28.047 -29.547 -12.047 1 95.25 325 GLU B CA 1
ATOM 6806 C C . GLU B 1 325 ? -27.219 -30.422 -12.992 1 95.25 325 GLU B C 1
ATOM 6808 O O . GLU B 1 325 ? -26.281 -31.094 -12.57 1 95.25 325 GLU B O 1
ATOM 6813 N N . GLU B 1 326 ? -27.594 -30.359 -14.227 1 95.5 326 GLU B N 1
ATOM 6814 C CA . GLU B 1 326 ? -26.844 -31.125 -15.227 1 95.5 326 GLU B CA 1
ATOM 6815 C C . GLU B 1 326 ? -25.438 -30.578 -15.383 1 95.5 326 GLU B C 1
ATOM 6817 O O . GLU B 1 326 ? -24.484 -31.344 -15.539 1 95.5 326 GLU B O 1
ATOM 6822 N N . ALA B 1 327 ? -25.344 -29.297 -15.414 1 96.44 327 ALA B N 1
ATOM 6823 C CA . ALA B 1 327 ? -24.031 -28.672 -15.523 1 96.44 327 ALA B CA 1
ATOM 6824 C C . ALA B 1 327 ? -23.172 -29 -14.312 1 96.44 327 ALA B C 1
ATOM 6826 O O . ALA B 1 327 ? -21.969 -29.266 -14.453 1 96.44 327 ALA B O 1
ATOM 6827 N N . PHE B 1 328 ? -23.734 -28.984 -13.109 1 96.5 328 PHE B N 1
ATOM 6828 C CA . PHE B 1 328 ? -23 -29.328 -11.898 1 96.5 328 PHE B CA 1
ATOM 6829 C C . PHE B 1 328 ? -22.453 -30.75 -11.977 1 96.5 328 PHE B C 1
ATOM 6831 O O . PHE B 1 328 ? -21.297 -31 -11.633 1 96.5 328 PHE B O 1
ATOM 6838 N N . ALA B 1 329 ? -23.297 -31.609 -12.453 1 94.88 329 ALA B N 1
ATOM 6839 C CA . ALA B 1 329 ? -22.875 -33 -12.609 1 94.88 329 ALA B CA 1
ATOM 6840 C C . ALA B 1 329 ? -21.719 -33.125 -13.609 1 94.88 329 ALA B C 1
ATOM 6842 O O . ALA B 1 329 ? -20.766 -33.875 -13.383 1 94.88 329 ALA B O 1
ATOM 6843 N N . ARG B 1 330 ? -21.844 -32.375 -14.625 1 94.75 330 ARG B N 1
ATOM 6844 C CA . ARG B 1 330 ? -20.797 -32.375 -15.641 1 94.75 330 ARG B CA 1
ATOM 6845 C C . ARG B 1 330 ? -19.484 -31.844 -15.07 1 94.75 330 ARG B C 1
ATOM 6847 O O . ARG B 1 330 ? -18.406 -32.375 -15.352 1 94.75 330 ARG B O 1
ATOM 6854 N N . ILE B 1 331 ? -19.547 -30.781 -14.344 1 95.25 331 ILE B N 1
ATOM 6855 C CA . ILE B 1 331 ? -18.375 -30.172 -13.719 1 95.25 331 ILE B CA 1
ATOM 6856 C C . ILE B 1 331 ? -17.719 -31.172 -12.766 1 95.25 331 ILE B C 1
ATOM 6858 O O . ILE B 1 331 ? -16.5 -31.375 -12.797 1 95.25 331 ILE B O 1
ATOM 6862 N N . GLN B 1 332 ? -18.484 -31.828 -11.977 1 92.94 332 GLN B N 1
ATOM 6863 C CA . GLN B 1 332 ? -17.984 -32.781 -10.992 1 92.94 332 GLN B CA 1
ATOM 6864 C C . GLN B 1 332 ? -17.344 -33.969 -11.664 1 92.94 332 GLN B C 1
ATOM 6866 O O . GLN B 1 332 ? -16.328 -34.5 -11.188 1 92.94 332 GLN B O 1
ATOM 6871 N N . ASN B 1 333 ? -17.828 -34.344 -12.797 1 89.75 333 ASN B N 1
ATOM 6872 C CA . ASN B 1 333 ? -17.344 -35.531 -13.477 1 89.75 333 ASN B CA 1
ATOM 6873 C C . ASN B 1 333 ? -16.141 -35.219 -14.359 1 89.75 333 ASN B C 1
ATOM 6875 O O . ASN B 1 333 ? -15.312 -36.094 -14.617 1 89.75 333 ASN B O 1
ATOM 6879 N N . SER B 1 334 ? -16.031 -34 -14.781 1 84.38 334 SER B N 1
ATOM 6880 C CA . SER B 1 334 ? -15.094 -33.719 -15.867 1 84.38 334 SER B CA 1
ATOM 6881 C C . SER B 1 334 ? -13.945 -32.844 -15.391 1 84.38 334 SER B C 1
ATOM 6883 O O . SER B 1 334 ? -12.984 -32.625 -16.125 1 84.38 334 SER B O 1
ATOM 6885 N N . SER B 1 335 ? -14.031 -32.344 -14.258 1 78.5 335 SER B N 1
ATOM 6886 C CA . SER B 1 335 ? -13.039 -31.359 -13.828 1 78.5 335 SER B CA 1
ATOM 6887 C C . SER B 1 335 ? -11.773 -32.031 -13.328 1 78.5 335 SER B C 1
ATOM 6889 O O . SER B 1 335 ? -10.719 -31.422 -13.211 1 78.5 335 SER B O 1
ATOM 6891 N N . GLY B 1 336 ? -11.797 -33.406 -13.141 1 72.75 336 GLY B N 1
ATOM 6892 C CA . GLY B 1 336 ? -10.633 -34.125 -12.656 1 72.75 336 GLY B CA 1
ATOM 6893 C C . GLY B 1 336 ? -10.266 -33.781 -11.227 1 72.75 336 GLY B C 1
ATOM 6894 O O . GLY B 1 336 ? -9.156 -34.094 -10.781 1 72.75 336 GLY B O 1
ATOM 6895 N N . VAL B 1 337 ? -11.188 -33.125 -10.547 1 72.31 337 VAL B N 1
ATOM 6896 C CA . VAL B 1 337 ? -10.891 -32.719 -9.18 1 72.31 337 VAL B CA 1
ATOM 6897 C C . VAL B 1 337 ? -10.977 -33.938 -8.25 1 72.31 337 VAL B C 1
ATOM 6899 O O . VAL B 1 337 ? -11.797 -34.844 -8.461 1 72.31 337 VAL B O 1
ATOM 6902 N N . THR B 1 338 ? -9.969 -33.969 -7.375 1 74.44 338 THR B N 1
ATOM 6903 C CA . THR B 1 338 ? -9.914 -35.062 -6.41 1 74.44 338 THR B CA 1
ATOM 6904 C C . THR B 1 338 ? -10.805 -34.781 -5.207 1 74.44 338 THR B C 1
ATOM 6906 O O . THR B 1 338 ? -11.359 -33.688 -5.094 1 74.44 338 THR B O 1
ATOM 6909 N N . ASN B 1 339 ? -11.008 -35.688 -4.336 1 72.06 339 ASN B N 1
ATOM 6910 C CA . ASN B 1 339 ? -11.961 -35.688 -3.23 1 72.06 339 ASN B CA 1
ATOM 6911 C C . ASN B 1 339 ? -11.703 -34.5 -2.279 1 72.06 339 ASN B C 1
ATOM 6913 O O . ASN B 1 339 ? -12.617 -34.062 -1.595 1 72.06 339 ASN B O 1
ATOM 6917 N N . LYS B 1 340 ? -10.688 -33.938 -2.207 1 84 340 LYS B N 1
ATOM 6918 C CA . LYS B 1 340 ? -10.484 -32.875 -1.202 1 84 340 LYS B CA 1
ATOM 6919 C C . LYS B 1 340 ? -10.461 -31.5 -1.841 1 84 340 LYS B C 1
ATOM 6921 O O . LYS B 1 340 ? -10.234 -30.5 -1.157 1 84 340 LYS B O 1
ATOM 6926 N N . LYS B 1 341 ? -10.836 -31.484 -3.039 1 92.5 341 LYS B N 1
ATOM 6927 C CA . LYS B 1 341 ? -10.828 -30.188 -3.729 1 92.5 341 LYS B CA 1
ATOM 6928 C C . LYS B 1 341 ? -12.25 -29.703 -3.986 1 92.5 341 LYS B C 1
ATOM 6930 O O . LYS B 1 341 ? -13.195 -30.5 -4.023 1 92.5 341 LYS B O 1
ATOM 6935 N N . HIS B 1 342 ? -12.422 -28.406 -4.074 1 96.25 342 HIS B N 1
ATOM 6936 C CA . HIS B 1 342 ? -13.727 -27.797 -4.301 1 96.25 342 HIS B CA 1
ATOM 6937 C C . HIS B 1 342 ? -13.68 -26.812 -5.457 1 96.25 342 HIS B C 1
ATOM 6939 O O . HIS B 1 342 ? -12.641 -26.188 -5.711 1 96.25 342 HIS B O 1
ATOM 6945 N N . ILE B 1 343 ? -14.773 -26.703 -6.133 1 97.38 343 ILE B N 1
ATOM 6946 C CA . ILE B 1 343 ? -14.914 -25.75 -7.23 1 97.38 343 ILE B CA 1
ATOM 6947 C C . ILE B 1 343 ? -16.047 -24.766 -6.922 1 97.38 343 ILE B C 1
ATOM 6949 O O . ILE B 1 343 ? -17.188 -25.172 -6.73 1 97.38 343 ILE B O 1
ATOM 6953 N N . GLY B 1 344 ? -15.688 -23.453 -6.762 1 98.12 344 GLY B N 1
ATOM 6954 C CA . GLY B 1 344 ? -16.703 -22.422 -6.641 1 98.12 344 GLY B CA 1
ATOM 6955 C C . GLY B 1 344 ? -17.234 -21.953 -7.98 1 98.12 344 GLY B C 1
ATOM 6956 O O . GLY B 1 344 ? -16.578 -21.172 -8.68 1 98.12 344 GLY B O 1
ATOM 6957 N N . VAL B 1 345 ? -18.453 -22.328 -8.289 1 98 345 VAL B N 1
ATOM 6958 C CA . VAL B 1 345 ? -19.094 -22.031 -9.57 1 98 345 VAL B CA 1
ATOM 6959 C C . VAL B 1 345 ? -20.078 -20.875 -9.406 1 98 345 VAL B C 1
ATOM 6961 O O . VAL B 1 345 ? -21.016 -20.969 -8.617 1 98 345 VAL B O 1
ATOM 6964 N N . SER B 1 346 ? -19.828 -19.844 -10.102 1 97.44 346 SER B N 1
ATOM 6965 C CA . SER B 1 346 ? -20.781 -18.734 -10.133 1 97.44 346 SER B CA 1
ATOM 6966 C C . SER B 1 346 ? -21.609 -18.75 -11.406 1 97.44 346 SER B C 1
ATOM 6968 O O . SER B 1 346 ? -21.109 -19.062 -12.484 1 97.44 346 SER B O 1
ATOM 6970 N N . PHE B 1 347 ? -22.953 -18.391 -11.273 1 95.94 347 PHE B N 1
ATOM 6971 C CA . PHE B 1 347 ? -23.859 -18.562 -12.406 1 95.94 347 PHE B CA 1
ATOM 6972 C C . PHE B 1 347 ? -25.016 -17.594 -12.312 1 95.94 347 PHE B C 1
ATOM 6974 O O . PHE B 1 347 ? -25.281 -17.016 -11.25 1 95.94 347 PHE B O 1
ATOM 6981 N N . GLU B 1 348 ? -25.578 -17.375 -13.438 1 94.12 348 GLU B N 1
ATOM 6982 C CA . GLU B 1 348 ? -26.906 -16.797 -13.531 1 94.12 348 GLU B CA 1
ATOM 6983 C C . GLU B 1 348 ? -27.953 -17.859 -13.859 1 94.12 348 GLU B C 1
ATOM 6985 O O . GLU B 1 348 ? -27.703 -18.734 -14.688 1 94.12 348 GLU B O 1
ATOM 6990 N N . GLU B 1 349 ? -29.016 -17.797 -13.117 1 92.06 349 GLU B N 1
ATOM 6991 C CA . GLU B 1 349 ? -30.062 -18.781 -13.359 1 92.06 349 GLU B CA 1
ATOM 6992 C C . GLU B 1 349 ? -31.422 -18.125 -13.547 1 92.06 349 GLU B C 1
ATOM 6994 O O . GLU B 1 349 ? -31.781 -17.203 -12.805 1 92.06 349 GLU B O 1
ATOM 6999 N N . TYR B 1 350 ? -32.062 -18.547 -14.594 1 88.81 350 TYR B N 1
ATOM 7000 C CA . TYR B 1 350 ? -33.469 -18.172 -14.797 1 88.81 350 TYR B CA 1
ATOM 7001 C C . TYR B 1 350 ? -34.406 -19.219 -14.219 1 88.81 350 TYR B C 1
ATOM 7003 O O . TYR B 1 350 ? -34.281 -20.406 -14.516 1 88.81 350 TYR B O 1
ATOM 7011 N N . VAL B 1 351 ? -35.25 -18.75 -13.297 1 82.62 351 VAL B N 1
ATOM 7012 C CA . VAL B 1 351 ? -36.312 -19.594 -12.75 1 82.62 351 VAL B CA 1
ATOM 7013 C C . VAL B 1 351 ? -37.656 -19.188 -13.359 1 82.62 351 VAL B C 1
ATOM 7015 O O . VAL B 1 351 ? -38.156 -18.109 -13.07 1 82.62 351 VAL B O 1
ATOM 7018 N N . PRO B 1 352 ? -38.094 -20.062 -14.266 1 81.12 352 PRO B N 1
ATOM 7019 C CA . PRO B 1 352 ? -39.344 -19.703 -14.969 1 81.12 352 PRO B CA 1
ATOM 7020 C C . PRO B 1 352 ? -40.531 -19.5 -14.023 1 81.12 352 PRO B C 1
ATOM 7022 O O . PRO B 1 352 ? -40.469 -19.922 -12.867 1 81.12 352 PRO B O 1
ATOM 7025 N N . ALA B 1 353 ? -41.438 -18.656 -14.602 1 74.94 353 ALA B N 1
ATOM 7026 C CA . ALA B 1 353 ? -42.656 -18.359 -13.875 1 74.94 353 ALA B CA 1
ATOM 7027 C C . ALA B 1 353 ? -43.375 -19.656 -13.5 1 74.94 353 ALA B C 1
ATOM 7029 O O . ALA B 1 353 ? -43.281 -20.672 -14.203 1 74.94 353 ALA B O 1
ATOM 7030 N N . ASP B 1 354 ? -43.781 -19.703 -12.109 1 64.75 354 ASP B N 1
ATOM 7031 C CA . ASP B 1 354 ? -44.562 -20.875 -11.703 1 64.75 354 ASP B CA 1
ATOM 7032 C C . ASP B 1 354 ? -45.969 -20.828 -12.281 1 64.75 354 ASP B C 1
ATOM 7034 O O . ASP B 1 354 ? -46.344 -19.828 -12.906 1 64.75 354 ASP B O 1
ATOM 7038 N N . ALA B 1 355 ? -46.625 -21.953 -12.266 1 59.78 355 ALA B N 1
ATOM 7039 C CA . ALA B 1 355 ? -48 -22.094 -12.734 1 59.78 355 ALA B CA 1
ATOM 7040 C C . ALA B 1 355 ? -48.938 -21.078 -12.055 1 59.78 355 ALA B C 1
ATOM 7042 O O . ALA B 1 355 ? -50.031 -20.812 -12.531 1 59.78 355 ALA B O 1
ATOM 7043 N N . ARG B 1 356 ? -48.469 -20.547 -10.984 1 55.16 356 ARG B N 1
ATOM 7044 C CA . ARG B 1 356 ? -49.375 -19.656 -10.266 1 55.16 356 ARG B CA 1
ATOM 7045 C C . ARG B 1 356 ? -49.25 -18.219 -10.75 1 55.16 356 ARG B C 1
ATOM 7047 O O . ARG B 1 356 ? -49.781 -17.297 -10.133 1 55.16 356 ARG B O 1
ATOM 7054 N N . GLY B 1 357 ? -48.5 -18.016 -11.758 1 59.09 357 GLY B N 1
ATOM 7055 C CA . GLY B 1 357 ? -48.531 -16.688 -12.359 1 59.09 357 GLY B CA 1
ATOM 7056 C C . GLY B 1 357 ? -47.344 -15.828 -11.914 1 59.09 357 GLY B C 1
ATOM 7057 O O . GLY B 1 357 ? -47.344 -14.625 -12.18 1 59.09 357 GLY B O 1
ATOM 7058 N N . GLN B 1 358 ? -46.531 -16.344 -11.078 1 63.84 358 GLN B N 1
ATOM 7059 C CA . GLN B 1 358 ? -45.438 -15.461 -10.68 1 63.84 358 GLN B CA 1
ATOM 7060 C C . GLN B 1 358 ? -44.406 -15.336 -11.797 1 63.84 358 GLN B C 1
ATOM 7062 O O . GLN B 1 358 ? -44.062 -16.328 -12.438 1 63.84 358 GLN B O 1
ATOM 7067 N N . PRO B 1 359 ? -44.062 -14.094 -12.195 1 73.56 359 PRO B N 1
ATOM 7068 C CA . PRO B 1 359 ? -43.125 -13.844 -13.289 1 73.56 359 PRO B CA 1
ATOM 7069 C C . PRO B 1 359 ? -41.781 -14.516 -13.07 1 73.56 359 PRO B C 1
ATOM 7071 O O . PRO B 1 359 ? -41.406 -14.828 -11.938 1 73.56 359 PRO B O 1
ATOM 7074 N N . GLY B 1 360 ? -41.125 -14.938 -14.133 1 78.94 360 GLY B N 1
ATOM 7075 C CA . GLY B 1 360 ? -39.781 -15.516 -14.07 1 78.94 360 GLY B CA 1
ATOM 7076 C C . GLY B 1 360 ? -38.781 -14.594 -13.43 1 78.94 360 GLY B C 1
ATOM 7077 O O . GLY B 1 360 ? -38.938 -13.375 -13.461 1 78.94 360 GLY B O 1
ATOM 7078 N N . HIS B 1 361 ? -37.906 -15.234 -12.648 1 83.81 361 HIS B N 1
ATOM 7079 C CA . HIS B 1 361 ? -36.875 -14.484 -11.938 1 83.81 361 HIS B CA 1
ATOM 7080 C C . HIS B 1 361 ? -35.469 -14.938 -12.352 1 83.81 361 HIS B C 1
ATOM 7082 O O . HIS B 1 361 ? -35.281 -16.109 -12.703 1 83.81 361 HIS B O 1
ATOM 7088 N N . ARG B 1 362 ? -34.656 -14.008 -12.469 1 88.25 362 ARG B N 1
ATOM 7089 C CA . ARG B 1 362 ? -33.25 -14.32 -12.711 1 88.25 362 ARG B CA 1
ATOM 7090 C C . ARG B 1 362 ? -32.406 -14.047 -11.469 1 88.25 362 ARG B C 1
ATOM 7092 O O . ARG B 1 362 ? -32.5 -12.984 -10.859 1 88.25 362 ARG B O 1
ATOM 7099 N N . TYR B 1 363 ? -31.594 -15.047 -11.102 1 91.31 363 TYR B N 1
ATOM 7100 C CA . TYR B 1 363 ? -30.766 -14.938 -9.906 1 91.31 363 TYR B CA 1
ATOM 7101 C C . TYR B 1 363 ? -29.281 -15.055 -10.266 1 91.31 363 TYR B C 1
ATOM 7103 O O . TYR B 1 363 ? -28.922 -15.734 -11.227 1 91.31 363 TYR B O 1
ATOM 7111 N N . ASN B 1 364 ? -28.5 -14.281 -9.602 1 93.31 364 ASN B N 1
ATOM 7112 C CA . ASN B 1 364 ? -27.062 -14.453 -9.609 1 93.31 364 ASN B CA 1
ATOM 7113 C C . ASN B 1 364 ? -26.594 -15.305 -8.43 1 93.31 364 ASN B C 1
ATOM 7115 O O . ASN B 1 364 ? -26.688 -14.883 -7.277 1 93.31 364 ASN B O 1
ATOM 7119 N N . GLY B 1 365 ? -26.094 -16.484 -8.812 1 94.5 365 GLY B N 1
ATOM 7120 C CA . GLY B 1 365 ? -25.844 -17.438 -7.75 1 94.5 365 GLY B CA 1
ATOM 7121 C C . GLY B 1 365 ? -24.422 -17.953 -7.727 1 94.5 365 GLY B C 1
ATOM 7122 O O . GLY B 1 365 ? -23.656 -17.703 -8.656 1 94.5 365 GLY B O 1
ATOM 7123 N N . PHE B 1 366 ? -24.047 -18.562 -6.598 1 96.5 366 PHE B N 1
ATOM 7124 C CA . PHE B 1 366 ? -22.766 -19.203 -6.336 1 96.5 366 PHE B CA 1
ATOM 7125 C C . PHE B 1 366 ? -22.969 -20.562 -5.688 1 96.5 366 PHE B C 1
ATOM 7127 O O . PHE B 1 366 ? -23.844 -20.734 -4.832 1 96.5 366 PHE B O 1
ATOM 7134 N N . ALA B 1 367 ? -22.234 -21.547 -6.16 1 97.12 367 ALA B N 1
ATOM 7135 C CA . ALA B 1 367 ? -22.25 -22.891 -5.566 1 97.12 367 ALA B CA 1
ATOM 7136 C C . ALA B 1 367 ? -20.828 -23.422 -5.375 1 97.12 367 ALA B C 1
ATOM 7138 O O . ALA B 1 367 ? -20.016 -23.359 -6.289 1 97.12 367 ALA B O 1
ATOM 7139 N N . LEU B 1 368 ? -20.531 -23.797 -4.168 1 97.5 368 LEU B N 1
ATOM 7140 C CA . LEU B 1 368 ? -19.281 -24.5 -3.914 1 97.5 368 LEU B CA 1
ATOM 7141 C C . LEU B 1 368 ? -19.484 -26.016 -4.074 1 97.5 368 LEU B C 1
ATOM 7143 O O . LEU B 1 368 ? -20.125 -26.641 -3.24 1 97.5 368 LEU B O 1
ATOM 7147 N N . LEU B 1 369 ? -18.875 -26.562 -5.113 1 96.5 369 LEU B N 1
ATOM 7148 C CA . LEU B 1 369 ? -19.078 -27.969 -5.441 1 96.5 369 LEU B CA 1
ATOM 7149 C C . LEU B 1 369 ? -17.922 -28.812 -4.906 1 96.5 369 LEU B C 1
ATOM 7151 O O . LEU B 1 369 ? -16.766 -28.406 -4.98 1 96.5 369 LEU B O 1
ATOM 7155 N N . SER B 1 370 ? -18.266 -29.875 -4.328 1 92.06 370 SER B N 1
ATOM 7156 C CA . SER B 1 370 ? -17.312 -30.938 -4.027 1 92.06 370 SER B CA 1
ATOM 7157 C C . SER B 1 370 ? -17.297 -31.984 -5.137 1 92.06 370 SER B C 1
ATOM 7159 O O . SER B 1 370 ? -17.938 -31.812 -6.172 1 92.06 370 SER B O 1
ATOM 7161 N N . LEU B 1 371 ? -16.516 -33.031 -4.934 1 86.38 371 LEU B N 1
ATOM 7162 C CA . LEU B 1 371 ? -16.406 -34.062 -5.949 1 86.38 371 LEU B CA 1
ATOM 7163 C C . LEU B 1 371 ? -17.766 -34.719 -6.227 1 86.38 371 LEU B C 1
ATOM 7165 O O . LEU B 1 371 ? -18.078 -35.031 -7.371 1 86.38 371 LEU B O 1
ATOM 7169 N N . LYS B 1 372 ? -18.5 -34.906 -5.129 1 86.19 372 LYS B N 1
ATOM 7170 C CA . LYS B 1 372 ? -19.812 -35.531 -5.266 1 86.19 372 LYS B CA 1
ATOM 7171 C C . LYS B 1 372 ? -20.828 -34.875 -4.34 1 86.19 372 LYS B C 1
ATOM 7173 O O . LYS B 1 372 ? -20.453 -34.156 -3.404 1 86.19 372 LYS B O 1
ATOM 7178 N N . GLY B 1 373 ? -22.141 -35 -4.805 1 88.12 373 GLY B N 1
ATOM 7179 C CA . GLY B 1 373 ? -23.203 -34.562 -3.926 1 88.12 373 GLY B CA 1
ATOM 7180 C C . GLY B 1 373 ? -23.641 -33.125 -4.188 1 88.12 373 GLY B C 1
ATOM 7181 O O . GLY B 1 373 ? -23.234 -32.531 -5.18 1 88.12 373 GLY B O 1
ATOM 7182 N N . PRO B 1 374 ? -24.578 -32.719 -3.33 1 91.69 374 PRO B N 1
ATOM 7183 C CA . PRO B 1 374 ? -25.047 -31.328 -3.465 1 91.69 374 PRO B CA 1
ATOM 7184 C C . PRO B 1 374 ? -23.984 -30.297 -3.127 1 91.69 374 PRO B C 1
ATOM 7186 O O . PRO B 1 374 ? -22.969 -30.641 -2.504 1 91.69 374 PRO B O 1
ATOM 7189 N N . PRO B 1 375 ? -24.219 -29.078 -3.582 1 94.75 375 PRO B N 1
ATOM 7190 C CA . PRO B 1 375 ? -23.25 -28.031 -3.264 1 94.75 375 PRO B CA 1
ATOM 7191 C C . PRO B 1 375 ? -23.047 -27.859 -1.76 1 94.75 375 PRO B C 1
ATOM 7193 O O . PRO B 1 375 ? -24 -27.938 -0.991 1 94.75 375 PRO B O 1
ATOM 7196 N N . ALA B 1 376 ? -21.781 -27.672 -1.321 1 93.94 376 ALA B N 1
ATOM 7197 C CA . ALA B 1 376 ? -21.438 -27.422 0.076 1 93.94 376 ALA B CA 1
ATOM 7198 C C . ALA B 1 376 ? -21.938 -26.047 0.529 1 93.94 376 ALA B C 1
ATOM 7200 O O . ALA B 1 376 ? -22.281 -25.875 1.7 1 93.94 376 ALA B O 1
ATOM 7201 N N . ILE B 1 377 ? -21.859 -25.078 -0.302 1 94.94 377 ILE B N 1
ATOM 7202 C CA . ILE B 1 377 ? -22.391 -23.734 -0.111 1 94.94 377 ILE B CA 1
ATOM 7203 C C . ILE B 1 377 ? -23.234 -23.344 -1.316 1 94.94 377 ILE B C 1
ATOM 7205 O O . ILE B 1 377 ? -22.859 -23.609 -2.461 1 94.94 377 ILE B O 1
ATOM 7209 N N . GLU B 1 378 ? -24.406 -22.859 -1.058 1 94.5 378 GLU B N 1
ATOM 7210 C CA . GLU B 1 378 ? -25.219 -22.188 -2.059 1 94.5 378 GLU B CA 1
ATOM 7211 C C . GLU B 1 378 ? -25.609 -20.781 -1.608 1 94.5 378 GLU B C 1
ATOM 7213 O O . GLU B 1 378 ? -26.125 -20.594 -0.506 1 94.5 378 GLU B O 1
ATOM 7218 N N . TYR B 1 379 ? -25.234 -19.844 -2.424 1 94.5 379 TYR B N 1
ATOM 7219 C CA . TYR B 1 379 ? -25.469 -18.438 -2.086 1 94.5 379 TYR B CA 1
ATOM 7220 C C . TYR B 1 379 ? -26 -17.672 -3.291 1 94.5 379 TYR B C 1
ATOM 7222 O O . TYR B 1 379 ? -25.562 -17.906 -4.422 1 94.5 379 TYR B O 1
ATOM 7230 N N . TYR B 1 380 ? -26.969 -16.844 -3.049 1 92.19 380 TYR B N 1
ATOM 7231 C CA . TYR B 1 380 ? -27.5 -15.961 -4.074 1 92.19 380 TYR B CA 1
ATOM 7232 C C . TYR B 1 380 ? -27.281 -14.5 -3.703 1 92.19 380 TYR B C 1
ATOM 7234 O O . TYR B 1 380 ? -27.547 -14.094 -2.57 1 92.19 380 TYR B O 1
ATOM 7242 N N . LYS B 1 381 ? -26.844 -13.836 -4.676 1 90.38 381 LYS B N 1
ATOM 7243 C CA . LYS B 1 381 ? -26.469 -12.43 -4.512 1 90.38 381 LYS B CA 1
ATOM 7244 C C . LYS B 1 381 ? -27.625 -11.617 -3.945 1 90.38 381 LYS B C 1
ATOM 7246 O O . LYS B 1 381 ? -28.766 -11.742 -4.402 1 90.38 381 LYS B O 1
ATOM 7251 N N . ARG B 1 382 ? -27.312 -10.75 -2.992 1 85.62 382 ARG B N 1
ATOM 7252 C CA . ARG B 1 382 ? -28.359 -9.992 -2.312 1 85.62 382 ARG B CA 1
ATOM 7253 C C . ARG B 1 382 ? -28.406 -8.555 -2.811 1 85.62 382 ARG B C 1
ATOM 7255 O O . ARG B 1 382 ? -29.484 -7.965 -2.926 1 85.62 382 ARG B O 1
ATOM 7262 N N . ASN B 1 383 ? -27.203 -8.039 -3.008 1 82.06 383 ASN B N 1
ATOM 7263 C CA . ASN B 1 383 ? -27.125 -6.652 -3.467 1 82.06 383 ASN B CA 1
ATOM 7264 C C . ASN B 1 383 ? -26.984 -6.574 -4.984 1 82.06 383 ASN B C 1
ATOM 7266 O O . ASN B 1 383 ? -26.031 -7.094 -5.555 1 82.06 383 ASN B O 1
ATOM 7270 N N . LEU B 1 384 ? -27.969 -5.938 -5.609 1 80.25 384 LEU B N 1
ATOM 7271 C CA . LEU B 1 384 ? -28.016 -5.906 -7.07 1 80.25 384 LEU B CA 1
ATOM 7272 C C . LEU B 1 384 ? -27.75 -4.5 -7.594 1 80.25 384 LEU B C 1
ATOM 7274 O O . LEU B 1 384 ? -28.062 -3.514 -6.926 1 80.25 384 LEU B O 1
ATOM 7278 N N . VAL B 1 385 ? -27.031 -4.469 -8.734 1 73.44 385 VAL B N 1
ATOM 7279 C CA . VAL B 1 385 ? -26.875 -3.191 -9.422 1 73.44 385 VAL B CA 1
ATOM 7280 C C . VAL B 1 385 ? -28.25 -2.668 -9.828 1 73.44 385 VAL B C 1
ATOM 7282 O O . VAL B 1 385 ? -29.109 -3.439 -10.266 1 73.44 385 VAL B O 1
ATOM 7285 N N . PRO B 1 386 ? -28.328 -1.377 -9.641 1 67 386 PRO B N 1
ATOM 7286 C CA . PRO B 1 386 ? -29.625 -0.842 -10.055 1 67 386 PRO B CA 1
ATOM 7287 C C . PRO B 1 386 ? -29.875 -1.013 -11.555 1 67 386 PRO B C 1
ATOM 7289 O O . PRO B 1 386 ? -28.953 -0.894 -12.359 1 67 386 PRO B O 1
ATOM 7292 N N . ILE B 1 387 ? -30.891 -1.458 -12.016 1 60.28 387 ILE B N 1
ATOM 7293 C CA . ILE B 1 387 ? -31.359 -1.534 -13.391 1 60.28 387 ILE B CA 1
ATOM 7294 C C . ILE B 1 387 ? -31.125 -2.938 -13.945 1 60.28 387 ILE B C 1
ATOM 7296 O O . ILE B 1 387 ? -31.719 -3.326 -14.953 1 60.28 387 ILE B O 1
ATOM 7300 N N . VAL B 1 388 ? -30.172 -3.688 -13.211 1 57.53 388 VAL B N 1
ATOM 7301 C CA . VAL B 1 388 ? -29.984 -5.047 -13.711 1 57.53 388 VAL B CA 1
ATOM 7302 C C . VAL B 1 388 ? -31.109 -5.945 -13.203 1 57.53 388 VAL B C 1
ATOM 7304 O O . VAL B 1 388 ? -31.547 -5.816 -12.062 1 57.53 388 VAL B O 1
ATOM 7307 N N . PHE B 1 389 ? -31.641 -6.586 -14.133 1 57.44 389 PHE B N 1
ATOM 7308 C CA . PHE B 1 389 ? -32.875 -7.312 -13.961 1 57.44 389 PHE B CA 1
ATOM 7309 C C . PHE B 1 389 ? -32.656 -8.641 -13.25 1 57.44 389 PHE B C 1
ATOM 7311 O O . PHE B 1 389 ? -32.75 -9.711 -13.859 1 57.44 389 PHE B O 1
ATOM 7318 N N . SER B 1 390 ? -31.922 -8.625 -12.117 1 68.75 390 SER B N 1
ATOM 7319 C CA . SER B 1 390 ? -31.859 -9.828 -11.297 1 68.75 390 SER B CA 1
ATOM 7320 C C . SER B 1 390 ? -32.562 -9.625 -9.961 1 68.75 390 SER B C 1
ATOM 7322 O O . SER B 1 390 ? -32.812 -8.492 -9.547 1 68.75 390 SER B O 1
ATOM 7324 N N . ASP B 1 391 ? -33.125 -10.789 -9.438 1 74 391 ASP B N 1
ATOM 7325 C CA . ASP B 1 391 ? -33.781 -10.766 -8.133 1 74 391 ASP B CA 1
ATOM 7326 C C . ASP B 1 391 ? -32.812 -11.047 -7.008 1 74 391 ASP B C 1
ATOM 7328 O O . ASP B 1 391 ? -31.875 -11.852 -7.172 1 74 391 ASP B O 1
ATOM 7332 N N . PRO B 1 392 ? -32.969 -10.312 -5.918 1 78.25 392 PRO B N 1
ATOM 7333 C CA . PRO B 1 392 ? -32.062 -10.523 -4.789 1 78.25 392 PRO B CA 1
ATOM 7334 C C . PRO B 1 392 ? -32.281 -11.875 -4.113 1 78.25 392 PRO B C 1
ATOM 7336 O O . PRO B 1 392 ? -33.406 -12.367 -4.023 1 78.25 392 PRO B O 1
ATOM 7339 N N . GLY B 1 393 ? -31.141 -12.508 -3.777 1 78.88 393 GLY B N 1
ATOM 7340 C CA . GLY B 1 393 ? -31.203 -13.711 -2.967 1 78.88 393 GLY B CA 1
ATOM 7341 C C . GLY B 1 393 ? -31.641 -13.445 -1.537 1 78.88 393 GLY B C 1
ATOM 7342 O O . GLY B 1 393 ? -31.812 -12.289 -1.141 1 78.88 393 GLY B O 1
ATOM 7343 N N . HIS B 1 394 ? -31.906 -14.656 -0.937 1 76.56 394 HIS B N 1
ATOM 7344 C CA . HIS B 1 394 ? -32.344 -14.555 0.453 1 76.56 394 HIS B CA 1
ATOM 7345 C C . HIS B 1 394 ? -31.312 -15.18 1.396 1 76.56 394 HIS B C 1
ATOM 7347 O O . HIS B 1 394 ? -30.703 -16.188 1.067 1 76.56 394 HIS B O 1
ATOM 7353 N N . GLY B 1 395 ? -30.922 -14.477 2.451 1 78.5 395 GLY B N 1
ATOM 7354 C CA . GLY B 1 395 ? -30.156 -15.047 3.547 1 78.5 395 GLY B CA 1
ATOM 7355 C C . GLY B 1 395 ? -28.656 -14.852 3.387 1 78.5 395 GLY B C 1
ATOM 7356 O O . GLY B 1 395 ? -28.172 -14.602 2.281 1 78.5 395 GLY B O 1
ATOM 7357 N N . PRO B 1 396 ? -27.922 -14.93 4.48 1 81.44 396 PRO B N 1
ATOM 7358 C CA . PRO B 1 396 ? -26.469 -14.836 4.449 1 81.44 396 PRO B CA 1
ATOM 7359 C C . PRO B 1 396 ? -25.797 -16.094 3.92 1 81.44 396 PRO B C 1
ATOM 7361 O O . PRO B 1 396 ? -26.422 -17.172 3.893 1 81.44 396 PRO B O 1
ATOM 7364 N N . PRO B 1 397 ? -24.641 -15.906 3.426 1 83.75 397 PRO B N 1
ATOM 7365 C CA . PRO B 1 397 ? -23.938 -17.125 2.988 1 83.75 397 PRO B CA 1
ATOM 7366 C C . PRO B 1 397 ? -23.625 -18.062 4.145 1 83.75 397 PRO B C 1
ATOM 7368 O O . PRO B 1 397 ? -23.516 -17.625 5.293 1 83.75 397 PRO B O 1
ATOM 7371 N N . ALA B 1 398 ? -23.547 -19.344 3.855 1 91.06 398 ALA B N 1
ATOM 7372 C CA . ALA B 1 398 ? -23.188 -20.344 4.852 1 91.06 398 ALA B CA 1
ATOM 7373 C C . ALA B 1 398 ? -21.672 -20.5 4.957 1 91.06 398 ALA B C 1
ATOM 7375 O O . ALA B 1 398 ? -20.938 -20.141 4.035 1 91.06 398 ALA B O 1
ATOM 7376 N N . ILE B 1 399 ? -21.281 -20.922 6.133 1 95.75 399 ILE B N 1
ATOM 7377 C CA . ILE B 1 399 ? -19.875 -21.281 6.32 1 95.75 399 ILE B CA 1
ATOM 7378 C C . ILE B 1 399 ? -19.703 -22.781 6.156 1 95.75 399 ILE B C 1
ATOM 7380 O O . ILE B 1 399 ? -20.5 -23.562 6.68 1 95.75 399 ILE B O 1
ATOM 7384 N N . PHE B 1 400 ? -18.812 -23.203 5.348 1 96.12 400 PHE B N 1
ATOM 7385 C CA . PHE B 1 400 ? -18.453 -24.594 5.137 1 96.12 400 PHE B CA 1
ATOM 7386 C C . PHE B 1 400 ? -17.016 -24.859 5.543 1 96.12 400 PHE B C 1
ATOM 7388 O O . PHE B 1 400 ? -16.109 -24.109 5.168 1 96.12 400 PHE B O 1
ATOM 7395 N N . ASP B 1 401 ? -16.781 -25.938 6.305 1 96 401 ASP B N 1
ATOM 7396 C CA . ASP B 1 401 ? -15.445 -26.312 6.738 1 96 401 ASP B CA 1
ATOM 7397 C C . ASP B 1 401 ? -14.75 -27.188 5.691 1 96 401 ASP B C 1
ATOM 7399 O O . ASP B 1 401 ? -15.062 -28.359 5.547 1 96 401 ASP B O 1
ATOM 7403 N N . VAL B 1 402 ? -13.797 -26.594 4.977 1 95.94 402 VAL B N 1
ATOM 7404 C CA . VAL B 1 402 ? -12.984 -27.359 4.035 1 95.94 402 VAL B CA 1
ATOM 7405 C C . VAL B 1 402 ? -11.969 -28.203 4.805 1 95.94 402 VAL B C 1
ATOM 7407 O O . VAL B 1 402 ? -11.242 -27.688 5.656 1 95.94 402 VAL B O 1
ATOM 7410 N N . GLU B 1 403 ? -11.945 -29.469 4.504 1 94.31 403 GLU B N 1
ATOM 7411 C CA . GLU B 1 403 ? -11.023 -30.375 5.168 1 94.31 403 GLU B CA 1
ATOM 7412 C C . GLU B 1 403 ? -9.703 -30.469 4.406 1 94.31 403 GLU B C 1
ATOM 7414 O O . GLU B 1 403 ? -9.688 -30.781 3.211 1 94.31 403 GLU B O 1
ATOM 7419 N N . LEU B 1 404 ? -8.625 -30.188 5.078 1 93.62 404 LEU B N 1
ATOM 7420 C CA . LEU B 1 404 ? -7.289 -30.297 4.5 1 93.62 404 LEU B CA 1
ATOM 7421 C C . LEU B 1 404 ? -6.414 -31.234 5.324 1 93.62 404 LEU B C 1
ATOM 7423 O O . LEU B 1 404 ? -6.676 -31.453 6.508 1 93.62 404 LEU B O 1
ATOM 7427 N N . ASP B 1 405 ? -5.41 -31.797 4.648 1 91.44 405 ASP B N 1
ATOM 7428 C CA . ASP B 1 405 ? -4.434 -32.625 5.367 1 91.44 405 ASP B CA 1
ATOM 7429 C C . ASP B 1 405 ? -3.436 -31.734 6.121 1 91.44 405 ASP B C 1
ATOM 7431 O O . ASP B 1 405 ? -3.074 -30.656 5.652 1 91.44 405 ASP B O 1
ATOM 7435 N N . ARG B 1 406 ? -3.02 -32.25 7.23 1 89.81 406 ARG B N 1
ATOM 7436 C CA . ARG B 1 406 ? -1.954 -31.594 7.973 1 89.81 406 ARG B CA 1
ATOM 7437 C C . ARG B 1 406 ? -0.669 -31.531 7.152 1 89.81 406 ARG B C 1
ATOM 7439 O O . ARG B 1 406 ? -0.319 -32.5 6.473 1 89.81 406 ARG B O 1
ATOM 7446 N N . PRO B 1 407 ? -0.007 -30.328 7.203 1 87.62 407 PRO B N 1
ATOM 7447 C CA . PRO B 1 407 ? 1.269 -30.266 6.488 1 87.62 407 PRO B CA 1
ATOM 7448 C C . PRO B 1 407 ? 2.266 -31.312 6.961 1 87.62 407 PRO B C 1
ATOM 7450 O O . PRO B 1 407 ? 2.271 -31.688 8.141 1 87.62 407 PRO B O 1
ATOM 7453 N N . LYS B 1 408 ? 3.086 -31.703 6.004 1 82.19 408 LYS B N 1
ATOM 7454 C CA . LYS B 1 408 ? 4.094 -32.719 6.332 1 82.19 408 LYS B CA 1
ATOM 7455 C C . LYS B 1 408 ? 5.016 -32.219 7.445 1 82.19 408 LYS B C 1
ATOM 7457 O O . LYS B 1 408 ? 5.5 -31.094 7.406 1 82.19 408 LYS B O 1
ATOM 7462 N N . GLY B 1 409 ? 5.191 -33.031 8.422 1 80.81 409 GLY B N 1
ATOM 7463 C CA . GLY B 1 409 ? 6.117 -32.719 9.5 1 80.81 409 GLY B CA 1
ATOM 7464 C C . GLY B 1 409 ? 5.473 -31.922 10.633 1 80.81 409 GLY B C 1
ATOM 7465 O O . GLY B 1 409 ? 6.074 -31.75 11.695 1 80.81 409 GLY B O 1
ATOM 7466 N N . ALA B 1 410 ? 4.254 -31.516 10.375 1 86.19 410 ALA B N 1
ATOM 7467 C CA . ALA B 1 410 ? 3.588 -30.734 11.414 1 86.19 410 ALA B CA 1
ATOM 7468 C C . ALA B 1 410 ? 2.955 -31.641 12.469 1 86.19 410 ALA B C 1
ATOM 7470 O O . ALA B 1 410 ? 2.633 -32.781 12.188 1 86.19 410 ALA B O 1
ATOM 7471 N N . ALA B 1 411 ? 2.838 -31.156 13.656 1 87.5 411 ALA B N 1
ATOM 7472 C CA . ALA B 1 411 ? 2.195 -31.891 14.75 1 87.5 411 ALA B CA 1
ATOM 7473 C C . ALA B 1 411 ? 0.689 -31.656 14.758 1 87.5 411 ALA B C 1
ATOM 7475 O O . ALA B 1 411 ? 0.188 -30.781 14.039 1 87.5 411 ALA B O 1
ATOM 7476 N N . GLY B 1 412 ? -0.035 -32.531 15.477 1 88.38 412 GLY B N 1
ATOM 7477 C CA . GLY B 1 412 ? -1.467 -32.344 15.633 1 88.38 412 GLY B CA 1
ATOM 7478 C C . GLY B 1 412 ? -2.295 -33.312 14.797 1 88.38 412 GLY B C 1
ATOM 7479 O O . GLY B 1 412 ? -1.776 -34.312 14.297 1 88.38 412 GLY B O 1
ATOM 7480 N N . PRO B 1 413 ? -3.541 -33.062 14.719 1 90.81 413 PRO B N 1
ATOM 7481 C CA . PRO B 1 413 ? -4.445 -33.938 13.977 1 90.81 413 PRO B CA 1
ATOM 7482 C C . PRO B 1 413 ? -4.125 -34 12.484 1 90.81 413 PRO B C 1
ATOM 7484 O O . PRO B 1 413 ? -3.658 -33 11.914 1 90.81 413 PRO B O 1
ATOM 7487 N N . LYS B 1 414 ? -4.512 -35.062 11.922 1 91.31 414 LYS B N 1
ATOM 7488 C CA . LYS B 1 414 ? -4.238 -35.281 10.508 1 91.31 414 LYS B CA 1
ATOM 7489 C C . LYS B 1 414 ? -5.066 -34.375 9.617 1 91.31 414 LYS B C 1
ATOM 7491 O O . LYS B 1 414 ? -4.633 -34 8.523 1 91.31 414 LYS B O 1
ATOM 7496 N N . THR B 1 415 ? -6.258 -34.094 10.133 1 93.69 415 THR B N 1
ATOM 7497 C CA . THR B 1 415 ? -7.156 -33.25 9.352 1 93.69 415 THR B CA 1
ATOM 7498 C C . THR B 1 415 ? -7.297 -31.875 9.992 1 93.69 415 THR B C 1
ATOM 7500 O O . THR B 1 415 ? -7.461 -31.766 11.211 1 93.69 415 THR B O 1
ATOM 7503 N N . ARG B 1 416 ? -7.156 -30.891 9.172 1 94.75 416 ARG B N 1
ATOM 7504 C CA . ARG B 1 416 ? -7.359 -29.516 9.602 1 94.75 416 ARG B CA 1
ATOM 7505 C C . ARG B 1 416 ? -8.539 -28.875 8.867 1 94.75 416 ARG B C 1
ATOM 7507 O O . ARG B 1 416 ? -8.719 -29.094 7.664 1 94.75 416 ARG B O 1
ATOM 7514 N N . LEU B 1 417 ? -9.383 -28.188 9.617 1 95.19 417 LEU B N 1
ATOM 7515 C CA . LEU B 1 417 ? -10.578 -27.578 9.055 1 95.19 417 LEU B CA 1
ATOM 7516 C C . LEU B 1 417 ? -10.336 -26.094 8.773 1 95.19 417 LEU B C 1
ATOM 7518 O O . LEU B 1 417 ? -9.773 -25.375 9.609 1 95.19 417 LEU B O 1
ATOM 7522 N N . VAL B 1 418 ? -10.695 -25.625 7.59 1 96.56 418 VAL B N 1
ATOM 7523 C CA . VAL B 1 418 ? -10.648 -24.219 7.203 1 96.56 418 VAL B CA 1
ATOM 7524 C C . VAL B 1 418 ? -12.055 -23.719 6.879 1 96.56 418 VAL B C 1
ATOM 7526 O O . VAL B 1 418 ? -12.625 -24.094 5.852 1 96.56 418 VAL B O 1
ATOM 7529 N N . PRO B 1 419 ? -12.688 -22.938 7.754 1 97.75 419 PRO B N 1
ATOM 7530 C CA . PRO B 1 419 ? -14.023 -22.406 7.469 1 97.75 419 PRO B CA 1
ATOM 7531 C C . PRO B 1 419 ? -14.039 -21.438 6.293 1 97.75 419 PRO B C 1
ATOM 7533 O O . PRO B 1 419 ? -13.32 -20.438 6.309 1 97.75 419 PRO B O 1
ATOM 7536 N N . VAL B 1 420 ? -14.875 -21.688 5.285 1 97.75 420 VAL B N 1
ATOM 7537 C CA . VAL B 1 420 ? -14.953 -20.906 4.059 1 97.75 420 VAL B CA 1
ATOM 7538 C C . VAL B 1 420 ? -16.391 -20.422 3.848 1 97.75 420 VAL B C 1
ATOM 7540 O O . VAL B 1 420 ? -17.344 -21.141 4.164 1 97.75 420 VAL B O 1
ATOM 7543 N N . THR B 1 421 ? -16.594 -19.188 3.42 1 97.5 421 THR B N 1
ATOM 7544 C CA . THR B 1 421 ? -17.875 -18.656 2.988 1 97.5 421 THR B CA 1
ATOM 7545 C C . THR B 1 421 ? -17.734 -17.922 1.651 1 97.5 421 THR B C 1
ATOM 7547 O O . THR B 1 421 ? -16.703 -18.016 0.993 1 97.5 421 THR B O 1
ATOM 7550 N N . ALA B 1 422 ? -18.844 -17.375 1.139 1 97.31 422 ALA B N 1
ATOM 7551 C CA . ALA B 1 422 ? -18.797 -16.75 -0.176 1 97.31 422 ALA B CA 1
ATOM 7552 C C . ALA B 1 422 ? -19.781 -15.578 -0.266 1 97.31 422 ALA B C 1
ATOM 7554 O O . ALA B 1 422 ? -20.766 -15.531 0.476 1 97.31 422 ALA B O 1
ATOM 7555 N N . SER B 1 423 ? -19.5 -14.633 -1.007 1 96 423 SER B N 1
ATOM 7556 C CA . SER B 1 423 ? -20.375 -13.539 -1.438 1 96 423 SER B CA 1
ATOM 7557 C C . SER B 1 423 ? -19.969 -13.039 -2.822 1 96 423 SER B C 1
ATOM 7559 O O . SER B 1 423 ? -18.938 -13.43 -3.361 1 96 423 SER B O 1
ATOM 7561 N N . ILE B 1 424 ? -20.859 -12.188 -3.426 1 96.12 424 ILE B N 1
ATOM 7562 C CA . ILE B 1 424 ? -20.656 -11.922 -4.844 1 96.12 424 ILE B CA 1
ATOM 7563 C C . ILE B 1 424 ? -20.547 -10.414 -5.07 1 96.12 424 ILE B C 1
ATOM 7565 O O . ILE B 1 424 ? -21.484 -9.664 -4.793 1 96.12 424 ILE B O 1
ATOM 7569 N N . CYS B 1 425 ? -19.422 -9.945 -5.543 1 94.62 425 CYS B N 1
ATOM 7570 C CA . CYS B 1 425 ? -19.156 -8.648 -6.164 1 94.62 425 CYS B CA 1
ATOM 7571 C C . CYS B 1 425 ? -19.797 -7.523 -5.355 1 94.62 425 CYS B C 1
ATOM 7573 O O . CYS B 1 425 ? -19.391 -7.254 -4.227 1 94.62 425 CYS B O 1
ATOM 7575 N N . LEU B 1 426 ? -20.938 -6.957 -5.758 1 92.94 426 LEU B N 1
ATOM 7576 C CA . LEU B 1 426 ? -21.547 -5.77 -5.176 1 92.94 426 LEU B CA 1
ATOM 7577 C C . LEU B 1 426 ? -21.891 -5.996 -3.707 1 92.94 426 LEU B C 1
ATOM 7579 O O . LEU B 1 426 ? -22.016 -5.035 -2.941 1 92.94 426 LEU B O 1
ATOM 7583 N N . ASP B 1 427 ? -22 -7.238 -3.227 1 93.38 427 ASP B N 1
ATOM 7584 C CA . ASP B 1 427 ? -22.25 -7.535 -1.819 1 93.38 427 ASP B CA 1
ATOM 7585 C C . ASP B 1 427 ? -21.172 -6.934 -0.929 1 93.38 427 ASP B C 1
ATOM 7587 O O . ASP B 1 427 ? -21.422 -6.59 0.226 1 93.38 427 ASP B O 1
ATOM 7591 N N . PHE B 1 428 ? -20.016 -6.801 -1.514 1 94.88 428 PHE B N 1
ATOM 7592 C CA . PHE B 1 428 ? -18.875 -6.344 -0.723 1 94.88 428 PHE B CA 1
ATOM 7593 C C . PHE B 1 428 ? -18.938 -4.836 -0.51 1 94.88 428 PHE B C 1
ATOM 7595 O O . PHE B 1 428 ? -18.188 -4.285 0.297 1 94.88 428 PHE B O 1
ATOM 7602 N N . ALA B 1 429 ? -19.812 -4.152 -1.209 1 93.75 429 ALA B N 1
ATOM 7603 C CA . ALA B 1 429 ? -19.984 -2.717 -1.02 1 93.75 429 ALA B CA 1
ATOM 7604 C C . ALA B 1 429 ? -20.812 -2.422 0.225 1 93.75 429 ALA B C 1
ATOM 7606 O O . ALA B 1 429 ? -20.875 -1.278 0.686 1 93.75 429 ALA B O 1
ATOM 7607 N N . SER B 1 430 ? -21.391 -3.449 0.722 1 89.88 430 SER B N 1
ATOM 7608 C CA . SER B 1 430 ? -22.172 -3.293 1.943 1 89.88 430 SER B CA 1
ATOM 7609 C C . SER B 1 430 ? -21.344 -3.625 3.178 1 89.88 430 SER B C 1
ATOM 7611 O O . SER B 1 430 ? -20.719 -4.684 3.246 1 89.88 430 SER B O 1
ATOM 7613 N N . THR B 1 431 ? -21.438 -2.805 4.191 1 87.62 431 THR B N 1
ATOM 7614 C CA . THR B 1 431 ? -20.656 -3.008 5.414 1 87.62 431 THR B CA 1
ATOM 7615 C C . THR B 1 431 ? -21.312 -4.07 6.293 1 87.62 431 THR B C 1
ATOM 7617 O O . THR B 1 431 ? -20.703 -4.562 7.242 1 87.62 431 THR B O 1
ATOM 7620 N N . SER B 1 432 ? -22.5 -4.484 5.957 1 86.12 432 SER B N 1
ATOM 7621 C CA . SER B 1 432 ? -23.234 -5.438 6.785 1 86.12 432 SER B CA 1
ATOM 7622 C C . SER B 1 432 ? -23.328 -6.805 6.109 1 86.12 432 SER B C 1
ATOM 7624 O O . SER B 1 432 ? -24.047 -7.684 6.574 1 86.12 432 SER B O 1
ATOM 7626 N N . SER B 1 433 ? -22.578 -6.98 5.094 1 86.56 433 SER B N 1
ATOM 7627 C CA . SER B 1 433 ? -22.688 -8.195 4.301 1 86.56 433 SER B CA 1
ATOM 7628 C C . SER B 1 433 ? -22.344 -9.43 5.125 1 86.56 433 SER B C 1
ATOM 7630 O O . SER B 1 433 ? -22.906 -10.508 4.906 1 86.56 433 SER B O 1
ATOM 7632 N N . PHE B 1 434 ? -21.484 -9.305 6.098 1 89.12 434 PHE B N 1
ATOM 7633 C CA . PHE B 1 434 ? -20.984 -10.5 6.773 1 89.12 434 PHE B CA 1
ATOM 7634 C C . PHE B 1 434 ? -21.312 -10.445 8.266 1 89.12 434 PHE B C 1
ATOM 7636 O O . PHE B 1 434 ? -21.016 -11.383 9 1 89.12 434 PHE B O 1
ATOM 7643 N N . THR B 1 435 ? -21.969 -9.383 8.719 1 85.5 435 THR B N 1
ATOM 7644 C CA . THR B 1 435 ? -22.297 -9.227 10.133 1 85.5 435 THR B CA 1
ATOM 7645 C C . THR B 1 435 ? -23.297 -10.297 10.578 1 85.5 435 THR B C 1
ATOM 7647 O O . THR B 1 435 ? -23.359 -10.625 11.766 1 85.5 435 THR B O 1
ATOM 7650 N N . PRO B 1 436 ? -24.062 -10.922 9.672 1 85.12 436 PRO B N 1
ATOM 7651 C CA . PRO B 1 436 ? -25.016 -11.953 10.094 1 85.12 436 PRO B CA 1
ATOM 7652 C C . PRO B 1 436 ? -24.344 -13.305 10.336 1 85.12 436 PRO B C 1
ATOM 7654 O O . PRO B 1 436 ? -24.953 -14.219 10.883 1 85.12 436 PRO B O 1
ATOM 7657 N N . LEU B 1 437 ? -23.125 -13.453 9.898 1 90.06 437 LEU B N 1
ATOM 7658 C CA . LEU B 1 437 ? -22.422 -14.711 10.117 1 90.06 437 LEU B CA 1
ATOM 7659 C C . LEU B 1 437 ? -22.188 -14.953 11.609 1 90.06 437 LEU B C 1
ATOM 7661 O O . LEU B 1 437 ? -21.844 -14.031 12.344 1 90.06 437 LEU B O 1
ATOM 7665 N N . GLU B 1 438 ? -22.422 -16.172 12.047 1 89.56 438 GLU B N 1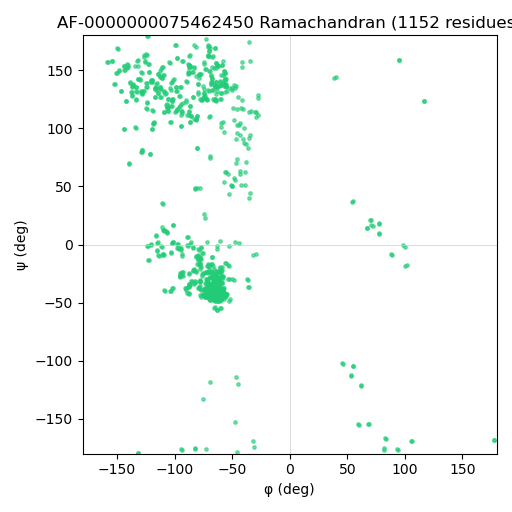
ATOM 7666 C CA . GLU B 1 438 ? -22.297 -16.484 13.461 1 89.56 438 GLU B CA 1
ATOM 7667 C C . GLU B 1 438 ? -20.828 -16.641 13.867 1 89.56 438 GLU B C 1
ATOM 7669 O O . GLU B 1 438 ? -20.469 -16.406 15.023 1 89.56 438 GLU B O 1
ATOM 7674 N N . ASN B 1 439 ? -20.078 -17.094 12.93 1 94.25 439 ASN B N 1
ATOM 7675 C CA . ASN B 1 439 ? -18.656 -17.266 13.164 1 94.25 439 ASN B CA 1
ATOM 7676 C C . ASN B 1 439 ? -17.812 -16.562 12.102 1 94.25 439 ASN B C 1
ATOM 7678 O O . ASN B 1 439 ? -18.328 -16.188 11.047 1 94.25 439 ASN B O 1
ATOM 7682 N N . ARG B 1 440 ? -16.578 -16.406 12.5 1 94.31 440 ARG B N 1
ATOM 7683 C CA . ARG B 1 440 ? -15.633 -15.82 11.547 1 94.31 440 ARG B CA 1
ATOM 7684 C C . ARG B 1 440 ? -15.18 -16.859 10.523 1 94.31 440 ARG B C 1
ATOM 7686 O O . ARG B 1 440 ? -14.789 -17.969 10.891 1 94.31 440 ARG B O 1
ATOM 7693 N N . ALA B 1 441 ? -15.336 -16.578 9.297 1 96.81 441 ALA B N 1
ATOM 7694 C CA . ALA B 1 441 ? -14.742 -17.406 8.242 1 96.81 441 ALA B CA 1
ATOM 7695 C C . ALA B 1 441 ? -13.258 -17.094 8.078 1 96.81 441 ALA B C 1
ATOM 7697 O O . ALA B 1 441 ? -12.82 -15.961 8.281 1 96.81 441 ALA B O 1
ATOM 7698 N N . ALA B 1 442 ? -12.484 -18.141 7.73 1 97.38 442 ALA B N 1
ATOM 7699 C CA . ALA B 1 442 ? -11.07 -17.953 7.441 1 97.38 442 ALA B CA 1
ATOM 7700 C C . ALA B 1 442 ? -10.867 -17.359 6.047 1 97.38 442 ALA B C 1
ATOM 7702 O O . ALA B 1 442 ? -9.984 -16.531 5.836 1 97.38 442 ALA B O 1
ATOM 7703 N N . VAL B 1 443 ? -11.688 -17.844 5.137 1 97.81 443 VAL B N 1
ATOM 7704 C CA . VAL B 1 443 ? -11.57 -17.438 3.742 1 97.81 443 VAL B CA 1
ATOM 7705 C C . VAL B 1 443 ? -12.945 -17.078 3.189 1 97.81 443 VAL B C 1
ATOM 7707 O O . VAL B 1 443 ? -13.922 -17.797 3.414 1 97.81 443 VAL B O 1
ATOM 7710 N N . ILE B 1 444 ? -13.07 -15.977 2.561 1 98.12 444 ILE B N 1
ATOM 7711 C CA . ILE B 1 444 ? -14.273 -15.578 1.835 1 98.12 444 ILE B CA 1
ATOM 7712 C C . ILE B 1 444 ? -14.008 -15.625 0.332 1 98.12 444 ILE B C 1
ATOM 7714 O O . ILE B 1 444 ? -13.141 -14.914 -0.176 1 98.12 444 ILE B O 1
ATOM 7718 N N . LEU B 1 445 ? -14.68 -16.516 -0.379 1 98.69 445 LEU B N 1
ATOM 7719 C CA . LEU B 1 445 ? -14.609 -16.578 -1.835 1 98.69 445 LEU B CA 1
ATOM 7720 C C . LEU B 1 445 ? -15.445 -15.461 -2.465 1 98.69 445 LEU B C 1
ATOM 7722 O O . LEU B 1 445 ? -16.641 -15.328 -2.172 1 98.69 445 LEU B O 1
ATOM 7726 N N . ALA B 1 446 ? -14.828 -14.664 -3.311 1 98.62 446 ALA B N 1
ATOM 7727 C CA . ALA B 1 446 ? -15.469 -13.453 -3.811 1 98.62 446 ALA B CA 1
ATOM 7728 C C . ALA B 1 446 ? -15.414 -13.391 -5.336 1 98.62 446 ALA B C 1
ATOM 7730 O O . ALA B 1 446 ? -14.609 -12.656 -5.906 1 98.62 446 ALA B O 1
ATOM 7731 N N . PRO B 1 447 ? -16.344 -14.102 -6.047 1 98.5 447 PRO B N 1
ATOM 7732 C CA . PRO B 1 447 ? -16.438 -13.922 -7.496 1 98.5 447 PRO B CA 1
ATOM 7733 C C . PRO B 1 447 ? -16.938 -12.531 -7.891 1 98.5 447 PRO B C 1
ATOM 7735 O O . PRO B 1 447 ? -17.812 -11.977 -7.219 1 98.5 447 PRO B O 1
ATOM 7738 N N . ALA B 1 448 ? -16.359 -12.008 -8.906 1 97.75 448 ALA B N 1
ATOM 7739 C CA . ALA B 1 448 ? -16.719 -10.664 -9.344 1 97.75 448 ALA B CA 1
ATOM 7740 C C . ALA B 1 448 ? -16.672 -10.547 -10.859 1 97.75 448 ALA B C 1
ATOM 7742 O O . ALA B 1 448 ? -16.031 -11.359 -11.531 1 97.75 448 ALA B O 1
ATOM 7743 N N . LYS B 1 449 ? -17.422 -9.664 -11.398 1 95.56 449 LYS B N 1
ATOM 7744 C CA . LYS B 1 449 ? -17.438 -9.273 -12.805 1 95.56 449 LYS B CA 1
ATOM 7745 C C . LYS B 1 449 ? -17.703 -7.781 -12.961 1 95.56 449 LYS B C 1
ATOM 7747 O O . LYS B 1 449 ? -18.844 -7.332 -12.883 1 95.56 449 LYS B O 1
ATOM 7752 N N . THR B 1 450 ? -16.672 -7.035 -13.156 1 92.25 450 THR B N 1
ATOM 7753 C CA . THR B 1 450 ? -16.812 -5.586 -13.281 1 92.25 450 THR B CA 1
ATOM 7754 C C . THR B 1 450 ? -16.672 -5.156 -14.734 1 92.25 450 THR B C 1
ATOM 7756 O O . THR B 1 450 ? -16.031 -5.848 -15.539 1 92.25 450 THR B O 1
ATOM 7759 N N . TRP B 1 451 ? -17.219 -3.971 -15.125 1 86.88 451 TRP B N 1
ATOM 7760 C CA . TRP B 1 451 ? -17.312 -3.627 -16.531 1 86.88 451 TRP B CA 1
ATOM 7761 C C . TRP B 1 451 ? -16.234 -2.613 -16.922 1 86.88 451 TRP B C 1
ATOM 7763 O O . TRP B 1 451 ? -16.094 -2.266 -18.094 1 86.88 451 TRP B O 1
ATOM 7773 N N . HIS B 1 452 ? -15.539 -2.127 -15.977 1 88.31 452 HIS B N 1
ATOM 7774 C CA . HIS B 1 452 ? -14.469 -1.157 -16.203 1 88.31 452 HIS B CA 1
ATOM 7775 C C . HIS B 1 452 ? -13.375 -1.271 -15.148 1 88.31 452 HIS B C 1
ATOM 7777 O O . HIS B 1 452 ? -13.664 -1.543 -13.984 1 88.31 452 HIS B O 1
ATOM 7783 N N . PRO B 1 453 ? -12.117 -0.983 -15.539 1 87.75 453 PRO B N 1
ATOM 7784 C CA . PRO B 1 453 ? -11.016 -1.105 -14.586 1 87.75 453 PRO B CA 1
ATOM 7785 C C . PRO B 1 453 ? -11.203 -0.232 -13.352 1 87.75 453 PRO B C 1
ATOM 7787 O O . PRO B 1 453 ? -10.883 -0.654 -12.234 1 87.75 453 PRO B O 1
ATOM 7790 N N . SER B 1 454 ? -11.703 0.963 -13.5 1 88.75 454 SER B N 1
ATOM 7791 C CA . SER B 1 454 ? -11.891 1.843 -12.352 1 88.75 454 SER B CA 1
ATOM 7792 C C . SER B 1 454 ? -12.945 1.29 -11.406 1 88.75 454 SER B C 1
ATOM 7794 O O . SER B 1 454 ? -12.859 1.481 -10.188 1 88.75 454 SER B O 1
ATOM 7796 N N . VAL B 1 455 ? -13.945 0.629 -11.953 1 90.25 455 VAL B N 1
ATOM 7797 C CA . VAL B 1 455 ? -14.953 -0.016 -11.125 1 90.25 455 VAL B CA 1
ATOM 7798 C C . VAL B 1 455 ? -14.336 -1.222 -10.414 1 90.25 455 VAL B C 1
ATOM 7800 O O . VAL B 1 455 ? -14.641 -1.479 -9.242 1 90.25 455 VAL B O 1
ATOM 7803 N N . GLY B 1 456 ? -13.539 -1.907 -11.203 1 93.38 456 GLY B N 1
ATOM 7804 C CA . GLY B 1 456 ? -12.812 -3.014 -10.594 1 93.38 456 GLY B CA 1
ATOM 7805 C C . GLY B 1 456 ? -11.992 -2.598 -9.391 1 93.38 456 GLY B C 1
ATOM 7806 O O . GLY B 1 456 ? -12 -3.281 -8.359 1 93.38 456 GLY B O 1
ATOM 7807 N N . LEU B 1 457 ? -11.352 -1.485 -9.547 1 93.38 457 LEU B N 1
ATOM 7808 C CA . LEU B 1 457 ? -10.547 -0.962 -8.445 1 93.38 457 LEU B CA 1
ATOM 7809 C C . LEU B 1 457 ? -11.43 -0.56 -7.27 1 93.38 457 LEU B C 1
ATOM 7811 O O . LEU B 1 457 ? -11.07 -0.794 -6.113 1 93.38 457 LEU B O 1
ATOM 7815 N N . ALA B 1 458 ? -12.492 0.086 -7.59 1 94.31 458 ALA B N 1
ATOM 7816 C CA . ALA B 1 458 ? -13.414 0.5 -6.539 1 94.31 458 ALA B CA 1
ATOM 7817 C C . ALA B 1 458 ? -13.922 -0.703 -5.746 1 94.31 458 ALA B C 1
ATOM 7819 O O . ALA B 1 458 ? -13.922 -0.684 -4.512 1 94.31 458 ALA B O 1
ATOM 7820 N N . MET B 1 459 ? -14.273 -1.721 -6.422 1 95.56 459 MET B N 1
ATOM 7821 C CA . MET B 1 459 ? -14.805 -2.912 -5.77 1 95.56 459 MET B CA 1
ATOM 7822 C C . MET B 1 459 ? -13.719 -3.652 -5.004 1 95.56 459 MET B C 1
ATOM 7824 O O . MET B 1 459 ? -13.977 -4.23 -3.947 1 95.56 459 MET B O 1
ATOM 7828 N N . TRP B 1 460 ? -12.547 -3.635 -5.547 1 96.19 460 TRP B N 1
ATOM 7829 C CA . TRP B 1 460 ? -11.398 -4.223 -4.871 1 96.19 460 TRP B CA 1
ATOM 7830 C C . TRP B 1 460 ? -11.164 -3.561 -3.518 1 96.19 460 TRP B C 1
ATOM 7832 O O . TRP B 1 460 ? -10.906 -4.242 -2.523 1 96.19 460 TRP B O 1
ATOM 7842 N N . GLU B 1 461 ? -11.242 -2.271 -3.516 1 95.94 461 GLU B N 1
ATOM 7843 C CA . GLU B 1 461 ? -11.039 -1.543 -2.266 1 95.94 461 GLU B CA 1
ATOM 7844 C C . GLU B 1 461 ? -12.125 -1.892 -1.247 1 95.94 461 GLU B C 1
ATOM 7846 O O . GLU B 1 461 ? -11.859 -1.924 -0.043 1 95.94 461 GLU B O 1
ATOM 7851 N N . GLN B 1 462 ? -13.312 -2.133 -1.72 1 96.31 462 GLN B N 1
ATOM 7852 C CA . GLN B 1 462 ? -14.367 -2.58 -0.817 1 96.31 462 GLN B CA 1
ATOM 7853 C C . GLN B 1 462 ? -14.062 -3.965 -0.254 1 96.31 462 GLN B C 1
ATOM 7855 O O . GLN B 1 462 ? -14.289 -4.223 0.929 1 96.31 462 GLN B O 1
ATOM 7860 N N . ALA B 1 463 ? -13.578 -4.832 -1.099 1 97.19 463 ALA B N 1
ATOM 7861 C CA . ALA B 1 463 ? -13.188 -6.164 -0.646 1 97.19 463 ALA B CA 1
ATOM 7862 C C . ALA B 1 463 ? -12.117 -6.086 0.435 1 97.19 463 ALA B C 1
ATOM 7864 O O . ALA B 1 463 ? -12.172 -6.812 1.432 1 97.19 463 ALA B O 1
ATOM 7865 N N . LYS B 1 464 ? -11.164 -5.211 0.216 1 96.25 464 LYS B N 1
ATOM 7866 C CA . LYS B 1 464 ? -10.109 -5 1.206 1 96.25 464 LYS B CA 1
ATOM 7867 C C . LYS B 1 464 ? -10.695 -4.539 2.539 1 96.25 464 LYS B C 1
ATOM 7869 O O . LYS B 1 464 ? -10.25 -4.98 3.602 1 96.25 464 LYS B O 1
ATOM 7874 N N . ALA B 1 465 ? -11.617 -3.645 2.43 1 95.88 465 ALA B N 1
ATOM 7875 C CA . ALA B 1 465 ? -12.25 -3.135 3.643 1 95.88 465 ALA B CA 1
ATOM 7876 C C . ALA B 1 465 ? -12.953 -4.254 4.41 1 95.88 465 ALA B C 1
ATOM 7878 O O . ALA B 1 465 ? -12.828 -4.348 5.633 1 95.88 465 ALA B O 1
ATOM 7879 N N . ARG B 1 466 ? -13.648 -5.125 3.701 1 95.69 466 ARG B N 1
ATOM 7880 C CA . ARG B 1 466 ? -14.336 -6.246 4.336 1 95.69 466 ARG B CA 1
ATOM 7881 C C . ARG B 1 466 ? -13.344 -7.219 4.961 1 95.69 466 ARG B C 1
ATOM 7883 O O . ARG B 1 466 ? -13.594 -7.762 6.035 1 95.69 466 ARG B O 1
ATOM 7890 N N . ALA B 1 467 ? -12.25 -7.418 4.234 1 96.19 467 ALA B N 1
ATOM 7891 C CA . ALA B 1 467 ? -11.227 -8.289 4.789 1 96.19 467 ALA B CA 1
ATOM 7892 C C . ALA B 1 467 ? -10.719 -7.758 6.129 1 96.19 467 ALA B C 1
ATOM 7894 O O . ALA B 1 467 ? -10.586 -8.516 7.094 1 96.19 467 ALA B O 1
ATOM 7895 N N . ALA B 1 468 ? -10.477 -6.477 6.188 1 93.75 468 ALA B N 1
ATOM 7896 C CA . ALA B 1 468 ? -9.977 -5.844 7.406 1 93.75 468 ALA B CA 1
ATOM 7897 C C . ALA B 1 468 ? -11.023 -5.887 8.516 1 93.75 468 ALA B C 1
ATOM 7899 O O . ALA B 1 468 ? -10.688 -6.059 9.695 1 93.75 468 ALA B O 1
ATOM 7900 N N . GLU B 1 469 ? -12.258 -5.699 8.18 1 94.38 469 GLU B N 1
ATOM 7901 C CA . GLU B 1 469 ? -13.344 -5.66 9.156 1 94.38 469 GLU B CA 1
ATOM 7902 C C . GLU B 1 469 ? -13.641 -7.051 9.719 1 94.38 469 GLU B C 1
ATOM 7904 O O . GLU B 1 469 ? -13.898 -7.203 10.914 1 94.38 469 GLU B O 1
ATOM 7909 N N . THR B 1 470 ? -13.547 -8.086 8.875 1 94.19 470 THR B N 1
ATOM 7910 C CA . THR B 1 470 ? -13.938 -9.43 9.273 1 94.19 470 THR B CA 1
ATOM 7911 C C . THR B 1 470 ? -12.734 -10.203 9.805 1 94.19 470 THR B C 1
ATOM 7913 O O . THR B 1 470 ? -12.898 -11.188 10.539 1 94.19 470 THR B O 1
ATOM 7916 N N . GLY B 1 471 ? -11.539 -9.781 9.375 1 93.12 471 GLY B N 1
ATOM 7917 C CA . GLY B 1 471 ? -10.352 -10.555 9.711 1 93.12 471 GLY B CA 1
ATOM 7918 C C . GLY B 1 471 ? -10.18 -11.797 8.867 1 93.12 471 GLY B C 1
ATOM 7919 O O . GLY B 1 471 ? -9.375 -12.672 9.188 1 93.12 471 GLY B O 1
ATOM 7920 N N . ALA B 1 472 ? -10.984 -11.945 7.797 1 96 472 ALA B N 1
ATOM 7921 C CA . ALA B 1 472 ? -10.898 -13.07 6.875 1 96 472 ALA B CA 1
ATOM 7922 C C . ALA B 1 472 ? -10.008 -12.742 5.68 1 96 472 ALA B C 1
ATOM 7924 O O . ALA B 1 472 ? -9.727 -11.57 5.418 1 96 472 ALA B O 1
ATOM 7925 N N . SER B 1 473 ? -9.484 -13.789 5.023 1 96.38 473 SER B N 1
ATOM 7926 C CA . SER B 1 473 ? -8.844 -13.625 3.721 1 96.38 473 SER B CA 1
ATOM 7927 C C . SER B 1 473 ? -9.875 -13.633 2.594 1 96.38 473 SER B C 1
ATOM 7929 O O . SER B 1 473 ? -10.719 -14.531 2.531 1 96.38 473 SER B O 1
ATOM 7931 N N . ILE B 1 474 ? -9.852 -12.648 1.789 1 98.06 474 ILE B N 1
ATOM 7932 C CA . ILE B 1 474 ? -10.789 -12.594 0.667 1 98.06 474 ILE B CA 1
ATOM 7933 C C . ILE B 1 474 ? -10.07 -12.992 -0.62 1 98.06 474 ILE B C 1
ATOM 7935 O O . ILE B 1 474 ? -9.008 -12.453 -0.94 1 98.06 474 ILE B O 1
ATOM 7939 N N . VAL B 1 475 ? -10.531 -13.984 -1.322 1 98.44 475 VAL B N 1
ATOM 7940 C CA . VAL B 1 475 ? -10.078 -14.367 -2.652 1 98.44 475 VAL B CA 1
ATOM 7941 C C . VAL B 1 475 ? -10.961 -13.719 -3.713 1 98.44 475 VAL B C 1
ATOM 7943 O O . VAL B 1 475 ? -12.086 -14.156 -3.947 1 98.44 475 VAL B O 1
ATOM 7946 N N . TRP B 1 476 ? -10.484 -12.695 -4.301 1 98.62 476 TRP B N 1
ATOM 7947 C CA . TRP B 1 476 ? -11.219 -11.883 -5.266 1 98.62 476 TRP B CA 1
ATOM 7948 C C . TRP B 1 476 ? -10.938 -12.344 -6.691 1 98.62 476 TRP B C 1
ATOM 7950 O O . TRP B 1 476 ? -9.797 -12.297 -7.152 1 98.62 476 TRP B O 1
ATOM 7960 N N . CYS B 1 477 ? -11.898 -12.859 -7.426 1 98.5 477 CYS B N 1
ATOM 7961 C CA . CYS B 1 477 ? -11.773 -13.352 -8.789 1 98.5 477 CYS B CA 1
ATOM 7962 C C . CYS B 1 477 ? -12.688 -12.586 -9.734 1 98.5 477 CYS B C 1
ATOM 7964 O O . CYS B 1 477 ? -13.883 -12.883 -9.836 1 98.5 477 CYS B O 1
ATOM 7966 N N . ASP B 1 478 ? -12.156 -11.641 -10.453 1 97.75 478 ASP B N 1
ATOM 7967 C CA . ASP B 1 478 ? -12.914 -10.734 -11.312 1 97.75 478 ASP B CA 1
ATOM 7968 C C . ASP B 1 478 ? -12.727 -11.094 -12.789 1 97.75 478 ASP B C 1
ATOM 7970 O O . ASP B 1 478 ? -11.641 -10.906 -13.336 1 97.75 478 ASP B O 1
ATOM 7974 N N . GLY B 1 479 ? -13.773 -11.516 -13.438 1 95.38 479 GLY B N 1
ATOM 7975 C CA . GLY B 1 479 ? -13.727 -11.914 -14.836 1 95.38 479 GLY B CA 1
ATOM 7976 C C . GLY B 1 479 ? -14.266 -10.859 -15.781 1 95.38 479 GLY B C 1
ATOM 7977 O O . GLY B 1 479 ? -14.633 -11.156 -16.922 1 95.38 479 GLY B O 1
ATOM 7978 N N . GLY B 1 480 ? -14.383 -9.648 -15.32 1 92.19 480 GLY B N 1
ATOM 7979 C CA . GLY B 1 480 ? -14.914 -8.57 -16.141 1 92.19 480 GLY B CA 1
ATOM 7980 C C . GLY B 1 480 ? -13.883 -7.961 -17.062 1 92.19 480 GLY B C 1
ATOM 7981 O O . GLY B 1 480 ? -12.773 -8.484 -17.203 1 92.19 480 GLY B O 1
ATOM 7982 N N . ARG B 1 481 ? -14.289 -6.898 -17.781 1 86.19 481 ARG B N 1
ATOM 7983 C CA . ARG B 1 481 ? -13.398 -6.191 -18.688 1 86.19 481 ARG B CA 1
ATOM 7984 C C . ARG B 1 481 ? -12.328 -5.422 -17.938 1 86.19 481 ARG B C 1
ATOM 7986 O O . ARG B 1 481 ? -12.617 -4.422 -17.281 1 86.19 481 ARG B O 1
ATOM 7993 N N . GLY B 1 482 ? -11.102 -5.941 -18.094 1 86 482 GLY B N 1
ATOM 7994 C CA . GLY B 1 482 ? -10.031 -5.305 -17.328 1 86 482 GLY B CA 1
ATOM 7995 C C . GLY B 1 482 ? -10.125 -5.555 -15.836 1 86 482 GLY B C 1
ATOM 7996 O O . GLY B 1 482 ? -9.625 -4.758 -15.039 1 86 482 GLY B O 1
ATOM 7997 N N . GLY B 1 483 ? -10.828 -6.598 -15.523 1 91.44 483 GLY B N 1
ATOM 7998 C CA . GLY B 1 483 ? -11.031 -6.91 -14.117 1 91.44 483 GLY B CA 1
ATOM 7999 C C . GLY B 1 483 ? -9.742 -7.215 -13.383 1 91.44 483 GLY B C 1
ATOM 8000 O O . GLY B 1 483 ? -8.727 -7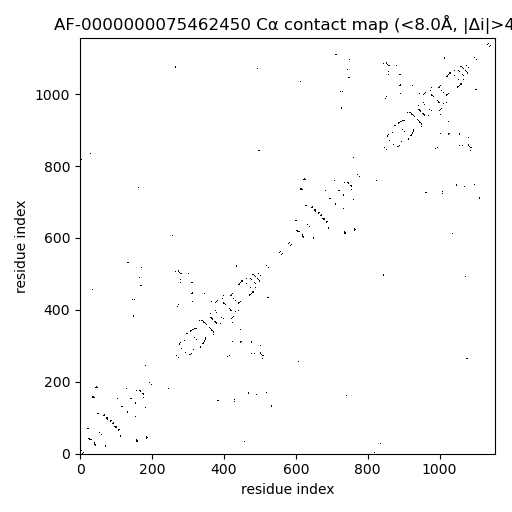.551 -14 1 91.44 483 GLY B O 1
ATOM 8001 N N . LEU B 1 484 ? -9.734 -6.977 -12.062 1 94.12 484 LEU B N 1
ATOM 8002 C CA . LEU B 1 484 ? -8.578 -7.27 -11.219 1 94.12 484 LEU B CA 1
ATOM 8003 C C . LEU B 1 484 ? -8.891 -8.398 -10.25 1 94.12 484 LEU B C 1
ATOM 8005 O O . LEU B 1 484 ? -9.992 -8.461 -9.695 1 94.12 484 LEU B O 1
ATOM 8009 N N . SER B 1 485 ? -7.996 -9.344 -10.078 1 96.38 485 SER B N 1
ATOM 8010 C CA . SER B 1 485 ? -8.117 -10.453 -9.141 1 96.38 485 SER B CA 1
ATOM 8011 C C . SER B 1 485 ? -6.953 -10.469 -8.156 1 96.38 485 SER B C 1
ATOM 8013 O O . SER B 1 485 ? -5.848 -10.031 -8.484 1 96.38 485 SER B O 1
ATOM 8015 N N . GLY B 1 486 ? -7.246 -10.906 -7.031 1 95.38 486 GLY B N 1
ATOM 8016 C CA . GLY B 1 486 ? -6.195 -10.938 -6.023 1 95.38 486 GLY B CA 1
ATOM 8017 C C . GLY B 1 486 ? -6.68 -11.438 -4.676 1 95.38 486 GLY B C 1
ATOM 8018 O O . GLY B 1 486 ? -7.727 -12.078 -4.586 1 95.38 486 GLY B O 1
ATOM 8019 N N . VAL B 1 487 ? -5.855 -11.266 -3.637 1 96.12 487 VAL B N 1
ATOM 8020 C CA . VAL B 1 487 ? -6.16 -11.711 -2.281 1 96.12 487 VAL B CA 1
ATOM 8021 C C . VAL B 1 487 ? -5.996 -10.547 -1.306 1 96.12 487 VAL B C 1
ATOM 8023 O O . VAL B 1 487 ? -5.066 -9.742 -1.438 1 96.12 487 VAL B O 1
ATOM 8026 N N . ALA B 1 488 ? -6.93 -10.367 -0.489 1 95.38 488 ALA B N 1
ATOM 8027 C CA . ALA B 1 488 ? -6.867 -9.367 0.578 1 95.38 488 ALA B CA 1
ATOM 8028 C C . ALA B 1 488 ? -6.93 -10.031 1.951 1 95.38 488 ALA B C 1
ATOM 8030 O O . ALA B 1 488 ? -7.805 -10.859 2.207 1 95.38 488 ALA B O 1
ATOM 8031 N N . GLU B 1 489 ? -5.949 -9.719 2.826 1 90.75 489 GLU B N 1
ATOM 8032 C CA . GLU B 1 489 ? -5.852 -10.273 4.172 1 90.75 489 GLU B CA 1
ATOM 8033 C C . GLU B 1 489 ? -5.574 -9.18 5.199 1 90.75 489 GLU B C 1
ATOM 8035 O O . GLU B 1 489 ? -4.418 -8.82 5.434 1 90.75 489 GLU B O 1
ATOM 8040 N N . GLY B 1 490 ? -6.582 -8.766 5.875 1 80.38 490 GLY B N 1
ATOM 8041 C CA . GLY B 1 490 ? -6.352 -7.73 6.875 1 80.38 490 GLY B CA 1
ATOM 8042 C C . GLY B 1 490 ? -5.676 -6.496 6.312 1 80.38 490 GLY B C 1
ATOM 8043 O O . GLY B 1 490 ? -6.277 -5.754 5.531 1 80.38 490 GLY B O 1
ATOM 8044 N N . ARG B 1 491 ? -4.352 -6.395 6.645 1 77.62 491 ARG B N 1
ATOM 8045 C CA . ARG B 1 491 ? -3.623 -5.195 6.234 1 77.62 491 ARG B CA 1
ATOM 8046 C C . ARG B 1 491 ? -2.756 -5.48 5.008 1 77.62 491 ARG B C 1
ATOM 8048 O O . ARG B 1 491 ? -2.072 -4.586 4.508 1 77.62 491 ARG B O 1
ATOM 8055 N N . TYR B 1 492 ? -2.861 -6.723 4.57 1 86 492 TYR B N 1
ATOM 8056 C CA . TYR B 1 492 ? -2.119 -7.109 3.375 1 86 492 TYR B CA 1
ATOM 8057 C C . TYR B 1 492 ? -3.064 -7.398 2.215 1 86 492 TYR B C 1
ATOM 8059 O O . TYR B 1 492 ? -4.141 -7.969 2.412 1 86 492 TYR B O 1
ATOM 8067 N N . SER B 1 493 ? -2.75 -6.883 1.11 1 91 493 SER B N 1
ATOM 8068 C CA . SER B 1 493 ? -3.494 -7.195 -0.105 1 91 493 SER B CA 1
ATOM 8069 C C . SER B 1 493 ? -2.57 -7.266 -1.316 1 91 493 SER B C 1
ATOM 8071 O O . SER B 1 493 ? -1.505 -6.645 -1.326 1 91 493 SER B O 1
ATOM 8073 N N . GLU B 1 494 ? -2.988 -8.094 -2.248 1 90.19 494 GLU B N 1
ATOM 8074 C CA . GLU B 1 494 ? -2.199 -8.273 -3.463 1 90.19 494 GLU B CA 1
ATOM 8075 C C . GLU B 1 494 ? -3.098 -8.43 -4.688 1 90.19 494 GLU B C 1
ATOM 8077 O O . GLU B 1 494 ? -4.031 -9.234 -4.676 1 90.19 494 GLU B O 1
ATOM 8082 N N . ILE B 1 495 ? -2.861 -7.566 -5.637 1 91.69 495 ILE B N 1
ATOM 8083 C CA . ILE B 1 495 ? -3.445 -7.809 -6.949 1 91.69 495 ILE B CA 1
ATOM 8084 C C . ILE B 1 495 ? -2.6 -8.828 -7.711 1 91.69 495 ILE B C 1
ATOM 8086 O O . ILE B 1 495 ? -1.472 -8.531 -8.109 1 91.69 495 ILE B O 1
ATOM 8090 N N . VAL B 1 496 ? -3.117 -9.977 -7.902 1 90.31 496 VAL B N 1
ATOM 8091 C CA . VAL B 1 496 ? -2.355 -11.078 -8.477 1 90.31 496 VAL B CA 1
ATOM 8092 C C . VAL B 1 496 ? -2.453 -11.039 -10 1 90.31 496 VAL B C 1
ATOM 8094 O O . VAL B 1 496 ? -1.493 -11.367 -10.695 1 90.31 496 VAL B O 1
ATOM 8097 N N . GLN B 1 497 ? -3.627 -10.648 -10.5 1 90.31 497 GLN B N 1
ATOM 8098 C CA . GLN B 1 497 ? -3.873 -10.695 -11.938 1 90.31 497 GLN B CA 1
ATOM 8099 C C . GLN B 1 497 ? -4.785 -9.547 -12.375 1 90.31 497 GLN B C 1
ATOM 8101 O O . GLN B 1 497 ? -5.762 -9.234 -11.695 1 90.31 497 GLN B O 1
ATOM 8106 N N . VAL B 1 498 ? -4.348 -8.883 -13.453 1 90.19 498 VAL B N 1
ATOM 8107 C CA . VAL B 1 498 ? -5.215 -7.922 -14.133 1 90.19 498 VAL B CA 1
ATOM 8108 C C . VAL B 1 498 ? -5.582 -8.445 -15.516 1 90.19 498 VAL B C 1
ATOM 8110 O O . VAL B 1 498 ? -4.707 -8.82 -16.297 1 90.19 498 VAL B O 1
ATOM 8113 N N . GLY B 1 499 ? -6.891 -8.469 -15.75 1 88.5 499 GLY B N 1
ATOM 8114 C CA . GLY B 1 499 ? -7.34 -9.031 -17.016 1 88.5 499 GLY B CA 1
ATOM 8115 C C . GLY B 1 499 ? -7.449 -10.539 -17 1 88.5 499 GLY B C 1
ATOM 8116 O O . GLY B 1 499 ? -7.492 -11.148 -15.922 1 88.5 499 GLY B O 1
ATOM 8117 N N . PRO B 1 500 ? -7.578 -11.125 -18.188 1 88.56 500 PRO B N 1
ATOM 8118 C CA . PRO B 1 500 ? -7.738 -12.578 -18.266 1 88.56 500 PRO B CA 1
ATOM 8119 C C . PRO B 1 500 ? -6.461 -13.328 -17.906 1 88.56 500 PRO B C 1
ATOM 8121 O O . PRO B 1 500 ? -5.375 -12.742 -17.906 1 88.56 500 PRO B O 1
ATOM 8124 N N . GLY B 1 501 ? -6.586 -14.625 -17.594 1 89.88 501 GLY B N 1
ATOM 8125 C CA . GLY B 1 501 ? -5.5 -15.5 -17.172 1 89.88 501 GLY B CA 1
ATOM 8126 C C . GLY B 1 501 ? -5.672 -16.031 -15.758 1 89.88 501 GLY B C 1
ATOM 8127 O O . GLY B 1 501 ? -5.789 -15.258 -14.805 1 89.88 501 GLY B O 1
ATOM 8128 N N . SER B 1 502 ? -5.656 -17.312 -15.68 1 93.56 502 SER B N 1
ATOM 8129 C CA . SER B 1 502 ? -5.867 -17.969 -14.383 1 93.56 502 SER B CA 1
ATOM 8130 C C . SER B 1 502 ? -4.648 -17.797 -13.484 1 93.56 502 SER B C 1
ATOM 8132 O O . SER B 1 502 ? -3.533 -17.609 -13.969 1 93.56 502 SER B O 1
ATOM 8134 N N . TRP B 1 503 ? -4.875 -17.781 -12.258 1 91.62 503 TRP B N 1
ATOM 8135 C CA . TRP B 1 503 ? -3.777 -17.688 -11.297 1 91.62 503 TRP B CA 1
ATOM 8136 C C . TRP B 1 503 ? -4.039 -18.578 -10.086 1 91.62 503 TRP B C 1
ATOM 8138 O O . TRP B 1 503 ? -5.18 -18.969 -9.828 1 91.62 503 TRP B O 1
ATOM 8148 N N . SER B 1 504 ? -2.992 -19.047 -9.43 1 92.44 504 SER B N 1
ATOM 8149 C CA . SER B 1 504 ? -3.014 -19.812 -8.195 1 92.44 504 SER B CA 1
ATOM 8150 C C . SER B 1 504 ? -2.064 -19.234 -7.156 1 92.44 504 SER B C 1
ATOM 8152 O O . SER B 1 504 ? -0.996 -18.719 -7.504 1 92.44 504 SER B O 1
ATOM 8154 N N . LYS B 1 505 ? -2.49 -19.266 -5.949 1 90.56 505 LYS B N 1
ATOM 8155 C CA . LYS B 1 505 ? -1.668 -18.734 -4.867 1 90.56 505 LYS B CA 1
ATOM 8156 C C . LYS B 1 505 ? -1.961 -19.438 -3.551 1 90.56 505 LYS B C 1
ATOM 8158 O O . LYS B 1 505 ? -3.119 -19.734 -3.234 1 90.56 505 LYS B O 1
ATOM 8163 N N . PRO B 1 506 ? -0.896 -19.734 -2.801 1 90.94 506 PRO B N 1
ATOM 8164 C CA . PRO B 1 506 ? -1.121 -20.25 -1.449 1 90.94 506 PRO B CA 1
ATOM 8165 C C . PRO B 1 506 ? -1.442 -19.141 -0.443 1 90.94 506 PRO B C 1
ATOM 8167 O O . PRO B 1 506 ? -0.871 -18.062 -0.514 1 90.94 506 PRO B O 1
ATOM 8170 N N . LEU B 1 507 ? -2.373 -19.406 0.396 1 92.19 507 LEU B N 1
ATOM 8171 C CA . LEU B 1 507 ? -2.678 -18.562 1.548 1 92.19 507 LEU B CA 1
ATOM 8172 C C . LEU B 1 507 ? -2.273 -19.25 2.848 1 92.19 507 LEU B C 1
ATOM 8174 O O . LEU B 1 507 ? -2.301 -20.484 2.938 1 92.19 507 LEU B O 1
ATOM 8178 N N . GLY B 1 508 ? -1.832 -18.484 3.797 1 92 508 GLY B N 1
ATOM 8179 C CA . GLY B 1 508 ? -1.586 -19.016 5.129 1 92 508 GLY B CA 1
ATOM 8180 C C . GLY B 1 508 ? -2.727 -18.766 6.094 1 92 508 GLY B C 1
ATOM 8181 O O . GLY B 1 508 ? -3.031 -17.609 6.414 1 92 508 GLY B O 1
ATOM 8182 N N . VAL B 1 509 ? -3.336 -19.828 6.531 1 94.25 509 VAL B N 1
ATOM 8183 C CA . VAL B 1 509 ? -4.383 -19.734 7.539 1 94.25 509 VAL B CA 1
ATOM 8184 C C . VAL B 1 509 ? -3.822 -20.109 8.906 1 94.25 509 VAL B C 1
ATOM 8186 O O . VAL B 1 509 ? -3.236 -21.172 9.07 1 94.25 509 VAL B O 1
ATOM 8189 N N . PRO B 1 510 ? -3.986 -19.219 9.875 1 92.69 510 PRO B N 1
ATOM 8190 C CA . PRO B 1 510 ? -3.5 -19.562 11.211 1 92.69 510 PRO B CA 1
ATOM 8191 C C . PRO B 1 510 ? -4.094 -20.875 11.727 1 92.69 510 PRO B C 1
ATOM 8193 O O . PRO B 1 510 ? -5.262 -21.172 11.453 1 92.69 510 PRO B O 1
ATOM 8196 N N . TYR B 1 511 ? -3.242 -21.688 12.469 1 93.25 511 TYR B N 1
ATOM 8197 C CA . TYR B 1 511 ? -3.701 -22.953 13.062 1 93.25 511 TYR B CA 1
ATOM 8198 C C . TYR B 1 511 ? -3.359 -23 14.547 1 93.25 511 TYR B C 1
ATOM 8200 O O . TYR B 1 511 ? -2.197 -22.844 14.93 1 93.25 511 TYR B O 1
ATOM 8208 N N . PRO B 1 512 ? -4.336 -23.312 15.445 1 93.06 512 PRO B N 1
ATOM 8209 C CA . PRO B 1 512 ? -5.758 -23.453 15.133 1 93.06 512 PRO B CA 1
ATOM 8210 C C . PRO B 1 512 ? -6.414 -22.125 14.766 1 93.06 512 PRO B C 1
ATOM 8212 O O . PRO B 1 512 ? -5.988 -21.078 15.25 1 93.06 512 PRO B O 1
ATOM 8215 N N . PHE B 1 513 ? -7.348 -22.219 13.852 1 94.19 513 PHE B N 1
ATOM 8216 C CA . PHE B 1 513 ? -8 -20.984 13.422 1 94.19 513 PHE B CA 1
ATOM 8217 C C . PHE B 1 513 ? -8.969 -20.484 14.484 1 94.19 513 PHE B C 1
ATOM 8219 O O . PHE B 1 513 ? -9.742 -21.266 15.047 1 94.19 513 PHE B O 1
ATOM 8226 N N . ASP B 1 514 ? -8.867 -19.188 14.852 1 93.94 514 ASP B N 1
ATOM 8227 C CA . ASP B 1 514 ? -9.766 -18.547 15.797 1 93.94 514 ASP B CA 1
ATOM 8228 C C . ASP B 1 514 ? -11.07 -18.125 15.125 1 93.94 514 ASP B C 1
ATOM 8230 O O . ASP B 1 514 ? -11.102 -17.109 14.406 1 93.94 514 ASP B O 1
ATOM 8234 N N . GLU B 1 515 ? -12.133 -18.781 15.391 1 94.62 515 GLU B N 1
ATOM 8235 C CA . GLU B 1 515 ? -13.406 -18.516 14.734 1 94.62 515 GLU B CA 1
ATOM 8236 C C . GLU B 1 515 ? -14.18 -17.406 15.43 1 94.62 515 GLU B C 1
ATOM 8238 O O . GLU B 1 515 ? -15.305 -17.078 15.039 1 94.62 515 GLU B O 1
ATOM 8243 N N . ARG B 1 516 ? -13.656 -16.781 16.484 1 92.62 516 ARG B N 1
ATOM 8244 C CA . ARG B 1 516 ? -14.32 -15.672 17.156 1 92.62 516 ARG B CA 1
ATOM 8245 C C . ARG B 1 516 ? -14.43 -14.461 16.234 1 92.62 516 ARG B C 1
ATOM 8247 O O . ARG B 1 516 ? -13.445 -14.078 15.594 1 92.62 516 ARG B O 1
ATOM 8254 N N . ARG B 1 517 ? -15.461 -13.867 16.188 1 93.62 517 ARG B N 1
ATOM 8255 C CA . ARG B 1 517 ? -15.719 -12.703 15.359 1 93.62 517 ARG B CA 1
ATOM 8256 C C . ARG B 1 517 ? -14.93 -11.492 15.852 1 93.62 517 ARG B C 1
ATOM 8258 O O . ARG B 1 517 ? -14.586 -11.406 17.031 1 93.62 517 ARG B O 1
ATOM 8265 N N . THR B 1 518 ? -14.539 -10.594 14.953 1 91.81 518 THR B N 1
ATOM 8266 C CA . THR B 1 518 ? -13.891 -9.352 15.336 1 91.81 518 THR B CA 1
ATOM 8267 C C . THR B 1 518 ? -14.836 -8.469 16.141 1 91.81 518 THR B C 1
ATOM 8269 O O . THR B 1 518 ? -16.047 -8.734 16.188 1 91.81 518 THR B O 1
ATOM 8272 N N . PHE B 1 519 ? -14.32 -7.395 16.75 1 90.94 519 PHE B N 1
ATOM 8273 C CA . PHE B 1 519 ? -15.148 -6.465 17.516 1 90.94 519 PHE B CA 1
ATOM 8274 C C . PHE B 1 519 ? -16.203 -5.82 16.625 1 90.94 519 PHE B C 1
ATOM 8276 O O . PHE B 1 519 ? -17.359 -5.684 17.016 1 90.94 519 PHE B O 1
ATOM 8283 N N . TYR B 1 520 ? -15.789 -5.492 15.438 1 92.06 520 TYR B N 1
ATOM 8284 C CA . TYR B 1 520 ? -16.734 -4.867 14.523 1 92.06 520 TYR B CA 1
ATOM 8285 C C . TYR B 1 520 ? -17.844 -5.84 14.125 1 92.06 520 TYR B C 1
ATOM 8287 O O . TYR B 1 520 ? -19.016 -5.469 14.078 1 92.06 520 TYR B O 1
ATOM 8295 N N . GLU B 1 521 ? -17.469 -7.059 13.812 1 91.19 521 GLU B N 1
ATOM 8296 C CA . GLU B 1 521 ? -18.469 -8.031 13.352 1 91.19 521 GLU B CA 1
ATOM 8297 C C . GLU B 1 521 ? -19.438 -8.398 14.477 1 91.19 521 GLU B C 1
ATOM 8299 O O . GLU B 1 521 ? -20.578 -8.781 14.219 1 91.19 521 GLU B O 1
ATOM 8304 N N . ARG B 1 522 ? -19.016 -8.289 15.719 1 90.5 522 ARG B N 1
ATOM 8305 C CA . ARG B 1 522 ? -19.891 -8.602 16.859 1 90.5 522 ARG B CA 1
ATOM 8306 C C . ARG B 1 522 ? -20.906 -7.484 17.078 1 90.5 522 ARG B C 1
ATOM 8308 O O . ARG B 1 522 ? -22.078 -7.75 17.328 1 90.5 522 ARG B O 1
ATOM 8315 N N . GLY B 1 523 ? -20.391 -6.27 16.984 1 88.5 523 GLY B N 1
ATOM 8316 C CA . GLY B 1 523 ? -21.25 -5.137 17.297 1 88.5 523 GLY B CA 1
ATOM 8317 C C . GLY B 1 523 ? -21.906 -4.527 16.062 1 88.5 523 GLY B C 1
ATOM 8318 O O . GLY B 1 523 ? -22.938 -3.869 16.172 1 88.5 523 GLY B O 1
ATOM 8319 N N . GLY B 1 524 ? -21.266 -4.676 15 1 82.56 524 GLY B N 1
ATOM 8320 C CA . GLY B 1 524 ? -21.766 -4.152 13.734 1 82.56 524 GLY B CA 1
ATOM 8321 C C . GLY B 1 524 ? -21.781 -2.639 13.68 1 82.56 524 GLY B C 1
ATOM 8322 O O . GLY B 1 524 ? -20.969 -1.979 14.328 1 82.56 524 GLY B O 1
ATOM 8323 N N . GLN B 1 525 ? -22.609 -2.092 12.898 1 82.5 525 GLN B N 1
ATOM 8324 C CA . GLN B 1 525 ? -22.75 -0.661 12.641 1 82.5 525 GLN B CA 1
ATOM 8325 C C . GLN B 1 525 ? -23.344 0.063 13.844 1 82.5 525 GLN B C 1
ATOM 8327 O O . GLN B 1 525 ? -23 1.219 14.109 1 82.5 525 GLN B O 1
ATOM 8332 N N . PHE B 1 526 ? -24.047 -0.646 14.641 1 82.75 526 PHE B N 1
ATOM 8333 C CA . PHE B 1 526 ? -24.734 0.001 15.75 1 82.75 526 PHE B CA 1
ATOM 8334 C C . PHE B 1 526 ? -23.781 0.273 16.891 1 82.75 526 PHE B C 1
ATOM 8336 O O . PHE B 1 526 ? -23.875 1.306 17.562 1 82.75 526 PHE B O 1
ATOM 8343 N N . ALA B 1 527 ? -22.891 -0.662 17.094 1 87.75 527 ALA B N 1
ATOM 8344 C CA . ALA B 1 527 ? -21.875 -0.412 18.109 1 87.75 527 ALA B CA 1
ATOM 8345 C C . ALA B 1 527 ? -21 0.783 17.734 1 87.75 527 ALA B C 1
ATOM 8347 O O . ALA B 1 527 ? -20.625 1.577 18.594 1 87.75 527 ALA B O 1
ATOM 8348 N N . THR B 1 528 ? -20.75 0.896 16.484 1 90.06 528 THR B N 1
ATOM 8349 C CA . THR B 1 528 ? -19.922 2.008 16.047 1 90.06 528 THR B CA 1
ATOM 8350 C C . THR B 1 528 ? -20.688 3.328 16.156 1 90.06 528 THR B C 1
ATOM 8352 O O . THR B 1 528 ? -20.094 4.355 16.5 1 90.06 528 THR B O 1
ATOM 8355 N N . LEU B 1 529 ? -21.984 3.32 15.867 1 91.38 529 LEU B N 1
ATOM 8356 C CA . LEU B 1 529 ? -22.828 4.496 16.078 1 91.38 529 LEU B CA 1
ATOM 8357 C C . LEU B 1 529 ? -22.75 4.973 17.516 1 91.38 529 LEU B C 1
ATOM 8359 O O . LEU B 1 529 ? -22.547 6.16 17.781 1 91.38 529 LEU B O 1
ATOM 8363 N N . GLY B 1 530 ? -22.828 3.975 18.422 1 92.31 530 GLY B N 1
ATOM 8364 C CA . GLY B 1 530 ? -22.688 4.309 19.828 1 92.31 530 GLY B CA 1
ATOM 8365 C C . GLY B 1 530 ? -21.344 4.898 20.172 1 92.31 530 GLY B C 1
ATOM 8366 O O . GLY B 1 530 ? -21.266 5.855 20.953 1 92.31 530 GLY B O 1
ATOM 8367 N N . THR B 1 531 ? -20.312 4.422 19.578 1 92.62 531 THR B N 1
ATOM 8368 C CA . THR B 1 531 ? -18.953 4.844 19.891 1 92.62 531 THR B CA 1
ATOM 8369 C C . THR B 1 531 ? -18.703 6.273 19.422 1 92.62 531 THR B C 1
ATOM 8371 O O . THR B 1 531 ? -18.109 7.082 20.141 1 92.62 531 THR B O 1
ATOM 8374 N N . VAL B 1 532 ? -19.141 6.621 18.188 1 93.19 532 VAL B N 1
ATOM 8375 C CA . VAL B 1 532 ? -18.844 7.945 17.641 1 93.19 532 VAL B CA 1
ATOM 8376 C C . VAL B 1 532 ? -19.609 9.008 18.453 1 93.19 532 VAL B C 1
ATOM 8378 O O . VAL B 1 532 ? -19.094 10.102 18.672 1 93.19 532 VAL B O 1
ATOM 8381 N N . TRP B 1 533 ? -20.781 8.703 18.953 1 93.75 533 TRP B N 1
ATOM 8382 C CA . TRP B 1 533 ? -21.547 9.664 19.734 1 93.75 533 TRP B CA 1
ATOM 8383 C C . TRP B 1 533 ? -21.094 9.656 21.188 1 93.75 533 TRP B C 1
ATOM 8385 O O . TRP B 1 533 ? -21.297 10.633 21.922 1 93.75 533 TRP B O 1
ATOM 8395 N N . ALA B 1 534 ? -20.469 8.547 21.625 1 92.75 534 ALA B N 1
ATOM 8396 C CA . ALA B 1 534 ? -19.875 8.508 22.953 1 92.75 534 ALA B CA 1
ATOM 8397 C C . ALA B 1 534 ? -18.719 9.508 23.062 1 92.75 534 ALA B C 1
ATOM 8399 O O . ALA B 1 534 ? -18.5 10.094 24.109 1 92.75 534 ALA B O 1
ATOM 8400 N N . VAL B 1 535 ? -18 9.664 21.938 1 91.56 535 VAL B N 1
ATOM 8401 C CA . VAL B 1 535 ? -16.906 10.641 21.922 1 91.56 535 VAL B CA 1
ATOM 8402 C C . VAL B 1 535 ? -17.469 12.039 22.172 1 91.56 535 VAL B C 1
ATOM 8404 O O . VAL B 1 535 ? -16.859 12.828 22.891 1 91.56 535 VAL B O 1
ATOM 8407 N N . VAL B 1 536 ? -18.594 12.344 21.594 1 90.31 536 VAL B N 1
ATOM 8408 C CA . VAL B 1 536 ? -19.25 13.633 21.797 1 90.31 536 VAL B CA 1
ATOM 8409 C C . VAL B 1 536 ? -19.672 13.773 23.266 1 90.31 536 VAL B C 1
ATOM 8411 O O . VAL B 1 536 ? -19.391 14.789 23.891 1 90.31 536 VAL B O 1
ATOM 8414 N N . ALA B 1 537 ? -20.203 12.672 23.797 1 89 537 ALA B N 1
ATOM 8415 C CA . ALA B 1 537 ? -20.734 12.68 25.156 1 89 537 ALA B CA 1
ATOM 8416 C C . ALA B 1 537 ? -19.609 12.781 26.188 1 89 537 ALA B C 1
ATOM 8418 O O . ALA B 1 537 ? -19.781 13.406 27.234 1 89 537 ALA B O 1
ATOM 8419 N N . ALA B 1 538 ? -18.516 12.164 25.906 1 84.25 538 ALA B N 1
ATOM 8420 C CA . ALA B 1 538 ? -17.375 12.188 26.828 1 84.25 538 ALA B CA 1
ATOM 8421 C C . ALA B 1 538 ? -16.891 13.617 27.047 1 84.25 538 ALA B C 1
ATOM 8423 O O . ALA B 1 538 ? -16.516 13.984 28.172 1 84.25 538 ALA B O 1
ATOM 8424 N N . GLY B 1 539 ? -16.875 14.391 26.016 1 75.62 539 GLY B N 1
ATOM 8425 C CA . GLY B 1 539 ? -16.5 15.789 26.172 1 75.62 539 GLY B CA 1
ATOM 8426 C C . GLY B 1 539 ? -17.469 16.562 27.047 1 75.62 539 GLY B C 1
ATOM 8427 O O . GLY B 1 539 ? -17.047 17.406 27.859 1 75.62 539 GLY B O 1
ATOM 8428 N N . TYR B 1 540 ? -18.719 16.172 26.969 1 73.94 540 TYR B N 1
ATOM 8429 C CA . TYR B 1 540 ? -19.734 16.797 27.797 1 73.94 540 TYR B CA 1
ATOM 8430 C C . TYR B 1 540 ? -19.516 16.469 29.266 1 73.94 540 TYR B C 1
ATOM 8432 O O . TYR B 1 540 ? -19.609 17.344 30.141 1 73.94 540 TYR B O 1
ATOM 8440 N N . VAL B 1 541 ? -19.188 15.258 29.453 1 73.81 541 VAL B N 1
ATOM 8441 C CA . VAL B 1 541 ? -19.016 14.781 30.828 1 73.81 541 VAL B CA 1
ATOM 8442 C C . VAL B 1 541 ? -17.781 15.438 31.453 1 73.81 541 VAL B C 1
ATOM 8444 O O . VAL B 1 541 ? -17.828 15.898 32.594 1 73.81 541 VAL B O 1
ATOM 8447 N N . VAL B 1 542 ? -16.75 15.508 30.625 1 69.31 542 VAL B N 1
ATOM 8448 C CA . VAL B 1 542 ? -15.508 16.078 31.125 1 69.31 542 VAL B CA 1
ATOM 8449 C C . VAL B 1 542 ? -15.688 17.578 31.375 1 69.31 542 VAL B C 1
ATOM 8451 O O . VAL B 1 542 ? -15.227 18.094 32.406 1 69.31 542 VAL B O 1
ATOM 8454 N N . GLU B 1 543 ? -16.359 18.25 30.5 1 70.62 543 GLU B N 1
ATOM 8455 C CA . GLU B 1 543 ? -16.562 19.688 30.641 1 70.62 543 GLU B CA 1
ATOM 8456 C C . GLU B 1 543 ? -17.516 20 31.797 1 70.62 543 GLU B C 1
ATOM 8458 O O . GLU B 1 543 ? -17.312 20.969 32.531 1 70.62 543 GLU B O 1
ATOM 8463 N N . ILE B 1 544 ? -18.484 19.125 31.984 1 63.81 544 ILE B N 1
ATOM 8464 C CA . ILE B 1 544 ? -19.391 19.281 33.094 1 63.81 544 ILE B CA 1
ATOM 8465 C C . ILE B 1 544 ? -18.656 18.984 34.406 1 63.81 544 ILE B C 1
ATOM 8467 O O . ILE B 1 544 ? -18.812 19.703 35.406 1 63.81 544 ILE B O 1
ATOM 8471 N N . ALA B 1 545 ? -17.906 17.844 34.25 1 59.62 545 ALA B N 1
ATOM 8472 C CA . ALA B 1 545 ? -17.188 17.406 35.438 1 59.62 545 ALA B CA 1
ATOM 8473 C C . ALA B 1 545 ? -16.141 18.422 35.875 1 59.62 545 ALA B C 1
ATOM 8475 O O . ALA B 1 545 ? -15.883 18.609 37.062 1 59.62 545 ALA B O 1
ATOM 8476 N N . PHE B 1 546 ? -15.523 19.047 34.812 1 53.12 546 PHE B N 1
ATOM 8477 C CA . PHE B 1 546 ? -14.461 20 35.156 1 53.12 546 PHE B CA 1
ATOM 8478 C C . PHE B 1 546 ? -15.008 21.422 35.156 1 53.12 546 PHE B C 1
ATOM 8480 O O . PHE B 1 546 ? -14.242 22.375 35.281 1 53.12 546 PHE B O 1
ATOM 8487 N N . SER B 1 547 ? -16.188 21.688 34.844 1 53.72 547 SER B N 1
ATOM 8488 C CA . SER B 1 547 ? -16.797 23 35.031 1 53.72 547 SER B CA 1
ATOM 8489 C C . SER B 1 547 ? -16.844 23.359 36.531 1 53.72 547 SER B C 1
ATOM 8491 O O . SER B 1 547 ? -16.859 22.484 37.375 1 53.72 547 SER B O 1
ATOM 8493 N N . ASP B 1 548 ? -16.453 24.672 36.812 1 51.25 548 ASP B N 1
ATOM 8494 C CA . ASP B 1 548 ? -16.328 25.266 38.125 1 51.25 548 ASP B CA 1
ATOM 8495 C C . ASP B 1 548 ? -17.391 24.734 39.094 1 51.25 548 ASP B C 1
ATOM 8497 O O . ASP B 1 548 ? -17.141 24.531 40.281 1 51.25 548 ASP B O 1
ATOM 8501 N N . LYS B 1 549 ? -18.5 24.516 38.625 1 50.47 549 LYS B N 1
ATOM 8502 C CA . LYS B 1 549 ? -19.562 24.109 39.531 1 50.47 549 LYS B CA 1
ATOM 8503 C C . LYS B 1 549 ? -19.359 22.656 39.969 1 50.47 549 LYS B C 1
ATOM 8505 O O . LYS B 1 549 ? -19.594 22.344 41.156 1 50.47 549 LYS B O 1
ATOM 8510 N N . ALA B 1 550 ? -18.953 21.812 39.125 1 47.84 550 ALA B N 1
ATOM 8511 C CA . ALA B 1 550 ? -18.75 20.406 39.469 1 47.84 550 ALA B CA 1
ATOM 8512 C C . ALA B 1 550 ? -17.438 20.219 40.25 1 47.84 550 ALA B C 1
ATOM 8514 O O . ALA B 1 550 ? -17.375 19.453 41.188 1 47.84 550 ALA B O 1
ATOM 8515 N N . VAL B 1 551 ? -16.375 20.859 39.781 1 47.88 551 VAL B N 1
ATOM 8516 C CA . VAL B 1 551 ? -15.133 20.828 40.562 1 47.88 551 VAL B CA 1
ATOM 8517 C C . VAL B 1 551 ? -15.367 21.438 41.938 1 47.88 551 VAL B C 1
ATOM 8519 O O . VAL B 1 551 ? -14.844 20.938 42.938 1 47.88 551 VAL B O 1
ATOM 8522 N N . GLY B 1 552 ? -16.141 22.484 41.938 1 47.81 552 GLY B N 1
ATOM 8523 C CA . GLY B 1 552 ? -16.594 23 43.219 1 47.81 552 GLY B CA 1
ATOM 8524 C C . GLY B 1 552 ? -17.406 21.984 44 1 47.81 552 GLY B C 1
ATOM 8525 O O . GLY B 1 552 ? -17.234 21.859 45.219 1 47.81 552 GLY B O 1
ATOM 8526 N N . GLY B 1 553 ? -18.266 21.328 43.312 1 49.16 553 GLY B N 1
ATOM 8527 C CA . GLY B 1 553 ? -19.031 20.312 43.969 1 49.16 553 GLY B CA 1
ATOM 8528 C C . GLY B 1 553 ? -18.203 19.125 44.438 1 49.16 553 GLY B C 1
ATOM 8529 O O . GLY B 1 553 ? -18.344 18.641 45.562 1 49.16 553 GLY B O 1
ATOM 8530 N N . VAL B 1 554 ? -17.328 18.688 43.562 1 50 554 VAL B N 1
ATOM 8531 C CA . VAL B 1 554 ? -16.422 17.594 43.906 1 50 554 VAL B CA 1
ATOM 8532 C C . VAL B 1 554 ? -15.461 18.078 45 1 50 554 VAL B C 1
ATOM 8534 O O . VAL B 1 554 ? -15.172 17.344 45.969 1 50 554 VAL B O 1
ATOM 8537 N N . ARG B 1 555 ? -14.953 19.297 44.812 1 49.12 555 ARG B N 1
ATOM 8538 C CA . ARG B 1 555 ? -14.148 19.875 45.906 1 49.12 555 ARG B CA 1
ATOM 8539 C C . ARG B 1 555 ? -14.945 19.969 47.188 1 49.12 555 ARG B C 1
ATOM 8541 O O . ARG B 1 555 ? -14.43 19.641 48.25 1 49.12 555 ARG B O 1
ATOM 8548 N N . VAL B 1 556 ? -16.172 20.438 47.031 1 53.72 556 VAL B N 1
ATOM 8549 C CA . VAL B 1 556 ? -17.031 20.5 48.219 1 53.72 556 VAL B CA 1
ATOM 8550 C C . VAL B 1 556 ? -17.344 19.094 48.688 1 53.72 556 VAL B C 1
ATOM 8552 O O . VAL B 1 556 ? -17.328 18.812 49.906 1 53.72 556 VAL B O 1
ATOM 8555 N N . ALA B 1 557 ? -17.531 18.188 47.719 1 52.81 557 ALA B N 1
ATOM 8556 C CA . ALA B 1 557 ? -17.797 16.812 48.094 1 52.81 557 ALA B CA 1
ATOM 8557 C C . ALA B 1 557 ? -16.562 16.156 48.688 1 52.81 557 ALA B C 1
ATOM 8559 O O . ALA B 1 557 ? -16.656 15.453 49.719 1 52.81 557 ALA B O 1
ATOM 8560 N N . VAL B 1 558 ? -15.477 16.328 48.062 1 53.19 558 VAL B N 1
ATOM 8561 C CA . VAL B 1 558 ? -14.234 15.789 48.594 1 53.19 558 VAL B CA 1
ATOM 8562 C C . VAL B 1 558 ? -13.898 16.469 49.938 1 53.19 558 VAL B C 1
ATOM 8564 O O . VAL B 1 558 ? -13.477 15.812 50.875 1 53.19 558 VAL B O 1
ATOM 8567 N N . GLN B 1 559 ? -14.031 17.766 49.906 1 55.03 559 GLN B N 1
ATOM 8568 C CA . GLN B 1 559 ? -13.836 18.484 51.156 1 55.03 559 GLN B CA 1
ATOM 8569 C C . GLN B 1 559 ? -14.836 18.031 52.219 1 55.03 559 GLN B C 1
ATOM 8571 O O . GLN B 1 559 ? -14.484 17.875 53.406 1 55.03 559 GLN B O 1
ATOM 8576 N N . THR B 1 560 ? -16.062 17.875 51.781 1 57.53 560 THR B N 1
ATOM 8577 C CA . THR B 1 560 ? -17.078 17.359 52.719 1 57.53 560 THR B CA 1
ATOM 8578 C C . THR B 1 560 ? -16.734 15.945 53.156 1 57.53 560 THR B C 1
ATOM 8580 O O . THR B 1 560 ? -16.875 15.602 54.344 1 57.53 560 THR B O 1
ATOM 8583 N N . LEU B 1 561 ? -16.344 15.133 52.156 1 54.53 561 LEU B N 1
ATOM 8584 C CA . LEU B 1 561 ? -15.945 13.766 52.469 1 54.53 561 LEU B CA 1
ATOM 8585 C C . LEU B 1 561 ? -14.695 13.766 53.344 1 54.53 561 LEU B C 1
ATOM 8587 O O . LEU B 1 561 ? -14.609 13 54.312 1 54.53 561 LEU B O 1
ATOM 8591 N N . ALA B 1 562 ? -13.727 14.516 52.969 1 53.84 562 ALA B N 1
ATOM 8592 C CA . ALA B 1 562 ? -12.523 14.664 53.781 1 53.84 562 ALA B CA 1
ATOM 8593 C C . ALA B 1 562 ? -12.859 15.203 55.156 1 53.84 562 ALA B C 1
ATOM 8595 O O . ALA B 1 562 ? -12.297 14.758 56.156 1 53.84 562 ALA B O 1
ATOM 8596 N N . GLN B 1 563 ? -13.734 16.203 55.219 1 55.25 563 GLN B N 1
ATOM 8597 C CA . GLN B 1 563 ? -14.227 16.703 56.5 1 55.25 563 GLN B CA 1
ATOM 8598 C C . GLN B 1 563 ? -14.961 15.602 57.25 1 55.25 563 GLN B C 1
ATOM 8600 O O . GLN B 1 563 ? -14.812 15.484 58.469 1 55.25 563 GLN B O 1
ATOM 8605 N N . LYS B 1 564 ? -15.766 14.875 56.438 1 52.81 564 LYS B N 1
ATOM 8606 C CA . LYS B 1 564 ? -16.453 13.758 57.094 1 52.81 564 LYS B CA 1
ATOM 8607 C C . LYS B 1 564 ? -15.469 12.711 57.594 1 52.81 564 LYS B C 1
ATOM 8609 O O . LYS B 1 564 ? -15.672 12.109 58.625 1 52.81 564 LYS B O 1
ATOM 8614 N N . LEU B 1 565 ? -14.523 12.477 56.688 1 49.56 565 LEU B N 1
ATOM 8615 C CA . LEU B 1 565 ? -13.523 11.492 57.094 1 49.56 565 LEU B CA 1
ATOM 8616 C C . LEU B 1 565 ? -12.641 12.039 58.219 1 49.56 565 LEU B C 1
ATOM 8618 O O . LEU B 1 565 ? -12.148 11.273 59.062 1 49.56 565 LEU B O 1
ATOM 8622 N N . ARG B 1 566 ? -12.312 13.305 58.188 1 45.31 566 ARG B N 1
ATOM 8623 C CA . ARG B 1 566 ? -11.594 13.93 59.281 1 45.31 566 ARG B CA 1
ATOM 8624 C C . ARG B 1 566 ? -12.5 14.102 60.5 1 45.31 566 ARG B C 1
ATOM 8626 O O . ARG B 1 566 ? -12.047 14.516 61.562 1 45.31 566 ARG B O 1
ATOM 8633 N N . GLY B 1 567 ? -13.781 14.297 60.188 1 42.94 567 GLY B N 1
ATOM 8634 C CA . GLY B 1 567 ? -14.633 14.5 61.344 1 42.94 567 GLY B CA 1
ATOM 8635 C C . GLY B 1 567 ? -14.547 13.375 62.375 1 42.94 567 GLY B C 1
ATOM 8636 O O . GLY B 1 567 ? -15.055 12.273 62.125 1 42.94 567 GLY B O 1
ATOM 8637 N N . GLY B 1 568 ? -13.344 13.266 62.875 1 40.31 568 GLY B N 1
ATOM 8638 C CA . GLY B 1 568 ? -13.133 12.547 64.125 1 40.31 568 GLY B CA 1
ATOM 8639 C C . GLY B 1 568 ? -14.305 12.641 65.062 1 40.31 568 GLY B C 1
ATOM 8640 O O . GLY B 1 568 ? -15.234 13.414 64.812 1 40.31 568 GLY B O 1
ATOM 8641 N N . ARG B 1 569 ? -14.141 12.078 66.375 1 39.5 569 ARG B N 1
ATOM 8642 C CA . ARG B 1 569 ? -14.914 11.773 67.562 1 39.5 569 ARG B CA 1
ATOM 8643 C C . ARG B 1 569 ? -15.578 13.031 68.125 1 39.5 569 ARG B C 1
ATOM 8645 O O . ARG B 1 569 ? -14.93 14.07 68.25 1 39.5 569 ARG B O 1
ATOM 8652 N N . PRO B 1 570 ? -16.922 13.195 67.938 1 36.56 570 PRO B N 1
ATOM 8653 C CA . PRO B 1 570 ? -17.641 14.188 68.688 1 36.56 570 PRO B CA 1
ATOM 8654 C C . PRO B 1 570 ? -17.172 14.234 70.188 1 36.56 570 PRO B C 1
ATOM 8656 O O . PRO B 1 570 ? -17.016 13.195 70.812 1 36.56 570 PRO B O 1
ATOM 8659 N N . THR B 1 571 ? -16.188 15.086 70.438 1 33.22 571 THR B N 1
ATOM 8660 C CA . THR B 1 571 ? -15.844 15.281 71.875 1 33.22 571 THR B CA 1
ATOM 8661 C C . THR B 1 571 ? -17.109 15.477 72.688 1 33.22 571 THR B C 1
ATOM 8663 O O . THR B 1 571 ? -17.906 16.375 72.438 1 33.22 571 THR B O 1
ATOM 8666 N N . GLU B 1 572 ? -17.719 14.328 73.25 1 33.25 572 GLU B N 1
ATOM 8667 C CA . GLU B 1 572 ? -18.75 14.281 74.312 1 33.25 572 GLU B CA 1
ATOM 8668 C C . GLU B 1 572 ? -18.422 15.258 75.438 1 33.25 572 GLU B C 1
ATOM 8670 O O . GLU B 1 572 ? -17.438 15.078 76.125 1 33.25 572 GLU B O 1
ATOM 8675 N N . GLY B 1 573 ? -18.391 16.531 75.188 1 30.17 573 GLY B N 1
ATOM 8676 C CA . GLY B 1 573 ? -18.375 17.5 76.25 1 30.17 573 GLY B CA 1
ATOM 8677 C C . GLY B 1 573 ? -19.344 17.188 77.375 1 30.17 573 GLY B C 1
ATOM 8678 O O . GLY B 1 573 ? -20.469 16.734 77.062 1 30.17 573 GLY B O 1
ATOM 8679 N N . ASN B 1 574 ? -18.812 16.688 78.562 1 30.09 574 ASN B N 1
ATOM 8680 C CA . ASN B 1 574 ? -19.422 16.391 79.812 1 30.09 574 ASN B CA 1
ATOM 8681 C C . ASN B 1 574 ? -20.422 17.484 80.25 1 30.09 574 ASN B C 1
ATOM 8683 O O . ASN B 1 574 ? -20.078 18.672 80.25 1 30.09 574 ASN B O 1
ATOM 8687 N N . LEU B 1 575 ? -21.703 17.297 79.938 1 28.42 575 LEU B N 1
ATOM 8688 C CA . LEU B 1 575 ? -22.828 18.016 80.5 1 28.42 575 LEU B CA 1
ATOM 8689 C C . LEU B 1 575 ? -22.688 18.156 82 1 28.42 575 LEU B C 1
ATOM 8691 O O . LEU B 1 575 ? -23.609 18.609 82.688 1 28.42 575 LEU B O 1
ATOM 8695 N N . LEU B 1 576 ? -21.547 17.641 82.625 1 28.06 576 LEU B N 1
ATOM 8696 C CA . LEU B 1 576 ? -21.672 17.688 84.062 1 28.06 576 LEU B CA 1
ATOM 8697 C C . LEU B 1 576 ? -21.75 19.125 84.562 1 28.06 576 LEU B C 1
ATOM 8699 O O . LEU B 1 576 ? -21.922 19.359 85.75 1 28.06 576 LEU B O 1
ATOM 8703 N N . ASP B 1 577 ? -21.203 20.156 83.875 1 25 577 ASP B N 1
ATOM 8704 C CA . ASP B 1 577 ? -21.125 21.312 84.688 1 25 577 ASP B CA 1
ATOM 8705 C C . ASP B 1 577 ? -22.5 21.938 84.938 1 25 577 ASP B C 1
ATOM 8707 O O . ASP B 1 577 ? -22.594 23.062 85.438 1 25 577 ASP B O 1
ATOM 8711 N N . MET B 1 578 ? -23.531 21.234 84.375 1 20.88 578 MET B N 1
ATOM 8712 C CA . MET B 1 578 ? -24.625 21.656 85.25 1 20.88 578 MET B CA 1
ATOM 8713 C C . MET B 1 578 ? -24.609 20.859 86.562 1 20.88 578 MET B C 1
ATOM 8715 O O . MET B 1 578 ? -24.359 19.641 86.562 1 20.88 578 MET B O 1
#

InterPro domains:
  IPR003010 Carbon-nitrogen hydrolase [PF00795] (291-470)
  IPR003010 Carbon-nitrogen hydrolase [PS50263] (274-517)
  IPR036526 Carbon-nitrogen hydrolase superfamily [G3DSA:3.60.110.10] (288-505)
  IPR036526 Carbon-nitrogen hydrolase superfamily [SSF56317] (303-482)

Radius of gyration: 34.54 Å; Cα contacts (8 Å, |Δi|>4): 2153; chains: 2; bounding box: 102×120×120 Å

Nearest PDB structures (foldseek):
  8aq2-assembly1_A  TM=6.891E-01  e=3.802E-17  Pseudomonas aeruginosa PAO1
  5n6l-assembly1_A  TM=6.744E-01  e=3.989E-17  Escherichia coli K-12
  5vrg-assembly1_A  TM=6.826E-01  e=5.577E-17  Escherichia coli K-12
  5n6m-assembly1_A  TM=7.011E-01  e=4.808E-16  Pseudomonas aeruginosa PAO1
  8b0o-assembly1_A  TM=6.927E-01  e=5.044E-16  Escherichia coli K-12

Secondary structure (DSSP, 8-state):
---THHHHHHHHHH-HHHHHHHHHHHHHHHHTSSS-BHHHHHHHHHHHHHHHHHHTTSTTHHHHHHHHHHHHHHHHHHHTHHHHHHHSS-HHHHHHHHHHHHHHHHHHHHHHHHHHHHHHHH-S-HHHHHHHHHHHHHHHHHHHHHHSTTGGGGSS---B--GGGGGGHHHHHHHHHHHHHHHHHHHHHHHHHHHHH-S--SS------S---S------------------SHHHHHHHHHHHHHHHHHHHTTGGGGTS--SPPPTT-TTTEEEEEEEE-----SSSSPPHHHHHHHHHHHGGG-SEEEPPTT-EEESSHHHHHHHHHHHHHHS---TT-EEEEEEEEEEPPPTT-PPPEEEEEEEEE-SSSS-SEEEE--S--TT---PPP-SPPPPEEEEEEPPTT--S-SEEEEEEEE--GGGGG-TTSSTT-SS--SEEEEEE--SSHHHHHHHHHHHHHHHHHH-PEEEEEE-STT-EEEEEETTEEEEEEESS--EEEEEEEESS---PPPHHHHHHHHHHHHHHHHHHHHHHHHHHHSSHHHHHHHHHHHHHHHHHHH--------GGG-/---THHHHHHHHHH-HHHHHHHHHHHHHHHHTSSS-BHHHHHHHHHHHHHHHHHHTTSTTHHHHHHHHHHHHHHHHHHHTHHHHHHHSS-HHHHHHHHHHHHHHHHHHHHHHHHHHHHHHHH-S-HHHHHHHHHHHHHHHHHHHHHHSTTGGGGSS---B--GGGGGGHHHHHHHHHHHHHHHHHHHHHHHHHHHHH-S--SS------S---S------------------SHHHHHHHHHHHHHHHHHHHTTGGGGTS--SPPPTT-TTTEEEEEEEE-----SSSSPPHHHHHHHHHHHGGG-SEEEPPTT-EEESSHHHHHHHHHHHHHHS---TT-EEEEEEEEEEPPPTT-PPPEEEEEEEEE-SSSS-SEEEE--S--TT---PPP-SPPPPEEEEEEPPTT--S-SEEEEEEEE--GGGGG-TTSSTT-SS--SEEEEEE--SSHHHHHHHHHHHHHHHHHH-PEEEEEE-STT-EEEEEETTEEEEEEESS--EEEEEEEESS---PPPHHHHHHHHHHHHHHHHHHHHHHHHHHHHSHHHHHHHHHHHHHHHHHHH--------GGG-

Solvent-accessible surface area (backbone atoms only — not comparable to full-atom values): 59559 Å² total; per-residue (Å²): 129,79,58,63,77,58,35,56,64,32,36,47,68,70,37,40,69,61,45,45,32,51,51,34,23,58,32,20,40,56,19,46,26,72,58,13,26,32,65,42,35,20,51,34,52,13,48,51,44,51,43,36,68,60,24,67,84,40,88,67,20,67,56,54,50,48,51,33,21,50,40,28,6,48,20,27,9,60,41,42,33,69,59,33,37,76,74,38,93,43,65,66,60,28,33,52,52,40,16,53,60,30,33,58,47,31,42,50,50,51,47,49,46,46,50,28,51,53,53,23,68,71,44,91,46,60,46,40,37,59,35,45,33,15,30,48,51,16,49,50,51,50,51,48,24,70,71,42,65,61,15,50,78,70,46,98,50,55,64,33,74,53,70,43,48,54,67,43,19,27,57,31,31,68,42,43,53,33,24,53,34,40,40,49,11,46,52,49,28,53,55,49,47,54,63,71,68,50,75,83,63,86,65,78,76,64,90,70,77,87,80,85,70,88,83,77,75,78,70,74,81,72,71,86,69,71,75,73,72,78,83,66,84,61,62,70,57,51,46,52,48,44,50,50,50,51,51,50,49,60,55,56,58,33,53,64,43,77,73,53,82,75,69,73,61,37,40,71,44,35,65,49,15,44,63,46,26,36,25,33,56,28,68,79,58,95,68,75,77,66,46,67,66,48,51,36,54,44,40,45,71,51,43,88,61,30,43,34,39,33,32,16,39,57,49,35,79,28,80,31,69,65,52,43,53,51,50,51,52,48,45,38,70,61,25,75,58,50,81,66,27,34,39,35,46,20,24,31,39,29,43,69,49,51,95,82,67,46,75,57,43,30,34,47,35,38,31,33,31,41,48,64,80,70,59,70,33,71,38,36,36,57,42,55,62,86,87,54,84,55,47,62,36,78,77,72,50,50,76,37,69,46,65,38,72,48,46,84,90,34,75,77,62,62,67,42,75,46,36,31,32,53,54,44,48,61,32,44,32,31,91,62,62,62,42,78,49,92,55,35,43,54,32,33,43,30,22,14,59,31,82,24,46,63,53,24,50,29,51,47,40,30,43,35,49,48,10,24,22,49,64,14,32,30,44,36,24,24,66,24,50,54,4,51,19,29,42,24,42,44,85,35,67,41,81,75,37,40,32,64,49,56,49,68,46,77,36,42,38,60,44,83,67,76,44,68,57,32,60,15,39,70,45,38,71,61,47,34,53,51,49,44,50,42,57,30,47,50,39,50,50,50,50,50,50,64,29,70,67,35,41,45,44,46,47,47,45,47,49,48,46,49,46,54,67,59,54,65,79,82,78,80,73,74,71,67,84,110,129,79,59,64,77,60,35,55,65,32,36,46,68,71,39,41,68,62,45,46,32,51,52,37,23,58,32,20,41,56,20,44,27,72,58,13,25,31,65,43,36,19,50,34,51,14,48,50,44,50,41,37,69,61,24,66,84,40,88,68,19,66,56,53,50,50,52,34,20,50,39,30,5,47,20,25,9,60,40,42,34,70,59,32,39,75,76,39,92,42,65,67,59,28,34,52,52,39,16,55,61,31,32,58,48,30,42,49,51,51,46,50,46,44,50,28,53,54,53,23,67,72,44,91,45,61,47,38,37,58,34,44,33,15,30,47,51,16,49,49,50,49,53,48,25,70,72,40,66,60,16,49,77,70,46,98,50,55,63,34,74,53,70,43,48,54,66,44,19,28,57,30,31,68,41,43,53,32,25,52,33,38,41,49,12,47,52,50,29,54,53,50,46,54,63,72,67,49,77,84,64,86,63,79,77,62,89,72,76,85,81,84,69,87,83,76,76,80,71,75,81,72,71,85,70,72,73,74,71,79,81,64,84,61,60,70,55,50,47,51,48,43,50,50,52,51,51,50,49,59,55,56,59,32,54,64,43,76,73,53,82,75,69,73,60,36,40,71,43,36,66,49,15,43,64,46,26,35,26,34,53,27,69,78,58,95,68,76,77,65,48,68,65,47,52,35,54,43,40,45,71,52,44,89,61,30,41,34,38,33,32,15,38,57,49,35,79,27,80,32,70,65,53,44,54,52,49,51,52,48,47,38,70,61,24,75,59,50,82,66,27,34,40,34,45,22,24,29,37,30,43,69,49,52,95,84,67,46,74,58,42,31,36,46,33,38,31,32,32,40,45,65,80,70,59,71,34,69,39,36,35,56,42,54,62,87,87,53,84,55,48,64,36,78,74,72,50,51,75,36,69,46,64,40,72,48,46,86,92,33,75,78,62,62,67,40,75,46,35,31,31,52,54,42,47,61,31,44,34,33,93,61,62,62,42,78,49,90,54,34,42,53,32,34,43,30,22,15,59,30,82,24,45,64,53,24,5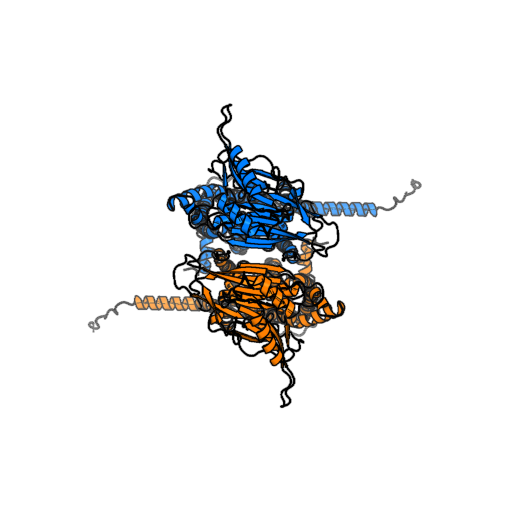1,31,51,47,41,28,43,34,49,48,10,25,21,48,65,16,33,30,44,36,23,24,65,23,50,55,5,52,19,29,40,22,41,43,84,36,66,41,80,74,37,38,32,64,48,57,50,69,46,77,37,42,39,60,44,82,67,76,45,69,57,32,60,15,39,71,46,39,70,61,48,34,52,50,50,45,49,43,57,29,47,47,39,49,50,48,50,49,49,61,29,68,67,36,41,47,42,47,48,48,44,48,49,46,46,48,45,55,68,59,54,62,78,79,76,77,70,75,71,63,87,104

Foldseek 3Di:
DPDCVCVVLVCCVVPVLVVLLVVLLVLLLAQLALAGALPSLLQSLLSLLLLLVVLVPDDCSVVSLLSSLLSSLLSNLVNCQVQQVLVDPDSVVSSVVSSVVLSVQSSLSSVLSNVLCVVLVPDPFLLLSLQVSLLSQLVSLQVVLVVDLLRQSNHSFHLPNLQLLLLCCQAQNSSVRSSLSNSSSSLVNVVVVPVSVDDPPVDPPDPPDDDPDDDDPDPPPPDDPPPPPCPDPCVVVNNVVSSVVSVVVSVVSSPVSVVDDQDADDCPPQAWWDKAKEKEQFADDPDDADELVSSLVSLLVCQVRHQEYEYAWASYEEAEPVRVVVSLVVSLVRSPHDQQHKYKDWHKYWYCDDPVPRHIAIWTKIFIDGSDDGGQKIDTAARDDPPPRHDGDDDATDWGWRWDARDPPYDDDGIATAIETEYEQSLLSHQCRCLPPPWQGQEYEYHYEDADLSVLVSSVSSQLSNQQNFQHKYFYHYNYDQHWTWIHGNNDIDGPDTYGDMDMDIHIATPPHDGHTRNCSPCPNVVSSVVSVVSSVVSVCVCVCPPPVNCVVVCCVVVVVVCVVVPDDPPPPPPPVD/DPDCVCVVLVCCVVPVLVVLLVVLLVLLLAQLALAGALPSLLQSLLSLLLLLVVQVPDPPSVVSLLSSLLSSLLSNLVNCQVQQVLVDPDSVVSSVVSSVVLSVQSSLSSVLSNVLCVVLVPDPFLLLNLQVSLLSQLVSLQVVLVVDLLRQSNHSFHLPNLQLLLLCCQAQNSSVRSSLSNSSSSLVNVVVVPVSVDDPPVDPPPPPDDDPDDDDPDPPPPDPPPPPPCPDDVVVVNNVVSSVVSVVVSVVSSPVSVVDDQDADDCPPQAWWDKAKEKEQFADDPDDADELVSSLVSLLVCQVRHQEYEYAWASEEEAEPVRVVVSLVVSLVRSPHDQQHKYKDWHKYWYCDDPVPRHIAIWTKIFIDGSDDGGQKIDTAARDDPPPRHDGDDDATDWGWRWDARDPPYDDDGIATAIETEYEQSLLSHQLRCLPPPWQGQEYEYHYEDADLSSLVSSVSSQLSNQQNFQHKYFYHYNYDQHWTWIHGNNDIDGPDTYGDMDMDIHIATPPHDGHTRNCSPCPNVVSSVVSVVSSVVSVCVCVCPPPVNVVVVCVVVVVVVCVVVVPDPPPPPPPVD